Protein 9I6B (pdb70)

B-factor: mean 49.79, std 29.23, range [0.27, 149.93]

Nearest PDB structures (foldseek):
  8b4i-assembly1_J  TM=9.495E-01  e=6.469E-06  Neurospora crassa
  6ucu-assembly1_E  TM=8.926E-01  e=3.151E-03  Saccharomyces cerevisiae S288C
  8b4i-assembly1_B  TM=9.617E-01  e=1.934E-36  Neurospora crassa
  6ucv-assembly1_I  TM=9.536E-01  e=7.273E-31  Saccharomyces cerevisiae S288C
  8xkw-assembly1_F  TM=9.551E-01  e=4.445E-27  Saccharomyces cerevisiae

Secondary structure (DSSP, 8-state):
-HHHHHHHHHHHHTT-------GGGTTHIIIIII-STTT---EEEEEEEEEEEETTEEEEEEEEEEBTTB-SEEEEEEEE-SSEEEEEEEETT--EEEEEEEESSSSEEEEEEEEE-SSS-S--EEEEEEEEE-SSEEEEEEEEEEE-TTSS-EEEEEEEEEEESSSSEEEEEEEEEEES-TTS--EEEEEEEEEEE-SSEEEEEEEETTS-EEEEEEEE-SSSEEEEEEEEEE----EEEEEEEEEEE-SSEEEEEEEETTSEEEEEEEE--SSSEEEEEEEEEETTTTEEEEEEEEEEE-THHHHTSS-PPTT---/-HHHHHHHHHHHHTT-------GGGTTHIIIIII-STTT---EEEEEEEEEEEETTEEEEEEEEEEBTTB-SEEEEEEEE-SSEEEEEEEETT--EEEEEEEESSSSEEEEEEEEE-SSS-S--EEEEEEEEE-SSEEEEEEEEEEE-TTSS-EEEEEEEEEEESSSSEEEEEEEEEEES-TTS--EEEEEEEEEEE-SSEEEEEEEETTS-EEEEEEEE-SSSEEEEEEEEEE----EEEEEEEEEEE-SSEEEEEEEETTSEEEEEEEE--SSSEEEEEEEEEETTTTEEEEEEEEEEE-THHHHTSS-PPTT---/-HHHHHHHHHHHHHHHHHHHHHHHHHHHHHHHHHHHHHHHHHHHHHHHHHHHHHHT-/-HHHHHHHHHHHHHHHHHHHHHHHHHHHHHHHHHHHHHHHHHHHHHHHHHHHHHHT-/-PPPHHHHHHHHHHHHHHHHHHHHHHHHHHHHHHHHHHHHHH-/-PPPHHHHHHHHHHHHHHHHHHHHHHHHHHHHHHHHHHHHHH-/-HHHHHHHHHSSTTHHHHHHHHHHHHHHHHHHTTHHHHHH-/-HHHHHHHHHSSTTHHHHHHHHHHHHHHHHHHTTHHHHHH-/---HHHHHHHHHHHHHHHHHHHHHHHHHHHHHHHHHSSS---TTGGG-S--/---HHHHHHHHHHHHHHHHHHHHHHHHHHHHHHHHHSSS---TTGGG-S--

Structure (mmCIF, N/CA/C/O backbone):
data_9I6B
#
_entry.id   9I6B
#
_cell.length_a   1.00
_cell.length_b   1.00
_cell.length_c   1.00
_cell.angle_alpha   90.00
_cell.angle_beta   90.00
_cell.angle_gamma   90.00
#
_symmetry.space_group_name_H-M   'P 1'
#
loop_
_entity.id
_entity.type
_entity.pdbx_description
1 polymer 'Mitochondrial import receptor subunit tom22'
2 polymer 'Mitochondrial import receptor subunit tom5'
3 polymer 'Mitochondrial import receptor subunit tom6'
4 polymer 'Import receptor subunit-like protein'
5 polymer 'Mitochondrial import receptor subunit (Tom40)-like protein'
6 non-polymer 1,2-DIACYL-SN-GLYCERO-3-PHOSPHOCHOLINE
7 non-polymer "2-[2-[(1~{S},2~{S},4~{S},5'~{R},6~{R},7~{S},8~{R},9~{S},12~{S},13~{R},16~{S})-5',7,9,13-tetramethylspiro[5-oxapentacyclo[10.8.0.0^{2,9}.0^{4,8}.0^{13,18}]icos-18-ene-6,2'-oxane]-16-yl]oxyethyl]propane-1,3-diol"
8 non-polymer 'DIUNDECYL PHOSPHATIDYL CHOLINE'
#
loop_
_atom_site.group_PDB
_atom_site.id
_atom_site.type_symbol
_atom_site.label_atom_id
_atom_site.label_alt_id
_atom_site.label_comp_id
_atom_site.label_asym_id
_atom_site.label_entity_id
_atom_site.label_seq_id
_atom_site.pdbx_PDB_ins_code
_atom_site.Cartn_x
_atom_site.Cartn_y
_atom_site.Cartn_z
_atom_site.occupancy
_atom_site.B_iso_or_equiv
_atom_site.auth_seq_id
_atom_site.auth_comp_id
_atom_site.auth_asym_id
_atom_site.auth_atom_id
_atom_site.pdbx_PDB_model_num
ATOM 1 N N . ARG A 1 62 ? 145.318 110.752 141.328 1.00 135.10 62 ARG C N 1
ATOM 2 C CA . ARG A 1 62 ? 146.552 111.356 141.815 1.00 136.19 62 ARG C CA 1
ATOM 3 C C . ARG A 1 62 ? 146.500 112.879 141.716 1.00 135.42 62 ARG C C 1
ATOM 4 O O . ARG A 1 62 ? 146.614 113.570 142.729 1.00 134.06 62 ARG C O 1
ATOM 12 N N . GLY A 1 63 ? 146.359 113.396 140.492 1.00 131.97 63 GLY C N 1
ATOM 13 C CA . GLY A 1 63 ? 146.352 114.837 140.297 1.00 132.28 63 GLY C CA 1
ATOM 14 C C . GLY A 1 63 ? 145.275 115.557 141.087 1.00 132.74 63 GLY C C 1
ATOM 15 O O . GLY A 1 63 ? 145.428 116.736 141.419 1.00 131.23 63 GLY C O 1
ATOM 16 N N . TRP A 1 64 ? 144.170 114.870 141.389 1.00 136.13 64 TRP C N 1
ATOM 17 C CA . TRP A 1 64 ? 143.115 115.477 142.194 1.00 136.68 64 TRP C CA 1
ATOM 18 C C . TRP A 1 64 ? 143.620 115.828 143.588 1.00 137.50 64 TRP C C 1
ATOM 19 O O . TRP A 1 64 ? 143.159 116.804 144.193 1.00 134.73 64 TRP C O 1
ATOM 30 N N . ILE A 1 65 ? 144.542 115.025 144.122 1.00 135.02 65 ILE C N 1
ATOM 31 C CA . ILE A 1 65 ? 145.143 115.328 145.415 1.00 134.50 65 ILE C CA 1
ATOM 32 C C . ILE A 1 65 ? 146.115 116.496 145.296 1.00 134.42 65 ILE C C 1
ATOM 33 O O . ILE A 1 65 ? 146.175 117.362 146.177 1.00 133.50 65 ILE C O 1
ATOM 38 N N . TYR A 1 66 ? 146.887 116.546 144.207 1.00 131.96 66 TYR C N 1
ATOM 39 C CA . TYR A 1 66 ? 147.848 117.633 144.036 1.00 131.94 66 TYR C CA 1
ATOM 40 C C . TYR A 1 66 ? 147.150 118.977 143.871 1.00 132.89 66 TYR C C 1
ATOM 41 O O . TYR A 1 66 ? 147.621 119.993 144.395 1.00 131.38 66 TYR C O 1
ATOM 50 N N . HIS A 1 67 ? 146.035 119.011 143.137 1.00 130.25 67 HIS C N 1
ATOM 51 C CA . HIS A 1 67 ? 145.271 120.250 143.041 1.00 129.36 67 HIS C CA 1
ATOM 52 C C . HIS A 1 67 ? 144.732 120.665 144.403 1.00 129.80 67 HIS C C 1
ATOM 53 O O . HIS A 1 67 ? 144.787 121.846 144.769 1.00 128.09 67 HIS C O 1
ATOM 60 N N . LYS A 1 68 ? 144.205 119.706 145.168 1.00 126.74 68 LYS C N 1
ATOM 61 C CA . LYS A 1 68 ? 143.738 120.008 146.514 1.00 126.51 68 LYS C CA 1
ATOM 62 C C . LYS A 1 68 ? 144.874 120.535 147.381 1.00 126.50 68 LYS C C 1
ATOM 63 O O . LYS A 1 68 ? 144.671 121.431 148.207 1.00 125.61 68 LYS C O 1
ATOM 69 N N . TYR A 1 69 ? 146.082 120.000 147.193 1.00 122.24 69 TYR C N 1
ATOM 70 C CA . TYR A 1 69 ? 147.235 120.488 147.942 1.00 121.87 69 TYR C CA 1
ATOM 71 C C . TYR A 1 69 ? 147.507 121.954 147.635 1.00 121.81 69 TYR C C 1
ATOM 72 O O . TYR A 1 69 ? 147.785 122.747 148.542 1.00 121.33 69 TYR C O 1
ATOM 81 N N . GLU A 1 70 ? 147.426 122.333 146.359 1.00 121.90 70 GLU C N 1
ATOM 82 C CA . GLU A 1 70 ? 147.597 123.733 145.988 1.00 121.39 70 GLU C CA 1
ATOM 83 C C . GLU A 1 70 ? 146.443 124.582 146.510 1.00 120.69 70 GLU C C 1
ATOM 84 O O . GLU A 1 70 ? 146.656 125.698 146.998 1.00 119.48 70 GLU C O 1
ATOM 90 N N . GLN A 1 71 ? 145.211 124.077 146.391 1.00 121.14 71 GLN C N 1
ATOM 91 C CA . GLN A 1 71 ? 144.048 124.794 146.909 1.00 122.45 71 GLN C CA 1
ATOM 92 C C . GLN A 1 71 ? 144.197 125.091 148.395 1.00 120.94 71 GLN C C 1
ATOM 93 O O . GLN A 1 71 ? 143.863 126.189 148.855 1.00 118.82 71 GLN C O 1
ATOM 99 N N . THR A 1 72 ? 144.679 124.114 149.164 1.00 112.82 72 THR C N 1
ATOM 100 C CA . THR A 1 72 ? 144.910 124.321 150.589 1.00 111.55 72 THR C CA 1
ATOM 101 C C . THR A 1 72 ? 145.986 125.374 150.829 1.00 110.37 72 THR C C 1
ATOM 102 O O . THR A 1 72 ? 145.814 126.276 151.656 1.00 109.14 72 THR C O 1
ATOM 106 N N . THR A 1 73 ? 147.099 125.280 150.099 1.00 104.38 73 THR C N 1
ATOM 107 C CA . THR A 1 73 ? 148.215 126.199 150.308 1.00 103.98 73 THR C CA 1
ATOM 108 C C . THR A 1 73 ? 147.797 127.655 150.147 1.00 101.94 73 THR C C 1
ATOM 109 O O . THR A 1 73 ? 148.168 128.504 150.963 1.00 101.06 73 THR C O 1
ATOM 113 N N . SER A 1 74 ? 147.022 127.967 149.109 1.00 98.42 74 SER C N 1
ATOM 114 C CA . SER A 1 74 ? 146.591 129.347 148.908 1.00 100.35 74 SER C CA 1
ATOM 115 C C . SER A 1 74 ? 145.738 129.838 150.072 1.00 100.85 74 SER C C 1
ATOM 116 O O . SER A 1 74 ? 145.982 130.916 150.625 1.00 98.66 74 SER C O 1
ATOM 119 N N . ALA A 1 75 ? 144.725 129.060 150.456 1.00 98.66 75 ALA C N 1
ATOM 120 C CA . ALA A 1 75 ? 143.860 129.461 151.561 1.00 95.66 75 ALA C CA 1
ATOM 121 C C . ALA A 1 75 ? 144.609 129.503 152.889 1.00 93.79 75 ALA C C 1
ATOM 122 O O . ALA A 1 75 ? 144.434 130.445 153.670 1.00 92.48 75 ALA C O 1
ATOM 124 N N . VAL A 1 76 ? 145.439 128.493 153.172 1.00 87.74 76 VAL C N 1
ATOM 125 C CA . VAL A 1 76 ? 146.149 128.454 154.449 1.00 87.41 76 VAL C CA 1
ATOM 126 C C . VAL A 1 76 ? 147.189 129.564 154.536 1.00 88.38 76 VAL C C 1
ATOM 127 O O . VAL A 1 76 ? 147.349 130.196 155.587 1.00 87.15 76 VAL C O 1
ATOM 131 N N . ARG A 1 77 ? 147.919 129.818 153.448 1.00 91.94 77 ARG C N 1
ATOM 132 C CA . ARG A 1 77 ? 148.895 130.903 153.461 1.00 88.45 77 ARG C CA 1
ATOM 133 C C . ARG A 1 77 ? 148.202 132.244 153.643 1.00 84.45 77 ARG C C 1
ATOM 134 O O . ARG A 1 77 ? 148.739 133.152 154.286 1.00 85.53 77 ARG C O 1
ATOM 142 N N . LYS A 1 78 ? 147.017 132.390 153.058 1.00 75.52 78 LYS C N 1
ATOM 143 C CA . LYS A 1 78 ? 146.219 133.588 153.275 1.00 77.66 78 LYS C CA 1
ATOM 144 C C . LYS A 1 78 ? 145.787 133.693 154.731 1.00 79.44 78 LYS C C 1
ATOM 145 O O . LYS A 1 78 ? 145.822 134.777 155.323 1.00 79.10 78 LYS C O 1
ATOM 151 N N . ALA A 1 79 ? 145.354 132.574 155.316 1.00 74.46 79 ALA C N 1
ATOM 152 C CA . ALA A 1 79 ? 144.923 132.563 156.709 1.00 68.69 79 ALA C CA 1
ATOM 153 C C . ALA A 1 79 ? 146.055 132.950 157.652 1.00 68.87 79 ALA C C 1
ATOM 154 O O . ALA A 1 79 ? 145.859 133.740 158.580 1.00 70.00 79 ALA C O 1
ATOM 156 N N . LEU A 1 80 ? 147.246 132.388 157.443 1.00 61.38 80 LEU C N 1
ATOM 157 C CA . LEU A 1 80 ? 148.377 132.734 158.297 1.00 61.95 80 LEU C CA 1
ATOM 158 C C . LEU A 1 80 ? 148.790 134.190 158.126 1.00 60.93 80 LEU C C 1
ATOM 159 O O . LEU A 1 80 ? 149.203 134.837 159.093 1.00 62.90 80 LEU C O 1
ATOM 164 N N . SER A 1 81 ? 148.706 134.721 156.907 1.00 54.90 81 SER C N 1
ATOM 165 C CA . SER A 1 81 ? 149.063 136.119 156.701 1.00 52.33 81 SER C CA 1
ATOM 166 C C . SER A 1 81 ? 148.088 137.049 157.408 1.00 55.38 81 SER C C 1
ATOM 167 O O . SER A 1 81 ? 148.495 138.072 157.964 1.00 57.66 81 SER C O 1
ATOM 170 N N . PHE A 1 82 ? 146.796 136.725 157.379 1.00 57.75 82 PHE C N 1
ATOM 171 C CA . PHE A 1 82 ? 145.822 137.520 158.119 1.00 53.33 82 PHE C CA 1
ATOM 172 C C . PHE A 1 82 ? 146.047 137.412 159.622 1.00 54.63 82 PHE C C 1
ATOM 173 O O . PHE A 1 82 ? 146.086 138.426 160.325 1.00 52.47 82 PHE C O 1
ATOM 181 N N . ALA A 1 83 ? 146.168 136.186 160.135 1.00 51.95 83 ALA C N 1
ATOM 182 C CA . ALA A 1 83 ? 146.389 135.991 161.565 1.00 43.46 83 ALA C CA 1
ATOM 183 C C . ALA A 1 83 ? 147.664 136.679 162.033 1.00 38.37 83 ALA C C 1
ATOM 184 O O . ALA A 1 83 ? 147.688 137.291 163.103 1.00 48.56 83 ALA C O 1
ATOM 186 N N . GLY A 1 84 ? 148.741 136.569 161.261 1.00 26.26 84 GLY C N 1
ATOM 187 C CA . GLY A 1 84 ? 149.969 137.244 161.634 1.00 29.22 84 GLY C CA 1
ATOM 188 C C . GLY A 1 84 ? 149.848 138.752 161.566 1.00 27.54 84 GLY C C 1
ATOM 189 O O . GLY A 1 84 ? 150.375 139.466 162.419 1.00 35.59 84 GLY C O 1
ATOM 190 N N . ARG A 1 85 ? 149.180 139.258 160.533 1.00 37.55 85 ARG C N 1
ATOM 191 C CA . ARG A 1 85 ? 148.973 140.694 160.397 1.00 37.73 85 ARG C CA 1
ATOM 192 C C . ARG A 1 85 ? 148.023 141.226 161.465 1.00 29.73 85 ARG C C 1
ATOM 193 O O . ARG A 1 85 ? 148.199 142.345 161.955 1.00 32.19 85 ARG C O 1
ATOM 201 N N . ALA A 1 86 ? 146.994 140.454 161.814 1.00 33.70 86 ALA C N 1
ATOM 202 C CA . ALA A 1 86 ? 146.072 140.869 162.867 1.00 25.67 86 ALA C CA 1
ATOM 203 C C . ALA A 1 86 ? 146.742 140.856 164.234 1.00 32.29 86 ALA C C 1
ATOM 204 O O . ALA A 1 86 ? 146.487 141.735 165.061 1.00 31.09 86 ALA C O 1
ATOM 206 N N . ALA A 1 87 ? 147.568 139.844 164.502 1.00 31.46 87 ALA C N 1
ATOM 207 C CA . ALA A 1 87 ? 148.312 139.784 165.756 1.00 14.26 87 ALA C CA 1
ATOM 208 C C . ALA A 1 87 ? 149.287 140.946 165.892 1.00 20.08 87 ALA C C 1
ATOM 209 O O . ALA A 1 87 ? 149.522 141.440 166.998 1.00 29.28 87 ALA C O 1
ATOM 211 N N . TRP A 1 88 ? 149.913 141.355 164.789 1.00 19.30 88 TRP C N 1
ATOM 212 C CA . TRP A 1 88 ? 150.849 142.473 164.827 1.00 9.88 88 TRP C CA 1
ATOM 213 C C . TRP A 1 88 ? 150.152 143.769 165.228 1.00 20.96 88 TRP C C 1
ATOM 214 O O . TRP A 1 88 ? 150.648 144.512 166.079 1.00 21.36 88 TRP C O 1
ATOM 225 N N . THR A 1 89 ? 149.008 144.071 164.608 1.00 25.51 89 THR C N 1
ATOM 226 C CA . THR A 1 89 ? 148.309 145.319 164.909 1.00 18.38 89 THR C CA 1
ATOM 227 C C . THR A 1 89 ? 147.795 145.345 166.340 1.00 19.87 89 THR C C 1
ATOM 228 O O . THR A 1 89 ? 147.782 146.402 166.977 1.00 33.53 89 THR C O 1
ATOM 232 N N . VAL A 1 90 ? 147.338 144.206 166.854 1.00 21.14 90 VAL C N 1
ATOM 233 C CA . VAL A 1 90 ? 146.882 144.147 168.238 1.00 13.93 90 VAL C CA 1
ATOM 234 C C . VAL A 1 90 ? 148.044 144.380 169.192 1.00 11.75 90 VAL C C 1
ATOM 235 O O . VAL A 1 90 ? 147.922 145.121 170.171 1.00 22.65 90 VAL C O 1
ATOM 239 N N . SER A 1 91 ? 149.184 143.744 168.927 1.00 23.74 91 SER C N 1
ATOM 240 C CA . SER A 1 91 ? 150.371 143.936 169.750 1.00 6.12 91 SER C CA 1
ATOM 241 C C . SER A 1 91 ? 150.866 145.374 169.697 1.00 12.83 91 SER C C 1
ATOM 242 O O . SER A 1 91 ? 151.164 145.976 170.730 1.00 19.05 91 SER C O 1
ATOM 245 N N . VAL A 1 92 ? 150.995 145.927 168.492 1.00 23.64 92 VAL C N 1
ATOM 246 C CA . VAL A 1 92 ? 151.479 147.296 168.330 1.00 14.35 92 VAL C CA 1
ATOM 247 C C . VAL A 1 92 ? 150.520 148.298 168.963 1.00 19.23 92 VAL C C 1
ATOM 248 O O . VAL A 1 92 ? 150.945 149.303 169.541 1.00 27.09 92 VAL C O 1
ATOM 252 N N . THR A 1 93 ? 149.216 148.048 168.866 1.00 19.08 93 THR C N 1
ATOM 253 C CA . THR A 1 93 ? 148.247 148.941 169.493 1.00 17.27 93 THR C CA 1
ATOM 254 C C . THR A 1 93 ? 148.346 148.886 171.010 1.00 22.63 93 THR C C 1
ATOM 255 O O . THR A 1 93 ? 148.326 149.922 171.681 1.00 28.29 93 THR C O 1
ATOM 259 N N . ALA A 1 94 ? 148.426 147.680 171.571 1.00 17.40 94 ALA C N 1
ATOM 260 C CA . ALA A 1 94 ? 148.556 147.536 173.015 1.00 16.60 94 ALA C CA 1
ATOM 261 C C . ALA A 1 94 ? 149.845 148.164 173.528 1.00 16.19 94 ALA C C 1
ATOM 262 O O . ALA A 1 94 ? 149.871 148.729 174.623 1.00 23.86 94 ALA C O 1
ATOM 264 N N . LEU A 1 95 ? 150.930 148.058 172.763 1.00 13.42 95 LEU C N 1
ATOM 265 C CA . LEU A 1 95 ? 152.196 148.662 173.167 1.00 8.46 95 LEU C CA 1
ATOM 266 C C . LEU A 1 95 ? 152.140 150.183 173.113 1.00 20.96 95 LEU C C 1
ATOM 267 O O . LEU A 1 95 ? 152.486 150.857 174.086 1.00 23.14 95 LEU C O 1
ATOM 272 N N . LEU A 1 96 ? 151.739 150.743 171.973 1.00 30.08 96 LEU C N 1
ATOM 273 C CA . LEU A 1 96 ? 151.770 152.193 171.811 1.00 23.18 96 LEU C CA 1
ATOM 274 C C . LEU A 1 96 ? 150.798 152.901 172.747 1.00 22.18 96 LEU C C 1
ATOM 275 O O . LEU A 1 96 ? 151.053 154.037 173.154 1.00 32.60 96 LEU C O 1
ATOM 280 N N . VAL A 1 97 ? 149.682 152.271 173.085 1.00 21.13 97 VAL C N 1
ATOM 281 C CA . VAL A 1 97 ? 148.745 152.845 174.044 1.00 22.69 97 VAL C CA 1
ATOM 282 C C . VAL A 1 97 ? 149.090 152.446 175.472 1.00 20.95 97 VAL C C 1
ATOM 283 O O . VAL A 1 97 ? 149.083 153.280 176.377 1.00 27.25 97 VAL C O 1
ATOM 287 N N . GLY A 1 98 ? 149.383 151.166 175.702 1.00 9.81 98 GLY C N 1
ATOM 288 C CA . GLY A 1 98 ? 149.584 150.683 177.056 1.00 7.02 98 GLY C CA 1
ATOM 289 C C . GLY A 1 98 ? 150.877 151.110 177.718 1.00 9.66 98 GLY C C 1
ATOM 290 O O . GLY A 1 98 ? 150.933 151.219 178.943 1.00 22.81 98 GLY C O 1
ATOM 291 N N . VAL A 1 99 ? 151.933 151.328 176.946 1.00 8.66 99 VAL C N 1
ATOM 292 C CA . VAL A 1 99 ? 153.208 151.740 177.533 1.00 24.32 99 VAL C CA 1
ATOM 293 C C . VAL A 1 99 ? 153.155 153.178 178.045 1.00 26.44 99 VAL C C 1
ATOM 294 O O . VAL A 1 99 ? 153.433 153.396 179.232 1.00 22.09 99 VAL C O 1
ATOM 298 N N . PRO A 1 100 ? 152.855 154.193 177.219 1.00 25.99 100 PRO C N 1
ATOM 299 C CA . PRO A 1 100 ? 152.751 155.551 177.776 1.00 19.95 100 PRO C CA 1
ATOM 300 C C . PRO A 1 100 ? 151.692 155.683 178.855 1.00 15.78 100 PRO C C 1
ATOM 301 O O . PRO A 1 100 ? 151.884 156.450 179.802 1.00 21.22 100 PRO C O 1
ATOM 305 N N . PHE A 1 101 ? 150.558 154.997 178.718 1.00 7.06 101 PHE C N 1
ATOM 306 C CA . PHE A 1 101 ? 149.531 155.053 179.752 1.00 13.40 101 PHE C CA 1
ATOM 307 C C . PHE A 1 101 ? 150.035 154.487 181.075 1.00 23.90 101 PHE C C 1
ATOM 308 O O . PHE A 1 101 ? 149.808 155.073 182.136 1.00 25.78 101 PHE C O 1
ATOM 316 N N . SER A 1 102 ? 150.695 153.327 181.037 1.00 27.87 102 SER C N 1
ATOM 317 C CA . SER A 1 102 ? 151.140 152.685 182.271 1.00 18.15 102 SER C CA 1
ATOM 318 C C . SER A 1 102 ? 152.198 153.510 182.982 1.00 23.86 102 SER C C 1
ATOM 319 O O . SER A 1 102 ? 152.250 153.531 184.216 1.00 36.07 102 SER C O 1
ATOM 322 N N . LEU A 1 103 ? 153.065 154.177 182.226 1.00 26.70 103 LEU C N 1
ATOM 323 C CA . LEU A 1 103 ? 154.044 155.060 182.840 1.00 18.16 103 LEU C CA 1
ATOM 324 C C . LEU A 1 103 ? 153.374 156.300 183.412 1.00 20.85 103 LEU C C 1
ATOM 325 O O . LEU A 1 103 ? 153.694 156.727 184.525 1.00 30.68 103 LEU C O 1
ATOM 330 N N . ALA A 1 104 ? 152.443 156.891 182.664 1.00 23.44 104 ALA C N 1
ATOM 331 C CA . ALA A 1 104 ? 151.711 158.054 183.152 1.00 14.50 104 ALA C CA 1
ATOM 332 C C . ALA A 1 104 ? 150.834 157.696 184.342 1.00 19.86 104 ALA C C 1
ATOM 333 O O . ALA A 1 104 ? 150.833 158.399 185.356 1.00 25.59 104 ALA C O 1
ATOM 335 N N . TYR A 1 105 ? 150.061 156.617 184.226 1.00 26.39 105 TYR C N 1
ATOM 336 C CA . TYR A 1 105 ? 149.206 156.187 185.326 1.00 20.31 105 TYR C CA 1
ATOM 337 C C . TYR A 1 105 ? 150.023 155.755 186.532 1.00 30.87 105 TYR C C 1
ATOM 338 O O . TYR A 1 105 ? 149.631 156.008 187.674 1.00 31.97 105 TYR C O 1
ATOM 347 N N . GLY A 1 106 ? 151.142 155.067 186.301 1.00 43.18 106 GLY C N 1
ATOM 348 C CA . GLY A 1 106 ? 151.976 154.631 187.407 1.00 33.28 106 GLY C CA 1
ATOM 349 C C . GLY A 1 106 ? 152.596 155.780 188.176 1.00 38.28 106 GLY C C 1
ATOM 350 O O . GLY A 1 106 ? 152.647 155.756 189.406 1.00 47.23 106 GLY C O 1
ATOM 351 N N . GLU A 1 107 ? 153.073 156.804 187.465 1.00 43.39 107 GLU C N 1
ATOM 352 C CA . GLU A 1 107 ? 153.625 157.976 188.138 1.00 49.16 107 GLU C CA 1
ATOM 353 C C . GLU A 1 107 ? 152.557 158.706 188.932 1.00 51.89 107 GLU C C 1
ATOM 354 O O . GLU A 1 107 ? 152.824 159.202 190.031 1.00 54.71 107 GLU C O 1
ATOM 360 N N . ASP A 1 108 ? 151.351 158.809 188.379 1.00 43.86 108 ASP C N 1
ATOM 361 C CA . ASP A 1 108 ? 150.253 159.450 189.090 1.00 38.17 108 ASP C CA 1
ATOM 362 C C . ASP A 1 108 ? 149.986 158.767 190.425 1.00 39.76 108 ASP C C 1
ATOM 363 O O . ASP A 1 108 ? 149.686 159.431 191.421 1.00 43.23 108 ASP C O 1
ATOM 368 N N . GLN A 1 109 ? 150.084 157.437 190.463 1.00 57.10 109 GLN C N 1
ATOM 369 C CA . GLN A 1 109 ? 149.861 156.696 191.701 1.00 54.87 109 GLN C CA 1
ATOM 370 C C . GLN A 1 109 ? 150.956 156.937 192.729 1.00 58.30 109 GLN C C 1
ATOM 371 O O . GLN A 1 109 ? 150.689 156.886 193.934 1.00 58.47 109 GLN C O 1
ATOM 377 N N . GLN A 1 110 ? 152.189 157.185 192.288 1.00 64.32 110 GLN C N 1
ATOM 378 C CA . GLN A 1 110 ? 153.250 157.498 193.239 1.00 64.15 110 GLN C CA 1
ATOM 379 C C . GLN A 1 110 ? 153.011 158.846 1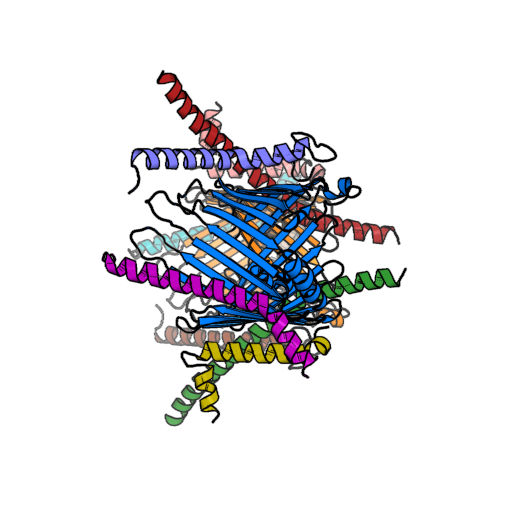93.906 1.00 65.78 110 GLN C C 1
ATOM 380 O O . GLN A 1 110 ? 153.223 158.991 195.114 1.00 70.22 110 GLN C O 1
ATOM 386 N N . TYR A 1 111 ? 152.577 159.846 193.137 1.00 73.30 111 TYR C N 1
ATOM 387 C CA . TYR A 1 111 ? 152.219 161.127 193.735 1.00 73.97 111 TYR C CA 1
ATOM 388 C C . TYR A 1 111 ? 151.060 160.970 194.708 1.00 75.21 111 TYR C C 1
ATOM 389 O O . TYR A 1 111 ? 151.048 161.592 195.775 1.00 75.17 111 TYR C O 1
ATOM 398 N N . ALA A 1 112 ? 150.068 160.153 194.348 1.00 78.33 112 ALA C N 1
ATOM 399 C CA . ALA A 1 112 ? 148.934 159.919 195.236 1.00 79.20 112 ALA C CA 1
ATOM 400 C C . ALA A 1 112 ? 149.379 159.288 196.548 1.00 82.43 112 ALA C C 1
ATOM 401 O O . ALA A 1 112 ? 148.818 159.582 197.609 1.00 80.64 112 ALA C O 1
ATOM 403 N N . ALA A 1 113 ? 150.370 158.396 196.492 1.00 87.39 113 ALA C N 1
ATOM 404 C CA . ALA A 1 113 ? 150.908 157.811 197.713 1.00 87.08 113 ALA C CA 1
ATOM 405 C C . ALA A 1 113 ? 151.619 158.855 198.566 1.00 89.45 113 ALA C C 1
ATOM 406 O O . ALA A 1 113 ? 151.422 158.905 199.785 1.00 90.97 113 ALA C O 1
ATOM 408 N N . MET A 1 114 ? 152.447 159.699 197.945 1.00 93.45 114 MET C N 1
ATOM 409 C CA . MET A 1 114 ? 153.158 160.727 198.698 1.00 94.76 114 MET C CA 1
ATOM 410 C C . MET A 1 114 ? 152.217 161.731 199.347 1.00 94.88 114 MET C C 1
ATOM 411 O O . MET A 1 114 ? 152.591 162.358 200.342 1.00 96.11 114 MET C O 1
ATOM 416 N N . GLU A 1 115 ? 151.012 161.904 198.808 1.00 98.66 115 GLU C N 1
ATOM 417 C CA . GLU A 1 115 ? 150.030 162.760 199.460 1.00 98.56 115 GLU C CA 1
ATOM 418 C C . GLU A 1 115 ? 149.370 162.044 200.631 1.00 101.16 115 GLU C C 1
ATOM 419 O O . GLU A 1 115 ? 149.174 162.637 201.697 1.00 99.86 115 GLU C O 1
ATOM 425 N N . GLN A 1 116 ? 149.027 160.768 200.446 1.00 108.41 116 GLN C N 1
ATOM 426 C CA . GLN A 1 116 ? 148.393 160.000 201.511 1.00 106.89 116 GLN C CA 1
ATOM 427 C C . GLN A 1 116 ? 149.318 159.828 202.707 1.00 107.76 116 GLN C C 1
ATOM 428 O O . GLN A 1 116 ? 148.848 159.740 203.847 1.00 106.34 116 GLN C O 1
ATOM 434 N N . GLU A 1 117 ? 150.631 159.801 202.477 1.00 110.30 117 GLU C N 1
ATOM 435 C CA . GLU A 1 117 ? 151.580 159.612 203.564 1.00 111.18 117 GLU C CA 1
ATOM 436 C C . GLU A 1 117 ? 151.809 160.872 204.393 1.00 112.62 117 GLU C C 1
ATOM 437 O O . GLU A 1 117 ? 152.514 160.804 205.406 1.00 111.94 117 GLU C O 1
ATOM 443 N N . GLN A 1 118 ? 151.239 162.008 204.001 1.00 114.91 118 GLN C N 1
ATOM 444 C CA . GLN A 1 118 ? 151.384 163.237 204.778 1.00 116.14 118 GLN C CA 1
ATOM 445 C C . GLN A 1 118 ? 150.430 163.239 205.967 1.00 116.20 118 GLN C C 1
ATOM 446 O O . GLN A 1 118 ? 150.857 163.265 207.123 1.00 114.26 118 GLN C O 1
ATOM 452 N N . PRO B 2 8 ? 134.576 177.136 128.926 1.00 107.88 8 PRO E N 1
ATOM 453 C CA . PRO B 2 8 ? 134.368 178.495 128.432 1.00 107.82 8 PRO E CA 1
ATOM 454 C C . PRO B 2 8 ? 133.898 179.499 129.485 1.00 107.83 8 PRO E C 1
ATOM 455 O O . PRO B 2 8 ? 133.506 179.123 130.589 1.00 107.39 8 PRO E O 1
ATOM 459 N N . GLN B 2 9 ? 133.978 180.781 129.141 1.00 105.08 9 GLN E N 1
ATOM 460 C CA . GLN B 2 9 ? 133.542 181.848 130.025 1.00 104.52 9 GLN E CA 1
ATOM 461 C C . GLN B 2 9 ? 132.026 182.044 129.926 1.00 105.38 9 GLN E C 1
ATOM 462 O O . GLN B 2 9 ? 131.436 181.835 128.863 1.00 105.65 9 GLN E O 1
ATOM 468 N N . PRO B 2 10 ? 131.374 182.451 131.015 1.00 94.23 10 PRO E N 1
ATOM 469 C CA . PRO B 2 10 ? 129.924 182.647 130.971 1.00 90.52 10 PRO E CA 1
ATOM 470 C C . PRO B 2 10 ? 129.504 183.862 130.155 1.00 92.51 10 PRO E C 1
ATOM 471 O O . PRO B 2 10 ? 130.173 184.897 130.131 1.00 93.87 10 PRO E O 1
ATOM 475 N N . SER B 2 11 ? 128.364 183.722 129.490 1.00 83.94 11 SER E N 1
ATOM 476 C CA . SER B 2 11 ? 127.780 184.778 128.674 1.00 84.44 11 SER E CA 1
ATOM 477 C C . SER B 2 11 ? 127.142 185.842 129.577 1.00 83.82 11 SER E C 1
ATOM 478 O O . SER B 2 11 ? 127.032 185.648 130.789 1.00 80.32 11 SER E O 1
ATOM 481 N N . PRO B 2 12 ? 126.742 187.006 129.036 1.00 82.14 12 PRO E N 1
ATOM 482 C CA . PRO B 2 12 ? 126.233 188.061 129.926 1.00 79.14 12 PRO E CA 1
ATOM 483 C C . PRO B 2 12 ? 124.989 187.724 130.739 1.00 80.44 12 PRO E C 1
ATOM 484 O O . PRO B 2 12 ? 124.867 188.236 131.858 1.00 82.14 12 PRO E O 1
ATOM 488 N N . GLU B 2 13 ? 124.049 186.920 130.232 1.00 86.61 13 GLU E N 1
ATOM 489 C CA . GLU B 2 13 ? 122.899 186.538 131.048 1.00 81.82 13 GLU E CA 1
ATOM 490 C C . GLU B 2 13 ? 123.142 185.298 131.895 1.00 77.16 13 GLU E C 1
ATOM 491 O O . GLU B 2 13 ? 122.381 185.058 132.836 1.00 79.33 13 GLU E O 1
ATOM 497 N N . GLU B 2 14 ? 124.156 184.491 131.578 1.00 76.23 14 GLU E N 1
ATOM 498 C CA . GLU B 2 14 ? 124.499 183.388 132.468 1.00 79.07 14 GLU E CA 1
ATOM 499 C C . GLU B 2 14 ? 125.060 183.906 133.783 1.00 78.69 14 GLU E C 1
ATOM 500 O O . GLU B 2 14 ? 124.946 183.236 134.813 1.00 77.59 14 GLU E O 1
ATOM 506 N N . LEU B 2 15 ? 125.717 185.065 133.757 1.00 77.67 15 LEU E N 1
ATOM 507 C CA . LEU B 2 15 ? 126.136 185.697 135.001 1.00 73.94 15 LEU E CA 1
ATOM 508 C C . LEU B 2 15 ? 124.932 186.168 135.797 1.00 71.27 15 LEU E C 1
ATOM 509 O O . LEU B 2 15 ? 124.925 186.086 137.029 1.00 73.76 15 LEU E O 1
ATOM 514 N N . ARG B 2 16 ? 123.908 186.673 135.110 1.00 66.90 16 ARG E N 1
ATOM 515 C CA . ARG B 2 16 ? 122.684 187.062 135.798 1.00 71.24 16 ARG E CA 1
ATOM 516 C C . ARG B 2 16 ? 122.097 185.879 136.559 1.00 70.03 16 ARG E C 1
ATOM 517 O O . ARG B 2 16 ? 121.695 186.009 137.720 1.00 66.73 16 ARG E O 1
ATOM 525 N N . ALA B 2 17 ? 122.026 184.717 135.908 1.00 66.00 17 ALA E N 1
ATOM 526 C CA . ALA B 2 17 ? 121.522 183.521 136.569 1.00 59.59 17 ALA E CA 1
ATOM 527 C C . ALA B 2 17 ? 122.350 183.175 137.799 1.00 62.59 17 ALA E C 1
ATOM 528 O O . ALA B 2 17 ? 121.798 182.848 138.854 1.00 63.99 17 ALA E O 1
ATOM 530 N N . ALA B 2 18 ? 123.676 183.231 137.683 1.00 61.05 18 ALA E N 1
ATOM 531 C CA . ALA B 2 18 ? 124.528 182.949 138.833 1.00 60.17 18 ALA E CA 1
ATOM 532 C C . ALA B 2 18 ? 124.418 184.033 139.897 1.00 59.17 18 ALA E C 1
ATOM 533 O O . ALA B 2 18 ? 124.375 183.729 141.092 1.00 56.70 18 ALA E O 1
ATOM 535 N N . GLU B 2 19 ? 124.404 185.305 139.490 1.00 55.97 19 GLU E N 1
ATOM 536 C CA . GLU B 2 19 ? 124.273 186.386 140.462 1.00 52.52 19 GLU E CA 1
ATOM 537 C C . GLU B 2 19 ? 122.924 186.364 141.171 1.00 55.84 19 GLU E C 1
ATOM 538 O O . GLU B 2 19 ? 122.839 186.738 142.345 1.00 56.04 19 GLU E O 1
ATOM 544 N N . ALA B 2 20 ? 121.857 185.966 140.476 1.00 58.51 20 ALA E N 1
ATOM 545 C CA . ALA B 2 20 ? 120.549 185.868 141.118 1.00 51.26 20 ALA E CA 1
ATOM 546 C C . ALA B 2 20 ? 120.474 184.651 142.029 1.00 43.84 20 ALA E C 1
ATOM 547 O O . ALA B 2 20 ? 119.966 184.733 143.151 1.00 48.56 20 ALA E O 1
ATOM 549 N N . GLU B 2 21 ? 120.938 183.500 141.542 1.00 45.53 21 GLU E N 1
ATOM 550 C CA . GLU B 2 21 ? 120.876 182.271 142.325 1.00 51.00 21 GLU E CA 1
ATOM 551 C C . GLU B 2 21 ? 121.674 182.385 143.618 1.00 51.53 21 GLU E C 1
ATOM 552 O O . GLU B 2 21 ? 121.268 181.849 144.653 1.00 55.03 21 GLU E O 1
ATOM 558 N N . ALA B 2 22 ? 122.828 183.049 143.570 1.00 38.12 22 ALA E N 1
ATOM 559 C CA . ALA B 2 22 ? 123.598 183.307 144.781 1.00 29.47 22 ALA E CA 1
ATOM 560 C C . ALA B 2 22 ? 122.861 184.241 145.729 1.00 30.50 22 ALA E C 1
ATOM 561 O O . ALA B 2 22 ? 122.930 184.074 146.950 1.00 25.39 22 ALA E O 1
ATOM 563 N N . ALA B 2 23 ? 122.207 185.266 145.191 1.00 40.51 23 ALA E N 1
ATOM 564 C CA . ALA B 2 23 ? 121.470 186.200 146.031 1.00 35.64 23 ALA E CA 1
ATOM 565 C C . ALA B 2 23 ? 120.301 185.525 146.734 1.00 40.34 23 ALA E C 1
ATOM 566 O O . ALA B 2 23 ? 120.022 185.817 147.900 1.00 51.15 23 ALA E O 1
ATOM 568 N N . SER B 2 24 ? 119.584 184.646 146.033 1.00 43.31 24 SER E N 1
ATOM 569 C CA . SER B 2 24 ? 118.453 183.957 146.647 1.00 36.84 24 SER E CA 1
ATOM 570 C C . SER B 2 24 ? 118.879 183.062 147.804 1.00 30.98 24 SER E C 1
ATOM 571 O O . SER B 2 24 ? 118.194 183.007 148.831 1.00 39.48 24 SER E O 1
ATOM 574 N N . THR B 2 25 ? 119.987 182.334 147.658 1.00 24.08 25 THR E N 1
ATOM 575 C CA . THR B 2 25 ? 120.449 181.495 148.760 1.00 25.85 25 THR E CA 1
ATOM 576 C C . THR B 2 25 ? 120.769 182.325 149.995 1.00 32.31 25 THR E C 1
ATOM 577 O O . THR B 2 25 ? 120.424 181.938 151.115 1.00 37.47 25 THR E O 1
ATOM 581 N N . ILE B 2 26 ? 121.453 183.456 149.821 1.00 35.69 26 ILE E N 1
ATOM 582 C CA . ILE B 2 26 ? 121.785 184.293 150.969 1.00 31.00 26 ILE E CA 1
ATOM 583 C C . ILE B 2 26 ? 120.547 184.965 151.553 1.00 27.38 26 ILE E C 1
ATOM 584 O O . ILE B 2 26 ? 120.479 185.194 152.764 1.00 28.58 26 ILE E O 1
ATOM 589 N N . GLN B 2 27 ? 119.553 185.298 150.728 1.00 37.02 27 GLN E N 1
ATOM 590 C CA . GLN B 2 27 ? 118.315 185.843 151.280 1.00 35.35 27 GLN E CA 1
ATOM 591 C C . GLN B 2 27 ? 117.581 184.831 152.150 1.00 31.37 27 GLN E C 1
ATOM 592 O O . GLN B 2 27 ? 116.966 185.209 153.151 1.00 41.05 27 GLN E O 1
ATOM 598 N N . ARG B 2 28 ? 117.612 183.546 151.785 1.00 39.77 28 ARG E N 1
ATOM 599 C CA . ARG B 2 28 ? 116.949 182.552 152.623 1.00 32.97 28 ARG E CA 1
ATOM 600 C C . ARG B 2 28 ? 117.807 182.125 153.804 1.00 33.04 28 ARG E C 1
ATOM 601 O O . ARG B 2 28 ? 117.279 181.545 154.756 1.00 38.13 28 ARG E O 1
ATOM 609 N N . ALA B 2 29 ? 119.109 182.400 153.766 1.00 28.70 29 ALA E N 1
ATOM 610 C CA . ALA B 2 29 ? 119.955 182.135 154.922 1.00 26.75 29 ALA E CA 1
ATOM 611 C C . ALA B 2 29 ? 119.637 183.125 156.031 1.00 28.52 29 ALA E C 1
ATOM 612 O O . ALA B 2 29 ? 119.483 182.746 157.194 1.00 31.31 29 ALA E O 1
ATOM 614 N N . ILE B 2 30 ? 119.564 184.411 155.689 1.00 30.96 30 ILE E N 1
ATOM 615 C CA . ILE B 2 30 ? 119.208 185.429 156.666 1.00 26.37 30 ILE E CA 1
ATOM 616 C C . ILE B 2 30 ? 117.771 185.236 157.133 1.00 22.38 30 ILE E C 1
ATOM 617 O O . ILE B 2 30 ? 117.443 185.525 158.288 1.00 34.36 30 ILE E O 1
ATOM 622 N N . ALA B 2 31 ? 116.894 184.743 156.257 1.00 24.61 31 ALA E N 1
ATOM 623 C CA . ALA B 2 31 ? 115.530 184.419 156.665 1.00 27.97 31 ALA E CA 1
ATOM 624 C C . ALA B 2 31 ? 115.502 183.266 157.663 1.00 28.59 31 ALA E C 1
ATOM 625 O O . ALA B 2 31 ? 114.662 183.244 158.568 1.00 38.74 31 ALA E O 1
ATOM 627 N N . THR B 2 32 ? 116.396 182.288 157.498 1.00 23.05 32 THR E N 1
ATOM 628 C CA . THR B 2 32 ? 116.484 181.183 158.449 1.00 27.03 32 THR E CA 1
ATOM 629 C C . THR B 2 32 ? 116.974 181.654 159.810 1.00 32.39 32 THR E C 1
ATOM 630 O O . THR B 2 32 ? 116.445 181.232 160.842 1.00 35.25 32 THR E O 1
ATOM 634 N N . ALA B 2 33 ? 117.979 182.532 159.832 1.00 29.57 33 ALA E N 1
ATOM 635 C CA . ALA B 2 33 ? 118.482 183.065 161.092 1.00 21.09 33 ALA E CA 1
ATOM 636 C C . ALA B 2 33 ? 117.407 183.835 161.843 1.00 29.80 33 ALA E C 1
ATOM 637 O O . ALA B 2 33 ? 117.408 183.855 163.076 1.00 39.88 33 ALA E O 1
ATOM 639 N N . ALA B 2 34 ? 116.512 184.509 161.125 1.00 24.83 34 ALA E N 1
ATOM 640 C CA . ALA B 2 34 ? 115.401 185.194 161.775 1.00 26.29 34 ALA E CA 1
ATOM 641 C C . ALA B 2 34 ? 114.440 184.206 162.420 1.00 33.61 34 ALA E C 1
ATOM 642 O O . ALA B 2 34 ? 113.903 184.472 163.499 1.00 40.90 34 ALA E O 1
ATOM 644 N N . VAL B 2 35 ? 114.180 183.077 161.756 1.00 34.32 35 VAL E N 1
ATOM 645 C CA . VAL B 2 35 ? 113.322 182.045 162.334 1.00 30.31 35 VAL E CA 1
ATOM 646 C C . VAL B 2 35 ? 113.952 181.448 163.586 1.00 30.40 35 VAL E C 1
ATOM 647 O O . VAL B 2 35 ? 113.268 181.223 164.589 1.00 40.35 35 VAL E O 1
ATOM 651 N N . LEU B 2 36 ? 115.258 181.172 163.549 1.00 25.29 36 LEU E N 1
ATOM 652 C CA . LEU B 2 36 ? 115.934 180.652 164.734 1.00 29.95 36 LEU E CA 1
ATOM 653 C C . LEU B 2 36 ? 115.839 181.614 165.909 1.00 37.37 36 LEU E C 1
ATOM 654 O O . LEU B 2 36 ? 115.615 181.188 167.047 1.00 37.98 36 LEU E O 1
ATOM 659 N N . TYR B 2 37 ? 116.042 182.909 165.665 1.00 38.04 37 TYR E N 1
ATOM 660 C CA . TYR B 2 37 ? 115.993 183.877 166.753 1.00 33.63 37 TYR E CA 1
ATOM 661 C C . TYR B 2 37 ? 114.634 183.850 167.444 1.00 39.84 37 TYR E C 1
ATOM 662 O O . TYR B 2 37 ? 114.550 183.964 168.671 1.00 44.12 37 TYR E O 1
ATOM 671 N N . LEU B 2 38 ? 113.558 183.717 166.670 1.00 37.63 38 LEU E N 1
ATOM 672 C CA . LEU B 2 38 ? 112.211 183.628 167.218 1.00 37.35 38 LEU E CA 1
ATOM 673 C C . LEU B 2 38 ? 111.853 182.225 167.693 1.00 43.37 38 LEU E C 1
ATOM 674 O O . LEU B 2 38 ? 110.853 182.066 168.399 1.00 48.36 38 LEU E O 1
ATOM 679 N N . ALA B 2 39 ? 112.625 181.209 167.299 1.00 43.21 39 ALA E N 1
ATOM 680 C CA . ALA B 2 39 ? 112.314 179.830 167.678 1.00 36.86 39 ALA E CA 1
ATOM 681 C C . ALA B 2 39 ? 112.184 179.540 169.176 1.00 39.32 39 ALA E C 1
ATOM 682 O O . ALA B 2 39 ? 111.244 178.811 169.538 1.00 43.96 39 ALA E O 1
ATOM 684 N N . PRO B 2 40 ? 113.046 180.026 170.087 1.00 43.31 40 PRO E N 1
ATOM 685 C CA . PRO B 2 40 ? 112.817 179.697 171.499 1.00 45.96 40 PRO E CA 1
ATOM 686 C C . PRO B 2 40 ? 111.461 180.116 172.047 1.00 41.88 40 PRO E C 1
ATOM 687 O O . PRO B 2 40 ? 110.958 179.443 172.954 1.00 40.33 40 PRO E O 1
ATOM 691 N N . PHE B 2 41 ? 110.854 181.201 171.566 1.00 42.06 41 PHE E N 1
ATOM 692 C CA . PHE B 2 41 ? 109.501 181.500 172.027 1.00 43.60 41 PHE E CA 1
ATOM 693 C C . PHE B 2 41 ? 108.511 180.439 171.562 1.00 47.89 41 PHE E C 1
ATOM 694 O O . PHE B 2 41 ? 107.488 180.221 172.217 1.00 52.87 41 PHE E O 1
ATOM 702 N N . ILE B 2 42 ? 108.782 179.791 170.430 1.00 47.97 42 ILE E N 1
ATOM 703 C CA . ILE B 2 42 ? 107.882 178.765 169.914 1.00 48.65 42 ILE E CA 1
ATOM 704 C C . ILE B 2 42 ? 108.088 177.453 170.657 1.00 52.24 42 ILE E C 1
ATOM 705 O O . ILE B 2 42 ? 107.125 176.790 171.055 1.00 56.03 42 ILE E O 1
ATOM 710 N N . VAL B 2 43 ? 109.348 177.050 170.833 1.00 54.87 43 VAL E N 1
ATOM 711 C CA . VAL B 2 43 ? 109.648 175.789 171.505 1.00 53.71 43 VAL E CA 1
ATOM 712 C C . VAL B 2 43 ? 109.147 175.824 172.941 1.00 60.77 43 VAL E C 1
ATOM 713 O O . VAL B 2 43 ? 108.637 174.823 173.460 1.00 67.05 43 VAL E O 1
ATOM 717 N N . ASP B 2 44 ? 109.295 176.966 173.611 1.00 63.71 44 ASP E N 1
ATOM 718 C CA . ASP B 2 44 ? 108.818 177.076 174.984 1.00 64.62 44 ASP E CA 1
ATOM 719 C C . ASP B 2 44 ? 107.313 176.868 175.057 1.00 68.86 44 ASP E C 1
ATOM 720 O O . ASP B 2 44 ? 106.814 176.209 175.976 1.00 69.58 44 ASP E O 1
ATOM 725 N N . ALA B 2 45 ? 106.573 177.429 174.098 1.00 70.70 45 ALA E N 1
ATOM 726 C CA . ALA B 2 45 ? 105.117 177.349 174.141 1.00 72.43 45 ALA E CA 1
ATOM 727 C C . ALA B 2 45 ? 104.641 175.905 174.080 1.00 71.72 45 ALA E C 1
ATOM 728 O O . ALA B 2 45 ? 103.689 175.529 174.773 1.00 72.08 45 ALA E O 1
ATOM 730 N N . VAL B 2 46 ? 105.284 175.082 173.250 1.00 72.01 46 VAL E N 1
ATOM 731 C CA . VAL B 2 46 ? 104.902 173.676 173.156 1.00 76.30 46 VAL E CA 1
ATOM 732 C C . VAL B 2 46 ? 105.126 172.972 174.489 1.00 75.73 46 VAL E C 1
ATOM 733 O O . VAL B 2 46 ? 104.304 172.156 174.921 1.00 74.18 46 VAL E O 1
ATOM 737 N N . TYR B 2 47 ? 106.239 173.273 175.162 1.00 77.12 47 TYR E N 1
ATOM 738 C CA . TYR B 2 47 ? 106.463 172.715 176.491 1.00 80.15 47 TYR E CA 1
ATOM 739 C C . TYR B 2 47 ? 105.395 173.185 177.469 1.00 80.62 47 TYR E C 1
ATOM 740 O O . TYR B 2 47 ? 104.932 172.410 178.313 1.00 81.20 47 TYR E O 1
ATOM 749 N N . LYS B 2 48 ? 105.002 174.458 177.383 1.00 83.34 48 LYS E N 1
ATOM 750 C CA . LYS B 2 48 ? 103.933 174.958 178.242 1.00 83.69 48 LYS E CA 1
ATOM 751 C C . LYS B 2 48 ? 102.632 174.219 177.968 1.00 84.40 48 LYS E C 1
ATOM 752 O O . LYS B 2 48 ? 101.867 173.929 178.895 1.00 81.82 48 LYS E O 1
ATOM 758 N N . MET B 2 49 ? 102.351 173.932 176.695 1.00 88.71 49 MET E N 1
ATOM 759 C CA . MET B 2 49 ? 101.132 173.208 176.358 1.00 87.75 49 MET E CA 1
ATOM 760 C C . MET B 2 49 ? 101.151 171.810 176.959 1.00 88.49 49 MET E C 1
ATOM 761 O O . MET B 2 49 ? 100.121 171.313 177.428 1.00 89.30 49 MET E O 1
ATOM 766 N N . PHE B 2 50 ? 102.312 171.163 176.955 1.00 87.54 50 PHE E N 1
ATOM 767 C CA . PHE B 2 50 ? 102.460 169.857 177.577 1.00 87.30 50 PHE E CA 1
ATOM 768 C C . PHE B 2 50 ? 102.238 169.972 179.082 1.00 88.32 50 PHE E C 1
ATOM 769 O O . PHE B 2 50 ? 101.145 169.718 179.585 1.00 89.33 50 PHE E O 1
ATOM 778 N N . PRO C 3 16 ? 121.585 135.599 153.165 1.00 149.52 16 PRO G N 1
ATOM 779 C CA . PRO C 3 16 ? 121.470 136.478 154.328 1.00 149.93 16 PRO G CA 1
ATOM 780 C C . PRO C 3 16 ? 122.802 137.109 154.715 1.00 149.40 16 PRO G C 1
ATOM 781 O O . PRO C 3 16 ? 122.958 138.327 154.626 1.00 148.53 16 PRO G O 1
ATOM 785 N N . ILE C 3 17 ? 123.748 136.271 155.149 1.00 144.61 17 ILE G N 1
ATOM 786 C CA . ILE C 3 17 ? 125.051 136.765 155.584 1.00 143.89 17 ILE G CA 1
ATOM 787 C C . ILE C 3 17 ? 125.799 137.405 154.422 1.00 143.25 17 ILE G C 1
ATOM 788 O O . ILE C 3 17 ? 126.566 138.356 154.615 1.00 143.28 17 ILE G O 1
ATOM 793 N N . THR C 3 18 ? 125.588 136.903 153.201 1.00 140.47 18 THR G N 1
ATOM 794 C CA . THR C 3 18 ? 126.231 137.495 152.031 1.00 141.08 18 THR G CA 1
ATOM 795 C C . THR C 3 18 ? 125.795 138.940 151.823 1.00 140.18 18 THR G C 1
ATOM 796 O O . THR C 3 18 ? 126.588 139.766 151.356 1.00 139.04 18 THR G O 1
ATOM 800 N N . GLY C 3 19 ? 124.548 139.265 152.169 1.00 135.21 19 GLY G N 1
ATOM 801 C CA . GLY C 3 19 ? 124.075 140.633 152.057 1.00 134.65 19 GLY G CA 1
ATOM 802 C C . GLY C 3 19 ? 124.671 141.561 153.093 1.00 134.68 19 GLY G C 1
ATOM 803 O O . GLY C 3 19 ? 124.617 142.783 152.924 1.00 133.74 19 GLY G O 1
ATOM 804 N N . ALA C 3 20 ? 125.221 141.005 154.171 1.00 132.12 20 ALA G N 1
ATOM 805 C CA . ALA C 3 20 ? 125.917 141.812 155.163 1.00 131.27 20 ALA G CA 1
ATOM 806 C C . ALA C 3 20 ? 127.346 142.114 154.739 1.00 130.91 20 ALA G C 1
ATOM 807 O O . ALA C 3 20 ? 127.877 143.174 155.081 1.00 130.39 20 ALA G O 1
ATOM 809 N N . TYR C 3 21 ? 127.981 141.199 154.006 1.00 126.62 21 TYR G N 1
ATOM 810 C CA . TYR C 3 21 ? 129.356 141.402 153.563 1.00 126.38 21 TYR G CA 1
ATOM 811 C C . TYR C 3 21 ? 129.452 142.401 152.415 1.00 125.42 21 TYR G C 1
ATOM 812 O O . TYR C 3 21 ? 130.282 143.316 152.451 1.00 123.77 21 TYR G O 1
ATOM 821 N N . ASN C 3 22 ? 128.626 142.228 151.381 1.00 123.34 22 ASN G N 1
ATOM 822 C CA . ASN C 3 22 ? 128.773 143.027 150.166 1.00 122.69 22 ASN G CA 1
ATOM 823 C C . ASN C 3 22 ? 128.576 144.518 150.433 1.00 121.97 22 ASN G C 1
ATOM 824 O O . ASN C 3 22 ? 129.399 145.344 150.020 1.00 121.50 22 ASN G O 1
ATOM 829 N N . ALA C 3 23 ? 127.495 144.884 151.123 1.00 112.36 23 ALA G N 1
ATOM 830 C CA . ALA C 3 23 ? 127.232 146.288 151.417 1.00 112.10 23 ALA G CA 1
ATOM 831 C C . ALA C 3 23 ? 128.171 146.876 152.462 1.00 112.26 23 ALA G C 1
ATOM 832 O O . ALA C 3 23 ? 128.227 148.104 152.591 1.00 109.14 23 ALA G O 1
ATOM 834 N N . LEU C 3 24 ? 128.903 146.049 153.206 1.00 102.75 24 LEU G N 1
ATOM 835 C CA . LEU C 3 24 ? 129.798 146.549 154.240 1.00 100.41 24 LEU G CA 1
ATOM 836 C C . LEU C 3 24 ? 131.267 146.578 153.829 1.00 100.76 24 LEU G C 1
ATOM 837 O O . LEU C 3 24 ? 132.037 147.338 154.424 1.00 99.19 24 LEU G O 1
ATOM 842 N N . PHE C 3 25 ? 131.685 145.784 152.841 1.00 106.17 25 PHE G N 1
ATOM 843 C CA . PHE C 3 25 ? 133.102 145.721 152.490 1.00 106.91 25 PHE G CA 1
ATOM 844 C C . PHE C 3 25 ? 133.431 145.830 151.006 1.00 106.88 25 PHE G C 1
ATOM 845 O O . PHE C 3 25 ? 134.590 146.119 150.687 1.00 107.35 25 PHE G O 1
ATOM 853 N N . VAL C 3 26 ? 132.487 145.613 150.091 1.00 107.77 26 VAL G N 1
ATOM 854 C CA . VAL C 3 26 ? 132.841 145.607 148.673 1.00 109.74 26 VAL G CA 1
ATOM 855 C C . VAL C 3 26 ? 131.834 146.383 147.832 1.00 110.54 26 VAL G C 1
ATOM 856 O O . VAL C 3 26 ? 131.479 145.962 146.726 1.00 110.81 26 VAL G O 1
ATOM 860 N N . SER C 3 27 ? 131.390 147.535 148.327 1.00 97.44 27 SER G N 1
ATOM 861 C CA . SER C 3 27 ? 130.480 148.373 147.562 1.00 95.80 27 SER G CA 1
ATOM 862 C C . SER C 3 27 ? 130.936 149.823 147.652 1.00 96.93 27 SER G C 1
ATOM 863 O O . SER C 3 27 ? 131.717 150.200 148.529 1.00 96.99 27 SER G O 1
ATOM 866 N N . GLU C 3 28 ? 130.451 150.629 146.704 1.00 94.12 28 GLU G N 1
ATOM 867 C CA . GLU C 3 28 ? 130.830 152.037 146.640 1.00 94.98 28 GLU G CA 1
ATOM 868 C C . GLU C 3 28 ? 130.464 152.797 147.910 1.00 94.25 28 GLU G C 1
ATOM 869 O O . GLU C 3 28 ? 131.187 153.716 148.310 1.00 95.65 28 GLU G O 1
ATOM 875 N N . ASN C 3 29 ? 129.365 152.431 148.562 1.00 83.51 29 ASN G N 1
ATOM 876 C CA . ASN C 3 29 ? 128.930 153.088 149.786 1.00 81.71 29 ASN G CA 1
ATOM 877 C C . ASN C 3 29 ? 129.350 152.348 151.049 1.00 78.63 29 ASN G C 1
ATOM 878 O O . ASN C 3 29 ? 128.947 152.749 152.141 1.00 78.87 29 ASN G O 1
ATOM 883 N N . ALA C 3 30 ? 130.117 151.264 150.922 1.00 73.85 30 ALA G N 1
ATOM 884 C CA . ALA C 3 30 ? 130.504 150.470 152.084 1.00 71.85 30 ALA G CA 1
ATOM 885 C C . ALA C 3 30 ? 131.310 151.275 153.094 1.00 70.16 30 ALA G C 1
ATOM 886 O O . ALA C 3 30 ? 131.235 151.003 154.295 1.00 71.19 30 ALA G O 1
ATOM 888 N N . SER C 3 31 ? 132.103 152.243 152.634 1.00 58.43 31 SER G N 1
ATOM 889 C CA . SER C 3 31 ? 132.862 153.075 153.564 1.00 50.13 31 SER G CA 1
ATOM 890 C C . SER C 3 31 ? 131.933 153.899 154.445 1.00 51.13 31 SER G C 1
ATOM 891 O O . SER C 3 31 ? 132.216 154.114 155.627 1.00 57.89 31 SER G O 1
ATOM 894 N N . ILE C 3 32 ? 130.830 154.388 153.879 1.00 54.58 32 ILE G N 1
ATOM 895 C CA . ILE C 3 32 ? 129.847 155.128 154.662 1.00 44.33 32 ILE G CA 1
ATOM 896 C C . ILE C 3 32 ? 129.233 154.228 155.720 1.00 47.25 32 ILE G C 1
ATOM 897 O O . ILE C 3 32 ? 129.098 154.614 156.885 1.00 54.44 32 ILE G O 1
ATOM 902 N N . VAL C 3 33 ? 128.837 153.016 155.326 1.00 51.18 33 VAL G N 1
ATOM 903 C CA . VAL C 3 33 ? 128.195 152.085 156.254 1.00 50.42 33 VAL G CA 1
ATOM 904 C C . VAL C 3 33 ? 129.132 151.713 157.398 1.00 53.01 33 VAL G C 1
ATOM 905 O O . VAL C 3 33 ? 128.713 151.639 158.556 1.00 52.29 33 VAL G O 1
ATOM 909 N N . ARG C 3 34 ? 130.400 151.443 157.093 1.00 54.27 34 ARG G N 1
ATOM 910 C CA . ARG C 3 34 ? 131.354 151.087 158.141 1.00 48.87 34 ARG G CA 1
ATOM 911 C C . ARG C 3 34 ? 131.507 152.191 159.181 1.00 45.33 34 ARG G C 1
ATOM 912 O O . ARG C 3 34 ? 131.537 151.913 160.382 1.00 48.53 34 ARG G O 1
ATOM 920 N N . SER C 3 35 ? 131.619 153.446 158.743 1.00 40.81 35 SER G N 1
ATOM 921 C CA . SER C 3 35 ? 131.789 154.548 159.688 1.00 39.01 35 SER G CA 1
ATOM 922 C C . SER C 3 35 ? 130.530 154.792 160.512 1.00 37.01 35 SER G C 1
ATOM 923 O O . SER C 3 35 ? 130.618 155.164 161.685 1.00 38.43 35 SER G O 1
ATOM 926 N N . VAL C 3 36 ? 129.353 154.639 159.909 1.00 30.92 36 VAL G N 1
ATOM 927 C CA . VAL C 3 36 ? 128.110 154.817 160.652 1.00 31.25 36 VAL G CA 1
ATOM 928 C C . VAL C 3 36 ? 127.962 153.737 161.719 1.00 31.04 36 VAL G C 1
ATOM 929 O O . VAL C 3 36 ? 127.475 153.999 162.823 1.00 35.33 36 VAL G O 1
ATOM 933 N N . VAL C 3 37 ? 128.351 152.503 161.401 1.00 25.09 37 VAL G N 1
ATOM 934 C CA . VAL C 3 37 ? 128.323 151.428 162.388 1.00 29.61 37 VAL G CA 1
ATOM 935 C C . VAL C 3 37 ? 129.355 151.670 163.487 1.00 30.68 37 VAL G C 1
ATOM 936 O O . VAL C 3 37 ? 129.078 151.454 164.671 1.00 30.82 37 VAL G O 1
ATOM 940 N N . ALA C 3 38 ? 130.565 152.092 163.117 1.00 23.65 38 ALA G N 1
ATOM 941 C CA . ALA C 3 38 ? 131.584 152.397 164.116 1.00 14.65 38 ALA G CA 1
ATOM 942 C C . ALA C 3 38 ? 131.157 153.544 165.023 1.00 19.28 38 ALA G C 1
ATOM 943 O O . ALA C 3 38 ? 131.474 153.550 166.214 1.00 27.24 38 ALA G O 1
ATOM 945 N N . PHE C 3 39 ? 130.458 154.538 164.473 1.00 29.88 39 PHE G N 1
ATOM 946 C CA . PHE C 3 39 ? 129.957 155.641 165.288 1.00 19.30 39 PHE G CA 1
ATOM 947 C C . PHE C 3 39 ? 128.869 155.163 166.234 1.00 20.51 39 PHE G C 1
ATOM 948 O O . PHE C 3 39 ? 128.886 155.486 167.423 1.00 25.24 39 PHE G O 1
ATOM 956 N N . GLY C 3 40 ? 127.904 154.405 165.720 1.00 18.16 40 GLY G N 1
ATOM 957 C CA . GLY C 3 40 ? 126.846 153.885 166.571 1.00 20.57 40 GLY G CA 1
ATOM 958 C C . GLY C 3 40 ? 127.349 152.996 167.693 1.00 29.27 40 GLY G C 1
ATOM 959 O O . GLY C 3 40 ? 126.845 153.056 168.813 1.00 29.65 40 GLY G O 1
ATOM 960 N N . LEU C 3 41 ? 128.325 152.136 167.400 1.00 25.45 41 LEU G N 1
ATOM 961 C CA . LEU C 3 41 ? 128.887 151.266 168.428 1.00 16.92 41 LEU G CA 1
ATOM 962 C C . LEU C 3 41 ? 129.655 152.050 169.479 1.00 24.12 41 LEU G C 1
ATOM 963 O O . LEU C 3 41 ? 129.583 151.732 170.669 1.00 38.09 41 LEU G O 1
ATOM 968 N N . ALA C 3 42 ? 130.438 153.042 169.060 1.00 22.71 42 ALA G N 1
ATOM 969 C CA . ALA C 3 42 ? 131.215 153.822 170.016 1.00 20.75 42 ALA G CA 1
ATOM 970 C C . ALA C 3 42 ? 130.320 154.650 170.928 1.00 12.41 42 ALA G C 1
ATOM 971 O O . ALA C 3 42 ? 130.580 154.752 172.127 1.00 23.33 42 ALA G O 1
ATOM 973 N N . VAL C 3 43 ? 129.270 155.259 170.383 1.00 21.61 43 VAL G N 1
ATOM 974 C CA . VAL C 3 43 ? 128.365 156.048 171.211 1.00 21.25 43 VAL G CA 1
ATOM 975 C C . VAL C 3 43 ? 127.604 155.163 172.188 1.00 24.48 43 VAL G C 1
ATOM 976 O O . VAL C 3 43 ? 127.433 155.522 173.357 1.00 30.82 43 VAL G O 1
ATOM 980 N N . THR C 3 44 ? 127.118 154.007 171.734 1.00 24.09 44 THR G N 1
ATOM 981 C CA . THR C 3 44 ? 126.401 153.120 172.645 1.00 22.62 44 THR G CA 1
ATOM 982 C C . THR C 3 44 ? 127.335 152.548 173.705 1.00 32.07 44 THR G C 1
ATOM 983 O O . THR C 3 44 ? 126.908 152.300 174.833 1.00 38.15 44 THR G O 1
ATOM 987 N N . PHE C 3 45 ? 128.600 152.316 173.357 1.00 34.57 45 PHE G N 1
ATOM 988 C CA . PHE C 3 45 ? 129.586 151.894 174.343 1.00 22.84 45 PHE G CA 1
ATOM 989 C C . PHE C 3 45 ? 129.754 152.945 175.434 1.00 32.12 45 PHE G C 1
ATOM 990 O O . PHE C 3 45 ? 129.716 152.631 176.627 1.00 36.31 45 PHE G O 1
ATOM 998 N N . LEU C 3 46 ? 129.916 154.207 175.038 1.00 31.80 46 LEU G N 1
ATOM 999 C CA . LEU C 3 46 ? 130.054 155.294 176.000 1.00 17.14 46 LEU G CA 1
ATOM 1000 C C . LEU C 3 46 ? 128.762 155.526 176.771 1.00 25.51 46 LEU G C 1
ATOM 1001 O O . LEU C 3 46 ? 128.762 155.557 178.004 1.00 41.52 46 LEU G O 1
ATOM 1006 N N . ALA C 3 47 ? 127.650 155.706 176.060 1.00 18.67 47 ALA G N 1
ATOM 1007 C CA . ALA C 3 47 ? 126.404 156.107 176.707 1.00 25.65 47 ALA G CA 1
ATOM 1008 C C . ALA C 3 47 ? 125.825 155.034 177.620 1.00 26.48 47 ALA G C 1
ATOM 1009 O O . ALA C 3 47 ? 125.094 155.359 178.558 1.00 35.94 47 ALA G O 1
ATOM 1011 N N . SER C 3 48 ? 126.115 153.762 177.367 1.00 34.42 48 SER G N 1
ATOM 1012 C CA . SER C 3 48 ? 125.570 152.694 178.196 1.00 31.41 48 SER G CA 1
ATOM 1013 C C . SER C 3 48 ? 126.237 152.582 179.558 1.00 41.96 48 SER G C 1
ATOM 1014 O O . SER C 3 48 ? 125.726 151.856 180.415 1.00 46.81 48 SER G O 1
ATOM 1017 N N . GLY C 3 49 ? 127.354 153.266 179.780 1.00 54.32 49 GLY G N 1
ATOM 1018 C CA . GLY C 3 49 ? 128.080 153.172 181.024 1.00 49.33 49 GLY G CA 1
ATOM 1019 C C . GLY C 3 49 ? 129.141 152.099 181.046 1.00 51.90 49 GLY G C 1
ATOM 1020 O O . GLY C 3 49 ? 129.890 152.013 182.022 1.00 57.69 49 GLY G O 1
ATOM 1021 N N . TRP C 3 50 ? 129.215 151.272 180.005 1.00 49.14 50 TRP G N 1
ATOM 1022 C CA . TRP C 3 50 ? 130.251 150.254 179.909 1.00 47.35 50 TRP G CA 1
ATOM 1023 C C . TRP C 3 50 ? 131.638 150.861 179.769 1.00 50.71 50 TRP G C 1
ATOM 1024 O O . TRP C 3 50 ? 132.610 150.283 180.259 1.00 57.28 50 TRP G O 1
ATOM 1035 N N . ALA C 3 51 ? 131.760 151.996 179.081 1.00 43.54 51 ALA G N 1
ATOM 1036 C CA . ALA C 3 51 ? 133.066 152.622 178.903 1.00 44.86 51 ALA G CA 1
ATOM 1037 C C . ALA C 3 51 ? 133.646 153.090 180.230 1.00 46.04 51 ALA G C 1
ATOM 1038 O O . ALA C 3 51 ? 134.831 152.884 180.511 1.00 43.93 51 ALA G O 1
ATOM 1040 N N . GLU C 3 52 ? 132.829 153.748 181.050 1.00 51.41 52 GLU G N 1
ATOM 1041 C CA . GLU C 3 52 ? 133.296 154.206 182.352 1.00 44.98 52 GLU G CA 1
ATOM 1042 C C . GLU C 3 52 ? 133.650 153.033 183.251 1.00 51.33 52 GLU G C 1
ATOM 1043 O O . GLU C 3 52 ? 134.658 153.069 183.965 1.00 58.32 52 GLU G O 1
ATOM 1049 N N . ALA C 3 53 ? 132.835 151.980 183.233 1.00 52.59 53 ALA G N 1
ATOM 1050 C CA . ALA C 3 53 ? 133.114 150.807 184.047 1.00 52.76 53 ALA G CA 1
ATOM 1051 C C . ALA C 3 53 ? 134.386 150.087 183.621 1.00 53.41 53 ALA G C 1
ATOM 1052 O O . ALA C 3 53 ? 134.869 149.229 184.364 1.00 58.23 53 ALA G O 1
ATOM 1054 N N . ILE C 3 54 ? 134.930 150.411 182.454 1.00 57.64 54 ILE G N 1
ATOM 1055 C CA . ILE C 3 54 ? 136.123 149.769 181.933 1.00 53.33 54 ILE G CA 1
ATOM 1056 C C . ILE C 3 54 ? 137.294 150.739 181.838 1.00 57.74 54 ILE G C 1
ATOM 1057 O O . ILE C 3 54 ? 138.409 150.406 182.244 1.00 57.97 54 ILE G O 1
ATOM 1062 N N . LEU C 3 55 ? 137.061 151.953 181.325 1.00 56.74 55 LEU G N 1
ATOM 1063 C CA . LEU C 3 55 ? 138.139 152.908 181.088 1.00 52.14 55 LEU G CA 1
ATOM 1064 C C . LEU C 3 55 ? 138.446 153.809 182.271 1.00 51.48 55 LEU G C 1
ATOM 1065 O O . LEU C 3 55 ? 139.562 154.330 182.352 1.00 54.15 55 LEU G O 1
ATOM 1070 N N . SER C 3 56 ? 137.505 154.010 183.182 1.00 56.70 56 SER G N 1
ATOM 1071 C CA . SER C 3 56 ? 137.744 154.901 184.306 1.00 52.97 56 SER G CA 1
ATOM 1072 C C . SER C 3 56 ? 138.389 154.157 185.464 1.00 59.57 56 SER G C 1
ATOM 1073 O O . SER C 3 56 ? 139.503 154.475 185.880 1.00 59.91 56 SER G O 1
ATOM 1076 N N . LEU D 4 21 ? 132.895 201.632 134.150 1.00 119.53 21 LEU I N 1
ATOM 1077 C CA . LEU D 4 21 ? 132.544 201.120 135.468 1.00 122.00 21 LEU I CA 1
ATOM 1078 C C . LEU D 4 21 ? 133.475 201.702 136.532 1.00 121.79 21 LEU I C 1
ATOM 1079 O O . LEU D 4 21 ? 133.081 202.585 137.294 1.00 120.68 21 LEU I O 1
ATOM 1084 N N . GLY D 4 22 ? 134.705 201.199 136.583 1.00 115.69 22 GLY I N 1
ATOM 1085 C CA . GLY D 4 22 ? 135.723 201.713 137.476 1.00 114.29 22 GLY I CA 1
ATOM 1086 C C . GLY D 4 22 ? 136.510 202.853 136.861 1.00 115.60 22 GLY I C 1
ATOM 1087 O O . GLY D 4 22 ? 136.068 203.516 135.918 1.00 115.35 22 GLY I O 1
ATOM 1088 N N . ALA D 4 23 ? 137.703 203.082 137.412 1.00 100.15 23 ALA I N 1
ATOM 1089 C CA . ALA D 4 23 ? 138.628 204.089 136.902 1.00 99.30 23 ALA I CA 1
ATOM 1090 C C . ALA D 4 23 ? 140.030 203.502 136.899 1.00 98.36 23 ALA I C 1
ATOM 1091 O O . ALA D 4 23 ? 140.464 202.930 137.902 1.00 99.09 23 ALA I O 1
ATOM 1093 N N . ASP D 4 24 ? 140.731 203.638 135.771 1.00 92.62 24 ASP I N 1
ATOM 1094 C CA . ASP D 4 24 ? 142.052 203.029 135.640 1.00 92.93 24 ASP I CA 1
ATOM 1095 C C . ASP D 4 24 ? 143.049 203.649 136.611 1.00 93.32 24 ASP I C 1
ATOM 1096 O O . ASP D 4 24 ? 143.789 202.938 137.301 1.00 91.50 24 ASP I O 1
ATOM 1101 N N . SER D 4 25 ? 143.094 204.981 136.664 1.00 91.81 25 SER I N 1
ATOM 1102 C CA . SER D 4 25 ? 144.018 205.654 137.569 1.00 91.00 25 SER I CA 1
ATOM 1103 C C . SER D 4 25 ? 143.675 205.376 139.027 1.00 91.73 25 SER I C 1
ATOM 1104 O O . SER D 4 25 ? 144.571 205.196 139.858 1.00 90.80 25 SER I O 1
ATOM 1107 N N . LYS D 4 26 ? 142.381 205.322 139.352 1.00 82.62 26 LYS I N 1
ATOM 1108 C CA . LYS D 4 26 ? 141.968 205.058 140.728 1.00 81.10 26 LYS I CA 1
ATOM 1109 C C . LYS D 4 26 ? 142.355 203.654 141.172 1.00 83.03 26 LYS I C 1
ATOM 1110 O O . LYS D 4 26 ? 142.748 203.448 142.324 1.00 82.51 26 LYS I O 1
ATOM 1116 N N . GLN D 4 27 ? 142.217 202.670 140.287 1.00 87.57 27 GLN I N 1
ATOM 1117 C CA . GLN D 4 27 ? 142.603 201.309 140.639 1.00 87.86 27 GLN I CA 1
ATOM 1118 C C . GLN D 4 27 ? 144.114 201.179 140.790 1.00 85.91 27 GLN I C 1
ATOM 1119 O O . GLN D 4 27 ? 144.596 200.474 141.684 1.00 84.05 27 GLN I O 1
ATOM 1125 N N . GLU D 4 28 ? 144.875 201.821 139.904 1.00 83.93 28 GLU I N 1
ATOM 1126 C CA . GLU D 4 28 ? 146.331 201.808 140.016 1.00 82.29 28 GLU I CA 1
ATOM 1127 C C . GLU D 4 28 ? 146.807 202.393 141.342 1.00 82.83 28 GLU I C 1
ATOM 1128 O O . GLU D 4 28 ? 147.680 201.821 142.005 1.00 84.31 28 GLU I O 1
ATOM 1134 N N . ARG D 4 29 ? 146.266 203.549 141.737 1.00 76.39 29 ARG I N 1
ATOM 1135 C CA . ARG D 4 29 ? 146.697 204.150 142.995 1.00 76.10 29 ARG I CA 1
ATOM 1136 C C . ARG D 4 29 ? 146.216 203.364 144.211 1.00 75.96 29 ARG I C 1
ATOM 1137 O O . ARG D 4 29 ? 146.980 203.177 145.164 1.00 72.55 29 ARG I O 1
ATOM 1145 N N . ILE D 4 30 ? 144.969 202.883 144.202 1.00 68.27 30 ILE I N 1
ATOM 1146 C CA . ILE D 4 30 ? 144.466 202.106 145.336 1.00 65.41 30 ILE I CA 1
ATOM 1147 C C . ILE D 4 30 ? 145.326 200.873 145.565 1.00 65.68 30 ILE I C 1
ATOM 1148 O O . ILE D 4 30 ? 145.689 200.550 146.701 1.00 68.66 30 ILE I O 1
ATOM 1153 N N . SER D 4 31 ? 145.660 200.162 144.490 1.00 58.44 31 SER I N 1
ATOM 1154 C CA . SER D 4 31 ? 146.514 198.993 144.630 1.00 57.04 31 SER I CA 1
ATOM 1155 C C . SER D 4 31 ? 147.864 199.375 145.220 1.00 57.08 31 SER I C 1
ATOM 1156 O O . SER D 4 31 ? 148.445 198.617 146.004 1.00 54.83 31 SER I O 1
ATOM 1159 N N . LYS D 4 32 ? 148.383 200.549 144.845 1.00 58.05 32 LYS I N 1
ATOM 1160 C CA . LYS D 4 32 ? 149.668 201.007 145.367 1.00 56.13 32 LYS I CA 1
ATOM 1161 C C . LYS D 4 32 ? 149.613 201.218 146.876 1.00 60.97 32 LYS I C 1
ATOM 1162 O O . LYS D 4 32 ? 150.590 200.948 147.583 1.00 57.37 32 LYS I O 1
ATOM 1168 N N . LEU D 4 33 ? 148.481 201.713 147.384 1.00 57.17 33 LEU I N 1
ATOM 1169 C CA . LEU D 4 33 ? 148.314 201.877 148.826 1.00 48.91 33 LEU I CA 1
ATOM 1170 C C . LEU D 4 33 ? 148.341 200.539 149.549 1.00 48.79 33 LEU I C 1
ATOM 1171 O O . LEU D 4 33 ? 148.908 200.427 150.640 1.00 50.70 33 LEU I O 1
ATOM 1176 N N . ILE D 4 34 ? 147.713 199.519 148.966 1.00 41.33 34 ILE I N 1
ATOM 1177 C CA . ILE D 4 34 ? 147.708 198.193 149.572 1.00 39.44 34 ILE I CA 1
ATOM 1178 C C . ILE D 4 34 ? 149.119 197.636 149.683 1.00 37.59 34 ILE I C 1
ATOM 1179 O O . ILE D 4 34 ? 149.481 197.040 150.701 1.00 45.75 34 ILE I O 1
ATOM 1184 N N . GLU D 4 35 ? 149.936 197.799 148.641 1.00 41.57 35 GLU I N 1
ATOM 1185 C CA . GLU D 4 35 ? 151.315 197.328 148.736 1.00 41.42 35 GLU I CA 1
ATOM 1186 C C . GLU D 4 35 ? 152.163 198.171 149.678 1.00 42.06 35 GLU I C 1
ATOM 1187 O O . GLU D 4 35 ? 153.136 197.661 150.238 1.00 45.36 35 GLU I O 1
ATOM 1193 N N . ILE D 4 36 ? 151.831 199.444 149.874 1.00 35.67 36 ILE I N 1
ATOM 1194 C CA . ILE D 4 36 ? 152.498 200.205 150.927 1.00 42.32 36 ILE I CA 1
ATOM 1195 C C . ILE D 4 36 ? 152.089 199.676 152.295 1.00 35.14 36 ILE I C 1
ATOM 1196 O O . ILE D 4 36 ? 152.936 199.414 153.154 1.00 24.11 36 ILE I O 1
ATOM 1201 N N . SER D 4 37 ? 150.781 199.526 152.519 1.00 27.71 37 SER I N 1
ATOM 1202 C CA . SER D 4 37 ? 150.284 198.986 153.780 1.00 22.64 37 SER I CA 1
ATOM 1203 C C . SER D 4 37 ? 150.816 197.585 154.035 1.00 20.88 37 SER I C 1
ATOM 1204 O O . SER D 4 37 ? 151.121 197.230 155.175 1.00 30.10 37 SER I O 1
ATOM 1207 N N . ARG D 4 38 ? 150.891 196.762 152.991 1.00 22.64 38 ARG I N 1
ATOM 1208 C CA . ARG D 4 38 ? 151.429 195.413 153.125 1.00 27.01 38 ARG I CA 1
ATOM 1209 C C . ARG D 4 38 ? 152.887 195.421 153.566 1.00 24.00 38 ARG I C 1
ATOM 1210 O O . ARG D 4 38 ? 153.304 194.580 154.367 1.00 29.93 38 ARG I O 1
ATOM 1218 N N . VAL D 4 39 ? 153.695 196.322 153.006 1.00 24.73 39 VAL I N 1
ATOM 1219 C CA . VAL D 4 39 ? 155.101 196.407 153.393 1.00 18.38 39 VAL I CA 1
ATOM 1220 C C . VAL D 4 39 ? 155.241 196.921 154.821 1.00 29.79 39 VAL I C 1
ATOM 1221 O O . VAL D 4 39 ? 156.075 196.433 155.589 1.00 36.89 39 VAL I O 1
ATOM 1225 N N . VAL D 4 40 ? 154.441 197.920 155.196 1.00 33.57 40 VAL I N 1
ATOM 1226 C CA . VAL D 4 40 ? 154.470 198.433 156.563 1.00 9.40 40 VAL I CA 1
ATOM 1227 C C . VAL D 4 40 ? 154.065 197.351 157.556 1.00 6.39 40 VAL I C 1
ATOM 1228 O O . VAL D 4 40 ? 154.675 197.211 158.618 1.00 26.94 40 VAL I O 1
ATOM 1232 N N . ILE D 4 41 ? 153.027 196.577 157.235 1.00 7.17 41 ILE I N 1
ATOM 1233 C CA . ILE D 4 41 ? 152.624 195.469 158.097 1.00 10.57 41 ILE I CA 1
ATOM 1234 C C . ILE D 4 41 ? 153.721 194.419 158.179 1.00 12.12 41 ILE I C 1
ATOM 1235 O O . ILE D 4 41 ? 153.999 193.877 159.251 1.00 24.61 41 ILE I O 1
ATOM 1240 N N . HIS D 4 42 ? 154.335 194.086 157.048 1.00 22.63 42 HIS I N 1
ATOM 1241 C CA . HIS D 4 42 ? 155.332 193.022 157.038 1.00 19.62 42 HIS I CA 1
ATOM 1242 C C . HIS D 4 42 ? 156.527 193.365 157.915 1.00 19.36 42 HIS I C 1
ATOM 1243 O O . HIS D 4 42 ? 157.026 192.514 158.658 1.00 20.38 42 HIS I O 1
ATOM 1250 N N . TYR D 4 43 ? 157.000 194.604 157.840 1.00 19.21 43 TYR I N 1
ATOM 1251 C CA . TYR D 4 43 ? 158.173 195.049 158.582 1.00 19.23 43 TYR I CA 1
ATOM 1252 C C . TYR D 4 43 ? 157.858 195.607 159.959 1.00 21.52 43 TYR I C 1
ATOM 1253 O O . TYR D 4 43 ? 158.633 195.401 160.894 1.00 24.30 43 TYR I O 1
ATOM 1262 N N . GLY D 4 44 ? 156.748 196.319 160.103 1.00 28.67 44 GLY I N 1
ATOM 1263 C CA . GLY D 4 44 ? 156.422 197.021 161.324 1.00 9.38 44 GLY I CA 1
ATOM 1264 C C . GLY D 4 44 ? 155.544 196.322 162.329 1.00 19.72 44 GLY I C 1
ATOM 1265 O O . GLY D 4 44 ? 155.423 196.822 163.447 1.00 30.74 44 GLY I O 1
ATOM 1266 N N . TYR D 4 45 ? 154.896 195.208 161.984 1.00 9.65 45 TYR I N 1
ATOM 1267 C CA . TYR D 4 45 ? 153.913 194.637 162.900 1.00 11.87 45 TYR I CA 1
ATOM 1268 C C . TYR D 4 45 ? 154.553 194.057 164.157 1.00 22.47 45 TYR I C 1
ATOM 1269 O O . TYR D 4 45 ? 154.102 194.337 165.271 1.00 33.84 45 TYR I O 1
ATOM 1278 N N . LEU D 4 46 ? 155.607 193.250 164.011 1.00 23.31 46 LEU I N 1
ATOM 1279 C CA . LEU D 4 46 ? 156.245 192.692 165.204 1.00 19.25 46 LEU I CA 1
ATOM 1280 C C . LEU D 4 46 ? 156.973 193.749 166.022 1.00 12.72 46 LEU I C 1
ATOM 1281 O O . LEU D 4 46 ? 156.823 193.747 167.254 1.00 26.44 46 LEU I O 1
ATOM 1286 N N . PRO D 4 47 ? 157.784 194.639 165.443 1.00 18.77 47 PRO I N 1
ATOM 1287 C CA . PRO D 4 47 ? 158.326 195.744 166.243 1.00 15.16 47 PRO I CA 1
ATOM 1288 C C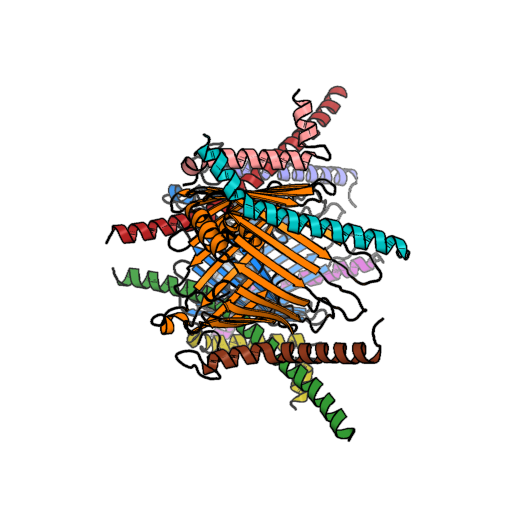 . PRO D 4 47 ? 157.268 196.550 166.970 1.00 20.44 47 PRO I C 1
ATOM 1289 O O . PRO D 4 47 ? 157.551 197.099 168.038 1.00 32.63 47 PRO I O 1
ATOM 1293 N N . MET D 4 48 ? 156.068 196.681 166.406 1.00 20.93 48 MET I N 1
ATOM 1294 C CA . MET D 4 48 ? 155.001 197.405 167.088 1.00 21.19 48 MET I CA 1
ATOM 1295 C C . MET D 4 48 ? 154.571 196.692 168.362 1.00 23.45 48 MET I C 1
ATOM 1296 O O . MET D 4 48 ? 154.440 197.318 169.417 1.00 31.30 48 MET I O 1
ATOM 1301 N N . ILE D 4 49 ? 154.331 195.381 168.279 1.00 18.75 49 ILE I N 1
ATOM 1302 C CA . ILE D 4 49 ? 153.945 194.601 169.452 1.00 24.44 49 ILE I CA 1
ATOM 1303 C C . ILE D 4 49 ? 155.021 194.679 170.525 1.00 22.66 49 ILE I C 1
ATOM 1304 O O . ILE D 4 49 ? 154.722 194.812 171.716 1.00 18.80 49 ILE I O 1
ATOM 1309 N N . LEU D 4 50 ? 156.288 194.582 170.121 1.00 27.58 50 LEU I N 1
ATOM 1310 C CA . LEU D 4 50 ? 157.387 194.674 171.075 1.00 18.74 50 LEU I CA 1
ATOM 1311 C C . LEU D 4 50 ? 157.431 196.041 171.738 1.00 24.15 50 LEU I C 1
ATOM 1312 O O . LEU D 4 50 ? 157.789 196.153 172.913 1.00 35.94 50 LEU I O 1
ATOM 1317 N N . TYR D 4 51 ? 157.090 197.097 171.001 1.00 15.28 51 TYR I N 1
ATOM 1318 C CA . TYR D 4 51 ? 157.019 198.420 171.609 1.00 15.69 51 TYR I CA 1
ATOM 1319 C C . TYR D 4 51 ? 155.865 198.522 172.594 1.00 27.36 51 TYR I C 1
ATOM 1320 O O . TYR D 4 51 ? 156.020 199.102 173.673 1.00 34.99 51 TYR I O 1
ATOM 1329 N N . LEU D 4 52 ? 154.691 198.003 172.229 1.00 28.79 52 LEU I N 1
ATOM 1330 C CA . LEU D 4 52 ? 153.556 198.016 173.148 1.00 23.60 52 LEU I CA 1
ATOM 1331 C C . LEU D 4 52 ? 153.887 197.279 174.433 1.00 24.96 52 LEU I C 1
ATOM 1332 O O . LEU D 4 52 ? 153.581 197.752 175.530 1.00 33.21 52 LEU I O 1
ATOM 1337 N N . GLY D 4 53 ? 154.482 196.102 174.310 1.00 28.12 53 GLY I N 1
ATOM 1338 C CA . GLY D 4 53 ? 154.906 195.330 175.451 1.00 33.97 53 GLY I CA 1
ATOM 1339 C C . GLY D 4 53 ? 155.947 196.028 176.292 1.00 33.39 53 GLY I C 1
ATOM 1340 O O . GLY D 4 53 ? 155.748 196.233 177.489 1.00 43.09 53 GLY I O 1
ATOM 1341 N N . TYR D 4 54 ? 157.072 196.382 175.671 1.00 31.32 54 TYR I N 1
ATOM 1342 C CA . TYR D 4 54 ? 158.177 196.991 176.402 1.00 37.81 54 TYR I CA 1
ATOM 1343 C C . TYR D 4 54 ? 157.760 198.228 177.186 1.00 40.61 54 TYR I C 1
ATOM 1344 O O . TYR D 4 54 ? 158.231 198.444 178.306 1.00 49.94 54 TYR I O 1
ATOM 1353 N N . THR D 4 55 ? 156.895 199.061 176.624 1.00 28.89 55 THR I N 1
ATOM 1354 C CA . THR D 4 55 ? 156.536 200.296 177.306 1.00 36.32 55 THR I CA 1
ATOM 1355 C C . THR D 4 55 ? 155.375 200.154 178.279 1.00 41.92 55 THR I C 1
ATOM 1356 O O . THR D 4 55 ? 155.165 201.059 179.093 1.00 44.30 55 THR I O 1
ATOM 1360 N N . ARG D 4 56 ? 154.609 199.068 178.223 1.00 45.63 56 ARG I N 1
ATOM 1361 C CA . ARG D 4 56 ? 153.442 198.946 179.080 1.00 43.25 56 ARG I CA 1
ATOM 1362 C C . ARG D 4 56 ? 153.460 197.745 180.011 1.00 43.47 56 ARG I C 1
ATOM 1363 O O . ARG D 4 56 ? 152.632 197.693 180.923 1.00 50.34 56 ARG I O 1
ATOM 1371 N N . SER D 4 57 ? 154.364 196.790 179.820 1.00 49.97 57 SER I N 1
ATOM 1372 C CA . SER D 4 57 ? 154.448 195.656 180.728 1.00 53.47 57 SER I CA 1
ATOM 1373 C C . SER D 4 57 ? 154.862 196.121 182.119 1.00 56.20 57 SER I C 1
ATOM 1374 O O . SER D 4 57 ? 155.538 197.139 182.283 1.00 57.69 57 SER I O 1
ATOM 1377 N N . GLU D 4 58 ? 154.434 195.370 183.131 1.00 64.74 58 GLU I N 1
ATOM 1378 C CA . GLU D 4 58 ? 154.844 195.607 184.511 1.00 68.27 58 GLU I CA 1
ATOM 1379 C C . GLU D 4 58 ? 155.492 194.356 185.087 1.00 68.46 58 GLU I C 1
ATOM 1380 O O . GLU D 4 58 ? 154.830 193.307 185.174 1.00 66.43 58 GLU I O 1
ATOM 1386 N N . PRO D 4 59 ? 156.765 194.402 185.497 1.00 70.64 59 PRO I N 1
ATOM 1387 C CA . PRO D 4 59 ? 157.719 195.517 185.396 1.00 69.01 59 PRO I CA 1
ATOM 1388 C C . PRO D 4 59 ? 158.204 195.727 183.970 1.00 69.66 59 PRO I C 1
ATOM 1389 O O . PRO D 4 59 ? 157.758 195.039 183.061 1.00 67.14 59 PRO I O 1
ATOM 1393 N N . LYS D 4 60 ? 159.129 196.654 183.742 1.00 71.76 60 LYS I N 1
ATOM 1394 C CA . LYS D 4 60 ? 159.625 196.840 182.386 1.00 72.32 60 LYS I CA 1
ATOM 1395 C C . LYS D 4 60 ? 160.974 196.163 182.228 1.00 70.30 60 LYS I C 1
ATOM 1396 O O . LYS D 4 60 ? 161.898 196.442 183.003 1.00 67.22 60 LYS I O 1
ATOM 1402 N N . PRO D 4 61 ? 161.117 195.284 181.248 1.00 70.40 61 PRO I N 1
ATOM 1403 C CA . PRO D 4 61 ? 162.363 194.537 181.062 1.00 71.57 61 PRO I CA 1
ATOM 1404 C C . PRO D 4 61 ? 163.449 195.386 180.408 1.00 72.58 61 PRO I C 1
ATOM 1405 O O .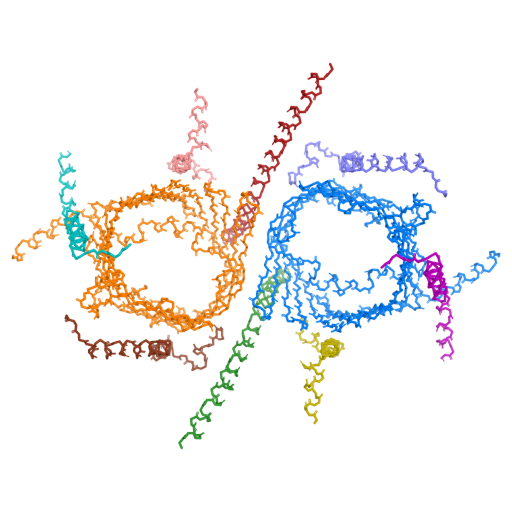 PRO D 4 61 ? 163.275 196.571 180.137 1.00 71.74 61 PRO I O 1
ATOM 1409 N N . SER D 4 62 ? 164.602 194.757 180.194 1.00 82.36 62 SER I N 1
ATOM 1410 C CA . SER D 4 62 ? 165.703 195.365 179.457 1.00 83.20 62 SER I CA 1
ATOM 1411 C C . SER D 4 62 ? 165.527 195.182 177.952 1.00 83.05 62 SER I C 1
ATOM 1412 O O . SER D 4 62 ? 164.858 194.253 177.493 1.00 83.29 62 SER I O 1
ATOM 1415 N N . ILE D 4 63 ? 166.132 196.093 177.183 1.00 80.71 63 ILE I N 1
ATOM 1416 C CA . ILE D 4 63 ? 166.017 196.044 175.726 1.00 85.69 63 ILE I CA 1
ATOM 1417 C C . ILE D 4 63 ? 166.599 194.745 175.177 1.00 86.66 63 ILE I C 1
ATOM 1418 O O . ILE D 4 63 ? 166.055 194.151 174.238 1.00 85.79 63 ILE I O 1
ATOM 1423 N N . ILE D 4 64 ? 167.700 194.274 175.763 1.00 90.79 64 ILE I N 1
ATOM 1424 C CA . ILE D 4 64 ? 168.287 193.010 175.329 1.00 92.90 64 ILE I CA 1
ATOM 1425 C C . ILE D 4 64 ? 167.507 191.839 175.906 1.00 93.06 64 ILE I C 1
ATOM 1426 O O . ILE D 4 64 ? 167.260 190.841 175.220 1.00 89.30 64 ILE I O 1
ATOM 1431 N N . ARG D 4 65 ? 167.117 191.947 177.177 1.00 97.34 65 ARG I N 1
ATOM 1432 C CA . ARG D 4 65 ? 166.341 190.898 177.829 1.00 95.57 65 ARG I CA 1
ATOM 1433 C C . ARG D 4 65 ? 164.962 190.749 177.197 1.00 94.02 65 ARG I C 1
ATOM 1434 O O . ARG D 4 65 ? 164.361 189.673 177.276 1.00 94.30 65 ARG I O 1
ATOM 1442 N N . LEU D 4 66 ? 164.438 191.827 176.604 1.00 84.25 66 LEU I N 1
ATOM 1443 C CA . LEU D 4 66 ? 163.142 191.786 175.933 1.00 83.67 66 LEU I CA 1
ATOM 1444 C C . LEU D 4 66 ? 163.057 190.682 174.883 1.00 85.96 66 LEU I C 1
ATOM 1445 O O . LEU D 4 66 ? 161.976 190.138 174.639 1.00 85.43 66 LEU I O 1
ATOM 1450 N N . LEU D 4 67 ? 164.169 190.355 174.231 1.00 90.98 67 LEU I N 1
ATOM 1451 C CA . LEU D 4 67 ? 164.196 189.311 173.214 1.00 89.80 67 LEU I CA 1
ATOM 1452 C C . LEU D 4 67 ? 165.026 188.112 173.641 1.00 90.02 67 LEU I C 1
ATOM 1453 O O . LEU D 4 67 ? 165.285 187.226 172.822 1.00 87.77 67 LEU I O 1
ATOM 1458 N N . SER D 4 68 ? 165.461 188.072 174.894 1.00 96.92 68 SER I N 1
ATOM 1459 C CA . SER D 4 68 ? 166.182 186.910 175.377 1.00 98.44 68 SER I CA 1
ATOM 1460 C C . SER D 4 68 ? 165.206 185.748 175.550 1.00 98.64 68 SER I C 1
ATOM 1461 O O . SER D 4 68 ? 164.085 185.942 176.029 1.00 97.72 68 SER I O 1
ATOM 1464 N N . PRO D 4 69 ? 165.597 184.533 175.162 1.00 106.69 69 PRO I N 1
ATOM 1465 C CA . PRO D 4 69 ? 164.623 183.433 175.176 1.00 106.56 69 PRO I CA 1
ATOM 1466 C C . PRO D 4 69 ? 164.308 182.896 176.561 1.00 105.64 69 PRO I C 1
ATOM 1467 O O . PRO D 4 69 ? 163.138 182.619 176.853 1.00 104.08 69 PRO I O 1
ATOM 1471 N N . LEU D 4 70 ? 165.308 182.746 177.433 1.00 109.70 70 LEU I N 1
ATOM 1472 C CA . LEU D 4 70 ? 165.058 182.145 178.734 1.00 111.28 70 LEU I CA 1
ATOM 1473 C C . LEU D 4 70 ? 165.875 182.730 179.877 1.00 112.18 70 LEU I C 1
ATOM 1474 O O . LEU D 4 70 ? 165.738 182.251 181.006 1.00 110.59 70 LEU I O 1
ATOM 1479 N N . SER D 4 71 ? 166.701 183.743 179.642 1.00 117.19 71 SER I N 1
ATOM 1480 C CA . SER D 4 71 ? 167.499 184.308 180.727 1.00 117.20 71 SER I CA 1
ATOM 1481 C C . SER D 4 71 ? 166.656 185.237 181.594 1.00 116.39 71 SER I C 1
ATOM 1482 O O . SER D 4 71 ? 165.442 185.349 181.410 1.00 116.76 71 SER I O 1
ATOM 1486 N N . LEU E 5 21 ? 108.497 201.006 169.018 1.00 116.81 21 LEU A N 1
ATOM 1487 C CA . LEU E 5 21 ? 108.641 201.762 170.257 1.00 116.74 21 LEU A CA 1
ATOM 1488 C C . LEU E 5 21 ? 109.264 200.915 171.361 1.00 117.35 21 LEU A C 1
ATOM 1489 O O . LEU E 5 21 ? 109.210 199.686 171.323 1.00 116.62 21 LEU A O 1
ATOM 1494 N N . SER E 5 22 ? 109.861 201.591 172.346 1.00 120.26 22 SER A N 1
ATOM 1495 C CA . SER E 5 22 ? 110.487 200.893 173.462 1.00 119.68 22 SER A CA 1
ATOM 1496 C C . SER E 5 22 ? 109.478 200.109 174.289 1.00 118.64 22 SER A C 1
ATOM 1497 O O . SER E 5 22 ? 109.871 199.185 175.009 1.00 118.19 22 SER A O 1
ATOM 1500 N N . ASP E 5 23 ? 108.194 200.470 174.217 1.00 117.82 23 ASP A N 1
ATOM 1501 C CA . ASP E 5 23 ? 107.169 199.742 174.960 1.00 118.05 23 ASP A CA 1
ATOM 1502 C C . ASP E 5 23 ? 107.193 198.255 174.629 1.00 118.59 23 ASP A C 1
ATOM 1503 O O . ASP E 5 23 ? 107.049 197.410 175.521 1.00 118.13 23 ASP A O 1
ATOM 1508 N N . LEU E 5 24 ? 107.377 197.916 173.353 1.00 117.49 24 LEU A N 1
ATOM 1509 C CA . LEU E 5 24 ? 107.462 196.516 172.956 1.00 117.38 24 LEU A CA 1
ATOM 1510 C C . LEU E 5 24 ? 108.813 195.910 173.315 1.00 116.49 24 LEU A C 1
ATOM 1511 O O . LEU E 5 24 ? 108.875 194.791 173.835 1.00 114.90 24 LEU A O 1
ATOM 1516 N N . TYR E 5 25 ? 109.900 196.638 173.044 1.00 117.05 25 TYR A N 1
ATOM 1517 C CA . TYR E 5 25 ? 111.242 196.108 173.266 1.00 117.15 25 TYR A CA 1
ATOM 1518 C C . TYR E 5 25 ? 111.457 195.704 174.720 1.00 116.75 25 TYR A C 1
ATOM 1519 O O . TYR E 5 25 ? 112.080 194.672 174.996 1.00 116.00 25 TYR A O 1
ATOM 1528 N N . ASP E 5 26 ? 110.967 196.511 175.663 1.00 113.61 26 ASP A N 1
ATOM 1529 C CA . ASP E 5 26 ? 111.130 196.179 177.075 1.00 113.04 26 ASP A CA 1
ATOM 1530 C C . ASP E 5 26 ? 110.351 194.921 177.442 1.00 113.76 26 ASP A C 1
ATOM 1531 O O . ASP E 5 26 ? 110.875 194.029 178.119 1.00 112.65 26 ASP A O 1
ATOM 1536 N N . ALA E 5 27 ? 109.091 194.836 177.012 1.00 111.96 27 ALA A N 1
ATOM 1537 C CA . ALA E 5 27 ? 108.286 193.650 177.290 1.00 111.42 27 ALA A CA 1
ATOM 1538 C C . ALA E 5 27 ? 108.810 192.429 176.543 1.00 111.06 27 ALA A C 1
ATOM 1539 O O . ALA E 5 27 ? 108.785 191.312 177.074 1.00 110.16 27 ALA A O 1
ATOM 1541 N N . PHE E 5 28 ? 109.272 192.618 175.307 1.00 107.10 28 PHE A N 1
ATOM 1542 C CA . PHE E 5 28 ? 109.805 191.505 174.527 1.00 106.40 28 PHE A CA 1
ATOM 1543 C C . PHE E 5 28 ? 111.046 190.907 175.178 1.00 104.83 28 PHE A C 1
ATOM 1544 O O . PHE E 5 28 ? 111.165 189.683 175.302 1.00 102.94 28 PHE A O 1
ATOM 1552 N N . GLN E 5 29 ? 111.981 191.757 175.607 1.00 100.89 29 GLN A N 1
ATOM 1553 C CA . GLN E 5 29 ? 113.210 191.255 176.215 1.00 101.03 29 GLN A CA 1
ATOM 1554 C C . GLN E 5 29 ? 112.944 190.564 177.548 1.00 100.26 29 GLN A C 1
ATOM 1555 O O . GLN E 5 29 ? 113.616 189.582 177.885 1.00 98.57 29 GLN A O 1
ATOM 1561 N N . GLU E 5 30 ? 111.987 191.068 178.330 1.00 99.32 30 GLU A N 1
ATOM 1562 C CA . GLU E 5 30 ? 111.675 190.429 179.605 1.00 98.97 30 GLU A CA 1
ATOM 1563 C C . GLU E 5 30 ? 111.195 188.996 179.410 1.00 97.98 30 GLU A C 1
ATOM 1564 O O . GLU E 5 30 ? 111.607 188.092 180.147 1.00 96.63 30 GLU A O 1
ATOM 1570 N N . ARG E 5 31 ? 110.312 188.768 178.435 1.00 93.07 31 ARG A N 1
ATOM 1571 C CA . ARG E 5 31 ? 109.894 187.403 178.126 1.00 93.10 31 ARG A CA 1
ATOM 1572 C C . ARG E 5 31 ? 111.066 186.574 177.610 1.00 91.48 31 ARG A C 1
ATOM 1573 O O . ARG E 5 31 ? 111.166 185.378 177.901 1.00 90.76 31 ARG A O 1
ATOM 1581 N N . ARG E 5 32 ? 111.961 187.200 176.843 1.00 79.28 32 ARG A N 1
ATOM 1582 C CA . ARG E 5 32 ? 113.140 186.510 176.328 1.00 76.96 32 ARG A CA 1
ATOM 1583 C C . ARG E 5 32 ? 114.028 186.009 177.457 1.00 76.55 32 ARG A C 1
ATOM 1584 O O . ARG E 5 32 ? 114.514 184.874 177.425 1.00 76.44 32 ARG A O 1
ATOM 1592 N N . GLN E 5 33 ? 114.265 186.855 178.461 1.00 88.72 33 GLN A N 1
ATOM 1593 C CA . GLN E 5 33 ? 115.154 186.490 179.559 1.00 90.02 33 GLN A CA 1
ATOM 1594 C C . GLN E 5 33 ? 114.568 185.391 180.432 1.00 88.77 33 GLN A C 1
ATOM 1595 O O . GLN E 5 33 ? 115.316 184.580 180.989 1.00 87.83 33 GLN A O 1
ATOM 1601 N N . LYS E 5 34 ? 113.244 185.352 180.573 1.00 82.67 34 LYS A N 1
ATOM 1602 C CA . LYS E 5 34 ? 112.585 184.322 181.365 1.00 82.35 34 LYS A CA 1
ATOM 1603 C C . LYS E 5 34 ? 112.781 182.917 180.801 1.00 80.45 34 LYS A C 1
ATOM 1604 O O . LYS E 5 34 ? 112.459 181.943 181.490 1.00 80.42 34 LYS A O 1
ATOM 1610 N N . LEU E 5 35 ? 113.304 182.779 179.582 1.00 70.74 35 LEU A N 1
ATOM 1611 C CA . LEU E 5 35 ? 113.465 181.461 178.981 1.00 72.91 35 LEU A CA 1
ATOM 1612 C C . LEU E 5 35 ? 114.716 180.730 179.451 1.00 70.05 35 LEU A C 1
ATOM 1613 O O . LEU E 5 35 ? 114.883 179.554 179.111 1.00 67.76 35 LEU A O 1
ATOM 1618 N N . GLY E 5 36 ? 115.581 181.376 180.228 1.00 61.04 36 GLY A N 1
ATOM 1619 C CA . GLY E 5 36 ? 116.731 180.696 180.789 1.00 60.45 36 GLY A CA 1
ATOM 1620 C C . GLY E 5 36 ? 117.840 180.397 179.808 1.00 59.66 36 GLY A C 1
ATOM 1621 O O . GLY E 5 36 ? 118.650 179.504 180.061 1.00 60.99 36 GLY A O 1
ATOM 1622 N N . LEU E 5 37 ? 117.901 181.119 178.695 1.00 50.78 37 LEU A N 1
ATOM 1623 C CA . LEU E 5 37 ? 118.918 180.891 177.682 1.00 52.76 37 LEU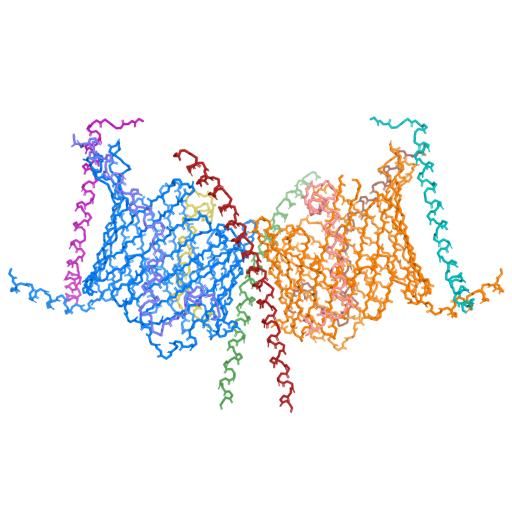 A CA 1
ATOM 1624 C C . LEU E 5 37 ? 120.257 181.512 178.075 1.00 52.08 37 LEU A C 1
ATOM 1625 O O . LEU E 5 37 ? 120.350 182.357 178.968 1.00 49.93 37 LEU A O 1
ATOM 1630 N N . SER E 5 38 ? 121.303 181.081 177.375 1.00 51.17 38 SER A N 1
ATOM 1631 C CA . SER E 5 38 ? 122.659 181.562 177.577 1.00 45.94 38 SER A CA 1
ATOM 1632 C C . SER E 5 38 ? 123.367 181.624 176.230 1.00 45.54 38 SER A C 1
ATOM 1633 O O . SER E 5 38 ? 122.900 181.063 175.238 1.00 43.03 38 SER A O 1
ATOM 1636 N N . ASN E 5 39 ? 124.485 182.332 176.197 1.00 42.10 39 ASN A N 1
ATOM 1637 C CA . ASN E 5 39 ? 125.244 182.494 174.965 1.00 42.09 39 ASN A CA 1
ATOM 1638 C C . ASN E 5 39 ? 125.759 181.132 174.506 1.00 43.85 39 ASN A C 1
ATOM 1639 O O . ASN E 5 39 ? 126.440 180.447 175.282 1.00 40.57 39 ASN A O 1
ATOM 1644 N N . PRO E 5 40 ? 125.469 180.702 173.275 1.00 39.01 40 PRO A N 1
ATOM 1645 C CA . PRO E 5 40 ? 125.901 179.377 172.819 1.00 29.01 40 PRO A CA 1
ATOM 1646 C C . PRO E 5 40 ? 127.350 179.274 172.372 1.00 33.17 40 PRO A C 1
ATOM 1647 O O . PRO E 5 40 ? 127.784 178.171 172.031 1.00 32.31 40 PRO A O 1
ATOM 1651 N N . GLY E 5 41 ? 128.108 180.364 172.356 1.00 35.38 41 GLY A N 1
ATOM 1652 C CA . GLY E 5 41 ? 129.466 180.342 171.852 1.00 26.48 41 GLY A CA 1
ATOM 1653 C C . GLY E 5 41 ? 129.518 180.305 170.341 1.00 34.50 41 GLY A C 1
ATOM 1654 O O . GLY E 5 41 ? 128.510 180.346 169.652 1.00 39.89 41 GLY A O 1
ATOM 1655 N N . LEU E 5 42 ? 130.735 180.202 169.820 1.00 36.52 42 LEU A N 1
ATOM 1656 C CA . LEU E 5 42 ? 130.978 180.277 168.385 1.00 29.50 42 LEU A CA 1
ATOM 1657 C C . LEU E 5 42 ? 130.580 178.996 167.658 1.00 32.54 42 LEU A C 1
ATOM 1658 O O . LEU E 5 42 ? 130.629 177.900 168.215 1.00 34.36 42 LEU A O 1
ATOM 1663 N N . VAL E 5 43 ? 130.190 179.151 166.388 1.00 36.10 43 VAL A N 1
ATOM 1664 C CA . VAL E 5 43 ? 129.871 178.000 165.542 1.00 33.83 43 VAL A CA 1
ATOM 1665 C C . VAL E 5 43 ? 131.088 177.099 165.376 1.00 34.86 43 VAL A C 1
ATOM 1666 O O . VAL E 5 43 ? 130.967 175.871 165.336 1.00 37.16 43 VAL A O 1
ATOM 1670 N N . GLU E 5 44 ? 132.278 177.687 165.278 1.00 34.39 44 GLU A N 1
ATOM 1671 C CA . GLU E 5 44 ? 133.483 176.883 165.111 1.00 38.63 44 GLU A CA 1
ATOM 1672 C C . GLU E 5 44 ? 133.846 176.079 166.351 1.00 42.29 44 GLU A C 1
ATOM 1673 O O . GLU E 5 44 ? 134.672 175.167 166.253 1.00 45.03 44 GLU A O 1
ATOM 1679 N N . ASN E 5 45 ? 133.257 176.386 167.502 1.00 40.37 45 ASN A N 1
ATOM 1680 C CA . ASN E 5 45 ? 133.501 175.664 168.740 1.00 32.59 45 ASN A CA 1
ATOM 1681 C C . ASN E 5 45 ? 132.416 174.649 169.050 1.00 32.38 45 ASN A C 1
ATOM 1682 O O . ASN E 5 45 ? 132.431 174.057 170.129 1.00 39.12 45 ASN A O 1
ATOM 1687 N N . ILE E 5 46 ? 131.469 174.442 168.133 1.00 29.34 46 ILE A N 1
ATOM 1688 C CA . ILE E 5 46 ? 130.312 173.605 168.411 1.00 25.71 46 ILE A CA 1
ATOM 1689 C C . ILE E 5 46 ? 130.688 172.153 168.686 1.00 34.76 46 ILE A C 1
ATOM 1690 O O . ILE E 5 46 ? 129.900 171.417 169.286 1.00 37.86 46 ILE A O 1
ATOM 1695 N N . ALA E 5 47 ? 131.885 171.724 168.288 1.00 36.95 47 ALA A N 1
ATOM 1696 C CA . ALA E 5 47 ? 132.353 170.368 168.550 1.00 23.18 47 ALA A CA 1
ATOM 1697 C C . ALA E 5 47 ? 133.722 170.366 169.215 1.00 29.16 47 ALA A C 1
ATOM 1698 O O . ALA E 5 47 ? 134.455 169.383 169.101 1.00 33.00 47 ALA A O 1
ATOM 1700 N N . LYS E 5 48 ? 134.083 171.471 169.874 1.00 35.86 48 LYS A N 1
ATOM 1701 C CA . LYS E 5 48 ? 135.411 171.644 170.458 1.00 30.10 48 LYS A CA 1
ATOM 1702 C C . LYS E 5 48 ? 135.806 170.526 171.416 1.00 33.26 48 LYS A C 1
ATOM 1703 O O . LYS E 5 48 ? 136.961 170.088 171.415 1.00 34.55 48 LYS A O 1
ATOM 1709 N N . GLU E 5 49 ? 134.874 170.063 172.255 1.00 31.58 49 GLU A N 1
ATOM 1710 C CA . GLU E 5 49 ? 135.227 169.085 173.283 1.00 24.19 49 GLU A CA 1
ATOM 1711 C C . GLU E 5 49 ? 135.761 167.790 172.686 1.00 24.31 49 GLU A C 1
ATOM 1712 O O . GLU E 5 49 ? 136.700 167.200 173.223 1.00 36.52 49 GLU A O 1
ATOM 1718 N N . VAL E 5 50 ? 135.192 167.334 171.577 1.00 22.02 50 VAL A N 1
ATOM 1719 C CA . VAL E 5 50 ? 135.718 166.142 170.920 1.00 27.41 50 VAL A CA 1
ATOM 1720 C C . VAL E 5 50 ? 136.968 166.468 170.118 1.00 28.23 50 VAL A C 1
ATOM 1721 O O . VAL E 5 50 ? 138.050 165.931 170.373 1.00 29.81 50 VAL A O 1
ATOM 1725 N N . GLN E 5 51 ? 136.837 167.366 169.145 1.00 22.52 51 GLN A N 1
ATOM 1726 C CA . GLN E 5 51 ? 137.870 167.526 168.129 1.00 28.34 51 GLN A CA 1
ATOM 1727 C C . GLN E 5 51 ? 139.124 168.207 168.654 1.00 31.48 51 GLN A C 1
ATOM 1728 O O . GLN E 5 51 ? 140.212 167.974 168.120 1.00 31.47 51 GLN A O 1
ATOM 1734 N N . ARG E 5 52 ? 139.011 169.031 169.690 1.00 38.33 52 ARG A N 1
ATOM 1735 C CA . ARG E 5 52 ? 140.178 169.696 170.258 1.00 34.71 52 ARG A CA 1
ATOM 1736 C C . ARG E 5 52 ? 140.584 169.178 171.624 1.00 35.40 52 ARG A C 1
ATOM 1737 O O . ARG E 5 52 ? 141.777 169.054 171.889 1.00 39.61 52 ARG A O 1
ATOM 1745 N N . ASP E 5 53 ? 139.639 168.878 172.510 1.00 33.09 53 ASP A N 1
ATOM 1746 C CA . ASP E 5 53 ? 140.029 168.439 173.843 1.00 33.59 53 ASP A CA 1
ATOM 1747 C C . ASP E 5 53 ? 140.404 166.966 173.875 1.00 34.17 53 ASP A C 1
ATOM 1748 O O . ASP E 5 53 ? 141.431 166.602 174.446 1.00 41.32 53 ASP A O 1
ATOM 1753 N N . VAL E 5 54 ? 139.611 166.104 173.253 1.00 26.25 54 VAL A N 1
ATOM 1754 C CA . VAL E 5 54 ? 139.869 164.670 173.328 1.00 27.85 54 VAL A CA 1
ATOM 1755 C C . VAL E 5 54 ? 140.767 164.190 172.195 1.00 29.54 54 VAL A C 1
ATOM 1756 O O . VAL E 5 54 ? 141.747 163.483 172.435 1.00 32.70 54 VAL A O 1
ATOM 1760 N N . LEU E 5 55 ? 140.452 164.532 170.948 1.00 30.26 55 LEU A N 1
ATOM 1761 C CA . LEU E 5 55 ? 141.194 163.974 169.826 1.00 25.11 55 LEU A CA 1
ATOM 1762 C C . LEU E 5 55 ? 142.584 164.595 169.713 1.00 26.64 55 LEU A C 1
ATOM 1763 O O . LEU E 5 55 ? 142.845 165.702 170.185 1.00 31.32 55 LEU A O 1
ATOM 1768 N N . THR E 5 56 ? 143.481 163.851 169.070 1.00 27.94 56 THR A N 1
ATOM 1769 C CA . THR E 5 56 ? 144.889 164.204 168.938 1.00 34.88 56 THR A CA 1
ATOM 1770 C C . THR E 5 56 ? 145.191 165.105 167.749 1.00 31.95 56 THR A C 1
ATOM 1771 O O . THR E 5 56 ? 146.300 165.638 167.672 1.00 34.11 56 THR A O 1
ATOM 1775 N N . THR E 5 57 ? 144.252 165.264 166.821 1.00 35.22 57 THR A N 1
ATOM 1776 C CA . THR E 5 57 ? 144.462 165.933 165.540 1.00 36.50 57 THR A CA 1
ATOM 1777 C C . THR E 5 57 ? 145.247 167.240 165.600 1.00 38.94 57 THR A C 1
ATOM 1778 O O . THR E 5 57 ? 146.143 167.463 164.780 1.00 38.60 57 THR A O 1
ATOM 1782 N N . ASN E 5 58 ? 144.939 168.102 166.565 1.00 38.69 58 ASN A N 1
ATOM 1783 C CA . ASN E 5 58 ? 145.598 169.398 166.655 1.00 38.82 58 ASN A CA 1
ATOM 1784 C C . ASN E 5 58 ? 146.947 169.354 167.358 1.00 40.52 58 ASN A C 1
ATOM 1785 O O . ASN E 5 58 ? 147.705 170.322 167.257 1.00 37.64 58 ASN A O 1
ATOM 1790 N N . LEU E 5 59 ? 147.264 168.273 168.066 1.00 39.25 59 LEU A N 1
ATOM 1791 C CA . LEU E 5 59 ? 148.533 168.140 168.766 1.00 32.09 59 LEU A CA 1
ATOM 1792 C C . LEU E 5 5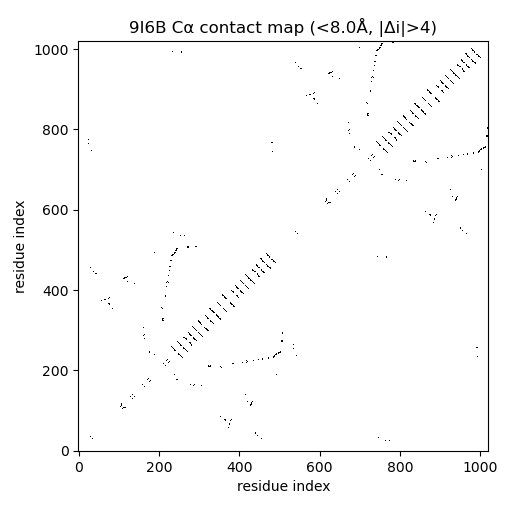9 ? 149.550 167.295 168.017 1.00 30.31 59 LEU A C 1
ATOM 1793 O O . LEU E 5 59 ? 150.730 167.318 168.376 1.00 30.35 59 LEU A O 1
ATOM 1798 N N . MET E 5 60 ? 149.123 166.540 167.011 1.00 34.05 60 MET A N 1
ATOM 1799 C CA . MET E 5 60 ? 150.030 165.682 166.261 1.00 31.24 60 MET A CA 1
ATOM 1800 C C . MET E 5 60 ? 151.075 166.477 165.490 1.00 30.37 60 MET A C 1
ATOM 1801 O O . MET E 5 60 ? 150.783 167.515 164.896 1.00 37.74 60 MET A O 1
ATOM 1806 N N . PHE E 5 61 ? 152.304 165.976 165.517 1.00 28.62 61 PHE A N 1
ATOM 1807 C CA . PHE E 5 61 ? 153.408 166.512 164.735 1.00 26.90 61 PHE A CA 1
ATOM 1808 C C . PHE E 5 61 ? 154.461 165.419 164.647 1.00 28.17 61 PHE A C 1
ATOM 1809 O O . PHE E 5 61 ? 154.396 164.416 165.357 1.00 33.80 61 PHE A O 1
ATOM 1817 N N . SER E 5 62 ? 155.432 165.617 163.763 1.00 30.29 62 SER A N 1
ATOM 1818 C CA . SER E 5 62 ? 156.530 164.677 163.622 1.00 34.47 62 SER A CA 1
ATOM 1819 C C . SER E 5 62 ? 157.847 165.441 163.626 1.00 32.83 62 SER A C 1
ATOM 1820 O O . SER E 5 62 ? 157.899 166.632 163.325 1.00 34.52 62 SER A O 1
ATOM 1823 N N . GLY E 5 63 ? 158.916 164.730 163.962 1.00 32.99 63 GLY A N 1
ATOM 1824 C CA . GLY E 5 63 ? 160.232 165.320 164.092 1.00 25.44 63 GLY A CA 1
ATOM 1825 C C . GLY E 5 63 ? 160.503 165.928 165.452 1.00 27.24 63 GLY A C 1
ATOM 1826 O O . GLY E 5 63 ? 159.943 165.486 166.455 1.00 34.02 63 GLY A O 1
ATOM 1827 N N . LEU E 5 64 ? 161.373 166.930 165.498 1.00 26.82 64 LEU A N 1
ATOM 1828 C CA . LEU E 5 64 ? 161.769 167.606 166.725 1.00 27.80 64 LEU A CA 1
ATOM 1829 C C . LEU E 5 64 ? 161.170 169.004 166.769 1.00 24.51 64 LEU A C 1
ATOM 1830 O O . LEU E 5 64 ? 161.108 169.688 165.748 1.00 33.68 64 LEU A O 1
ATOM 1835 N N . ARG E 5 65 ? 160.720 169.424 167.947 1.00 23.53 65 ARG A N 1
ATOM 1836 C CA . ARG E 5 65 ? 160.167 170.758 168.120 1.00 23.28 65 ARG A CA 1
ATOM 1837 C C . ARG E 5 65 ? 160.534 171.305 169.492 1.00 23.88 65 ARG A C 1
ATOM 1838 O O . ARG E 5 65 ? 160.505 170.574 170.480 1.00 31.03 65 ARG A O 1
ATOM 1846 N N . ALA E 5 66 ? 160.900 172.584 169.549 1.00 26.16 66 ALA A N 1
ATOM 1847 C CA . ALA E 5 66 ? 161.191 173.249 170.813 1.00 24.16 66 ALA A CA 1
ATOM 1848 C C . ALA E 5 66 ? 160.606 174.653 170.823 1.00 19.54 66 ALA A C 1
ATOM 1849 O O . ALA E 5 66 ? 160.870 175.437 169.913 1.00 33.07 66 ALA A O 1
ATOM 1851 N N . ASP E 5 67 ? 159.809 174.963 171.842 1.00 24.87 67 ASP A N 1
ATOM 1852 C CA . ASP E 5 67 ? 159.262 176.295 172.065 1.00 22.12 67 ASP A CA 1
ATOM 1853 C C . ASP E 5 67 ? 159.853 176.888 173.335 1.00 27.47 67 ASP A C 1
ATOM 1854 O O . ASP E 5 67 ? 159.793 176.266 174.397 1.00 29.74 67 ASP A O 1
ATOM 1859 N N . LEU E 5 68 ? 160.422 178.084 173.226 1.00 28.33 68 LEU A N 1
ATOM 1860 C CA . LEU E 5 68 ? 160.930 178.831 174.372 1.00 26.44 68 LEU A CA 1
ATOM 1861 C C . LEU E 5 68 ? 160.102 180.098 174.512 1.00 24.91 68 LEU A C 1
ATOM 1862 O O . LEU E 5 68 ? 160.169 180.981 173.656 1.00 33.63 68 LEU A O 1
ATOM 1867 N N . THR E 5 69 ? 159.344 180.201 175.598 1.00 30.71 69 THR A N 1
ATOM 1868 C CA . THR E 5 69 ? 158.445 181.322 175.821 1.00 28.77 69 THR A CA 1
ATOM 1869 C C . THR E 5 69 ? 158.874 182.102 177.052 1.00 27.23 69 THR A C 1
ATOM 1870 O O . THR E 5 69 ? 159.045 181.530 178.128 1.00 33.15 69 THR A O 1
ATOM 1874 N N . LYS E 5 70 ? 159.061 183.401 176.883 1.00 26.93 70 LYS A N 1
ATOM 1875 C CA . LYS E 5 70 ? 159.346 184.321 177.972 1.00 31.37 70 LYS A CA 1
ATOM 1876 C C . LYS E 5 70 ? 158.137 185.218 178.167 1.00 30.16 70 LYS A C 1
ATOM 1877 O O . LYS E 5 70 ? 157.722 185.907 177.235 1.00 27.43 70 LYS A O 1
ATOM 1883 N N . ALA E 5 71 ? 157.568 185.201 179.363 1.00 29.87 71 ALA A N 1
ATOM 1884 C CA . ALA E 5 71 ? 156.469 186.087 179.713 1.00 29.44 71 ALA A CA 1
ATOM 1885 C C . ALA E 5 71 ? 157.019 187.268 180.498 1.00 32.43 71 ALA A C 1
ATOM 1886 O O . ALA E 5 71 ? 157.687 187.085 181.517 1.00 35.36 71 ALA A O 1
ATOM 1888 N N . PHE E 5 72 ? 156.749 188.476 180.016 1.00 34.00 72 PHE A N 1
ATOM 1889 C CA . PHE E 5 72 ? 157.236 189.690 180.650 1.00 26.86 72 PHE A CA 1
ATOM 1890 C C . PHE E 5 72 ? 156.222 190.347 181.567 1.00 27.13 72 PHE A C 1
ATOM 1891 O O . PHE E 5 72 ? 156.619 191.130 182.434 1.00 31.34 72 PHE A O 1
ATOM 1899 N N . SER E 5 73 ? 154.939 190.067 181.385 1.00 29.47 73 SER A N 1
ATOM 1900 C CA . SER E 5 73 ? 153.911 190.533 182.298 1.00 36.74 73 SER A CA 1
ATOM 1901 C C . SER E 5 73 ? 152.645 189.745 182.017 1.00 37.17 73 SER A C 1
ATOM 1902 O O . SER E 5 73 ? 152.508 189.121 180.964 1.00 37.93 73 SER A O 1
ATOM 1905 N N . LEU E 5 74 ? 151.751 189.726 183.005 1.00 50.98 74 LEU A N 1
ATOM 1906 C CA . LEU E 5 74 ? 150.427 189.144 182.853 1.00 51.70 74 LEU A CA 1
ATOM 1907 C C . LEU E 5 74 ? 149.323 190.170 182.690 1.00 51.98 74 LEU A C 1
ATOM 1908 O O . LEU E 5 74 ? 148.253 189.824 182.183 1.00 54.50 74 LEU A O 1
ATOM 1913 N N . ASN E 5 75 ? 149.538 191.396 183.125 1.00 49.60 75 ASN A N 1
ATOM 1914 C CA . ASN E 5 75 ? 148.568 192.470 182.926 1.00 51.45 75 ASN A CA 1
ATOM 1915 C C . ASN E 5 75 ? 149.345 193.762 182.719 1.00 53.06 75 ASN A C 1
ATOM 1916 O O . ASN E 5 75 ? 149.832 194.366 183.685 1.00 55.33 75 ASN A O 1
ATOM 1921 N N . PRO E 5 76 ? 149.476 194.231 181.470 1.00 41.04 76 PRO A N 1
ATOM 1922 C CA . PRO E 5 76 ? 149.026 193.623 180.207 1.00 37.06 76 PRO A CA 1
ATOM 1923 C C . PRO E 5 76 ? 149.807 192.376 179.839 1.00 35.82 76 PRO A C 1
ATOM 1924 O O . PRO E 5 76 ? 151.007 192.328 180.040 1.00 43.84 76 PRO A O 1
ATOM 1928 N N . LEU E 5 77 ? 149.157 191.358 179.291 1.00 30.80 77 LEU A N 1
ATOM 1929 C CA . LEU E 5 77 ? 149.863 190.149 178.899 1.00 24.55 77 LEU A CA 1
ATOM 1930 C C . LEU E 5 77 ? 150.846 190.464 177.786 1.00 25.03 77 LEU A C 1
ATOM 1931 O O . LEU E 5 77 ? 150.468 191.009 176.750 1.00 35.20 77 LEU A O 1
ATOM 1936 N N . PHE E 5 78 ? 152.111 190.129 178.002 1.00 26.17 78 PHE A N 1
ATOM 1937 C CA . PHE E 5 78 ? 153.143 190.360 177.002 1.00 20.43 78 PHE A CA 1
ATOM 1938 C C . PHE E 5 78 ? 154.147 189.228 177.080 1.00 19.72 78 PHE A C 1
ATOM 1939 O O . PHE E 5 78 ? 154.760 189.023 178.126 1.00 33.60 78 PHE A O 1
ATOM 1947 N N . GLN E 5 79 ? 154.307 188.487 175.992 1.00 17.20 79 GLN A N 1
ATOM 1948 C CA . GLN E 5 79 ? 155.269 187.403 175.989 1.00 20.24 79 GLN A CA 1
ATOM 1949 C C . GLN E 5 79 ? 155.840 187.215 174.596 1.00 25.84 79 GLN A C 1
ATOM 1950 O O . GLN E 5 79 ? 155.207 187.549 173.596 1.00 28.99 79 GLN A O 1
ATOM 1956 N N . VAL E 5 80 ? 157.055 186.679 174.553 1.00 30.57 80 VAL A N 1
ATOM 1957 C CA . VAL E 5 80 ? 157.821 186.484 173.330 1.00 16.72 80 VAL A CA 1
ATOM 1958 C C . VAL E 5 80 ? 158.221 185.020 173.251 1.00 15.40 80 VAL A C 1
ATOM 1959 O O . VAL E 5 80 ? 158.601 184.422 174.259 1.00 30.88 80 VAL A O 1
ATOM 1963 N N . SER E 5 81 ? 158.155 184.446 172.058 1.00 14.60 81 SER A N 1
ATOM 1964 C CA . SER E 5 81 ? 158.367 183.020 171.879 1.00 14.36 81 SER A CA 1
ATOM 1965 C C . SER E 5 81 ? 159.287 182.744 170.700 1.00 15.27 81 SER A C 1
ATOM 1966 O O . SER E 5 81 ? 159.242 183.443 169.687 1.00 26.59 81 SER A O 1
ATOM 1969 N N . HIS E 5 82 ? 160.156 181.749 170.867 1.00 21.83 82 HIS A N 1
ATOM 1970 C CA . HIS E 5 82 ? 161.047 181.244 169.827 1.00 21.57 82 HIS A CA 1
ATOM 1971 C C . HIS E 5 82 ? 160.747 179.769 169.616 1.00 23.22 82 HIS A C 1
ATOM 1972 O O . HIS E 5 82 ? 160.831 178.984 170.561 1.00 26.34 82 HIS A O 1
ATOM 1979 N N . GLN E 5 83 ? 160.387 179.388 168.398 1.00 21.47 83 GLN A N 1
ATOM 1980 C CA . GLN E 5 83 ? 160.161 177.987 168.074 1.00 17.23 83 GLN A CA 1
ATOM 1981 C C . GLN E 5 83 ? 161.235 177.477 167.126 1.00 18.21 83 GLN A C 1
ATOM 1982 O O . GLN E 5 83 ? 161.511 178.100 166.100 1.00 29.42 83 GLN A O 1
ATOM 1988 N N . PHE E 5 84 ? 161.843 176.354 167.485 1.00 21.48 84 PHE A N 1
ATOM 1989 C CA . PHE E 5 84 ? 162.789 175.636 166.645 1.00 22.75 84 PHE A CA 1
ATOM 1990 C C . PHE E 5 84 ? 162.157 174.305 166.268 1.00 27.67 84 PHE A C 1
ATOM 1991 O O . PHE E 5 84 ? 161.628 173.606 167.133 1.00 29.15 84 PHE A O 1
ATOM 1999 N N . ALA E 5 85 ? 162.192 173.955 164.989 1.00 25.06 85 ALA A N 1
ATOM 2000 C CA . ALA E 5 85 ? 161.548 172.722 164.574 1.00 22.79 85 ALA A CA 1
ATOM 2001 C C . ALA E 5 85 ? 162.277 172.101 163.396 1.00 29.02 85 ALA A C 1
ATOM 2002 O O . ALA E 5 85 ? 162.829 172.798 162.545 1.00 30.93 85 ALA A O 1
ATOM 2004 N N . MET E 5 86 ? 162.283 170.771 163.376 1.00 36.25 86 MET A N 1
ATOM 2005 C CA . MET E 5 86 ? 162.842 169.982 162.281 1.00 31.10 86 MET A CA 1
ATOM 2006 C C . MET E 5 86 ? 161.881 168.825 162.065 1.00 28.78 86 MET A C 1
ATOM 2007 O O . MET E 5 86 ? 161.952 167.817 162.769 1.00 31.60 86 MET A O 1
ATOM 2012 N N . GLY E 5 87 ? 160.999 168.960 161.089 1.00 36.99 87 GLY A N 1
ATOM 2013 C CA . GLY E 5 87 ? 160.026 167.916 160.861 1.00 40.78 87 GLY A CA 1
ATOM 2014 C C . GLY E 5 87 ? 159.205 168.209 159.632 1.00 44.81 87 GLY A C 1
ATOM 2015 O O . GLY E 5 87 ? 159.420 169.199 158.929 1.00 43.84 87 GLY A O 1
ATOM 2016 N N . GLU E 5 88 ? 158.271 167.306 159.373 1.00 55.75 88 GLU A N 1
ATOM 2017 C CA . GLU E 5 88 ? 157.392 167.418 158.221 1.00 57.88 88 GLU A CA 1
ATOM 2018 C C . GLU E 5 88 ? 156.565 168.693 158.307 1.00 60.06 88 GLU A C 1
ATOM 2019 O O . GLU E 5 88 ? 155.898 168.935 159.315 1.00 55.95 88 GLU A O 1
ATOM 2025 N N . ARG E 5 89 ? 156.651 169.520 157.260 1.00 61.17 89 ARG A N 1
ATOM 2026 C CA . ARG E 5 89 ? 155.908 170.781 157.123 1.00 60.42 89 ARG A CA 1
ATOM 2027 C C . ARG E 5 89 ? 156.050 171.694 158.344 1.00 59.63 89 ARG A C 1
ATOM 2028 O O . ARG E 5 89 ? 155.154 172.481 158.655 1.00 59.77 89 ARG A O 1
ATOM 2036 N N . LEU E 5 90 ? 157.176 171.594 159.045 1.00 48.40 90 LEU A N 1
ATOM 2037 C CA . LEU E 5 90 ? 157.509 172.472 160.162 1.00 46.94 90 LEU A CA 1
ATOM 2038 C C . LEU E 5 90 ? 158.610 173.424 159.717 1.00 47.62 90 LEU A C 1
ATOM 2039 O O . LEU E 5 90 ? 159.662 172.977 159.251 1.00 49.84 90 LEU A O 1
ATOM 2044 N N . SER E 5 91 ? 158.365 174.727 159.836 1.00 39.98 91 SER A N 1
ATOM 2045 C CA . SER E 5 91 ? 159.392 175.703 159.497 1.00 40.46 91 SER A CA 1
ATOM 2046 C C . SER E 5 91 ? 160.527 175.652 160.517 1.00 39.32 91 SER A C 1
ATOM 2047 O O . SER E 5 91 ? 160.275 175.538 161.718 1.00 44.87 91 SER A O 1
ATOM 2050 N N . PRO E 5 92 ? 161.782 175.720 160.068 1.00 35.68 92 PRO A N 1
ATOM 2051 C CA . PRO E 5 92 ? 162.917 175.654 161.005 1.00 32.88 92 PRO A CA 1
ATOM 2052 C C . PRO E 5 92 ? 162.855 176.609 162.185 1.00 31.62 92 PRO A C 1
ATOM 2053 O O . PRO E 5 92 ? 163.254 176.227 163.289 1.00 33.13 92 PRO A O 1
ATOM 2057 N N . TYR E 5 93 ? 162.381 177.835 161.996 1.00 33.06 93 TYR A N 1
ATOM 2058 C CA . TYR E 5 93 ? 162.344 178.791 163.088 1.00 26.68 93 TYR A CA 1
ATOM 2059 C C . TYR E 5 93 ? 161.136 179.698 162.938 1.00 31.91 93 TYR A C 1
ATOM 2060 O O . TYR E 5 93 ? 160.722 180.024 161.826 1.00 38.65 93 TYR A O 1
ATOM 2069 N N . THR E 5 94 ? 160.566 180.090 164.076 1.00 27.89 94 THR A N 1
ATOM 2070 C CA . THR E 5 94 ? 159.443 181.017 164.115 1.00 22.38 94 THR A CA 1
ATOM 2071 C C . THR E 5 94 ? 159.576 181.918 165.330 1.00 20.15 94 THR A C 1
ATOM 2072 O O . THR E 5 94 ? 159.586 181.436 166.461 1.00 24.56 94 THR A O 1
ATOM 2076 N N . PHE E 5 95 ? 159.726 183.213 165.094 1.00 20.99 95 PHE A N 1
ATOM 2077 C CA . PHE E 5 95 ? 159.665 184.204 166.154 1.00 18.81 95 PHE A CA 1
ATOM 2078 C C . PHE E 5 95 ? 158.215 184.616 166.356 1.00 23.54 95 PHE A C 1
ATOM 2079 O O . PHE E 5 95 ? 157.465 184.752 165.393 1.00 34.92 95 PHE A O 1
ATOM 2087 N N . ALA E 5 96 ? 157.822 184.835 167.605 1.00 19.02 96 ALA A N 1
ATOM 2088 C CA . ALA E 5 96 ? 156.459 185.258 167.875 1.00 5.65 96 ALA A CA 1
ATOM 2089 C C . ALA E 5 96 ? 156.433 186.188 169.073 1.00 9.53 96 ALA A C 1
ATOM 2090 O O . ALA E 5 96 ? 157.281 186.111 169.959 1.00 23.68 96 ALA A O 1
ATOM 2092 N N . ALA E 5 97 ? 155.455 187.083 169.075 1.00 14.75 97 ALA A N 1
ATOM 2093 C CA . ALA E 5 97 ? 155.228 188.001 170.175 1.00 14.93 97 ALA A CA 1
ATOM 2094 C C . ALA E 5 97 ? 153.735 188.252 170.264 1.00 17.55 97 ALA A C 1
ATOM 2095 O O . ALA E 5 97 ? 153.036 188.260 169.252 1.00 18.81 97 ALA A O 1
ATOM 2097 N N . LEU E 5 98 ? 153.247 188.437 171.480 1.00 19.86 98 LEU A N 1
ATOM 2098 C CA . LEU E 5 98 ? 151.841 188.732 171.687 1.00 17.30 98 LEU A CA 1
ATOM 2099 C C . LEU E 5 98 ? 151.695 189.740 172.808 1.00 15.83 98 LEU A C 1
ATOM 2100 O O . LEU E 5 98 ? 152.483 189.769 173.750 1.00 29.87 98 LEU A O 1
ATOM 2105 N N . TYR E 5 99 ? 150.679 190.574 172.685 1.00 20.86 99 TYR A N 1
ATOM 2106 C CA . TYR E 5 99 ? 150.366 191.583 173.675 1.00 24.31 99 TYR A CA 1
ATOM 2107 C C . TYR E 5 99 ? 148.868 191.535 173.907 1.00 29.04 99 TYR A C 1
ATOM 2108 O O . TYR E 5 99 ? 148.092 191.600 172.953 1.00 36.42 99 TYR A O 1
ATOM 2117 N N . GLY E 5 100 ? 148.461 191.435 175.162 1.00 23.57 100 GLY A N 1
ATOM 2118 C CA . GLY E 5 100 ? 147.064 191.272 175.487 1.00 24.18 100 GLY A CA 1
ATOM 2119 C C . GLY E 5 100 ? 146.592 192.257 176.532 1.00 28.06 100 GLY A C 1
ATOM 2120 O O . GLY E 5 100 ? 147.350 192.719 177.377 1.00 34.47 100 GLY A O 1
ATOM 2121 N N . THR E 5 101 ? 145.308 192.571 176.449 1.00 32.73 101 THR A N 1
ATOM 2122 C CA . THR E 5 101 ? 144.647 193.511 177.331 1.00 30.94 101 THR A CA 1
ATOM 2123 C C . THR E 5 101 ? 143.187 193.092 177.365 1.00 35.86 101 THR A C 1
ATOM 2124 O O . THR E 5 101 ? 142.735 192.328 176.512 1.00 44.01 101 THR A O 1
ATOM 2128 N N . SER E 5 102 ? 142.461 193.533 178.389 1.00 44.83 102 SER A N 1
ATOM 2129 C CA . SER E 5 102 ? 141.045 193.195 178.461 1.00 42.78 102 SER A CA 1
ATOM 2130 C C . SER E 5 102 ? 140.289 193.656 177.221 1.00 40.79 102 SER A C 1
ATOM 2131 O O . SER E 5 102 ? 139.270 193.058 176.865 1.00 46.03 102 SER A O 1
ATOM 2134 N N . LYS E 5 103 ? 140.756 194.716 176.562 1.00 27.96 103 LYS A N 1
ATOM 2135 C CA . LYS E 5 103 ? 140.117 195.216 175.356 1.00 33.68 103 LYS A CA 1
ATOM 2136 C C . LYS E 5 103 ? 140.795 194.817 174.049 1.00 33.83 103 LYS A C 1
ATOM 2137 O O . LYS E 5 103 ? 140.192 195.002 172.992 1.00 34.31 103 LYS A O 1
ATOM 2143 N N . MET E 5 104 ? 142.016 194.293 174.065 1.00 34.95 104 MET A N 1
ATOM 2144 C CA . MET E 5 104 ? 142.678 194.032 172.797 1.00 26.95 104 MET A CA 1
ATOM 2145 C C . MET E 5 104 ? 143.697 192.914 172.921 1.00 29.72 104 MET A C 1
ATOM 2146 O O . MET E 5 104 ? 144.184 192.598 174.005 1.00 34.30 104 MET A O 1
ATOM 2151 N N . PHE E 5 105 ? 144.010 192.321 171.776 1.00 28.86 105 PHE A N 1
ATOM 2152 C CA . PHE E 5 105 ? 144.999 191.258 171.679 1.00 22.64 105 PHE A CA 1
ATOM 2153 C C . PHE E 5 105 ? 145.674 191.355 170.323 1.00 26.67 105 PHE A C 1
ATOM 2154 O O . PHE E 5 105 ? 145.011 191.240 169.292 1.00 30.20 105 PHE A O 1
ATOM 2162 N N . ALA E 5 106 ? 146.981 191.580 170.331 1.00 26.70 106 ALA A N 1
ATOM 2163 C CA . ALA E 5 106 ? 147.797 191.634 169.129 1.00 16.45 106 ALA A CA 1
ATOM 2164 C C . ALA E 5 106 ? 148.781 190.479 169.166 1.00 12.52 106 ALA A C 1
ATOM 2165 O O . ALA E 5 106 ? 149.470 190.286 170.166 1.00 28.41 106 ALA A O 1
ATOM 2167 N N . GLN E 5 107 ? 148.826 189.695 168.103 1.00 13.21 107 GLN A N 1
ATOM 2168 C CA . GLN E 5 107 ? 149.784 188.609 168.000 1.00 21.75 107 GLN A CA 1
ATOM 2169 C C . GLN E 5 107 ? 150.435 188.617 166.626 1.00 30.96 107 GLN A C 1
ATOM 2170 O O . GLN E 5 107 ? 149.772 188.857 165.617 1.00 29.58 107 GLN A O 1
ATOM 2176 N N . GLY E 5 108 ? 151.743 188.405 166.599 1.00 24.92 108 GLY A N 1
ATOM 2177 C CA . GLY E 5 108 ? 152.447 188.217 165.350 1.00 17.47 108 GLY A CA 1
ATOM 2178 C C . GLY E 5 108 ? 153.440 187.080 165.425 1.00 17.94 108 GLY A C 1
ATOM 2179 O O . GLY E 5 108 ? 154.071 186.884 166.459 1.00 30.37 108 GLY A O 1
ATOM 2180 N N . ASN E 5 109 ? 153.592 186.323 164.350 1.00 18.72 109 ASN A N 1
ATOM 2181 C CA . ASN E 5 109 ? 154.611 185.290 164.279 1.00 25.49 109 ASN A CA 1
ATOM 2182 C C . ASN E 5 109 ? 155.191 185.275 162.875 1.00 24.89 109 ASN A C 1
ATOM 2183 O O . ASN E 5 109 ? 154.459 185.436 161.899 1.00 26.35 109 ASN A O 1
ATOM 2188 N N . ILE E 5 110 ? 156.510 185.116 162.775 1.00 26.62 110 ILE A N 1
ATOM 2189 C CA . ILE E 5 110 ? 157.198 185.177 161.491 1.00 30.75 110 ILE A CA 1
ATOM 2190 C C . ILE E 5 110 ? 158.186 184.021 161.365 1.00 27.48 110 ILE A C 1
ATOM 2191 O O . ILE E 5 110 ? 158.920 183.714 162.306 1.00 31.25 110 ILE A O 1
ATOM 2196 N N . ASP E 5 111 ? 158.178 183.374 160.202 1.00 38.89 111 ASP A N 1
ATOM 2197 C CA . ASP E 5 111 ? 159.046 182.266 159.828 1.00 34.28 111 ASP A CA 1
ATOM 2198 C C . ASP E 5 111 ? 160.442 182.737 159.446 1.00 38.30 111 ASP A C 1
ATOM 2199 O O . ASP E 5 111 ? 160.694 183.917 159.208 1.00 45.39 111 ASP A O 1
ATOM 2204 N N . ASP E 5 112 ? 161.364 181.776 159.411 1.00 45.93 112 ASP A N 1
ATOM 2205 C CA . ASP E 5 112 ? 162.692 182.019 158.866 1.00 43.66 112 ASP A CA 1
ATOM 2206 C C . ASP E 5 112 ? 162.641 182.439 157.402 1.00 49.05 112 ASP A C 1
ATOM 2207 O O . ASP E 5 112 ? 163.594 183.052 156.914 1.00 55.70 112 ASP A O 1
ATOM 2212 N N . GLN E 5 113 ? 161.577 182.087 156.681 1.00 46.87 113 GLN A N 1
ATOM 2213 C CA . GLN E 5 113 ? 161.402 182.467 155.286 1.00 47.14 113 GLN A CA 1
ATOM 2214 C C . GLN E 5 113 ? 160.587 183.740 155.111 1.00 46.94 113 GLN A C 1
ATOM 2215 O O . GLN E 5 113 ? 160.232 184.077 153.981 1.00 50.96 113 GLN A O 1
ATOM 2221 N N . GLY E 5 114 ? 160.287 184.449 156.195 1.00 43.37 114 GLY A N 1
ATOM 2222 C CA . GLY E 5 114 ? 159.587 185.712 156.141 1.00 42.41 114 GLY A CA 1
ATOM 2223 C C . GLY E 5 114 ? 158.081 185.654 156.055 1.00 44.04 114 GLY A C 1
ATOM 2224 O O . GLY E 5 114 ? 157.462 186.694 155.821 1.00 44.33 114 GLY A O 1
ATOM 2225 N N . ASN E 5 115 ? 157.465 184.489 156.247 1.00 38.19 115 ASN A N 1
ATOM 2226 C CA . ASN E 5 115 ? 156.006 184.391 156.285 1.00 37.18 115 ASN A CA 1
ATOM 2227 C C . ASN E 5 115 ? 155.479 184.951 157.600 1.00 36.65 115 ASN A C 1
ATOM 2228 O O . ASN E 5 115 ? 155.725 184.385 158.666 1.00 40.50 115 ASN A O 1
ATOM 2233 N N . LEU E 5 116 ? 154.739 186.052 157.530 1.00 30.82 116 LEU A N 1
ATOM 2234 C CA . LEU E 5 116 ? 154.207 186.732 158.703 1.00 24.51 116 LEU A CA 1
ATOM 2235 C C . LEU E 5 116 ? 152.707 186.498 158.838 1.00 24.70 116 LEU A C 1
ATOM 2236 O O . LEU E 5 116 ? 151.939 186.844 157.940 1.00 26.93 116 LEU A O 1
ATOM 2241 N N . SER E 5 117 ? 152.296 185.926 159.967 1.00 25.77 117 SER A N 1
ATOM 2242 C CA . SER E 5 117 ? 150.893 185.781 160.332 1.00 19.42 117 SER A CA 1
ATOM 2243 C C . SER E 5 117 ? 150.594 186.733 161.481 1.00 24.07 117 SER A C 1
ATOM 2244 O O . SER E 5 117 ? 151.282 186.708 162.502 1.00 34.86 117 SER A O 1
ATOM 2247 N N . THR E 5 118 ? 149.563 187.553 161.330 1.00 27.11 118 THR A N 1
ATOM 2248 C CA . THR E 5 118 ? 149.234 188.553 162.329 1.00 26.74 118 THR A CA 1
ATOM 2249 C C . THR E 5 118 ? 147.796 188.389 162.790 1.00 27.62 118 THR A C 1
ATOM 2250 O O . THR E 5 118 ? 146.955 187.847 162.074 1.00 33.11 118 THR A O 1
ATOM 2254 N N . THR E 5 119 ? 147.542 188.842 164.013 1.00 33.23 119 THR A N 1
ATOM 2255 C CA . THR E 5 119 ? 146.225 188.851 164.623 1.00 22.19 119 THR A CA 1
ATOM 2256 C C . THR E 5 119 ? 146.042 190.166 165.357 1.00 18.53 119 THR A C 1
ATOM 2257 O O . THR E 5 119 ? 146.952 190.622 166.047 1.00 35.77 119 THR A O 1
ATOM 2261 N N . PHE E 5 120 ? 144.883 190.789 165.196 1.00 22.96 120 PHE A N 1
ATOM 2262 C CA . PHE E 5 120 ? 144.551 191.976 165.975 1.00 21.44 120 PHE A CA 1
ATOM 2263 C C . PHE E 5 120 ? 143.071 191.940 166.314 1.00 27.34 120 PHE A C 1
ATOM 2264 O O . PHE E 5 120 ? 142.228 192.174 165.447 1.00 32.12 120 PHE A O 1
ATOM 2272 N N . ASN E 5 121 ? 142.764 191.675 167.578 1.00 20.94 121 ASN A N 1
ATOM 2273 C CA . ASN E 5 121 ? 141.400 191.566 168.067 1.00 19.38 121 ASN A CA 1
ATOM 2274 C C . ASN E 5 121 ? 141.134 192.737 168.997 1.00 19.71 121 ASN A C 1
ATOM 2275 O O . ASN E 5 121 ? 141.969 193.053 169.844 1.00 26.17 121 ASN A O 1
ATOM 2280 N N . TYR E 5 122 ? 139.992 193.389 168.830 1.00 21.35 122 TYR A N 1
ATOM 2281 C CA . TYR E 5 122 ? 139.654 194.536 169.657 1.00 25.22 122 TYR A CA 1
ATOM 2282 C C . TYR E 5 122 ? 138.200 194.452 170.085 1.00 30.37 122 TYR A C 1
ATOM 2283 O O . TYR E 5 122 ? 137.322 194.205 169.258 1.00 34.45 122 TYR A O 1
ATOM 2292 N N . ARG E 5 123 ? 137.950 194.667 171.373 1.00 31.76 123 ARG A N 1
ATOM 2293 C CA . ARG E 5 123 ? 136.595 194.691 171.914 1.00 25.37 123 ARG A CA 1
ATOM 2294 C C . ARG E 5 123 ? 136.063 196.110 171.831 1.00 26.21 123 ARG A C 1
ATOM 2295 O O . ARG E 5 123 ? 136.269 196.923 172.725 1.00 40.22 123 ARG A O 1
ATOM 2303 N N . TRP E 5 124 ? 135.336 196.403 170.759 1.00 29.18 124 TRP A N 1
ATOM 2304 C CA . TRP E 5 124 ? 134.732 197.720 170.621 1.00 33.16 124 TRP A CA 1
ATOM 2305 C C . TRP E 5 124 ? 133.708 197.949 171.713 1.00 39.14 124 TRP A C 1
ATOM 2306 O O . TRP E 5 124 ? 133.522 199.076 172.182 1.00 43.97 124 TRP A O 1
ATOM 2317 N N . THR E 5 125 ? 133.053 196.874 172.126 1.00 38.80 125 THR A N 1
ATOM 2318 C CA . THR E 5 125 ? 132.004 196.801 173.128 1.00 35.55 125 THR A CA 1
ATOM 2319 C C . THR E 5 125 ? 132.182 195.457 173.814 1.00 36.83 125 THR A C 1
ATOM 2320 O O . THR E 5 125 ? 132.783 194.547 173.232 1.00 38.26 125 THR A O 1
ATOM 2324 N N . PRO E 5 126 ? 131.726 195.303 175.060 1.00 44.74 126 PRO A N 1
ATOM 2325 C CA . PRO E 5 126 ? 131.860 193.981 175.689 1.00 42.70 126 PRO A CA 1
ATOM 2326 C C . PRO E 5 126 ? 131.203 192.861 174.898 1.00 42.01 126 PRO A C 1
ATOM 2327 O O . PRO E 5 126 ? 131.611 191.702 175.038 1.00 41.51 126 PRO A O 1
ATOM 2331 N N . SER E 5 127 ? 130.198 193.168 174.076 1.00 37.73 127 SER A N 1
ATOM 2332 C CA . SER E 5 127 ? 129.540 192.172 173.241 1.00 34.08 127 SER A CA 1
ATOM 2333 C C . SER E 5 127 ? 130.050 192.117 171.804 1.00 36.31 127 SER A C 1
ATOM 2334 O O . SER E 5 127 ? 129.876 191.087 171.151 1.00 36.79 127 SER A O 1
ATOM 2337 N N . PHE E 5 128 ? 130.691 193.173 171.302 1.00 37.44 128 PHE A N 1
ATOM 2338 C CA . PHE E 5 128 ? 131.129 193.258 169.911 1.00 32.39 128 PHE A CA 1
ATOM 2339 C C . PHE E 5 128 ? 132.648 193.319 169.821 1.00 32.51 128 PHE A C 1
ATOM 2340 O O . PHE E 5 128 ? 133.275 194.150 170.478 1.00 39.96 128 PHE A O 1
ATOM 2348 N N . THR E 5 129 ? 133.232 192.436 169.011 1.00 31.30 129 THR A N 1
ATOM 2349 C CA . THR E 5 129 ? 134.673 192.360 168.810 1.00 26.07 129 THR A CA 1
ATOM 2350 C C . THR E 5 129 ? 134.993 192.189 167.331 1.00 32.27 129 THR A C 1
ATOM 2351 O O . THR E 5 129 ? 134.279 191.487 166.613 1.00 36.86 129 THR A O 1
ATOM 2355 N N . THR E 5 130 ? 136.042 192.869 166.872 1.00 37.69 130 THR A N 1
ATOM 2356 C CA . THR E 5 130 ? 136.545 192.758 165.506 1.00 35.27 130 THR A CA 1
ATOM 2357 C C . THR E 5 130 ? 137.895 192.050 165.507 1.00 30.36 130 THR A C 1
ATOM 2358 O O . THR E 5 130 ? 138.802 192.450 166.236 1.00 38.00 130 THR A O 1
ATOM 2362 N N . LYS E 5 131 ? 138.029 191.008 164.693 1.00 29.78 131 LYS A N 1
ATOM 2363 C CA . LYS E 5 131 ? 139.267 190.247 164.564 1.00 23.78 131 LYS A CA 1
ATOM 2364 C C . LYS E 5 131 ? 139.844 190.416 163.162 1.00 32.24 131 LYS A C 1
ATOM 2365 O O . LYS E 5 131 ? 139.191 190.067 162.177 1.00 39.32 131 LYS A O 1
ATOM 2371 N N . THR E 5 132 ? 141.065 190.937 163.072 1.00 35.10 132 THR A N 1
ATOM 2372 C CA . THR E 5 132 ? 141.740 191.174 161.800 1.00 28.22 132 THR A CA 1
ATOM 2373 C C . THR E 5 132 ? 142.970 190.284 161.692 1.00 30.44 132 THR A C 1
ATOM 2374 O O . THR E 5 132 ? 143.787 190.247 162.610 1.00 40.67 132 THR A O 1
ATOM 2378 N N . ARG E 5 133 ? 143.107 189.576 160.573 1.00 32.66 133 ARG A N 1
ATOM 2379 C CA . ARG E 5 133 ? 144.230 188.675 160.354 1.00 31.79 133 ARG A CA 1
ATOM 2380 C C . ARG E 5 133 ? 144.882 188.936 159.005 1.00 32.01 133 ARG A C 1
ATOM 2381 O O . ARG E 5 133 ? 144.194 189.150 158.007 1.00 33.60 133 ARG A O 1
ATOM 2389 N N . PHE E 5 134 ? 146.214 188.941 158.985 1.00 34.61 134 PHE A N 1
ATOM 2390 C CA . PHE E 5 134 ? 146.997 189.064 157.763 1.00 31.90 134 PHE A CA 1
ATOM 2391 C C . PHE E 5 134 ? 147.984 187.913 157.640 1.00 30.79 134 PHE A C 1
ATOM 2392 O O . PHE E 5 134 ? 148.582 187.492 158.629 1.00 37.12 134 PHE A O 1
ATOM 2400 N N . GLN E 5 135 ? 148.132 187.393 156.426 1.00 38.51 135 GLN A N 1
ATOM 2401 C CA . GLN E 5 135 ? 149.174 186.434 156.072 1.00 36.73 135 GLN A CA 1
ATOM 2402 C C . GLN E 5 135 ? 149.966 187.029 154.921 1.00 38.62 135 GLN A C 1
ATOM 2403 O O . GLN E 5 135 ? 149.391 187.341 153.878 1.00 42.09 135 GLN A O 1
ATOM 2409 N N . ILE E 5 136 ? 151.264 187.230 155.120 1.00 39.78 136 ILE A N 1
ATOM 2410 C CA . ILE E 5 136 ? 152.142 187.816 154.113 1.00 36.91 136 ILE A CA 1
ATOM 2411 C C . ILE E 5 136 ? 153.297 186.867 153.824 1.00 42.49 136 ILE A C 1
ATOM 2412 O O . ILE E 5 136 ? 154.102 186.581 154.715 1.00 43.66 136 ILE A O 1
ATOM 2417 N N . THR E 5 137 ? 153.373 186.362 152.587 1.00 56.44 137 THR A N 1
ATOM 2418 C CA . THR E 5 137 ? 154.491 185.515 152.181 1.00 56.47 137 THR A CA 1
ATOM 2419 C C . THR E 5 137 ? 155.354 186.296 151.201 1.00 56.86 137 THR A C 1
ATOM 2420 O O . THR E 5 137 ? 154.886 186.622 150.101 1.00 60.76 137 THR A O 1
ATOM 2424 N N . PRO E 5 138 ? 156.598 186.629 151.559 1.00 60.14 138 PRO A N 1
ATOM 2425 C CA . PRO E 5 138 ? 157.492 187.309 150.606 1.00 62.25 138 PRO A CA 1
ATOM 2426 C C . PRO E 5 138 ? 158.012 186.491 149.434 1.00 64.40 138 PRO A C 1
ATOM 2427 O O . PRO E 5 138 ? 157.977 186.969 148.294 1.00 62.66 138 PRO A O 1
ATOM 2431 N N . GLY E 5 139 ? 158.488 185.265 149.680 1.00 74.55 139 GLY A N 1
ATOM 2432 C CA . GLY E 5 139 ? 159.135 184.506 148.621 1.00 74.63 139 GLY A CA 1
ATOM 2433 C C . GLY E 5 139 ? 158.204 184.140 147.490 1.00 75.93 139 GLY A C 1
ATOM 2434 O O . GLY E 5 139 ? 158.573 184.215 146.316 1.00 73.82 139 GLY A O 1
ATOM 2435 N N . ALA E 5 140 ? 156.993 183.733 147.826 1.00 77.30 140 ALA A N 1
ATOM 2436 C CA . ALA E 5 140 ? 156.007 183.321 146.847 1.00 75.64 140 ALA A CA 1
ATOM 2437 C C . ALA E 5 140 ? 154.861 184.308 146.915 1.00 74.73 140 ALA A C 1
ATOM 2438 O O . ALA E 5 140 ? 154.424 184.666 148.013 1.00 74.91 140 ALA A O 1
ATOM 2440 N N . THR E 5 141 ? 154.391 184.766 145.756 1.00 75.73 141 THR A N 1
ATOM 2441 C CA . THR E 5 141 ? 153.245 185.663 145.773 1.00 77.62 141 THR A CA 1
ATOM 2442 C C . THR E 5 141 ? 152.120 184.991 146.541 1.00 78.38 141 THR A C 1
ATOM 2443 O O . THR E 5 141 ? 151.547 185.568 147.472 1.00 75.52 141 THR A O 1
ATOM 2447 N N . GLY E 5 142 ? 151.821 183.750 146.171 1.00 77.65 142 GLY A N 1
ATOM 2448 C CA . GLY E 5 142 ? 150.984 182.874 146.963 1.00 74.16 142 GLY A CA 1
ATOM 2449 C C . GLY E 5 142 ? 149.663 183.484 147.335 1.00 76.29 142 GLY A C 1
ATOM 2450 O O . GLY E 5 142 ? 148.998 184.137 146.524 1.00 74.88 142 GLY A O 1
ATOM 2451 N N . GLN E 5 143 ? 149.262 183.267 148.580 1.00 69.55 143 GLN A N 1
ATOM 2452 C CA . GLN E 5 143 ? 148.168 184.018 149.173 1.00 69.86 143 GLN A CA 1
ATOM 2453 C C . GLN E 5 143 ? 148.618 185.017 150.236 1.00 65.90 143 GLN A C 1
ATOM 2454 O O . GLN E 5 143 ? 149.111 184.623 151.298 1.00 65.74 143 GLN A O 1
ATOM 2460 N N . ASP E 5 144 ? 148.458 186.302 149.942 1.00 55.43 144 ASP A N 1
ATOM 2461 C CA . ASP E 5 144 ? 148.679 187.378 150.903 1.00 52.25 144 ASP A CA 1
ATOM 2462 C C . ASP E 5 144 ? 147.245 187.712 151.273 1.00 57.20 144 ASP A C 1
ATOM 2463 O O . ASP E 5 144 ? 146.536 188.370 150.512 1.00 59.43 144 ASP A O 1
ATOM 2468 N N . MET E 5 145 ? 146.808 187.234 152.429 1.00 50.23 145 MET A N 1
ATOM 2469 C CA . MET E 5 145 ? 145.405 187.263 152.797 1.00 45.17 145 MET A CA 1
ATOM 2470 C C . MET E 5 145 ? 145.125 188.263 153.900 1.00 43.71 145 MET A C 1
ATOM 2471 O O . MET E 5 145 ? 145.934 188.452 154.806 1.00 49.22 145 MET A O 1
ATOM 2476 N N . ALA E 5 146 ? 143.978 188.919 153.790 1.00 36.13 146 ALA A N 1
ATOM 2477 C CA . ALA E 5 146 ? 143.472 189.817 154.812 1.00 35.26 146 ALA A CA 1
ATOM 2478 C C . ALA E 5 146 ? 142.074 189.340 155.161 1.00 41.35 146 ALA A C 1
ATOM 2479 O O . ALA E 5 146 ? 141.194 189.329 154.299 1.00 40.42 146 ALA A O 1
ATOM 2481 N N . GLN E 5 147 ? 141.868 188.958 156.417 1.00 41.21 147 GLN A N 1
ATOM 2482 C CA . GLN E 5 147 ? 140.579 188.478 156.892 1.00 30.52 147 GLN A CA 1
ATOM 2483 C C . GLN E 5 147 ? 140.052 189.425 157.956 1.00 30.59 147 GLN A C 1
ATOM 2484 O O . GLN E 5 147 ? 140.708 189.642 158.975 1.00 41.69 147 GLN A O 1
ATOM 2490 N N . PHE E 5 148 ? 138.880 189.992 157.712 1.00 30.74 148 PHE A N 1
ATOM 2491 C CA . PHE E 5 148 ? 138.219 190.910 158.631 1.00 34.53 148 PHE A CA 1
ATOM 2492 C C . PHE E 5 148 ? 137.006 190.218 159.245 1.00 36.26 148 PHE A C 1
ATOM 2493 O O . PHE E 5 148 ? 136.041 189.916 158.541 1.00 38.61 148 PHE A O 1
ATOM 2501 N N . GLU E 5 149 ? 137.045 189.990 160.556 1.00 36.85 149 GLU A N 1
ATOM 2502 C CA . GLU E 5 149 ? 135.995 189.280 161.273 1.00 28.72 149 GLU A CA 1
ATOM 2503 C C . GLU E 5 149 ? 135.272 190.217 162.232 1.00 31.20 149 GLU A C 1
ATOM 2504 O O . GLU E 5 149 ? 135.903 191.035 162.901 1.00 41.47 149 GLU A O 1
ATOM 2510 N N . HIS E 5 150 ? 133.947 190.109 162.280 1.00 31.94 150 HIS A N 1
ATOM 2511 C CA . HIS E 5 150 ? 133.099 190.890 163.180 1.00 31.21 150 HIS A CA 1
ATOM 2512 C C . HIS E 5 150 ? 132.191 189.939 163.947 1.00 36.67 150 HIS A C 1
ATOM 2513 O O . HIS E 5 150 ? 131.288 189.345 163.356 1.00 36.87 150 HIS A O 1
ATOM 2520 N N . GLU E 5 151 ? 132.410 189.795 165.255 1.00 35.91 151 GLU A N 1
ATOM 2521 C CA . GLU E 5 151 ? 131.596 188.927 166.100 1.00 27.92 151 GLU A CA 1
ATOM 2522 C C . GLU E 5 151 ? 130.730 189.744 167.041 1.00 28.32 151 GLU A C 1
ATOM 2523 O O . GLU E 5 151 ? 131.211 190.680 167.679 1.00 38.21 151 GLU A O 1
ATOM 2529 N N . TYR E 5 152 ? 129.456 189.389 167.121 1.00 31.18 152 TYR A N 1
ATOM 2530 C CA . TYR E 5 152 ? 128.557 189.908 168.137 1.00 28.82 152 TYR A CA 1
ATOM 2531 C C . TYR E 5 152 ? 128.078 188.753 168.998 1.00 30.99 152 TYR A C 1
ATOM 2532 O O . TYR E 5 152 ? 127.589 187.753 168.474 1.00 36.48 152 TYR A O 1
ATOM 2541 N N . SER E 5 153 ? 128.223 188.889 170.311 1.00 35.75 153 SER A N 1
ATOM 2542 C CA . SER E 5 153 ? 127.743 187.904 171.272 1.00 26.39 153 SER A CA 1
ATOM 2543 C C . SER E 5 153 ? 126.568 188.512 172.022 1.00 33.86 153 SER A C 1
ATOM 2544 O O . SER E 5 153 ? 126.741 189.444 172.811 1.00 37.96 153 SER A O 1
ATOM 2547 N N . GLY E 5 154 ? 125.375 187.978 171.781 1.00 36.74 154 GLY A N 1
ATOM 2548 C CA . GLY E 5 154 ? 124.174 188.454 172.425 1.00 35.57 154 GLY A CA 1
ATOM 2549 C C . GLY E 5 154 ? 123.861 187.687 173.691 1.00 38.75 154 GLY A C 1
ATOM 2550 O O . GLY E 5 154 ? 124.631 186.847 174.158 1.00 40.27 154 GLY A O 1
ATOM 2551 N N . ALA E 5 155 ? 122.693 187.992 174.255 1.00 48.41 155 ALA A N 1
ATOM 2552 C CA . ALA E 5 155 ? 122.282 187.324 175.483 1.00 47.90 155 ALA A CA 1
ATOM 2553 C C . ALA E 5 155 ? 122.096 185.833 175.270 1.00 49.74 155 ALA A C 1
ATOM 2554 O O . ALA E 5 155 ? 122.374 185.039 176.173 1.00 51.32 155 ALA A O 1
ATOM 2556 N N . ASP E 5 156 ? 121.640 185.434 174.081 1.00 43.70 156 ASP A N 1
ATOM 2557 C CA . ASP E 5 156 ? 121.363 184.034 173.799 1.00 37.82 156 ASP A CA 1
ATOM 2558 C C . ASP E 5 156 ? 121.803 183.609 172.405 1.00 38.59 156 ASP A C 1
ATOM 2559 O O . ASP E 5 156 ? 121.381 182.548 171.944 1.00 41.08 156 ASP A O 1
ATOM 2564 N N . PHE E 5 157 ? 122.620 184.400 171.717 1.00 39.20 157 PHE A N 1
ATOM 2565 C CA . PHE E 5 157 ? 123.046 184.091 170.361 1.00 34.88 157 PHE A CA 1
ATOM 2566 C C . PHE E 5 157 ? 124.412 184.703 170.110 1.00 33.78 157 PHE A C 1
ATOM 2567 O O . PHE E 5 157 ? 124.891 185.538 170.874 1.00 43.72 157 PHE A O 1
ATOM 2575 N N . THR E 5 158 ? 125.049 184.258 169.034 1.00 29.04 158 THR A N 1
ATOM 2576 C CA . THR E 5 158 ? 126.243 184.910 168.525 1.00 30.17 158 THR A CA 1
ATOM 2577 C C . THR E 5 158 ? 126.152 184.967 167.006 1.00 31.18 158 THR A C 1
ATOM 2578 O O . THR E 5 158 ? 125.736 184.000 166.366 1.00 31.50 158 THR A O 1
ATOM 2582 N N . ALA E 5 159 ? 126.501 186.119 166.440 1.00 33.98 159 ALA A N 1
ATOM 2583 C CA . ALA E 5 159 ? 126.491 186.350 165.003 1.00 27.78 159 ALA A CA 1
ATOM 2584 C C . ALA E 5 159 ? 127.872 186.806 164.558 1.00 24.56 159 ALA A C 1
ATOM 2585 O O . ALA E 5 159 ? 128.525 187.581 165.253 1.00 35.82 159 ALA A O 1
ATOM 2587 N N . THR E 5 160 ? 128.317 186.330 163.398 1.00 28.84 160 THR A N 1
ATOM 2588 C CA . THR E 5 160 ? 129.644 186.648 162.887 1.00 25.33 160 THR A CA 1
ATOM 2589 C C . THR E 5 160 ? 129.594 186.853 161.380 1.00 27.14 160 THR A C 1
ATOM 2590 O O . THR E 5 160 ? 128.824 186.186 160.689 1.00 33.92 160 THR A O 1
ATOM 2594 N N . ILE E 5 161 ? 130.391 187.798 160.875 1.00 27.52 161 ILE A N 1
ATOM 2595 C CA . ILE E 5 161 ? 130.605 187.980 159.441 1.00 24.18 161 ILE A CA 1
ATOM 2596 C C . ILE E 5 161 ? 132.098 188.117 159.166 1.00 23.29 161 ILE A C 1
ATOM 2597 O O . ILE E 5 161 ? 132.771 188.959 159.765 1.00 32.85 161 ILE A O 1
ATOM 2602 N N . LYS E 5 162 ? 132.616 187.283 158.269 1.00 31.82 162 LYS A N 1
ATOM 2603 C CA . LYS E 5 162 ? 134.017 187.303 157.867 1.00 26.47 162 LYS A CA 1
ATOM 2604 C C . LYS E 5 162 ? 134.136 187.777 156.426 1.00 32.10 162 LYS A C 1
ATOM 2605 O O . LYS E 5 162 ? 133.376 187.337 155.563 1.00 34.90 162 LYS A O 1
ATOM 2611 N N . ALA E 5 163 ? 135.067 188.690 156.176 1.00 38.62 163 ALA A N 1
ATOM 2612 C CA . ALA E 5 163 ? 135.417 189.123 154.831 1.00 26.68 163 ALA A CA 1
ATOM 2613 C C . ALA E 5 163 ? 136.866 188.744 154.583 1.00 30.65 163 ALA A C 1
ATOM 2614 O O . ALA E 5 163 ? 137.755 189.209 155.297 1.00 40.32 163 ALA A O 1
ATOM 2616 N N . LEU E 5 164 ? 137.105 187.893 153.592 1.00 33.51 164 LEU A N 1
ATOM 2617 C CA . LEU E 5 164 ? 138.447 187.434 153.261 1.00 33.51 164 LEU A CA 1
ATOM 2618 C C . LEU E 5 164 ? 138.814 187.928 151.871 1.00 41.03 164 LEU A C 1
ATOM 2619 O O . LEU E 5 164 ? 138.124 187.616 150.896 1.00 40.88 164 LEU A O 1
ATOM 2624 N N . ASN E 5 165 ? 139.906 188.688 151.789 1.00 48.04 165 ASN A N 1
ATOM 2625 C CA . ASN E 5 165 ? 140.336 189.356 150.566 1.00 42.86 165 ASN A CA 1
ATOM 2626 C C . ASN E 5 165 ? 139.222 190.157 149.884 1.00 42.91 165 ASN A C 1
ATOM 2627 O O . ASN E 5 165 ? 139.046 190.066 148.667 1.00 46.40 165 ASN A O 1
ATOM 2632 N N . PRO E 5 166 ? 138.473 190.965 150.632 1.00 43.15 166 PRO A N 1
ATOM 2633 C CA . PRO E 5 166 ? 137.378 191.718 150.016 1.00 45.23 166 PRO A CA 1
ATOM 2634 C C . PRO E 5 166 ? 137.912 192.745 149.037 1.00 49.40 166 PRO A C 1
ATOM 2635 O O . PRO E 5 166 ? 138.931 193.391 149.283 1.00 55.83 166 PRO A O 1
ATOM 2639 N N . SER E 5 167 ? 137.230 192.887 147.908 1.00 51.26 167 SER A N 1
ATOM 2640 C CA . SER E 5 167 ? 137.674 193.848 146.915 1.00 51.69 167 SER A CA 1
ATOM 2641 C C . SER E 5 167 ? 136.492 194.423 146.160 1.00 56.12 167 SER A C 1
ATOM 2642 O O . SER E 5 167 ? 135.508 193.728 145.904 1.00 60.31 167 SER A O 1
ATOM 2645 N N . PHE E 5 168 ? 136.600 195.700 145.811 1.00 62.39 168 PHE A N 1
ATOM 2646 C CA . PHE E 5 168 ? 135.649 196.360 144.933 1.00 63.11 168 PHE A CA 1
ATOM 2647 C C . PHE E 5 168 ? 136.388 196.996 143.769 1.00 67.53 168 PHE A C 1
ATOM 2648 O O . PHE E 5 168 ? 135.809 197.810 143.042 1.00 69.10 168 PHE A O 1
ATOM 2656 N N . LEU E 5 169 ? 137.658 196.633 143.586 1.00 71.31 169 LEU A N 1
ATOM 2657 C CA . LEU E 5 169 ? 138.523 197.290 142.614 1.00 72.50 169 LEU A CA 1
ATOM 2658 C C . LEU E 5 169 ? 138.058 197.055 141.181 1.00 72.45 169 LEU A C 1
ATOM 2659 O O . LEU E 5 169 ? 138.123 197.967 140.348 1.00 73.79 169 LEU A O 1
ATOM 2664 N N . GLU E 5 170 ? 137.560 195.858 140.876 1.00 75.02 170 GLU A N 1
ATOM 2665 C CA . GLU E 5 170 ? 137.091 195.538 139.530 1.00 76.64 170 GLU A CA 1
ATOM 2666 C C . GLU E 5 170 ? 135.717 196.112 139.216 1.00 77.37 170 GLU A C 1
ATOM 2667 O O . GLU E 5 170 ? 135.165 195.802 138.156 1.00 74.89 170 GLU A O 1
ATOM 2673 N N . GLY E 5 171 ? 135.151 196.923 140.100 1.00 76.18 171 GLY A N 1
ATOM 2674 C CA . GLY E 5 171 ? 133.821 197.449 139.902 1.00 74.76 171 GLY A CA 1
ATOM 2675 C C . GLY E 5 171 ? 132.723 196.577 140.458 1.00 76.79 171 GLY A C 1
ATOM 2676 O O . GLY E 5 171 ? 131.544 196.860 140.220 1.00 77.53 171 GLY A O 1
ATOM 2677 N N . GLY E 5 172 ? 133.075 195.531 141.195 1.00 67.04 172 GLY A N 1
ATOM 2678 C CA . GLY E 5 172 ? 132.102 194.662 141.821 1.00 62.09 172 GLY A CA 1
ATOM 2679 C C . GLY E 5 172 ? 132.779 193.878 142.918 1.00 63.74 172 GLY A C 1
ATOM 2680 O O . GLY E 5 172 ? 133.998 193.686 142.907 1.00 65.85 172 GLY A O 1
ATOM 2681 N N . LEU E 5 173 ? 131.969 193.412 143.860 1.00 53.93 173 LEU A N 1
ATOM 2682 C CA . LEU E 5 173 ? 132.499 192.720 145.023 1.00 50.37 173 LEU A CA 1
ATOM 2683 C C . LEU E 5 173 ? 133.187 191.420 144.627 1.00 46.58 173 LEU A C 1
ATOM 2684 O O . LEU E 5 173 ? 132.778 190.739 143.687 1.00 50.40 173 LEU A O 1
ATOM 2689 N N . THR E 5 174 ? 134.258 191.095 145.342 1.00 43.57 174 THR A N 1
ATOM 2690 C CA . THR E 5 174 ? 135.040 189.899 145.083 1.00 45.39 174 THR A CA 1
ATOM 2691 C C . THR E 5 174 ? 135.619 189.428 146.410 1.00 46.21 174 THR A C 1
ATOM 2692 O O . THR E 5 174 ? 135.859 190.233 147.308 1.00 50.87 174 THR A O 1
ATOM 2696 N N . GLY E 5 175 ? 135.839 188.131 146.532 1.00 40.16 175 GLY A N 1
ATOM 2697 C CA . GLY E 5 175 ? 136.356 187.542 147.749 1.00 35.53 175 GLY A CA 1
ATOM 2698 C C . GLY E 5 175 ? 135.375 186.574 148.372 1.00 36.41 175 GLY A C 1
ATOM 2699 O O . GLY E 5 175 ? 134.345 186.223 147.793 1.00 43.94 175 GLY A O 1
ATOM 2700 N N . ILE E 5 176 ? 135.703 186.148 149.588 1.00 34.79 176 ILE A N 1
ATOM 2701 C CA . ILE E 5 176 ? 134.927 185.168 150.339 1.00 35.24 176 ILE A CA 1
ATOM 2702 C C . ILE E 5 176 ? 134.279 185.868 151.526 1.00 33.81 176 ILE A C 1
ATOM 2703 O O . ILE E 5 176 ? 134.972 186.484 152.342 1.00 43.01 176 ILE A O 1
ATOM 2708 N N . PHE E 5 177 ? 132.956 185.780 151.628 1.00 29.14 177 PHE A N 1
ATOM 2709 C CA . PHE E 5 177 ? 132.200 186.383 152.720 1.00 26.92 177 PHE A CA 1
ATOM 2710 C C . PHE E 5 177 ? 131.411 185.300 153.440 1.00 25.12 177 PHE A C 1
ATOM 2711 O O . PHE E 5 177 ? 130.535 184.672 152.843 1.00 33.35 177 PHE A O 1
ATOM 2719 N N . VAL E 5 178 ? 131.691 185.112 154.727 1.00 28.26 178 VAL A N 1
ATOM 2720 C CA . VAL E 5 178 ? 131.084 184.057 155.534 1.00 27.45 178 VAL A CA 1
ATOM 2721 C C . VAL E 5 178 ? 130.241 184.681 156.637 1.00 23.93 178 VAL A C 1
ATOM 2722 O O . VAL E 5 178 ? 130.750 185.462 157.444 1.00 34.68 178 VAL A O 1
ATOM 2726 N N . GLY E 5 179 ? 128.956 184.352 156.661 1.00 24.79 179 GLY A N 1
ATOM 2727 C CA . GLY E 5 179 ? 128.074 184.717 157.759 1.00 19.32 179 GLY A CA 1
ATOM 2728 C C . GLY E 5 179 ? 127.798 183.506 158.635 1.00 18.56 179 GLY A C 1
ATOM 2729 O O . GLY E 5 179 ? 127.558 182.414 158.132 1.00 25.13 179 GLY A O 1
ATOM 2730 N N . GLN E 5 180 ? 127.839 183.705 159.949 1.00 26.03 180 GLN A N 1
ATOM 2731 C CA . GLN E 5 180 ? 127.564 182.638 160.904 1.00 20.13 180 GLN A CA 1
ATOM 2732 C C . GLN E 5 180 ? 126.580 183.105 161.961 1.00 19.77 180 GLN A C 1
ATOM 2733 O O . GLN E 5 180 ? 126.605 184.260 162.383 1.00 32.27 180 GLN A O 1
ATOM 2739 N N . TYR E 5 181 ? 125.699 182.201 162.367 1.00 18.33 181 TYR A N 1
ATOM 2740 C CA . TYR E 5 181 ? 124.716 182.464 163.404 1.00 20.40 181 TYR A CA 1
ATOM 2741 C C . TYR E 5 181 ? 124.550 181.216 164.248 1.00 22.01 181 TYR A C 1
ATOM 2742 O O . TYR E 5 181 ? 124.431 180.120 163.704 1.00 34.24 181 TYR A O 1
ATOM 2751 N N . LEU E 5 182 ? 124.558 181.375 165.567 1.00 24.94 182 LEU A N 1
ATOM 2752 C CA . LEU E 5 182 ? 124.280 180.280 166.484 1.00 20.79 182 LEU A CA 1
ATOM 2753 C C . LEU E 5 182 ? 123.302 180.789 167.527 1.00 17.28 182 LEU A C 1
ATOM 2754 O O . LEU E 5 182 ? 123.528 181.836 168.133 1.00 27.92 182 LEU A O 1
ATOM 2759 N N . GLN E 5 183 ? 122.213 180.059 167.718 1.00 23.47 183 GLN A N 1
ATOM 2760 C CA . GLN E 5 183 ? 121.118 180.465 168.584 1.00 19.10 183 GLN A CA 1
ATOM 2761 C C . GLN E 5 183 ? 120.846 179.391 169.619 1.00 31.23 183 GLN A C 1
ATOM 2762 O O . GLN E 5 183 ? 120.700 178.220 169.268 1.00 35.49 183 GLN A O 1
ATOM 2768 N N . SER E 5 184 ? 120.782 179.788 170.886 1.00 27.86 184 SER A N 1
ATOM 2769 C CA . SER E 5 184 ? 120.326 178.899 171.943 1.00 12.45 184 SER A CA 1
ATOM 2770 C C . SER E 5 184 ? 118.813 178.773 171.876 1.00 24.19 184 SER A C 1
ATOM 2771 O O . SER E 5 184 ? 118.099 179.765 172.033 1.00 26.07 184 SER A O 1
ATOM 2774 N N . ILE E 5 185 ? 118.323 177.556 171.654 1.00 27.67 185 ILE A N 1
ATOM 2775 C CA . ILE E 5 185 ? 116.887 177.309 171.580 1.00 15.04 185 ILE A CA 1
ATOM 2776 C C . ILE E 5 185 ? 116.315 176.986 172.950 1.00 25.38 185 ILE A C 1
ATOM 2777 O O . ILE E 5 185 ? 115.225 177.438 173.300 1.00 29.99 185 ILE A O 1
ATOM 2782 N N . THR E 5 186 ? 117.051 176.208 173.733 1.00 31.09 186 THR A N 1
ATOM 2783 C CA . THR E 5 186 ? 116.743 175.814 175.101 1.00 25.57 186 THR A CA 1
ATOM 2784 C C . THR E 5 186 ? 118.057 175.866 175.872 1.00 28.79 186 THR A C 1
ATOM 2785 O O . THR E 5 186 ? 119.112 176.047 175.256 1.00 29.24 186 THR A O 1
ATOM 2789 N N . PRO E 5 187 ? 118.048 175.756 177.209 1.00 35.27 187 PRO A N 1
ATOM 2790 C CA . PRO E 5 187 ? 119.316 175.748 177.954 1.00 33.87 187 PRO A CA 1
ATOM 2791 C C . PRO E 5 187 ? 120.318 174.694 177.502 1.00 38.08 187 PRO A C 1
ATOM 2792 O O . PRO E 5 187 ? 121.511 174.804 177.793 1.00 36.96 187 PRO A O 1
ATOM 2796 N N . LYS E 5 188 ? 119.847 173.664 176.806 1.00 35.28 188 LYS A N 1
ATOM 2797 C CA . LYS E 5 188 ? 120.694 172.582 176.326 1.00 27.23 188 LYS A CA 1
ATOM 2798 C C . LYS E 5 188 ? 120.894 172.569 174.821 1.00 22.74 188 LYS A C 1
ATOM 2799 O O . LYS E 5 188 ? 121.972 172.197 174.364 1.00 24.65 188 LYS A O 1
ATOM 2805 N N . LEU E 5 189 ? 119.889 172.964 174.048 1.00 17.99 189 LEU A N 1
ATOM 2806 C CA . LEU E 5 189 ? 119.914 172.877 172.594 1.00 24.71 189 LEU A CA 1
ATOM 2807 C C . LEU E 5 189 ? 120.246 174.219 171.955 1.00 30.11 189 LEU A C 1
ATOM 2808 O O . LEU E 5 189 ? 119.580 175.220 172.222 1.00 32.50 189 LEU A O 1
ATOM 2813 N N . SER E 5 190 ? 121.277 174.236 171.117 1.00 24.03 190 SER A N 1
ATOM 2814 C CA . SER E 5 190 ? 121.575 175.371 170.260 1.00 20.13 190 SER A CA 1
ATOM 2815 C C . SER E 5 190 ? 121.555 174.924 168.806 1.00 21.01 190 SER A C 1
ATOM 2816 O O . SER E 5 190 ? 122.104 173.876 168.467 1.00 33.01 190 SER A O 1
ATOM 2819 N N . LEU E 5 191 ? 120.957 175.738 167.944 1.00 22.47 191 LEU A N 1
ATOM 2820 C CA . LEU E 5 191 ? 120.924 175.483 166.513 1.00 26.49 191 LEU A CA 1
ATOM 2821 C C . LEU E 5 191 ? 121.543 176.667 165.788 1.00 20.88 191 LEU A C 1
ATOM 2822 O O . LEU E 5 191 ? 121.442 177.805 166.241 1.00 32.58 191 LEU A O 1
ATOM 2827 N N . GLY E 5 192 ? 122.161 176.411 164.641 1.00 22.67 192 GLY A N 1
ATOM 2828 C CA . GLY E 5 192 ? 122.875 177.482 163.982 1.00 22.47 192 GLY A CA 1
ATOM 2829 C C . GLY E 5 192 ? 122.972 177.328 162.483 1.00 24.75 192 GLY A C 1
ATOM 2830 O O . GLY E 5 192 ? 122.434 176.395 161.889 1.00 34.17 192 GLY A O 1
ATOM 2831 N N . LEU E 5 193 ? 123.662 178.285 161.873 1.00 23.83 193 LEU A N 1
ATOM 2832 C CA . LEU E 5 193 ? 123.720 178.415 160.429 1.00 19.55 193 LEU A CA 1
ATOM 2833 C C . LEU E 5 193 ? 125.029 179.066 160.019 1.00 24.17 193 LEU A C 1
ATOM 2834 O O . LEU E 5 193 ? 125.564 179.914 160.729 1.00 29.54 193 LEU A O 1
ATOM 2839 N N . GLU E 5 194 ? 125.543 178.655 158.867 1.00 29.26 194 GLU A N 1
ATOM 2840 C CA . GLU E 5 194 ? 126.700 179.296 158.259 1.00 26.14 194 GLU A CA 1
ATOM 2841 C C . GLU E 5 194 ? 126.451 179.431 156.765 1.00 27.10 194 GLU A C 1
ATOM 2842 O O . GLU E 5 194 ? 126.068 178.460 156.114 1.00 36.38 194 GLU A O 1
ATOM 2848 N N . ALA E 5 195 ? 126.673 180.622 156.222 1.00 29.42 195 ALA A N 1
ATOM 2849 C CA . ALA E 5 195 ? 126.447 180.897 154.811 1.00 21.42 195 ALA A CA 1
ATOM 2850 C C . ALA E 5 195 ? 127.672 181.571 154.217 1.00 24.51 195 ALA A C 1
ATOM 2851 O O . ALA E 5 195 ? 128.231 182.491 154.812 1.00 35.19 195 ALA A O 1
ATOM 2853 N N . VAL E 5 196 ? 128.075 181.119 153.035 1.00 32.83 196 VAL A N 1
ATOM 2854 C CA . VAL E 5 196 ? 129.257 181.616 152.346 1.00 27.24 196 VAL A CA 1
ATOM 2855 C C . VAL E 5 196 ? 128.844 182.150 150.985 1.00 27.47 196 VAL A C 1
ATOM 2856 O O . VAL E 5 196 ? 127.931 181.616 150.353 1.00 38.83 196 VAL A O 1
ATOM 2860 N N . TRP E 5 197 ? 129.476 183.242 150.568 1.00 35.21 197 TRP A N 1
ATOM 2861 C CA . TRP E 5 197 ? 129.340 183.814 149.235 1.00 36.70 197 TRP A CA 1
ATOM 2862 C C . TRP E 5 197 ? 130.745 184.027 148.697 1.00 38.33 197 TRP A C 1
ATOM 2863 O O . TRP E 5 197 ? 131.578 184.626 149.377 1.00 43.51 197 TRP A O 1
ATOM 2874 N N . GLN E 5 198 ? 131.015 183.531 147.492 1.00 45.30 198 GLN A N 1
ATOM 2875 C CA . GLN E 5 198 ? 132.352 183.574 146.916 1.00 41.38 198 GLN A CA 1
ATOM 2876 C C . GLN E 5 198 ? 132.321 184.042 145.472 1.00 46.72 198 GLN A C 1
ATOM 2877 O O . GLN E 5 198 ? 131.412 183.699 144.716 1.00 47.80 198 GLN A O 1
ATOM 2883 N N . ARG E 5 199 ? 133.336 184.809 145.093 1.00 53.68 199 ARG A N 1
ATOM 2884 C CA . ARG E 5 199 ? 133.535 185.189 143.701 1.00 53.15 199 ARG A CA 1
ATOM 2885 C C . ARG E 5 199 ? 135.016 185.454 143.500 1.00 50.13 199 ARG A C 1
ATOM 2886 O O . ARG E 5 199 ? 135.562 186.379 144.100 1.00 51.26 199 ARG A O 1
ATOM 2894 N N . ALA E 5 200 ? 135.661 184.643 142.661 1.00 59.19 200 ALA A N 1
ATOM 2895 C CA . ALA E 5 200 ? 137.082 184.828 142.394 1.00 60.97 200 ALA A CA 1
ATOM 2896 C C . ALA E 5 200 ? 137.340 186.066 141.553 1.00 60.92 200 ALA A C 1
ATOM 2897 O O . ALA E 5 200 ? 138.453 186.598 141.577 1.00 59.83 200 ALA A O 1
ATOM 2899 N N . GLY E 5 201 ? 136.337 186.523 140.818 1.00 62.52 201 GLY A N 1
ATOM 2900 C CA . GLY E 5 201 ? 136.436 187.719 140.010 1.00 62.98 201 GLY A CA 1
ATOM 2901 C C . GLY E 5 201 ? 135.164 187.871 139.214 1.00 64.54 201 GLY A C 1
ATOM 2902 O O . GLY E 5 201 ? 134.351 186.951 139.118 1.00 64.93 201 GLY A O 1
ATOM 2903 N N . LEU E 5 202 ? 135.001 189.059 138.630 1.00 62.87 202 LEU A N 1
ATOM 2904 C CA . LEU E 5 202 ? 133.798 189.327 137.853 1.00 62.82 202 LEU A CA 1
ATOM 2905 C C . LEU E 5 202 ? 133.710 188.508 136.574 1.00 63.75 202 LEU A C 1
ATOM 2906 O O . LEU E 5 202 ? 132.681 188.570 135.894 1.00 60.81 202 LEU A O 1
ATOM 2911 N N . THR E 5 203 ? 134.753 187.762 136.218 1.00 68.77 203 THR A N 1
ATOM 2912 C CA . THR E 5 203 ? 134.667 186.898 135.048 1.00 72.32 203 THR A CA 1
ATOM 2913 C C . THR E 5 203 ? 133.760 185.697 135.280 1.00 69.81 203 THR A C 1
ATOM 2914 O O . THR E 5 203 ? 133.298 185.091 134.310 1.00 68.13 203 THR A O 1
ATOM 2918 N N . GLN E 5 204 ? 133.487 185.350 136.534 1.00 63.52 204 GLN A N 1
ATOM 2919 C CA . GLN E 5 204 ? 132.689 184.183 136.869 1.00 62.43 204 GLN A CA 1
ATOM 2920 C C . GLN E 5 204 ? 131.571 184.586 137.820 1.00 63.56 204 GLN A C 1
ATOM 2921 O O . GLN E 5 204 ? 131.614 185.646 138.449 1.00 61.19 204 GLN A O 1
ATOM 2927 N N . GLY E 5 205 ? 130.552 183.733 137.896 1.00 52.09 205 GLY A N 1
ATOM 2928 C CA . GLY E 5 205 ? 129.423 183.950 138.769 1.00 46.88 205 GLY A CA 1
ATOM 2929 C C . GLY E 5 205 ? 129.705 183.627 140.221 1.00 50.78 205 GLY A C 1
ATOM 2930 O O . GLY E 5 205 ? 130.587 182.829 140.547 1.00 51.80 205 GLY A O 1
ATOM 2931 N N . PRO E 5 206 ? 128.964 184.263 141.125 1.00 49.80 206 PRO A N 1
ATOM 2932 C CA . PRO E 5 206 ? 129.163 184.005 142.554 1.00 44.80 206 PRO A CA 1
ATOM 2933 C C . PRO E 5 206 ? 128.665 182.631 142.986 1.00 42.54 206 PRO A C 1
ATOM 2934 O O . PRO E 5 206 ? 127.626 182.148 142.533 1.00 44.07 206 PRO A O 1
ATOM 2938 N N . ASP E 5 207 ? 129.429 182.013 143.881 1.00 44.71 207 ASP A N 1
ATOM 2939 C CA . ASP E 5 207 ? 129.152 180.699 144.442 1.00 46.52 207 ASP A CA 1
ATOM 2940 C C . ASP E 5 207 ? 128.738 180.848 145.904 1.00 49.02 207 ASP A C 1
ATOM 2941 O O . ASP E 5 207 ? 129.360 181.603 146.652 1.00 48.20 207 ASP A O 1
ATOM 2946 N N . THR E 5 208 ? 127.685 180.138 146.312 1.00 45.28 208 THR A N 1
ATOM 2947 C CA . THR E 5 208 ? 127.163 180.234 147.672 1.00 41.20 208 THR A CA 1
ATOM 2948 C C . THR E 5 208 ? 126.935 178.865 148.293 1.00 39.72 208 THR A C 1
ATOM 2949 O O . THR E 5 208 ? 126.408 177.959 147.644 1.00 48.19 208 THR A O 1
ATOM 2953 N N . ALA E 5 209 ? 127.319 178.730 149.561 1.00 33.61 209 ALA A N 1
ATOM 2954 C CA . ALA E 5 209 ? 127.150 177.499 150.319 1.00 37.04 209 ALA A CA 1
ATOM 2955 C C . ALA E 5 209 ? 126.437 177.799 151.631 1.00 32.93 209 ALA A C 1
ATOM 2956 O O . ALA E 5 209 ? 126.576 178.885 152.190 1.00 43.85 209 ALA A O 1
ATOM 2958 N N . ILE E 5 210 ? 125.659 176.836 152.116 1.00 26.72 210 ILE A N 1
ATOM 2959 C CA . ILE E 5 210 ? 125.003 176.945 153.412 1.00 33.26 210 ILE A CA 1
ATOM 2960 C C . ILE E 5 210 ? 125.285 175.687 154.220 1.00 33.89 210 ILE A C 1
ATOM 2961 O O . ILE E 5 210 ? 125.204 174.571 153.702 1.00 38.57 210 ILE A O 1
ATOM 2966 N N . SER E 5 211 ? 125.627 175.872 155.489 1.00 25.33 211 SER A N 1
ATOM 2967 C CA . SER E 5 211 ? 125.873 174.785 156.419 1.00 25.93 211 SER A CA 1
ATOM 2968 C C . SER E 5 211 ? 124.971 174.942 157.631 1.00 29.63 211 SER A C 1
ATOM 2969 O O . SER E 5 211 ? 124.773 176.051 158.128 1.00 38.23 211 SER A O 1
ATOM 2972 N N . TYR E 5 212 ? 124.398 173.837 158.083 1.00 24.74 212 TYR A N 1
ATOM 2973 C CA . TYR E 5 212 ? 123.556 173.817 159.266 1.00 24.85 212 TYR A CA 1
ATOM 2974 C C . TYR E 5 212 ? 124.268 173.096 160.399 1.00 25.14 212 TYR A C 1
ATOM 2975 O O . TYR E 5 212 ? 124.908 172.066 160.185 1.00 35.64 212 TYR A O 1
ATOM 2984 N N . VAL E 5 213 ? 124.160 173.644 161.606 1.00 24.74 213 VAL A N 1
ATOM 2985 C CA . VAL E 5 213 ? 124.811 173.082 162.779 1.00 19.22 213 VAL A CA 1
ATOM 2986 C C . VAL E 5 213 ? 123.805 173.026 163.913 1.00 17.02 213 VAL A C 1
ATOM 2987 O O . VAL E 5 213 ? 122.777 173.701 163.904 1.00 30.41 213 VAL A O 1
ATOM 2991 N N . GLY E 5 214 ? 124.115 172.196 164.891 1.00 21.54 214 GLY A N 1
ATOM 2992 C CA . GLY E 5 214 ? 123.305 172.104 166.082 1.00 23.82 214 GLY A CA 1
ATOM 2993 C C . GLY E 5 214 ? 124.078 171.378 167.150 1.00 18.86 214 GLY A C 1
ATOM 2994 O O . GLY E 5 214 ? 125.048 170.673 166.867 1.00 23.01 214 GLY A O 1
ATOM 2995 N N . ARG E 5 215 ? 123.654 171.581 168.389 1.00 25.88 215 ARG A N 1
ATOM 2996 C CA . ARG E 5 215 ? 124.340 170.942 169.495 1.00 23.16 215 ARG A CA 1
ATOM 2997 C C . ARG E 5 215 ? 123.388 170.762 170.662 1.00 27.17 215 ARG A C 1
ATOM 2998 O O . ARG E 5 215 ? 122.594 171.648 170.971 1.00 31.55 215 ARG A O 1
ATOM 3006 N N . TYR E 5 216 ? 123.485 169.609 171.310 1.00 26.53 216 TYR A N 1
ATOM 3007 C CA . TYR E 5 216 ? 122.806 169.353 172.568 1.00 24.32 216 TYR A CA 1
ATOM 3008 C C . TYR E 5 216 ? 123.881 169.149 173.615 1.00 19.49 216 TYR A C 1
ATOM 3009 O O . TYR E 5 216 ? 124.680 168.216 173.512 1.00 27.44 216 TYR A O 1
ATOM 3018 N N . LYS E 5 217 ? 123.904 170.017 174.613 1.00 24.10 217 LYS A N 1
ATOM 3019 C CA . LYS E 5 217 ? 124.950 170.009 175.616 1.00 16.03 217 LYS A CA 1
ATOM 3020 C C . LYS E 5 217 ? 124.348 169.810 176.994 1.00 26.24 217 LYS A C 1
ATOM 3021 O O . LYS E 5 217 ? 123.455 170.554 177.403 1.00 33.40 217 LYS A O 1
ATOM 3027 N N . THR E 5 218 ? 124.832 168.795 177.689 1.00 26.85 218 THR A N 1
ATOM 3028 C CA . THR E 5 218 ? 124.511 168.506 179.075 1.00 27.29 218 THR A CA 1
ATOM 3029 C C . THR E 5 218 ? 125.810 168.514 179.871 1.00 31.26 218 THR A C 1
ATOM 3030 O O . THR E 5 218 ? 126.890 168.762 179.334 1.00 31.32 218 THR A O 1
ATOM 3034 N N . GLU E 5 219 ? 125.698 168.265 181.172 1.00 36.78 219 GLU A N 1
ATOM 3035 C CA . GLU E 5 219 ? 126.886 168.271 182.018 1.00 38.57 219 GLU A CA 1
ATOM 3036 C C . GLU E 5 219 ? 127.841 167.137 181.666 1.00 43.55 219 GLU A C 1
ATOM 3037 O O . GLU E 5 219 ? 129.056 167.346 181.586 1.00 40.25 219 GLU A O 1
ATOM 3043 N N . ASN E 5 220 ? 127.319 165.932 181.451 1.00 33.32 220 ASN A N 1
ATOM 3044 C CA . ASN E 5 220 ? 128.169 164.772 181.234 1.00 27.22 220 ASN A CA 1
ATOM 3045 C C . ASN E 5 220 ? 128.396 164.421 179.775 1.00 24.73 220 ASN A C 1
ATOM 3046 O O . ASN E 5 220 ? 129.367 163.722 179.479 1.00 32.36 220 ASN A O 1
ATOM 3051 N N . TRP E 5 221 ? 127.538 164.861 178.861 1.00 24.16 221 TRP A N 1
ATOM 3052 C CA . TRP E 5 221 ? 127.721 164.523 177.458 1.00 20.19 221 TRP A CA 1
ATOM 3053 C C . TRP E 5 221 ? 127.238 165.658 176.568 1.00 18.92 221 TRP A C 1
ATOM 3054 O O . TRP E 5 221 ? 126.379 166.451 176.956 1.00 24.89 221 TRP A O 1
ATOM 3065 N N . ILE E 5 222 ? 127.824 165.736 175.373 1.00 20.19 222 ILE A N 1
ATOM 3066 C CA . ILE E 5 222 ? 127.532 166.771 174.386 1.00 18.76 222 ILE A CA 1
ATOM 3067 C C . ILE E 5 222 ? 127.434 166.113 173.018 1.00 16.99 222 ILE A C 1
ATOM 3068 O O . ILE E 5 222 ? 128.322 165.350 172.631 1.00 21.32 222 ILE A O 1
ATOM 3073 N N . ALA E 5 223 ? 126.373 166.419 172.279 1.00 20.16 223 ALA A N 1
ATOM 3074 C CA . ALA E 5 223 ? 126.164 165.904 170.932 1.00 13.71 223 ALA A CA 1
ATOM 3075 C C . ALA E 5 223 ? 126.103 167.064 169.951 1.00 26.20 223 ALA A C 1
ATOM 3076 O O . ALA E 5 223 ? 125.419 168.055 170.206 1.00 36.37 223 ALA A O 1
ATOM 3078 N N . SER E 5 224 ? 126.804 166.934 168.830 1.00 22.33 224 SER A N 1
ATOM 3079 C CA . SER E 5 224 ? 126.880 167.988 167.832 1.00 18.03 224 SER A CA 1
ATOM 3080 C C . SER E 5 224 ? 126.772 167.387 166.442 1.00 23.15 224 SER A C 1
ATOM 3081 O O . SER E 5 224 ? 127.194 166.256 166.208 1.00 35.07 224 SER A O 1
ATOM 3084 N N . ALA E 5 225 ? 126.199 168.154 165.521 1.00 27.62 225 ALA A N 1
ATOM 3085 C CA . ALA E 5 225 ? 126.154 167.771 164.120 1.00 22.10 225 ALA A CA 1
ATOM 3086 C C . ALA E 5 225 ? 126.375 168.995 163.252 1.00 24.61 225 ALA A C 1
ATOM 3087 O O . ALA E 5 225 ? 125.883 170.081 163.559 1.00 36.33 225 ALA A O 1
ATOM 3089 N N . GLN E 5 226 ? 127.118 168.809 162.168 1.00 31.44 226 GLN A N 1
ATOM 3090 C CA . GLN E 5 226 ? 127.383 169.846 161.181 1.00 23.10 226 GLN A CA 1
ATOM 3091 C C . GLN E 5 226 ? 126.980 169.278 159.835 1.00 23.00 226 GLN A C 1
ATOM 3092 O O . GLN E 5 226 ? 127.507 168.246 159.416 1.00 36.72 226 GLN A O 1
ATOM 3098 N N . LEU E 5 227 ? 126.071 169.948 159.151 1.00 30.25 227 LEU A N 1
ATOM 3099 C CA . LEU E 5 227 ? 125.487 169.418 157.926 1.00 28.65 227 LEU A CA 1
ATOM 3100 C C . LEU E 5 227 ? 125.706 170.395 156.780 1.00 23.59 227 LEU A C 1
ATOM 3101 O O . LEU E 5 227 ? 125.014 171.408 156.680 1.00 31.28 227 LEU A O 1
ATOM 3106 N N . GLN E 5 228 ? 126.649 170.076 155.902 1.00 33.42 228 GLN A N 1
ATOM 3107 C CA . GLN E 5 228 ? 126.850 170.870 154.700 1.00 40.31 228 GLN A CA 1
ATOM 3108 C C . GLN E 5 228 ? 125.723 170.583 153.717 1.00 39.79 228 GLN A C 1
ATOM 3109 O O . GLN E 5 228 ? 125.413 169.422 153.441 1.00 40.08 228 GLN A O 1
ATOM 3115 N N . ALA E 5 229 ? 125.112 171.637 153.177 1.00 46.97 229 ALA A N 1
ATOM 3116 C CA . ALA E 5 229 ? 124.009 171.441 152.242 1.00 52.00 229 ALA A CA 1
ATOM 3117 C C . ALA E 5 229 ? 124.425 170.670 150.994 1.00 56.27 229 ALA A C 1
ATOM 3118 O O . ALA E 5 229 ? 123.571 170.041 150.360 1.00 52.05 229 ALA A O 1
ATOM 3120 N N . GLN E 5 230 ? 125.709 170.698 150.630 1.00 64.64 230 GLN A N 1
ATOM 3121 C CA . GLN E 5 230 ? 126.199 169.946 149.481 1.00 63.46 230 GLN A CA 1
ATOM 3122 C C . GLN E 5 230 ? 126.340 168.451 149.748 1.00 64.45 230 GLN A C 1
ATOM 3123 O O . GLN E 5 230 ? 126.560 167.693 148.798 1.00 63.00 230 GLN A O 1
ATOM 3129 N N . GLY E 5 231 ? 126.215 168.005 150.998 1.00 59.42 231 GLY A N 1
ATOM 3130 C CA . GLY E 5 231 ? 126.249 166.583 151.286 1.00 52.10 231 GLY A CA 1
ATOM 3131 C C . GLY E 5 231 ? 127.146 166.094 152.407 1.00 55.02 231 GLY A C 1
ATOM 3132 O O . GLY E 5 231 ? 126.932 164.988 152.910 1.00 59.26 231 GLY A O 1
ATOM 3133 N N . ALA E 5 232 ? 128.135 166.878 152.823 1.00 40.10 232 ALA A N 1
ATOM 3134 C CA . ALA E 5 232 ? 129.001 166.436 153.906 1.00 37.15 232 ALA A CA 1
ATOM 3135 C C . ALA E 5 232 ? 128.271 166.517 155.242 1.00 34.47 232 ALA A C 1
ATOM 3136 O O . ALA E 5 232 ? 127.419 167.378 155.456 1.00 41.10 232 ALA A O 1
ATOM 3138 N N . LEU E 5 233 ? 128.595 165.588 156.136 1.00 31.66 233 LEU A N 1
ATOM 3139 C CA . LEU E 5 233 ? 127.991 165.526 157.460 1.00 30.15 233 LEU A CA 1
ATOM 3140 C C . LEU E 5 233 ? 129.071 165.218 158.476 1.00 25.75 233 LEU A C 1
ATOM 3141 O O . LEU E 5 233 ? 129.866 164.301 158.269 1.00 31.94 233 LEU A O 1
ATOM 3146 N N . ASN E 5 234 ? 129.126 166.000 159.549 1.00 24.27 234 ASN A N 1
ATOM 3147 C CA . ASN E 5 234 ? 130.040 165.738 160.654 1.00 22.96 234 ASN A CA 1
ATOM 3148 C C . ASN E 5 234 ? 129.243 165.641 161.947 1.00 22.71 234 ASN A C 1
ATOM 3149 O O . ASN E 5 234 ? 128.655 166.627 162.394 1.00 36.36 234 ASN A O 1
ATOM 3154 N N . ALA E 5 235 ? 129.218 164.456 162.544 1.00 26.30 235 ALA A N 1
ATOM 3155 C CA . ALA E 5 235 ? 128.572 164.223 163.827 1.00 25.52 235 ALA A CA 1
ATOM 3156 C C . ALA E 5 235 ? 129.636 163.914 164.865 1.00 21.54 235 ALA A C 1
ATOM 3157 O O . ALA E 5 235 ? 130.614 163.223 164.572 1.00 34.23 235 ALA A O 1
ATOM 3159 N N . SER E 5 236 ? 129.461 164.435 166.074 1.00 11.68 236 SER A N 1
ATOM 3160 C CA . SER E 5 236 ? 130.406 164.158 167.141 1.00 22.34 236 SER A CA 1
ATOM 3161 C C . SER E 5 236 ? 129.660 163.998 168.454 1.00 22.02 236 SER A C 1
ATOM 3162 O O . SER E 5 236 ? 128.599 164.583 168.661 1.00 23.77 236 SER A O 1
ATOM 3165 N N . TYR E 5 237 ? 130.217 163.165 169.326 1.00 24.76 237 TYR A N 1
ATOM 3166 C CA . TYR E 5 237 ? 129.660 162.896 170.643 1.00 20.20 237 TYR A CA 1
ATOM 3167 C C . TYR E 5 237 ? 130.784 162.926 171.659 1.00 9.95 237 TYR A C 1
ATOM 3168 O O . TYR E 5 237 ? 131.825 162.310 171.444 1.00 19.91 237 TYR A O 1
ATOM 3177 N N . TRP E 5 238 ? 130.577 163.647 172.753 1.00 13.69 238 TRP A N 1
ATOM 3178 C CA . TRP E 5 238 ? 131.542 163.742 173.835 1.00 12.87 238 TRP A CA 1
ATOM 3179 C C . TRP E 5 238 ? 130.887 163.270 175.117 1.00 9.92 238 TRP A C 1
ATOM 3180 O O . TRP E 5 238 ? 129.711 163.538 175.350 1.00 19.21 238 TRP A O 1
ATOM 3191 N N . GLN E 5 239 ? 131.635 162.540 175.933 1.00 13.72 239 GLN A N 1
ATOM 3192 C CA . GLN E 5 239 ? 131.130 162.154 177.238 1.00 13.68 239 GLN A CA 1
ATOM 3193 C C . GLN E 5 239 ? 132.250 162.161 178.259 1.00 17.80 239 GLN A C 1
ATOM 3194 O O . GLN E 5 239 ? 133.376 161.754 177.969 1.00 22.30 239 GLN A O 1
ATOM 3200 N N . ARG E 5 240 ? 131.931 162.661 179.446 1.00 21.77 240 ARG A N 1
ATOM 3201 C CA . ARG E 5 240 ? 132.841 162.627 180.578 1.00 21.58 240 ARG A CA 1
ATOM 3202 C C . ARG E 5 240 ? 132.724 161.285 181.288 1.00 26.54 240 ARG A C 1
ATOM 3203 O O . ARG E 5 240 ? 131.647 160.926 181.772 1.00 30.84 240 ARG A O 1
ATOM 3211 N N . LEU E 5 241 ? 133.830 160.559 181.377 1.00 25.63 241 LEU A N 1
ATOM 3212 C CA . LEU E 5 241 ? 133.872 159.246 182.024 1.00 28.57 241 LEU A CA 1
ATOM 3213 C C . LEU E 5 241 ? 134.470 159.338 183.418 1.00 28.51 241 LEU A C 1
ATOM 3214 O O . LEU E 5 241 ? 135.379 158.599 183.775 1.00 31.26 241 LEU A O 1
ATOM 3219 N N . GLY E 5 242 ? 133.945 160.240 184.228 1.00 29.85 242 GLY A N 1
ATOM 3220 C CA . GLY E 5 242 ? 134.480 160.515 185.544 1.00 26.26 242 GLY A CA 1
ATOM 3221 C C . GLY E 5 242 ? 135.357 161.750 185.555 1.00 34.91 242 GLY A C 1
ATOM 3222 O O . GLY E 5 242 ? 135.547 162.438 184.550 1.00 39.58 242 GLY A O 1
ATOM 3223 N N . GLU E 5 243 ? 135.924 162.007 186.732 1.00 48.51 243 GLU A N 1
ATOM 3224 C CA . GLU E 5 243 ? 136.666 163.243 186.964 1.00 45.68 243 GLU A CA 1
ATOM 3225 C C . GLU E 5 243 ? 137.931 163.338 186.119 1.00 46.57 243 GLU A C 1
ATOM 3226 O O . GLU E 5 243 ? 138.297 164.430 185.674 1.00 50.21 243 GLU A O 1
ATOM 3232 N N . LYS E 5 244 ? 138.618 162.223 185.892 1.00 39.93 244 LYS A N 1
ATOM 3233 C CA . LYS E 5 244 ? 139.906 162.245 185.213 1.00 34.69 244 LYS A CA 1
ATOM 3234 C C . LYS E 5 244 ? 139.861 161.777 183.765 1.00 37.89 244 LYS A C 1
ATOM 3235 O O . LYS E 5 244 ? 140.889 161.840 183.089 1.00 35.91 244 LYS A O 1
ATOM 3241 N N . VAL E 5 245 ? 138.721 161.303 183.266 1.00 32.85 245 VAL A N 1
ATOM 3242 C CA . VAL E 5 245 ? 138.648 160.702 181.940 1.00 27.72 245 VAL A CA 1
ATOM 3243 C C . VAL E 5 245 ? 137.482 161.302 181.173 1.00 26.40 245 VAL A C 1
ATOM 3244 O O . VAL E 5 245 ? 136.408 161.534 181.733 1.00 33.31 245 VAL A O 1
ATOM 3248 N N . GLN E 5 246 ? 137.706 161.568 179.892 1.00 24.37 246 GLN A N 1
ATOM 3249 C CA . GLN E 5 246 ? 136.678 162.041 178.982 1.00 20.11 246 GLN A CA 1
ATOM 3250 C C . GLN E 5 246 ? 136.945 161.411 177.625 1.00 20.39 246 GLN A C 1
ATOM 3251 O O . GLN E 5 246 ? 138.094 161.175 177.257 1.00 26.33 246 GLN A O 1
ATOM 3257 N N . ALA E 5 247 ? 135.880 161.126 176.887 1.00 19.63 247 ALA A N 1
ATOM 3258 C CA . ALA E 5 247 ? 136.006 160.426 175.620 1.00 18.06 247 ALA A CA 1
ATOM 3259 C C . ALA E 5 247 ? 135.076 161.059 174.601 1.00 21.27 247 ALA A C 1
ATOM 3260 O O . ALA E 5 247 ? 134.127 161.759 174.949 1.00 30.32 247 ALA A O 1
ATOM 3262 N N . GLY E 5 248 ? 135.342 160.785 173.332 1.00 13.06 248 GLY A N 1
ATOM 3263 C CA . GLY E 5 248 ? 134.520 161.354 172.286 1.00 19.76 248 GLY A CA 1
ATOM 3264 C C . GLY E 5 248 ? 134.653 160.599 170.988 1.00 18.28 248 GLY A C 1
ATOM 3265 O O . GLY E 5 248 ? 135.660 159.941 170.728 1.00 22.48 248 GLY A O 1
ATOM 3266 N N . VAL E 5 249 ? 133.622 160.731 170.156 1.00 26.02 249 VAL A N 1
ATOM 3267 C CA . VAL E 5 249 ? 133.540 160.032 168.883 1.00 25.44 249 VAL A CA 1
ATOM 3268 C C . VAL E 5 249 ? 133.245 161.068 167.807 1.00 18.11 249 VAL A C 1
ATOM 3269 O O . VAL E 5 249 ? 132.379 161.923 167.995 1.00 17.37 249 VAL A O 1
ATOM 3273 N N . ASP E 5 250 ? 133.962 161.001 166.687 1.00 21.92 250 ASP A N 1
ATOM 3274 C CA . ASP E 5 250 ? 133.810 161.959 165.596 1.00 15.80 250 ASP A CA 1
ATOM 3275 C C . ASP E 5 250 ? 133.601 161.218 164.279 1.00 24.44 250 ASP A C 1
ATOM 3276 O O . ASP E 5 250 ? 134.485 160.478 163.842 1.00 32.41 250 ASP A O 1
ATOM 3281 N N . MET E 5 251 ? 132.437 161.396 163.656 1.00 28.20 251 MET A N 1
ATOM 3282 C CA . MET E 5 251 ? 132.124 160.805 162.355 1.00 28.54 251 MET A CA 1
ATOM 3283 C C . MET E 5 251 ? 132.038 161.872 161.272 1.00 28.25 251 MET A C 1
ATOM 3284 O O . MET E 5 251 ? 131.347 162.876 161.445 1.00 36.47 251 MET A O 1
ATOM 3289 N N . THR E 5 252 ? 132.739 161.660 160.161 1.00 30.38 252 THR A N 1
ATOM 3290 C CA . THR E 5 252 ? 132.674 162.542 158.998 1.00 29.17 252 THR A CA 1
ATOM 3291 C C . THR E 5 252 ? 132.226 161.747 157.779 1.00 29.17 252 THR A C 1
ATOM 3292 O O . THR E 5 252 ? 132.892 160.786 157.390 1.00 42.76 252 THR A O 1
ATOM 3296 N N . LEU E 5 253 ? 131.110 162.145 157.173 1.00 32.07 253 LEU A N 1
ATOM 3297 C CA . LEU E 5 253 ? 130.603 161.519 155.955 1.00 33.69 253 LEU A CA 1
ATOM 3298 C C . LEU E 5 253 ? 130.606 162.524 154.815 1.00 34.53 253 LEU A C 1
ATOM 3299 O O . LEU E 5 253 ? 130.041 163.611 154.944 1.00 42.59 253 LEU A O 1
ATOM 3304 N N . SER E 5 254 ? 131.228 162.154 153.699 1.00 47.55 254 SER A N 1
ATOM 3305 C CA . SER E 5 254 ? 131.248 162.965 152.486 1.00 51.49 254 SER A CA 1
ATOM 3306 C C . SER E 5 254 ? 130.555 162.182 151.382 1.00 51.90 254 SER A C 1
ATOM 3307 O O . SER E 5 254 ? 130.951 161.052 151.082 1.00 55.47 254 SER A O 1
ATOM 3310 N N . VAL E 5 255 ? 129.531 162.776 150.771 1.00 60.58 255 VAL A N 1
ATOM 3311 C CA . VAL E 5 255 ? 128.767 162.070 149.748 1.00 66.18 255 VAL A CA 1
ATOM 3312 C C . VAL E 5 255 ? 128.734 162.873 148.455 1.00 61.50 255 VAL A C 1
ATOM 3313 O O . VAL E 5 255 ? 127.916 162.608 147.568 1.00 61.14 255 VAL A O 1
ATOM 3317 N N . ASN E 5 256 ? 129.626 163.849 148.333 1.00 70.87 256 ASN A N 1
ATOM 3318 C CA . ASN E 5 256 ? 129.675 164.705 147.150 1.00 74.77 256 ASN A CA 1
ATOM 3319 C C . ASN E 5 256 ? 130.089 163.933 145.895 1.00 77.00 256 ASN A C 1
ATOM 3320 O O . ASN E 5 256 ? 131.199 163.408 145.799 1.00 75.73 256 ASN A O 1
ATOM 3325 N N . THR E 5 266 ? 132.508 160.813 144.824 1.00 68.46 265 THR A N 1
ATOM 3326 C CA . THR E 5 266 ? 132.585 159.561 145.568 1.00 69.94 265 THR A CA 1
ATOM 3327 C C . THR E 5 266 ? 131.967 159.715 146.953 1.00 69.60 265 THR A C 1
ATOM 3328 O O . THR E 5 266 ? 131.574 160.811 147.348 1.00 67.04 265 THR A O 1
ATOM 3332 N N . LYS E 5 267 ? 131.885 158.603 147.680 1.00 64.53 267 LYS A N 1
ATOM 3333 C CA . LYS E 5 267 ? 131.321 158.554 149.023 1.00 60.14 267 LYS A CA 1
ATOM 3334 C C . LYS E 5 267 ? 132.406 158.105 149.990 1.00 60.74 267 LYS A C 1
ATOM 3335 O O . LYS E 5 267 ? 133.010 157.047 149.799 1.00 61.78 267 LYS A O 1
ATOM 3341 N N . GLU E 5 268 ? 132.652 158.907 151.022 1.00 51.34 268 GLU A N 1
ATOM 3342 C CA . GLU E 5 268 ? 133.720 158.639 151.973 1.00 47.42 268 GLU A CA 1
ATOM 3343 C C . GLU E 5 268 ? 133.234 158.887 153.393 1.00 48.40 268 GLU A C 1
ATOM 3344 O O . GLU E 5 268 ? 132.574 159.891 153.662 1.00 50.97 268 GLU A O 1
ATOM 3350 N N . GLY E 5 269 ? 133.566 157.968 154.295 1.00 40.69 269 GLY A N 1
ATOM 3351 C CA . GLY E 5 269 ? 133.208 158.092 155.694 1.00 34.64 269 GLY A CA 1
ATOM 3352 C C . GLY E 5 269 ? 134.315 157.663 156.634 1.00 33.96 269 GLY A C 1
ATOM 3353 O O . GLY E 5 269 ? 134.985 156.662 156.378 1.00 45.78 269 GLY A O 1
ATOM 3354 N N . ILE E 5 270 ? 134.535 158.403 157.716 1.00 28.51 270 ILE A N 1
ATOM 3355 C CA . ILE E 5 270 ? 135.547 158.045 158.704 1.00 29.28 270 ILE A CA 1
ATOM 3356 C C . ILE E 5 270 ? 135.011 158.340 160.097 1.00 29.86 270 ILE A C 1
ATOM 3357 O O . ILE E 5 270 ? 134.404 159.388 160.325 1.00 31.05 270 ILE A O 1
ATOM 3362 N N . THR E 5 271 ? 135.206 157.399 161.018 1.00 35.14 271 THR A N 1
ATOM 3363 C CA . THR E 5 271 ? 134.820 157.546 162.414 1.00 29.38 271 THR A CA 1
ATOM 3364 C C . THR E 5 271 ? 136.063 157.443 163.283 1.00 20.58 271 THR A C 1
ATOM 3365 O O . THR E 5 271 ? 136.823 156.485 163.157 1.00 28.76 271 THR A O 1
ATOM 3369 N N . THR E 5 272 ? 136.279 158.433 164.145 1.00 18.65 272 THR A N 1
ATOM 3370 C CA . THR E 5 272 ? 137.414 158.457 165.061 1.00 20.10 272 THR A CA 1
ATOM 3371 C C . THR E 5 272 ? 136.917 158.372 166.497 1.00 21.03 272 THR A C 1
ATOM 3372 O O . THR E 5 272 ? 136.088 159.182 166.915 1.00 25.61 272 THR A O 1
ATOM 3376 N N . PHE E 5 273 ? 137.419 157.396 167.246 1.00 22.90 273 PHE A N 1
ATOM 3377 C CA . PHE E 5 273 ? 137.097 157.237 168.657 1.00 22.79 273 PHE A CA 1
ATOM 3378 C C . PHE E 5 273 ? 138.353 157.497 169.476 1.00 26.34 273 PHE A C 1
ATOM 3379 O O . PHE E 5 273 ? 139.427 157.001 169.134 1.00 30.19 273 PHE A O 1
ATOM 3387 N N . GLY E 5 274 ? 138.227 158.274 170.551 1.00 19.87 274 GLY A N 1
ATOM 3388 C CA . GLY E 5 274 ? 139.386 158.563 171.372 1.00 18.45 274 GLY A CA 1
ATOM 3389 C C . GLY E 5 274 ? 139.034 158.837 172.815 1.00 16.02 274 GLY A C 1
ATOM 3390 O O . GLY E 5 274 ? 137.877 159.053 173.166 1.00 26.25 274 GLY A O 1
ATOM 3391 N N . ALA E 5 275 ? 140.065 158.820 173.657 1.00 24.69 275 ALA A N 1
ATOM 3392 C CA . ALA E 5 275 ? 139.929 159.096 175.079 1.00 25.09 275 ALA A CA 1
ATOM 3393 C C . ALA E 5 275 ? 141.109 159.927 175.557 1.00 24.85 275 ALA A C 1
ATOM 3394 O O . ALA E 5 275 ? 142.210 159.842 175.013 1.00 27.27 275 ALA A O 1
ATOM 3396 N N . LYS E 5 276 ? 140.864 160.735 176.584 1.00 24.41 276 LYS A N 1
ATOM 3397 C CA . LYS E 5 276 ? 141.879 161.593 177.177 1.00 19.97 276 LYS A CA 1
ATOM 3398 C C . LYS E 5 276 ? 141.919 161.365 178.680 1.00 21.99 276 LYS A C 1
ATOM 3399 O O . LYS E 5 276 ? 140.875 161.373 179.335 1.00 20.20 276 LYS A O 1
ATOM 3405 N N . TYR E 5 277 ? 143.117 161.164 179.221 1.00 32.40 277 TYR A N 1
ATOM 3406 C CA . TYR E 5 277 ? 143.335 160.960 180.649 1.00 28.53 277 TYR A CA 1
ATOM 3407 C C . TYR E 5 277 ? 144.126 162.116 181.239 1.00 21.51 277 TYR A C 1
ATOM 3408 O O . TYR E 5 277 ? 145.216 162.432 180.762 1.00 28.43 277 TYR A O 1
ATOM 3417 N N . ASP E 5 278 ? 143.587 162.726 182.286 1.00 27.74 278 ASP A N 1
ATOM 3418 C CA . ASP E 5 278 ? 144.234 163.833 182.978 1.00 29.21 278 ASP A CA 1
ATOM 3419 C C . ASP E 5 278 ? 144.831 163.329 184.281 1.00 30.72 278 ASP A C 1
ATOM 3420 O O . ASP E 5 278 ? 144.107 163.056 185.240 1.00 38.28 278 ASP A O 1
ATOM 3425 N N . PHE E 5 279 ? 146.149 163.216 184.318 1.00 24.90 279 PHE A N 1
ATOM 3426 C CA . PHE E 5 279 ? 146.864 162.852 185.524 1.00 30.05 279 PHE A CA 1
ATOM 3427 C C . PHE E 5 279 ? 147.394 164.118 186.197 1.00 37.60 279 PHE A C 1
ATOM 3428 O O . PHE E 5 279 ? 147.253 165.228 185.683 1.00 37.04 279 PHE A O 1
ATOM 3436 N N . ARG E 5 280 ? 147.995 163.952 187.375 1.00 41.56 280 ARG A N 1
ATOM 3437 C CA . ARG E 5 280 ? 148.531 165.099 188.104 1.00 40.17 280 ARG A CA 1
ATOM 3438 C C . ARG E 5 280 ? 149.589 165.838 187.292 1.00 40.93 280 ARG A C 1
ATOM 3439 O O . ARG E 5 280 ? 149.574 167.070 187.211 1.00 38.91 280 ARG A O 1
ATOM 3447 N N . MET E 5 281 ? 150.518 165.102 186.684 1.00 37.00 281 MET A N 1
ATOM 3448 C CA . MET E 5 281 ? 151.623 165.705 185.950 1.00 33.08 281 MET A CA 1
ATOM 3449 C C . MET E 5 281 ? 151.658 165.328 184.478 1.00 34.85 281 MET A C 1
ATOM 3450 O O . MET E 5 281 ? 152.673 165.570 183.823 1.00 40.26 281 MET A O 1
ATOM 3455 N N . SER E 5 282 ? 150.597 164.737 183.939 1.00 31.97 282 SER A N 1
ATOM 3456 C CA . SER E 5 282 ? 150.601 164.373 182.531 1.00 25.04 282 SER A CA 1
ATOM 3457 C C . SER E 5 282 ? 149.178 164.265 182.012 1.00 29.91 282 SER A C 1
ATOM 3458 O O . SER E 5 282 ? 148.223 164.136 182.777 1.00 32.98 282 SER A O 1
ATOM 3461 N N . THR E 5 283 ? 149.056 164.367 180.693 1.00 30.07 283 THR A N 1
ATOM 3462 C CA . THR E 5 283 ? 147.812 164.147 179.972 1.00 24.16 283 THR A CA 1
ATOM 3463 C C . THR E 5 283 ? 148.094 163.159 178.852 1.00 23.92 283 THR A C 1
ATOM 3464 O O . THR E 5 283 ? 149.004 163.380 178.052 1.00 30.99 283 THR A O 1
ATOM 3468 N N . PHE E 5 284 ? 147.340 162.069 178.803 1.00 18.84 284 PHE A N 1
ATOM 3469 C CA . PHE E 5 284 ? 147.496 161.066 177.761 1.00 18.34 284 PHE A CA 1
ATOM 3470 C C . PHE E 5 284 ? 146.257 161.025 176.875 1.00 23.11 284 PHE A C 1
ATOM 3471 O O . PHE E 5 284 ? 145.134 160.980 177.376 1.00 30.72 284 PHE A O 1
ATOM 3479 N N . ARG E 5 285 ? 146.468 161.065 175.562 1.00 18.82 285 ARG A N 1
ATOM 3480 C CA . ARG E 5 285 ? 145.412 160.935 174.569 1.00 15.87 285 ARG A CA 1
ATOM 3481 C C . ARG E 5 285 ? 145.725 159.781 173.634 1.00 16.32 285 ARG A C 1
ATOM 3482 O O . ARG E 5 285 ? 146.870 159.605 173.222 1.00 26.32 285 ARG A O 1
ATOM 3490 N N . ALA E 5 286 ? 144.708 159.000 173.295 1.00 21.44 286 ALA A N 1
ATOM 3491 C CA . ALA E 5 286 ? 144.840 157.938 172.309 1.00 27.79 286 ALA A CA 1
ATOM 3492 C C . ALA E 5 286 ? 143.579 157.898 171.464 1.00 30.22 286 ALA A C 1
ATOM 3493 O O . ALA E 5 286 ? 142.482 158.105 171.981 1.00 32.37 286 ALA A O 1
ATOM 3495 N N . GLN E 5 287 ? 143.729 157.640 170.168 1.00 31.84 287 GLN A N 1
ATOM 3496 C CA . GLN E 5 287 ? 142.564 157.545 169.300 1.00 26.40 287 GLN A CA 1
ATOM 3497 C C . GLN E 5 287 ? 142.806 156.517 168.207 1.00 25.26 287 GLN A C 1
ATOM 3498 O O . GLN E 5 287 ? 143.942 156.277 167.797 1.00 30.08 287 GLN A O 1
ATOM 3504 N N . ILE E 5 288 ? 141.718 155.909 167.747 1.00 24.59 288 ILE A N 1
ATOM 3505 C CA . ILE E 5 288 ? 141.712 155.004 166.609 1.00 26.50 288 ILE A CA 1
ATOM 3506 C C . ILE E 5 288 ? 140.584 155.430 165.677 1.00 27.28 288 ILE A C 1
ATOM 3507 O O . ILE E 5 288 ? 139.578 155.991 166.116 1.00 30.23 288 ILE A O 1
ATOM 3512 N N . ASP E 5 289 ? 140.755 155.185 164.381 1.00 25.45 289 ASP A N 1
ATOM 3513 C CA . ASP E 5 289 ? 139.730 155.556 163.416 1.00 26.10 289 ASP A CA 1
ATOM 3514 C C . ASP E 5 289 ? 139.531 154.438 162.404 1.00 26.86 289 ASP A C 1
ATOM 3515 O O . ASP E 5 289 ? 140.351 153.529 162.281 1.00 33.14 289 ASP A O 1
ATOM 3520 N N . THR E 5 290 ? 138.397 154.508 161.702 1.00 31.02 290 THR A N 1
ATOM 3521 C CA . THR E 5 290 ? 138.013 153.494 160.725 1.00 35.81 290 THR A CA 1
ATOM 3522 C C . THR E 5 290 ? 139.020 153.331 159.591 1.00 35.63 290 THR A C 1
ATOM 3523 O O . THR E 5 290 ? 139.051 152.273 158.957 1.00 36.40 290 THR A O 1
ATOM 3527 N N . LYS E 5 291 ? 139.849 154.329 159.320 1.00 34.10 291 LYS A N 1
ATOM 3528 C CA . LYS E 5 291 ? 140.884 154.167 158.307 1.00 37.25 291 LYS A CA 1
ATOM 3529 C C . LYS E 5 291 ? 142.118 153.454 158.834 1.00 41.43 291 LYS A C 1
ATOM 3530 O O . LYS E 5 291 ? 143.168 153.511 158.190 1.00 45.58 291 LYS A O 1
ATOM 3536 N N . GLY E 5 292 ? 142.021 152.807 159.990 1.00 35.79 292 GLY A N 1
ATOM 3537 C CA . GLY E 5 292 ? 143.124 152.062 160.548 1.00 33.55 292 GLY A CA 1
ATOM 3538 C C . GLY E 5 292 ? 144.269 152.875 161.093 1.00 35.85 292 GLY A C 1
ATOM 3539 O O . GLY E 5 292 ? 145.339 152.315 161.326 1.00 42.48 292 GLY A O 1
ATOM 3540 N N . LYS E 5 293 ? 144.102 154.176 161.295 1.00 36.60 293 LYS A N 1
ATOM 3541 C CA . LYS E 5 293 ? 145.163 154.982 161.876 1.00 36.77 293 LYS A CA 1
ATOM 3542 C C . LYS E 5 293 ? 145.023 155.081 163.388 1.00 40.16 293 LYS A C 1
ATOM 3543 O O . LYS E 5 293 ? 143.962 155.436 163.904 1.00 41.80 293 LYS A O 1
ATOM 3549 N N . LEU E 5 294 ? 146.107 154.768 164.084 1.00 30.76 294 LEU A N 1
ATOM 3550 C CA . LEU E 5 294 ? 146.210 154.878 165.528 1.00 22.82 294 LEU A CA 1
ATOM 3551 C C . LEU E 5 294 ? 147.155 156.025 165.840 1.00 26.10 294 LEU A C 1
ATOM 3552 O O . LEU E 5 294 ? 148.223 156.128 165.234 1.00 36.12 294 LEU A O 1
ATOM 3557 N N . SER E 5 295 ? 146.765 156.895 166.762 1.00 26.75 295 SER A N 1
ATOM 3558 C CA . SER E 5 295 ? 147.663 157.961 167.171 1.00 27.81 295 SER A CA 1
ATOM 3559 C C . SER E 5 295 ? 147.475 158.253 168.648 1.00 29.47 295 SER A C 1
ATOM 3560 O O . SER E 5 295 ? 146.389 158.076 169.199 1.00 36.87 295 SER A O 1
ATOM 3563 N N . CYS E 5 296 ? 148.553 158.702 169.280 1.00 28.51 296 CYS A N 1
ATOM 3564 C CA . CYS E 5 296 ? 148.535 159.017 170.696 1.00 32.39 296 CYS A CA 1
ATOM 3565 C C . CYS E 5 296 ? 149.461 160.192 170.959 1.00 28.71 296 CYS A C 1
ATOM 3566 O O . CYS E 5 296 ? 150.461 160.377 170.266 1.00 32.18 296 CYS A O 1
ATOM 3569 N N . VAL E 5 297 ? 149.126 160.976 171.979 1.00 26.01 297 VAL A N 1
ATOM 3570 C CA . VAL E 5 297 ? 149.935 162.109 172.409 1.00 25.09 297 VAL A CA 1
ATOM 3571 C C . VAL E 5 297 ? 150.054 162.054 173.921 1.00 24.10 297 VAL A C 1
ATOM 3572 O O . VAL E 5 297 ? 149.044 161.992 174.625 1.00 32.98 297 VAL A O 1
ATOM 3576 N N . LEU E 5 298 ? 151.284 162.079 174.417 1.00 20.95 298 LEU A N 1
ATOM 3577 C CA . LEU E 5 298 ? 151.567 162.165 175.841 1.00 23.14 298 LEU A CA 1
ATOM 3578 C C . LEU E 5 298 ? 152.231 163.503 176.117 1.00 25.17 298 LEU A C 1
ATOM 3579 O O . LEU E 5 298 ? 153.284 163.804 175.552 1.00 30.92 298 LEU A O 1
ATOM 3584 N N . GLU E 5 299 ? 151.607 164.303 176.969 1.00 29.81 299 GLU A N 1
ATOM 3585 C CA . GLU E 5 299 ? 152.161 165.564 177.435 1.00 32.60 299 GLU A CA 1
ATOM 3586 C C . GLU E 5 299 ? 152.552 165.370 178.889 1.00 31.67 299 GLU A C 1
ATOM 3587 O O . GLU E 5 299 ? 151.704 165.021 179.711 1.00 32.78 299 GLU A O 1
ATOM 3593 N N . LYS E 5 300 ? 153.815 165.615 179.216 1.00 36.91 300 LYS A N 1
ATOM 3594 C CA . LYS E 5 300 ? 154.310 165.311 180.548 1.00 35.09 300 LYS A CA 1
ATOM 3595 C C . LYS E 5 300 ? 155.079 166.498 181.103 1.00 34.52 300 LYS A C 1
ATOM 3596 O O . LYS E 5 300 ? 155.997 167.006 180.457 1.00 39.82 300 LYS A O 1
ATOM 3602 N N . ARG E 5 301 ? 154.700 166.924 182.306 1.00 39.76 301 ARG A N 1
ATOM 3603 C CA . ARG E 5 301 ? 155.372 167.999 183.034 1.00 39.52 301 ARG A CA 1
ATOM 3604 C C . ARG E 5 301 ? 156.641 167.419 183.658 1.00 43.75 301 ARG A C 1
ATOM 3605 O O . ARG E 5 301 ? 156.679 167.022 184.824 1.00 41.56 301 ARG A O 1
ATOM 3613 N N . VAL E 5 302 ? 157.705 167.368 182.850 1.00 44.40 302 VAL A N 1
ATOM 3614 C CA . VAL E 5 302 ? 158.994 166.851 183.307 1.00 45.74 302 VAL A CA 1
ATOM 3615 C C . VAL E 5 302 ? 159.707 167.785 184.271 1.00 42.35 302 VAL A C 1
ATOM 3616 O O . VAL E 5 302 ? 160.610 167.348 184.989 1.00 46.45 302 VAL A O 1
ATOM 3620 N N . ALA E 5 303 ? 159.355 169.062 184.290 1.00 40.29 303 ALA A N 1
ATOM 3621 C CA . ALA E 5 303 ? 159.929 170.006 185.233 1.00 42.23 303 ALA A CA 1
ATOM 3622 C C . ALA E 5 303 ? 158.918 171.116 185.444 1.00 40.93 303 ALA A C 1
ATOM 3623 O O . ALA E 5 303 ? 157.935 171.220 184.714 1.00 43.45 303 ALA A O 1
ATOM 3625 N N . ALA E 5 304 ? 159.159 171.947 186.451 1.00 42.86 304 ALA A N 1
ATOM 3626 C CA . ALA E 5 304 ? 158.225 173.037 186.719 1.00 47.80 304 ALA A CA 1
ATOM 3627 C C . ALA E 5 304 ? 158.000 173.927 185.500 1.00 51.91 304 ALA A C 1
ATOM 3628 O O . ALA E 5 304 ? 156.831 174.186 185.166 1.00 48.07 304 ALA A O 1
ATOM 3630 N N . PRO E 5 305 ? 159.028 174.440 184.811 1.00 52.73 305 PRO A N 1
ATOM 3631 C CA . PRO E 5 305 ? 158.783 175.219 183.593 1.00 47.15 305 PRO A CA 1
ATOM 3632 C C . PRO E 5 305 ? 158.784 174.420 182.296 1.00 44.80 305 PRO A C 1
ATOM 3633 O O . PRO E 5 305 ? 158.429 174.984 181.255 1.00 45.22 305 PRO A O 1
ATOM 3637 N N . VAL E 5 306 ? 159.139 173.138 182.326 1.00 37.18 306 VAL A N 1
ATOM 3638 C CA . VAL E 5 306 ? 159.382 172.333 181.132 1.00 35.46 306 VAL A CA 1
ATOM 3639 C C . VAL E 5 306 ? 158.297 171.276 180.967 1.00 37.45 306 VAL A C 1
ATOM 3640 O O . VAL E 5 306 ? 158.007 170.524 181.902 1.00 40.06 306 VAL A O 1
ATOM 3644 N N . MET E 5 307 ? 157.691 171.228 179.780 1.00 38.58 307 MET A N 1
ATOM 3645 C CA . MET E 5 307 ? 156.734 170.190 179.411 1.00 37.66 307 MET A CA 1
ATOM 3646 C C . MET E 5 307 ? 157.226 169.442 178.179 1.00 35.77 307 MET A C 1
ATOM 3647 O O . MET E 5 307 ? 157.491 170.056 177.146 1.00 45.33 307 MET A O 1
ATOM 3652 N N . MET E 5 308 ? 157.371 168.127 178.298 1.00 36.07 308 MET A N 1
ATOM 3653 C CA . MET E 5 308 ? 157.688 167.254 177.175 1.00 32.86 308 MET A CA 1
ATOM 3654 C C . MET E 5 308 ? 156.421 166.753 176.487 1.00 32.83 308 MET A C 1
ATOM 3655 O O . MET E 5 308 ? 155.394 166.528 177.126 1.00 37.51 308 MET A O 1
ATOM 3660 N N . THR E 5 309 ? 156.504 166.575 175.172 1.00 29.24 309 THR A N 1
ATOM 3661 C CA . THR E 5 309 ? 155.407 166.028 174.381 1.00 28.85 309 THR A CA 1
ATOM 3662 C C . THR E 5 309 ? 155.910 164.896 173.501 1.00 27.03 309 THR A C 1
ATOM 3663 O O . THR E 5 309 ? 156.891 165.061 172.775 1.00 34.28 309 THR A O 1
ATOM 3667 N N . PHE E 5 310 ? 155.251 163.747 173.586 1.00 26.89 310 PHE A N 1
ATOM 3668 C CA . PHE E 5 310 ? 155.500 162.618 172.701 1.00 21.58 310 PHE A CA 1
ATOM 3669 C C . PHE E 5 310 ? 154.253 162.378 171.864 1.00 27.44 310 PHE A C 1
ATOM 3670 O O . PHE E 5 310 ? 153.166 162.187 172.410 1.00 35.12 310 PHE A O 1
ATOM 3678 N N . ALA E 5 311 ? 154.410 162.387 170.546 1.00 27.42 311 ALA A N 1
ATOM 3679 C CA . ALA E 5 311 ? 153.312 162.132 169.627 1.00 29.80 311 ALA A CA 1
ATOM 3680 C C . ALA E 5 311 ? 153.720 161.019 168.677 1.00 28.87 311 ALA A C 1
ATOM 3681 O O . ALA E 5 311 ? 154.817 161.052 168.118 1.00 31.37 311 ALA A O 1
ATOM 3683 N N . ALA E 5 312 ? 152.844 160.035 168.499 1.00 24.38 312 ALA A N 1
ATOM 3684 C CA . ALA E 5 312 ? 153.112 158.930 167.591 1.00 24.31 312 ALA A CA 1
ATOM 3685 C C . ALA E 5 312 ? 151.871 158.635 166.767 1.00 30.79 312 ALA A C 1
ATOM 3686 O O . ALA E 5 312 ? 150.779 158.491 167.316 1.00 32.06 312 ALA A O 1
ATOM 3688 N N . ASP E 5 313 ? 152.050 158.550 165.455 1.00 34.23 313 ASP A N 1
ATOM 3689 C CA . ASP E 5 313 ? 150.991 158.227 164.509 1.00 33.07 313 ASP A CA 1
ATOM 3690 C C . ASP E 5 313 ? 151.338 156.903 163.847 1.00 37.18 313 ASP A C 1
ATOM 3691 O O . ASP E 5 313 ? 152.458 156.734 163.365 1.00 44.15 313 ASP A O 1
ATOM 3696 N N . VAL E 5 314 ? 150.393 155.966 163.824 1.00 36.23 314 VAL A N 1
ATOM 3697 C CA . VAL E 5 314 ? 150.616 154.649 163.232 1.00 37.33 314 VAL A CA 1
ATOM 3698 C C . VAL E 5 314 ? 149.513 154.357 162.226 1.00 38.55 314 VAL A C 1
ATOM 3699 O O . VAL E 5 314 ? 148.329 154.421 162.566 1.00 43.08 314 VAL A O 1
ATOM 3703 N N . ASP E 5 315 ? 149.899 154.046 160.993 1.00 42.15 315 ASP A N 1
ATOM 3704 C CA . ASP E 5 315 ? 148.962 153.626 159.958 1.00 43.89 315 ASP A CA 1
ATOM 3705 C C . ASP E 5 315 ? 149.062 152.109 159.847 1.00 41.07 315 ASP A C 1
ATOM 3706 O O . ASP E 5 315 ? 150.064 151.584 159.360 1.00 44.81 315 ASP A O 1
ATOM 3711 N N . HIS E 5 316 ? 148.029 151.406 160.309 1.00 37.90 316 HIS A N 1
ATOM 3712 C CA . HIS E 5 316 ? 148.062 149.949 160.327 1.00 38.89 316 HIS A CA 1
ATOM 3713 C C . HIS E 5 316 ? 147.994 149.320 158.941 1.00 44.33 316 HIS A C 1
ATOM 3714 O O . HIS E 5 316 ? 148.370 148.154 158.795 1.00 46.42 316 HIS A O 1
ATOM 3721 N N . PHE E 5 317 ? 147.533 150.047 157.922 1.00 49.58 317 PHE A N 1
ATOM 3722 C CA . PHE E 5 317 ? 147.523 149.487 156.575 1.00 49.51 317 PHE A CA 1
ATOM 3723 C C . PHE E 5 317 ? 148.908 149.453 155.948 1.00 49.87 317 PHE A C 1
ATOM 3724 O O . PHE E 5 317 ? 149.215 148.523 155.200 1.00 53.99 317 PHE A O 1
ATOM 3732 N N . THR E 5 318 ? 149.754 150.438 156.231 1.00 40.44 318 THR A N 1
ATOM 3733 C CA . THR E 5 318 ? 151.093 150.479 155.669 1.00 40.33 318 THR A CA 1
ATOM 3734 C C . THR E 5 318 ? 152.174 150.130 156.678 1.00 43.66 318 THR A C 1
ATOM 3735 O O . THR E 5 318 ? 153.334 149.981 156.284 1.00 45.24 318 THR A O 1
ATOM 3739 N N . GLN E 5 319 ? 151.825 150.003 157.959 1.00 40.76 319 GLN A N 1
ATOM 3740 C CA . GLN E 5 319 ? 152.775 149.735 159.036 1.00 34.19 319 GLN A CA 1
ATOM 3741 C C . GLN E 5 319 ? 153.854 150.808 159.120 1.00 39.36 319 GLN A C 1
ATOM 3742 O O . GLN E 5 319 ? 155.008 150.522 159.442 1.00 42.10 319 GLN A O 1
ATOM 3748 N N . GLN E 5 320 ? 153.482 152.045 158.811 1.00 40.78 320 GLN A N 1
ATOM 3749 C CA . GLN E 5 320 ? 154.360 153.202 158.887 1.00 40.40 320 GLN A CA 1
ATOM 3750 C C . GLN E 5 320 ? 153.993 154.055 160.092 1.00 41.38 320 GLN A C 1
ATOM 3751 O O . GLN E 5 320 ? 152.812 154.236 160.394 1.00 43.86 320 GLN A O 1
ATOM 3757 N N . ALA E 5 321 ? 155.005 154.569 160.785 1.00 35.08 321 ALA A N 1
ATOM 3758 C CA . ALA E 5 321 ? 154.807 155.412 161.953 1.00 35.36 321 ALA A CA 1
ATOM 3759 C C . ALA E 5 321 ? 155.501 156.757 161.785 1.00 38.87 321 ALA A C 1
ATOM 3760 O O . ALA E 5 321 ? 156.571 156.843 161.179 1.00 44.48 321 ALA A O 1
ATOM 3762 N N . LYS E 5 322 ? 154.878 157.805 162.323 1.00 35.91 322 LYS A N 1
ATOM 3763 C CA . LYS E 5 322 ? 155.444 159.149 162.371 1.00 29.67 322 LYS A CA 1
ATOM 3764 C C . LYS E 5 322 ? 155.574 159.561 163.828 1.00 32.60 322 LYS A C 1
ATOM 3765 O O . LYS E 5 322 ? 154.571 159.624 164.544 1.00 37.73 322 LYS A O 1
ATOM 3771 N N . VAL E 5 323 ? 156.796 159.861 164.259 1.00 30.60 323 VAL A N 1
ATOM 3772 C CA . VAL E 5 323 ? 157.104 160.144 165.657 1.00 30.57 323 VAL A CA 1
ATOM 3773 C C . VAL E 5 323 ? 157.497 161.606 165.816 1.00 26.50 323 VAL A C 1
ATOM 3774 O O . VAL E 5 323 ? 158.350 162.111 165.080 1.00 28.83 323 VAL A O 1
ATOM 3778 N N . GLY E 5 324 ? 156.868 162.281 166.775 1.00 28.01 324 GLY A N 1
ATOM 3779 C CA . GLY 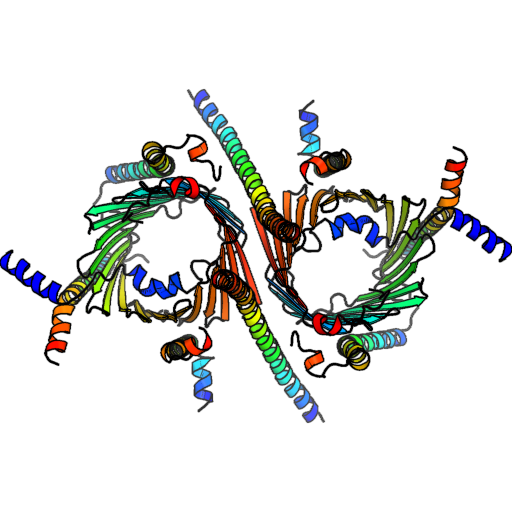E 5 324 ? 157.184 163.650 167.127 1.00 20.22 324 GLY A CA 1
ATOM 3780 C C . GLY E 5 324 ? 157.552 163.827 168.587 1.00 25.71 324 GLY A C 1
ATOM 3781 O O . GLY E 5 324 ? 156.774 163.455 169.462 1.00 30.59 324 GLY A O 1
ATOM 3782 N N . VAL E 5 325 ? 158.728 164.378 168.871 1.00 28.88 325 VAL A N 1
ATOM 3783 C CA . VAL E 5 325 ? 159.162 164.677 170.235 1.00 24.92 325 VAL A CA 1
ATOM 3784 C C . VAL E 5 325 ? 159.354 166.184 170.358 1.00 24.48 325 VAL A C 1
ATOM 3785 O O . VAL E 5 325 ? 160.110 166.780 169.586 1.00 31.30 325 VAL A O 1
ATOM 3789 N N . GLY E 5 326 ? 158.684 166.793 171.328 1.00 20.62 326 GLY A N 1
ATOM 3790 C CA . GLY E 5 326 ? 158.737 168.233 171.495 1.00 19.87 326 GLY A CA 1
ATOM 3791 C C . GLY E 5 326 ? 158.902 168.632 172.945 1.00 22.10 326 GLY A C 1
ATOM 3792 O O . GLY E 5 326 ? 158.555 167.887 173.858 1.00 21.28 326 GLY A O 1
ATOM 3793 N N . ILE E 5 327 ? 159.479 169.816 173.146 1.00 31.94 327 ILE A N 1
ATOM 3794 C CA . ILE E 5 327 ? 159.666 170.402 174.469 1.00 27.87 327 ILE A CA 1
ATOM 3795 C C . ILE E 5 327 ? 159.147 171.836 174.477 1.00 23.55 327 ILE A C 1
ATOM 3796 O O . ILE E 5 327 ? 159.210 172.542 173.468 1.00 32.17 327 ILE A O 1
ATOM 3801 N N . SER E 5 328 ? 158.617 172.262 175.624 1.00 21.01 328 SER A N 1
ATOM 3802 C CA . SER E 5 328 ? 158.173 173.635 175.848 1.00 26.73 328 SER A CA 1
ATOM 3803 C C . SER E 5 328 ? 158.723 174.132 177.175 1.00 25.02 328 SER A C 1
ATOM 3804 O O . SER E 5 328 ? 158.591 173.450 178.191 1.00 26.30 328 SER A O 1
ATOM 3807 N N . ILE E 5 329 ? 159.326 175.319 177.168 1.00 31.21 329 ILE A N 1
ATOM 3808 C CA . ILE E 5 329 ? 159.944 175.907 178.352 1.00 32.20 329 ILE A CA 1
ATOM 3809 C C . ILE E 5 329 ? 159.439 177.333 178.503 1.00 30.37 329 ILE A C 1
ATOM 3810 O O . ILE E 5 329 ? 159.357 178.072 177.519 1.00 31.69 329 ILE A O 1
ATOM 3815 N N . GLU E 5 330 ? 159.095 177.724 179.731 1.00 38.16 330 GLU A N 1
ATOM 3816 C CA . GLU E 5 330 ? 158.557 179.057 180.011 1.00 40.24 330 GLU A CA 1
ATOM 3817 C C . GLU E 5 330 ? 159.357 179.697 181.148 1.00 44.66 330 GLU A C 1
ATOM 3818 O O . GLU E 5 330 ? 159.137 179.402 182.325 1.00 47.94 330 GLU A O 1
ATOM 3824 N N . ALA E 5 331 ? 160.333 180.527 180.770 1.00 44.32 331 ALA A N 1
ATOM 3825 C CA . ALA E 5 331 ? 161.173 181.267 181.713 1.00 48.47 331 ALA A CA 1
ATOM 3826 C C . ALA E 5 331 ? 160.429 182.330 182.520 1.00 51.91 331 ALA A C 1
ATOM 3827 O O . ALA E 5 331 ? 160.665 182.483 183.724 1.00 54.83 331 ALA A O 1
ATOM 3829 N N . GLY E 5 332 ? 159.533 183.066 181.873 1.00 50.31 332 GLY A N 1
ATOM 3830 C CA . GLY E 5 332 ? 158.978 184.281 182.459 1.00 55.39 332 GLY A CA 1
ATOM 3831 C C . GLY E 5 332 ? 158.165 184.155 183.736 1.00 59.93 332 GLY A C 1
ATOM 3832 O O . GLY E 5 332 ? 158.250 185.020 184.609 1.00 57.67 332 GLY A O 1
ATOM 3833 N N . GLY E 5 333 ? 157.386 183.086 183.881 1.00 70.70 333 GLY A N 1
ATOM 3834 C CA . GLY E 5 333 ? 156.338 183.090 184.896 1.00 71.42 333 GLY A CA 1
ATOM 3835 C C . GLY E 5 333 ? 156.764 183.253 186.347 1.00 70.31 333 GLY A C 1
ATOM 3836 O O . GLY E 5 333 ? 156.019 183.832 187.142 1.00 69.42 333 GLY A O 1
ATOM 3837 N N . GLU E 5 334 ? 157.933 182.738 186.722 1.00 78.42 334 GLU A N 1
ATOM 3838 C CA . GLU E 5 334 ? 158.336 182.745 188.130 1.00 81.42 334 GLU A CA 1
ATOM 3839 C C . GLU E 5 334 ? 158.295 184.130 188.793 1.00 82.15 334 GLU A C 1
ATOM 3840 O O . GLU E 5 334 ? 157.650 184.312 189.832 1.00 80.60 334 GLU A O 1
ATOM 3846 N N . GLU E 5 335 ? 158.974 185.121 188.200 1.00 80.27 335 GLU A N 1
ATOM 3847 C CA . GLU E 5 335 ? 158.919 186.502 188.695 1.00 80.17 335 GLU A CA 1
ATOM 3848 C C . GLU E 5 335 ? 157.525 187.130 188.650 1.00 82.04 335 GLU A C 1
ATOM 3849 O O . GLU E 5 335 ? 157.151 187.887 189.554 1.00 80.45 335 GLU A O 1
ATOM 3855 N N . LEU E 5 336 ? 156.748 186.836 187.623 1.00 77.40 336 LEU A N 1
ATOM 3856 C CA . LEU E 5 336 ? 155.454 187.469 187.389 1.00 75.88 336 LEU A CA 1
ATOM 3857 C C . LEU E 5 336 ? 154.265 186.797 188.068 1.00 77.64 336 LEU A C 1
ATOM 3858 O O . LEU E 5 336 ? 153.138 187.274 187.900 1.00 75.87 336 LEU A O 1
ATOM 3863 N N . GLN E 5 337 ? 154.469 185.707 188.809 1.00 83.61 337 GLN A N 1
ATOM 3864 C CA . GLN E 5 337 ? 153.334 184.991 189.390 1.00 83.42 337 GLN A CA 1
ATOM 3865 C C . GLN E 5 337 ? 152.523 185.896 190.316 1.00 84.19 337 GLN A C 1
ATOM 3866 O O . GLN E 5 337 ? 151.294 185.774 190.389 1.00 82.80 337 GLN A O 1
ATOM 3872 N N . ASP E 5 338 ? 153.193 186.792 191.049 1.00 80.36 338 ASP A N 1
ATOM 3873 C CA . ASP E 5 338 ? 152.495 187.761 191.893 1.00 80.55 338 ASP A CA 1
ATOM 3874 C C . ASP E 5 338 ? 151.455 188.550 191.101 1.00 81.96 338 ASP A C 1
ATOM 3875 O O . ASP E 5 338 ? 150.288 188.641 191.501 1.00 80.47 338 ASP A O 1
ATOM 3880 N N . GLN E 5 339 ? 151.862 189.121 189.970 1.00 73.12 339 GLN A N 1
ATOM 3881 C CA . GLN E 5 339 ? 150.932 189.781 189.062 1.00 70.59 339 GLN A CA 1
ATOM 3882 C C . GLN E 5 339 ? 149.927 188.780 188.495 1.00 72.25 339 GLN A C 1
ATOM 3883 O O . GLN E 5 339 ? 150.213 187.588 188.367 1.00 72.15 339 GLN A O 1
ATOM 3889 N N . GLN E 5 340 ? 148.702 189.278 188.178 1.00 72.09 340 GLN A N 1
ATOM 3890 C CA . GLN E 5 340 ? 147.610 188.416 187.727 1.00 69.40 340 GLN A CA 1
ATOM 3891 C C . GLN E 5 340 ? 147.287 188.603 186.244 1.00 67.72 340 GLN A C 1
ATOM 3892 O O . GLN E 5 340 ? 147.315 189.729 185.737 1.00 69.32 340 GLN A O 1
ATOM 3898 N N . PRO E 5 341 ? 147.010 187.511 185.528 1.00 64.80 341 PRO A N 1
ATOM 3899 C CA . PRO E 5 341 ? 146.593 187.606 184.120 1.00 64.14 341 PRO A CA 1
ATOM 3900 C C . PRO E 5 341 ? 145.405 188.533 183.894 1.00 65.30 341 PRO A C 1
ATOM 3901 O O . PRO E 5 341 ? 144.482 188.602 184.707 1.00 65.25 341 PRO A O 1
ATOM 3905 N N . ALA E 5 342 ? 145.433 189.247 182.773 1.00 60.83 342 ALA A N 1
ATOM 3906 C CA . ALA E 5 342 ? 144.398 190.232 182.503 1.00 59.63 342 ALA A CA 1
ATOM 3907 C C . ALA E 5 342 ? 143.090 189.526 182.150 1.00 61.47 342 ALA A C 1
ATOM 3908 O O . ALA E 5 342 ? 143.093 188.547 181.399 1.00 61.44 342 ALA A O 1
ATOM 3910 N N . PRO E 5 343 ? 141.964 189.982 182.683 1.00 54.21 343 PRO A N 1
ATOM 3911 C CA . PRO E 5 343 ? 140.693 189.321 182.382 1.00 52.65 343 PRO A CA 1
ATOM 3912 C C . PRO E 5 343 ? 140.193 189.624 180.978 1.00 53.01 343 PRO A C 1
ATOM 3913 O O . PRO E 5 343 ? 140.398 190.714 180.443 1.00 53.45 343 PRO A O 1
ATOM 3917 N N . ASN E 5 344 ? 139.531 188.628 180.383 1.00 49.15 344 ASN A N 1
ATOM 3918 C CA . ASN E 5 344 ? 138.829 188.767 179.103 1.00 48.53 344 ASN A CA 1
ATOM 3919 C C . ASN E 5 344 ? 139.719 189.197 177.941 1.00 49.96 344 ASN A C 1
ATOM 3920 O O . ASN E 5 344 ? 139.278 189.957 177.080 1.00 50.86 344 ASN A O 1
ATOM 3925 N N . ILE E 5 345 ? 140.982 188.785 177.911 1.00 46.35 345 ILE A N 1
ATOM 3926 C CA . ILE E 5 345 ? 141.772 189.100 176.713 1.00 40.40 345 ILE A CA 1
ATOM 3927 C C . ILE E 5 345 ? 141.089 188.494 175.492 1.00 41.58 345 ILE A C 1
ATOM 3928 O O . ILE E 5 345 ? 140.811 187.280 175.479 1.00 42.38 345 ILE A O 1
ATOM 3933 N N . PRO E 5 346 ? 140.786 189.270 174.453 1.00 36.72 346 PRO A N 1
ATOM 3934 C CA . PRO E 5 346 ? 140.100 188.705 173.276 1.00 34.09 346 PRO A CA 1
ATOM 3935 C C . PRO E 5 346 ? 141.039 187.919 172.370 1.00 35.63 346 PRO A C 1
ATOM 3936 O O . PRO E 5 346 ? 141.424 188.352 171.289 1.00 37.55 346 PRO A O 1
ATOM 3940 N N . PHE E 5 347 ? 141.437 186.734 172.820 1.00 34.82 347 PHE A N 1
ATOM 3941 C CA . PHE E 5 347 ? 142.305 185.875 172.023 1.00 32.34 347 PHE A CA 1
ATOM 3942 C C . PHE E 5 347 ? 141.622 185.501 170.720 1.00 44.72 347 PHE A C 1
ATOM 3943 O O . PHE E 5 347 ? 142.273 185.223 169.713 1.00 43.30 347 PHE A O 1
ATOM 3952 N N . ARG F 1 62 ? 175.562 210.128 141.328 1.00 135.10 62 ARG D N 1
ATOM 3953 C CA . ARG F 1 62 ? 174.328 209.524 141.815 1.00 136.19 62 ARG D CA 1
ATOM 3954 C C . ARG F 1 62 ? 174.380 208.001 141.716 1.00 135.42 62 ARG D C 1
ATOM 3955 O O . ARG F 1 62 ? 174.266 207.310 142.729 1.00 134.06 62 ARG D O 1
ATOM 3963 N N . GLY F 1 63 ? 174.521 207.484 140.492 1.00 131.97 63 GLY D N 1
ATOM 3964 C CA . GLY F 1 63 ? 174.528 206.043 140.297 1.00 132.28 63 GLY D CA 1
ATOM 3965 C C . GLY F 1 63 ? 175.605 205.323 141.087 1.00 132.74 63 GLY D C 1
ATOM 3966 O O . GLY F 1 63 ? 175.452 204.144 141.419 1.00 131.23 63 GLY D O 1
ATOM 3967 N N . TRP F 1 64 ? 176.710 206.010 141.389 1.00 136.13 64 TRP D N 1
ATOM 3968 C CA . TRP F 1 64 ? 177.765 205.403 142.194 1.00 136.68 64 TRP D CA 1
ATOM 3969 C C . TRP F 1 64 ? 177.260 205.052 143.588 1.00 137.50 64 TRP D C 1
ATOM 3970 O O . TRP F 1 64 ? 177.721 204.076 144.193 1.00 134.73 64 TRP D O 1
ATOM 3981 N N . ILE F 1 65 ? 176.338 205.855 144.122 1.00 135.02 65 ILE D N 1
ATOM 3982 C CA . ILE F 1 65 ? 175.737 205.552 145.415 1.00 134.50 65 ILE D CA 1
ATOM 3983 C C . ILE F 1 65 ? 174.765 204.384 145.296 1.00 134.42 65 ILE D C 1
ATOM 3984 O O . ILE F 1 65 ? 174.705 203.518 146.177 1.00 133.50 65 ILE D O 1
ATOM 3989 N N . TYR F 1 66 ? 173.993 204.334 144.207 1.00 131.96 66 TYR D N 1
ATOM 3990 C CA . TYR F 1 66 ? 173.032 203.247 144.036 1.00 131.94 66 TYR D CA 1
ATOM 3991 C C . TYR F 1 66 ? 173.730 201.903 143.871 1.00 132.89 66 TYR D C 1
ATOM 3992 O O . TYR F 1 66 ? 173.259 200.887 144.395 1.00 131.38 66 TYR D O 1
ATOM 4001 N N . HIS F 1 67 ? 174.845 201.869 143.137 1.00 130.25 67 HIS D N 1
ATOM 4002 C CA . HIS F 1 67 ? 175.609 200.630 143.041 1.00 129.36 67 HIS D CA 1
ATOM 4003 C C . HIS F 1 67 ? 176.148 200.215 144.403 1.00 129.80 67 HIS D C 1
ATOM 4004 O O . HIS F 1 67 ? 176.093 199.034 144.769 1.00 128.09 67 HIS D O 1
ATOM 4011 N N . LYS F 1 68 ? 176.675 201.174 145.168 1.00 126.74 68 LYS D N 1
ATOM 4012 C CA . LYS F 1 68 ? 177.142 200.872 146.514 1.00 126.51 68 LYS D CA 1
ATOM 4013 C C . LYS F 1 68 ? 176.006 200.345 147.381 1.00 126.50 68 LYS D C 1
ATOM 4014 O O . LYS F 1 68 ? 176.209 199.449 148.207 1.00 125.61 68 LYS D O 1
ATOM 4020 N N . TYR F 1 69 ? 174.798 200.880 147.193 1.00 122.24 69 TYR D N 1
ATOM 4021 C CA . TYR F 1 69 ? 173.645 200.392 147.942 1.00 121.87 69 TYR D CA 1
ATOM 4022 C C . TYR F 1 69 ? 173.373 198.926 147.635 1.00 121.81 69 TYR D C 1
ATOM 4023 O O . TYR F 1 69 ? 173.095 198.133 148.542 1.00 121.33 69 TYR D O 1
ATOM 4032 N N . GLU F 1 70 ? 173.454 198.547 146.359 1.00 121.90 70 GLU D N 1
ATOM 4033 C CA . GLU F 1 70 ? 173.283 197.147 145.988 1.00 121.39 70 GLU D CA 1
ATOM 4034 C C . GLU F 1 70 ? 174.437 196.298 146.510 1.00 120.69 70 GLU D C 1
ATOM 4035 O O . GLU F 1 70 ? 174.224 195.182 146.998 1.00 119.48 70 GLU D O 1
ATOM 4041 N N . GLN F 1 71 ? 175.669 196.803 146.391 1.00 121.14 71 GLN D N 1
ATOM 4042 C CA . GLN F 1 71 ? 176.832 196.086 146.909 1.00 122.45 71 GLN D CA 1
ATOM 4043 C C . GLN F 1 71 ? 176.683 195.789 148.395 1.00 120.94 71 GLN D C 1
ATOM 4044 O O . GLN F 1 71 ? 177.017 194.691 148.855 1.00 118.82 71 GLN D O 1
ATOM 4050 N N . THR F 1 72 ? 176.201 196.766 149.164 1.00 112.82 72 THR D N 1
ATOM 4051 C CA . THR F 1 72 ? 175.970 196.559 150.589 1.00 111.55 72 THR D CA 1
ATOM 4052 C C . THR F 1 72 ? 174.894 195.506 150.829 1.00 110.37 72 THR D C 1
ATOM 4053 O O . THR F 1 72 ? 175.066 194.604 151.656 1.00 109.14 72 THR D O 1
ATOM 4057 N N . THR F 1 73 ? 173.781 195.600 150.099 1.00 104.38 73 THR D N 1
ATOM 4058 C CA . THR F 1 73 ? 172.665 194.681 150.308 1.00 103.98 73 THR D CA 1
ATOM 4059 C C . THR F 1 73 ? 173.083 193.225 150.147 1.00 101.94 73 THR D C 1
ATOM 4060 O O . THR F 1 73 ? 172.712 192.376 150.963 1.00 101.06 73 THR D O 1
ATOM 4064 N N . SER F 1 74 ? 173.858 192.913 149.109 1.00 98.42 74 SER D N 1
ATOM 4065 C CA . SER F 1 74 ? 174.289 191.533 148.908 1.00 100.35 74 SER D CA 1
ATOM 4066 C C . SER F 1 74 ? 175.142 191.042 150.072 1.00 100.85 74 SER D C 1
ATOM 4067 O O . SER F 1 74 ? 174.898 189.964 150.625 1.00 98.66 74 SER D O 1
ATOM 4070 N N . ALA F 1 75 ? 176.155 191.820 150.456 1.00 98.66 75 ALA D N 1
ATOM 4071 C CA . ALA F 1 75 ? 177.020 191.419 151.561 1.00 95.66 75 ALA D CA 1
ATOM 4072 C C . ALA F 1 75 ? 176.271 191.377 152.889 1.00 93.79 75 ALA D C 1
ATOM 4073 O O . ALA F 1 75 ? 176.446 190.435 153.670 1.00 92.48 75 ALA D O 1
ATOM 4075 N N . VAL F 1 76 ? 175.441 192.387 153.172 1.00 87.74 76 VAL D N 1
ATOM 4076 C CA . VAL F 1 76 ? 174.731 192.426 154.449 1.00 87.41 76 VAL D CA 1
ATOM 4077 C C . VAL F 1 76 ? 173.691 191.316 154.536 1.00 88.38 76 VAL D C 1
ATOM 4078 O O . VAL F 1 76 ? 173.531 190.684 155.587 1.00 87.15 76 VAL D O 1
ATOM 4082 N N . ARG F 1 77 ? 172.961 191.062 153.448 1.00 91.94 77 ARG D N 1
ATOM 4083 C CA . ARG F 1 77 ? 171.985 189.977 153.461 1.00 88.45 77 ARG D CA 1
ATOM 4084 C C . ARG F 1 77 ? 172.678 188.636 153.643 1.00 84.45 77 ARG D C 1
ATOM 4085 O O . ARG F 1 77 ? 172.141 187.728 154.286 1.00 85.53 77 ARG D O 1
ATOM 4093 N N . LYS F 1 78 ? 173.863 188.490 153.058 1.00 75.52 78 LYS D N 1
ATOM 4094 C CA . LYS F 1 78 ? 174.661 187.292 153.275 1.00 77.66 78 LYS D CA 1
ATOM 4095 C C . LYS F 1 78 ? 175.093 187.187 154.731 1.00 79.44 78 LYS D C 1
ATOM 4096 O O . LYS F 1 78 ? 175.058 186.103 155.323 1.00 79.10 78 LYS D O 1
ATOM 4102 N N . ALA F 1 79 ? 175.526 188.306 155.316 1.00 74.46 79 ALA D N 1
ATOM 4103 C CA . ALA F 1 79 ? 175.957 188.317 156.709 1.00 68.69 79 ALA D CA 1
ATOM 4104 C C . ALA F 1 79 ? 174.825 187.930 157.652 1.00 68.87 79 ALA D C 1
ATOM 4105 O O . ALA F 1 79 ? 175.021 187.140 158.580 1.00 70.00 79 ALA D O 1
ATOM 4107 N N . LEU F 1 80 ? 173.634 188.492 157.443 1.00 61.38 80 LEU D N 1
ATOM 4108 C CA . LEU F 1 80 ? 172.503 188.146 158.297 1.00 61.95 80 LEU D CA 1
ATOM 4109 C C . LEU F 1 80 ? 172.090 186.690 158.126 1.00 60.93 80 LEU D C 1
ATOM 4110 O O . LEU F 1 80 ? 171.677 186.043 159.093 1.00 62.90 80 LEU D O 1
ATOM 4115 N N . SER F 1 81 ? 172.174 186.159 156.907 1.00 54.90 81 SER D N 1
ATOM 4116 C CA . SER F 1 81 ? 171.817 184.761 156.701 1.00 52.33 81 SER D CA 1
ATOM 4117 C C . SER F 1 81 ? 172.792 183.831 157.408 1.00 55.38 81 SER D C 1
ATOM 4118 O O . SER F 1 81 ? 172.385 182.808 157.964 1.00 57.66 81 SER D O 1
ATOM 4121 N N . PHE F 1 82 ? 174.084 184.155 157.379 1.00 57.75 82 PHE D N 1
ATOM 4122 C CA . PHE F 1 82 ? 175.058 183.360 158.119 1.00 53.33 82 PHE D CA 1
ATOM 4123 C C . PHE F 1 82 ? 174.833 183.468 159.622 1.00 54.63 82 PHE D C 1
ATOM 4124 O O . PHE F 1 82 ? 174.794 182.454 160.325 1.00 52.47 82 PHE D O 1
ATOM 4132 N N . ALA F 1 83 ? 174.712 184.694 160.135 1.00 51.95 83 ALA D N 1
ATOM 4133 C CA . ALA F 1 83 ? 174.491 184.889 161.565 1.00 43.46 83 ALA D CA 1
ATOM 4134 C C . ALA F 1 83 ? 173.216 184.201 162.033 1.00 38.37 83 ALA D C 1
ATOM 4135 O O . ALA F 1 83 ? 173.192 183.589 163.103 1.00 48.56 83 ALA D O 1
ATOM 4137 N N . GLY F 1 84 ? 172.139 184.311 161.261 1.00 26.26 84 GLY D N 1
ATOM 4138 C CA . GLY F 1 84 ? 170.911 183.636 161.634 1.00 29.22 84 GLY D CA 1
ATOM 4139 C C . GLY F 1 84 ? 171.032 182.128 161.566 1.00 27.54 84 GLY D C 1
ATOM 4140 O O . GLY F 1 84 ? 170.505 181.414 162.419 1.00 35.59 84 GLY D O 1
ATOM 4141 N N . ARG F 1 85 ? 171.700 181.622 160.533 1.00 37.55 85 ARG D N 1
ATOM 4142 C CA . ARG F 1 85 ? 171.907 180.186 160.397 1.00 37.73 85 ARG D CA 1
ATOM 4143 C C . ARG F 1 85 ? 172.857 179.654 161.465 1.00 29.73 85 ARG D C 1
ATOM 4144 O O . ARG F 1 85 ? 172.681 178.535 161.955 1.00 32.19 85 ARG D O 1
ATOM 4152 N N . ALA F 1 86 ? 173.886 180.426 161.814 1.00 33.70 86 ALA D N 1
ATOM 4153 C CA . ALA F 1 86 ? 174.808 180.011 162.867 1.00 25.67 86 ALA D CA 1
ATOM 4154 C C . ALA F 1 86 ? 174.138 180.024 164.234 1.00 32.29 86 ALA D C 1
ATOM 4155 O O . ALA F 1 86 ? 174.393 179.145 165.061 1.00 31.09 86 ALA D O 1
ATOM 4157 N N . ALA F 1 87 ? 173.312 181.036 164.502 1.00 31.46 87 ALA D N 1
ATOM 4158 C CA . ALA F 1 87 ? 172.568 181.096 165.756 1.00 14.26 87 ALA D CA 1
ATOM 4159 C C . ALA F 1 87 ? 171.593 179.934 165.892 1.00 20.08 87 ALA D C 1
ATOM 4160 O O . ALA F 1 87 ? 171.358 179.440 166.998 1.00 29.28 87 ALA D O 1
ATOM 4162 N N . TRP F 1 88 ? 170.967 179.525 164.789 1.00 19.30 88 TRP D N 1
ATOM 4163 C CA . TRP F 1 88 ? 170.031 178.407 164.827 1.00 9.88 88 TRP D CA 1
ATOM 4164 C C . TRP F 1 88 ? 170.728 177.111 165.228 1.00 20.96 88 TRP D C 1
ATOM 4165 O O . TRP F 1 88 ? 170.232 176.368 166.079 1.00 21.36 88 TRP D O 1
ATOM 4176 N N . THR F 1 89 ? 171.872 176.809 164.608 1.00 25.51 89 THR D N 1
ATOM 4177 C CA . THR F 1 89 ? 172.571 175.561 164.909 1.00 18.38 89 THR D CA 1
ATOM 4178 C C . THR F 1 89 ? 173.085 175.535 166.340 1.00 19.87 89 THR D C 1
ATOM 4179 O O . THR F 1 89 ? 173.098 174.478 166.977 1.00 33.53 89 THR D O 1
ATOM 4183 N N . VAL F 1 90 ? 173.542 176.674 166.854 1.00 21.14 90 VAL D N 1
ATOM 4184 C CA . VAL F 1 90 ? 173.998 176.733 168.238 1.00 13.93 90 VAL D CA 1
ATOM 4185 C C . VAL F 1 90 ? 172.836 176.500 169.192 1.00 11.75 90 VAL D C 1
ATOM 4186 O O . VAL F 1 90 ? 172.958 175.759 170.171 1.00 22.65 90 VAL D O 1
ATOM 4190 N N . SER F 1 91 ? 171.696 177.136 168.927 1.00 23.74 91 SER D N 1
ATOM 4191 C CA . SER F 1 91 ? 170.509 176.944 169.750 1.00 6.12 91 SER D CA 1
ATOM 4192 C C . SER F 1 91 ? 170.014 175.506 169.697 1.00 12.83 91 SER D C 1
ATOM 4193 O O . SER F 1 91 ? 169.716 174.904 170.730 1.00 19.05 91 SER D O 1
ATOM 4196 N N . VAL F 1 92 ? 169.885 174.953 168.492 1.00 23.64 92 VAL D N 1
ATOM 4197 C CA . VAL F 1 92 ? 169.401 173.584 168.330 1.00 14.35 92 VAL D CA 1
ATOM 4198 C C . VAL F 1 92 ? 170.360 172.582 168.963 1.00 19.23 92 VAL D C 1
ATOM 4199 O O . VAL F 1 92 ? 169.935 171.577 169.541 1.00 27.09 92 VAL D O 1
ATOM 4203 N N . THR F 1 93 ? 171.664 172.832 168.866 1.00 19.08 93 THR D N 1
ATOM 4204 C CA . THR F 1 93 ? 172.633 171.939 169.493 1.00 17.27 93 THR D CA 1
ATOM 4205 C C . THR F 1 93 ? 172.534 171.994 171.010 1.00 22.63 93 THR D C 1
ATOM 4206 O O . THR F 1 93 ? 172.554 170.958 171.681 1.00 28.29 93 THR D O 1
ATOM 4210 N N . ALA F 1 94 ? 172.454 173.200 171.571 1.00 17.40 94 ALA D N 1
ATOM 4211 C CA . ALA F 1 94 ? 172.324 173.344 173.015 1.00 16.60 94 ALA D CA 1
ATOM 4212 C C . ALA F 1 94 ? 171.035 172.716 173.528 1.00 16.19 94 ALA D C 1
ATOM 4213 O O . ALA F 1 94 ? 171.009 172.151 174.623 1.00 23.86 94 ALA D O 1
ATOM 4215 N N . LEU F 1 95 ? 169.950 172.822 172.763 1.00 13.42 95 LEU D N 1
ATOM 4216 C CA . LEU F 1 95 ? 168.684 172.218 173.167 1.00 8.46 95 LEU D CA 1
ATOM 4217 C C . LEU F 1 95 ? 168.740 170.697 173.113 1.00 20.96 95 LEU D C 1
ATOM 4218 O O . LEU F 1 95 ? 168.394 170.023 174.086 1.00 23.14 95 LEU D O 1
ATOM 4223 N N . LEU F 1 96 ? 169.141 170.137 171.973 1.00 30.08 96 LEU D N 1
ATOM 4224 C CA . LEU F 1 96 ? 169.110 168.687 171.811 1.00 23.18 96 LEU D CA 1
ATOM 4225 C C . LEU F 1 96 ? 170.082 167.979 172.747 1.00 22.18 96 LEU D C 1
ATOM 4226 O O . LEU F 1 96 ? 169.827 166.843 173.154 1.00 32.60 96 LEU D O 1
ATOM 4231 N N . VAL F 1 97 ? 171.198 168.609 173.085 1.00 21.13 97 VAL D N 1
ATOM 4232 C CA . VAL F 1 97 ? 172.135 168.035 174.044 1.00 22.69 97 VAL D CA 1
ATOM 4233 C C . VAL F 1 97 ? 171.790 168.434 175.472 1.00 20.95 97 VAL D C 1
ATOM 4234 O O . VAL F 1 97 ? 171.797 167.600 176.377 1.00 27.25 97 VAL D O 1
ATOM 4238 N N . GLY F 1 98 ? 171.497 169.714 175.702 1.00 9.81 98 GLY D N 1
ATOM 4239 C CA . GLY F 1 98 ? 171.296 170.197 177.056 1.00 7.02 98 GLY D CA 1
ATOM 4240 C C . GLY F 1 98 ? 170.003 169.770 177.718 1.00 9.66 98 GLY D C 1
ATOM 4241 O O . GLY F 1 98 ? 169.947 169.661 178.943 1.00 22.81 98 GLY D O 1
ATOM 4242 N N . VAL F 1 99 ? 168.947 169.552 176.946 1.00 8.66 99 VAL D N 1
ATOM 4243 C CA . VAL F 1 99 ? 167.672 169.140 177.533 1.00 24.32 99 VAL D CA 1
ATOM 4244 C C . VAL F 1 99 ? 167.725 167.702 178.045 1.00 26.44 99 VAL D C 1
ATOM 4245 O O . VAL F 1 99 ? 167.447 167.484 179.232 1.00 22.09 99 VAL D O 1
ATOM 4249 N N . PRO F 1 100 ? 168.025 166.687 177.219 1.00 25.99 100 PRO D N 1
ATOM 4250 C CA . PRO F 1 100 ? 168.129 165.329 177.776 1.00 19.95 100 PRO D CA 1
ATOM 4251 C C . PRO F 1 100 ? 169.188 165.197 178.855 1.00 15.78 100 PRO D C 1
ATOM 4252 O O . PRO F 1 100 ? 168.996 164.430 179.802 1.00 21.22 100 PRO D O 1
ATOM 4256 N N . PHE F 1 101 ? 170.322 165.883 178.718 1.00 7.06 101 PHE D N 1
ATOM 4257 C CA . PHE F 1 101 ? 171.349 165.827 179.752 1.00 13.40 101 PHE D CA 1
ATOM 4258 C C . PHE F 1 101 ? 170.845 166.393 181.075 1.00 23.90 101 PHE D C 1
ATOM 4259 O O . PHE F 1 101 ? 171.072 165.807 182.136 1.00 25.78 101 PHE D O 1
ATOM 4267 N N . SER F 1 102 ? 170.185 167.553 181.037 1.00 27.87 102 SER D N 1
ATOM 4268 C CA . SER F 1 102 ? 169.740 168.195 182.271 1.00 18.15 102 SER D CA 1
ATOM 4269 C C . SER F 1 102 ? 168.682 167.370 182.982 1.00 23.86 102 SER D C 1
ATOM 4270 O O . SER F 1 102 ? 168.630 167.349 184.216 1.00 36.07 102 SER D O 1
ATOM 4273 N N . LEU F 1 103 ? 167.815 166.703 182.226 1.00 26.70 103 LEU D N 1
ATOM 4274 C CA . LEU F 1 103 ? 166.836 165.820 182.840 1.00 18.16 103 LEU D CA 1
ATOM 4275 C C . LEU F 1 103 ? 167.506 164.580 183.412 1.00 20.85 103 LEU D C 1
ATOM 4276 O O . LEU F 1 103 ? 167.186 164.153 184.525 1.00 30.68 103 LEU D O 1
ATOM 4281 N N . ALA F 1 104 ? 168.437 163.989 182.664 1.00 23.44 104 ALA D N 1
ATOM 4282 C CA . ALA F 1 104 ? 169.169 162.826 183.152 1.00 14.50 104 ALA D CA 1
ATOM 4283 C C . ALA F 1 104 ? 170.046 163.184 184.342 1.00 19.86 104 ALA D C 1
ATOM 4284 O O . ALA F 1 104 ? 170.047 162.481 185.356 1.00 25.59 104 ALA D O 1
ATOM 4286 N N . TYR F 1 105 ? 170.819 164.263 184.226 1.00 26.39 105 TYR D N 1
ATOM 4287 C CA . TYR F 1 105 ? 171.674 164.693 185.326 1.00 20.31 105 TYR D CA 1
ATOM 4288 C C . TYR F 1 105 ? 170.857 165.125 186.532 1.00 30.87 105 TYR D C 1
ATOM 4289 O O . TYR F 1 105 ? 171.249 164.872 187.674 1.00 31.97 105 TYR D O 1
ATOM 4298 N N . GLY F 1 106 ? 169.738 165.813 186.301 1.00 43.18 106 GLY D N 1
ATOM 4299 C CA . GLY F 1 106 ? 168.904 166.249 187.407 1.00 33.28 106 GLY D CA 1
ATOM 4300 C C . GLY F 1 106 ? 168.284 165.100 188.176 1.00 38.28 106 GLY D C 1
ATOM 4301 O O . GLY F 1 106 ? 168.233 165.124 189.406 1.00 47.23 106 GLY D O 1
ATOM 4302 N N . GLU F 1 107 ? 167.807 164.076 187.465 1.00 43.39 107 GLU D N 1
ATOM 4303 C CA . GLU F 1 107 ? 167.255 162.904 188.138 1.00 49.16 107 GLU D CA 1
ATOM 4304 C C . GLU F 1 107 ? 168.323 162.174 188.932 1.00 51.89 107 GLU D C 1
ATOM 4305 O O . GLU F 1 107 ? 168.056 161.678 190.031 1.00 54.71 107 GLU D O 1
ATOM 4311 N N . ASP F 1 108 ? 169.529 162.071 188.379 1.00 43.86 108 ASP D N 1
ATOM 4312 C CA . ASP F 1 108 ? 170.627 161.430 189.090 1.00 38.17 108 ASP D CA 1
ATOM 4313 C C . ASP F 1 108 ? 170.894 162.113 190.425 1.00 39.76 108 ASP D C 1
ATOM 4314 O O . ASP F 1 108 ? 171.194 161.449 191.421 1.00 43.23 108 ASP D O 1
ATOM 4319 N N . GLN F 1 109 ? 170.796 163.443 190.463 1.00 57.10 109 GLN D N 1
ATOM 4320 C CA . GLN F 1 109 ? 171.019 164.184 191.701 1.00 54.87 109 GLN D CA 1
ATOM 4321 C C . GLN F 1 109 ? 169.924 163.943 192.729 1.00 58.30 109 GLN D C 1
ATOM 4322 O O . GLN F 1 109 ? 170.191 163.994 193.934 1.00 58.47 109 GLN D O 1
ATOM 4328 N N . GLN F 1 110 ? 168.691 163.695 192.288 1.00 64.32 110 GLN D N 1
ATOM 4329 C CA . GLN F 1 110 ? 167.630 163.382 193.239 1.00 64.15 110 GLN D CA 1
ATOM 4330 C C . GLN F 1 110 ? 167.869 162.034 193.906 1.00 65.78 110 GLN D C 1
ATOM 4331 O O . GLN F 1 110 ? 167.657 161.889 195.114 1.00 70.22 110 GLN D O 1
ATOM 4337 N N . TYR F 1 111 ? 168.303 161.034 193.137 1.00 73.30 111 TYR D N 1
ATOM 4338 C CA . TYR F 1 111 ? 168.661 159.753 193.735 1.00 73.97 111 TYR D CA 1
ATOM 4339 C C . TYR F 1 111 ? 169.820 159.910 194.708 1.00 75.21 111 TYR D C 1
ATOM 4340 O O . TYR F 1 111 ? 169.832 159.288 195.775 1.00 75.17 111 TYR D O 1
ATOM 4349 N N . ALA F 1 112 ? 170.812 160.727 194.348 1.00 78.33 112 ALA D N 1
ATOM 4350 C CA . ALA F 1 112 ? 171.946 160.961 195.236 1.00 79.20 112 ALA D CA 1
ATOM 4351 C C . ALA F 1 112 ? 171.501 161.592 196.548 1.00 82.43 112 ALA D C 1
ATOM 4352 O O . ALA F 1 112 ? 172.062 161.298 197.609 1.00 80.64 112 ALA D O 1
ATOM 4354 N N . ALA F 1 113 ? 170.510 162.484 196.492 1.00 87.39 113 ALA D N 1
ATOM 4355 C CA . ALA F 1 113 ? 169.972 163.069 197.713 1.00 87.08 113 ALA D CA 1
ATOM 4356 C C . ALA F 1 113 ? 169.261 162.025 198.566 1.00 89.45 113 ALA D C 1
ATOM 4357 O O . ALA F 1 113 ? 169.458 161.975 199.785 1.00 90.97 113 ALA D O 1
ATOM 4359 N N . MET F 1 114 ? 168.433 161.181 197.945 1.00 93.45 114 MET D N 1
ATOM 4360 C CA . MET F 1 114 ? 167.722 160.153 198.698 1.00 94.76 114 MET D CA 1
ATOM 4361 C C . MET F 1 114 ? 168.663 159.149 199.347 1.00 94.88 114 MET D C 1
ATOM 4362 O O . MET F 1 114 ? 168.289 158.522 200.342 1.00 96.11 114 MET D O 1
ATOM 4367 N N . GLU F 1 115 ? 169.868 158.976 198.808 1.00 98.66 115 GLU D N 1
ATOM 4368 C CA . GLU F 1 115 ? 170.850 158.120 199.460 1.00 98.56 115 GLU D CA 1
ATOM 4369 C C . GLU F 1 115 ? 171.510 158.836 200.631 1.00 101.16 115 GLU D C 1
ATOM 4370 O O . GLU F 1 115 ? 171.706 158.243 201.697 1.00 99.86 115 GLU D O 1
ATOM 4376 N N . GLN F 1 116 ? 171.853 160.112 200.446 1.00 108.41 116 GLN D N 1
ATOM 4377 C CA . GLN F 1 116 ? 172.487 160.880 201.511 1.00 106.89 116 GLN D CA 1
ATOM 4378 C C . GLN F 1 116 ? 171.562 161.052 202.707 1.00 107.76 116 GLN D C 1
ATOM 4379 O O . GLN F 1 116 ? 172.032 161.140 203.847 1.00 106.34 116 GLN D O 1
ATOM 4385 N N . GLU F 1 117 ? 170.249 161.079 202.477 1.00 110.30 117 GLU D N 1
ATOM 4386 C CA . GLU F 1 117 ? 169.300 161.268 203.564 1.00 111.18 117 GLU D CA 1
ATOM 4387 C C . GLU F 1 117 ? 169.071 160.008 204.393 1.00 112.62 117 GLU D C 1
ATOM 4388 O O . GLU F 1 117 ? 168.366 160.076 205.406 1.00 111.94 117 GLU D O 1
ATOM 4394 N N . GLN F 1 118 ? 169.641 158.872 204.001 1.00 114.91 118 GLN D N 1
ATOM 4395 C CA . GLN F 1 118 ? 169.496 157.643 204.778 1.00 116.14 118 GLN D CA 1
ATOM 4396 C C . GLN F 1 118 ? 170.450 157.641 205.967 1.00 116.20 118 GLN D C 1
ATOM 4397 O O . GLN F 1 118 ? 170.023 157.615 207.123 1.00 114.26 118 GLN D O 1
ATOM 4403 N N . PRO G 2 8 ? 186.304 143.744 128.926 1.00 107.88 8 PRO F N 1
ATOM 4404 C CA . PRO G 2 8 ? 186.512 142.385 128.432 1.00 107.82 8 PRO F CA 1
ATOM 4405 C C . PRO G 2 8 ? 186.982 141.381 129.485 1.00 107.83 8 PRO F C 1
ATOM 4406 O O . PRO G 2 8 ? 187.374 141.757 130.589 1.00 107.39 8 PRO F O 1
ATOM 4410 N N . GLN G 2 9 ? 186.902 140.099 129.141 1.00 105.08 9 GLN F N 1
ATOM 4411 C CA . GLN G 2 9 ? 187.338 139.032 130.025 1.00 104.52 9 GLN F CA 1
ATOM 4412 C C . GLN G 2 9 ? 188.854 138.836 129.926 1.00 105.38 9 GLN F C 1
ATOM 4413 O O . GLN G 2 9 ? 189.444 139.045 128.863 1.00 105.65 9 GLN F O 1
ATOM 4419 N N . PRO G 2 10 ? 189.506 138.429 131.015 1.00 94.23 10 PRO F N 1
ATOM 4420 C CA . PRO G 2 10 ? 190.956 138.233 130.971 1.00 90.52 10 PRO F CA 1
ATOM 4421 C C . PRO G 2 10 ? 191.376 137.018 130.155 1.00 92.51 10 PRO F C 1
ATOM 4422 O O . PRO G 2 10 ? 190.707 135.983 130.131 1.00 93.87 10 PRO F O 1
ATOM 4426 N N . SER G 2 11 ? 192.516 137.158 129.490 1.00 83.94 11 SER F N 1
ATOM 4427 C CA . SER G 2 11 ? 193.100 136.102 128.674 1.00 84.44 11 SER F CA 1
ATOM 4428 C C . SER G 2 11 ? 193.738 135.038 129.577 1.00 83.82 11 SER F C 1
ATOM 4429 O O . SER G 2 11 ? 193.848 135.232 130.789 1.00 80.32 11 SER F O 1
ATOM 4432 N N . PRO G 2 12 ? 194.138 133.874 129.036 1.00 82.14 12 PRO F N 1
ATOM 4433 C CA . PRO G 2 12 ? 194.647 132.819 129.926 1.00 79.14 12 PRO F CA 1
ATOM 4434 C C . PRO G 2 12 ? 195.891 133.156 130.739 1.00 80.44 12 PRO F C 1
ATOM 4435 O O . PRO G 2 12 ? 196.013 132.644 131.858 1.00 82.14 12 PRO F O 1
ATOM 4439 N N . GLU G 2 13 ? 196.831 133.960 130.232 1.00 86.61 13 GLU F N 1
ATOM 4440 C CA . GLU G 2 13 ? 197.981 134.342 131.048 1.00 81.82 13 GLU F CA 1
ATOM 4441 C C . GLU G 2 13 ? 197.738 135.582 131.895 1.00 77.16 13 GLU F C 1
ATOM 4442 O O . GLU G 2 13 ? 198.499 135.822 132.836 1.00 79.33 13 GLU F O 1
ATOM 4448 N N . GLU G 2 14 ? 196.724 136.389 131.578 1.00 76.23 14 GLU F N 1
ATOM 4449 C CA . GLU G 2 14 ? 196.381 137.492 132.468 1.00 79.07 14 GLU F CA 1
ATOM 4450 C C . GLU G 2 14 ? 195.820 136.974 133.783 1.00 78.69 14 GLU F C 1
ATOM 4451 O O . GLU G 2 14 ? 195.934 137.644 134.813 1.00 77.59 14 GLU F O 1
ATOM 4457 N N . LEU G 2 15 ? 195.163 135.815 133.757 1.00 77.67 15 LEU F N 1
ATOM 4458 C CA . LEU G 2 15 ? 194.744 135.183 135.001 1.00 73.94 15 LEU F CA 1
ATOM 4459 C C . LEU G 2 15 ? 195.948 134.712 135.797 1.00 71.27 15 LEU F C 1
ATOM 4460 O O . LEU G 2 15 ? 195.955 134.794 137.029 1.00 73.76 15 LEU F O 1
ATOM 4465 N N . ARG G 2 16 ? 196.972 134.207 135.110 1.00 66.90 16 ARG F N 1
ATOM 4466 C CA . ARG G 2 16 ? 198.196 133.818 135.798 1.00 71.24 16 ARG F CA 1
ATOM 4467 C C . ARG G 2 16 ? 198.783 135.001 136.559 1.00 70.03 16 ARG F C 1
ATOM 4468 O O . ARG G 2 16 ? 199.185 134.871 137.720 1.00 66.73 16 ARG F O 1
ATOM 4476 N N . ALA G 2 17 ? 198.854 136.163 135.908 1.00 66.00 17 ALA F N 1
ATOM 4477 C CA . ALA G 2 17 ? 199.358 137.359 136.569 1.00 59.59 17 ALA F CA 1
ATOM 4478 C C . ALA G 2 17 ? 198.530 137.705 137.799 1.00 62.59 17 ALA F C 1
ATOM 4479 O O . ALA G 2 17 ? 199.082 138.032 138.854 1.00 63.99 17 ALA F O 1
ATOM 4481 N N . ALA G 2 18 ? 197.204 137.649 137.683 1.00 61.05 18 ALA F N 1
ATOM 4482 C CA . ALA G 2 18 ? 196.352 137.931 138.833 1.00 60.17 18 ALA F CA 1
ATOM 4483 C C . ALA G 2 18 ? 196.462 136.847 139.897 1.00 59.17 18 ALA F C 1
ATOM 4484 O O . ALA G 2 18 ? 196.505 137.151 141.092 1.00 56.70 18 ALA F O 1
ATOM 4486 N N . GLU G 2 19 ? 196.476 135.575 139.490 1.00 55.97 19 GLU F N 1
ATOM 4487 C CA . GLU G 2 19 ? 196.607 134.494 140.462 1.00 52.52 19 GLU F CA 1
ATOM 4488 C C . GLU G 2 19 ? 197.956 134.516 141.171 1.00 55.84 19 GLU F C 1
ATOM 4489 O O . GLU G 2 19 ? 198.041 134.142 142.345 1.00 56.04 19 GLU F O 1
ATOM 4495 N N . ALA G 2 20 ? 199.023 134.914 140.476 1.00 58.51 20 ALA F N 1
ATOM 4496 C CA . ALA G 2 20 ? 200.331 135.012 141.118 1.00 51.26 20 ALA F CA 1
ATOM 4497 C C . ALA G 2 20 ? 200.406 136.229 142.029 1.00 43.84 20 ALA F C 1
ATOM 4498 O O . ALA G 2 20 ? 200.914 136.147 143.151 1.00 48.56 20 ALA F O 1
ATOM 4500 N N . GLU G 2 21 ? 199.942 137.380 141.542 1.00 45.53 21 GLU F N 1
ATOM 4501 C CA . GLU G 2 21 ? 200.004 138.609 142.325 1.00 51.00 21 GLU F CA 1
ATOM 4502 C C . GLU G 2 21 ? 199.206 138.495 143.618 1.00 51.53 21 GLU F C 1
ATOM 4503 O O . GLU G 2 21 ? 199.612 139.031 144.653 1.00 55.03 21 GLU F O 1
ATOM 4509 N N . ALA G 2 22 ? 198.052 137.831 143.570 1.00 38.12 22 ALA F N 1
ATOM 4510 C CA . ALA G 2 22 ? 197.282 137.573 144.781 1.00 29.47 22 ALA F CA 1
ATOM 4511 C C . ALA G 2 22 ? 198.019 136.639 145.729 1.00 30.50 22 ALA F C 1
ATOM 4512 O O . ALA G 2 22 ? 197.950 136.806 146.950 1.00 25.39 22 ALA F O 1
ATOM 4514 N N . ALA G 2 23 ? 198.673 135.614 145.191 1.00 40.51 23 ALA F N 1
ATOM 4515 C CA . ALA G 2 23 ? 199.410 134.680 146.031 1.00 35.64 23 ALA F CA 1
ATOM 4516 C C . ALA G 2 23 ? 200.579 135.355 146.734 1.00 40.34 23 ALA F C 1
ATOM 4517 O O . ALA G 2 23 ? 200.858 135.063 147.900 1.00 51.15 23 ALA F O 1
ATOM 4519 N N . SER G 2 24 ? 201.296 136.234 146.033 1.00 43.31 24 SER F N 1
ATOM 4520 C CA . SER G 2 24 ? 202.427 136.923 146.647 1.00 36.84 24 SER F CA 1
ATOM 4521 C C . SER G 2 24 ? 202.001 137.818 147.804 1.00 30.98 24 SER F C 1
ATOM 4522 O O . SER G 2 24 ? 202.686 137.873 148.831 1.00 39.48 24 SER F O 1
ATOM 4525 N N . THR G 2 25 ? 200.893 138.546 147.658 1.00 24.08 25 THR F N 1
ATOM 4526 C CA . THR G 2 25 ? 200.431 139.385 148.760 1.00 25.85 25 THR F CA 1
ATOM 4527 C C . THR G 2 25 ? 200.111 138.555 149.995 1.00 32.31 25 THR F C 1
ATOM 4528 O O . THR G 2 25 ? 200.456 138.942 151.115 1.00 37.47 25 THR F O 1
ATOM 4532 N N . ILE G 2 26 ? 199.427 137.424 149.821 1.00 35.69 26 ILE F N 1
ATOM 4533 C CA . ILE G 2 26 ? 199.095 136.587 150.969 1.00 31.00 26 ILE F CA 1
ATOM 4534 C C . ILE G 2 26 ? 200.333 135.915 151.553 1.00 27.38 26 ILE F C 1
ATOM 4535 O O . ILE G 2 26 ? 200.401 135.686 152.764 1.00 28.58 26 ILE F O 1
ATOM 4540 N N . GLN G 2 27 ? 201.327 135.582 150.728 1.00 37.02 27 GLN F N 1
ATOM 4541 C CA . GLN G 2 27 ? 202.565 135.037 151.280 1.00 35.35 27 GLN F CA 1
ATOM 4542 C C . GLN G 2 27 ? 203.299 136.049 152.150 1.00 31.37 27 GLN F C 1
ATOM 4543 O O . GLN G 2 27 ? 203.914 135.671 153.151 1.00 41.05 27 GLN F O 1
ATOM 4549 N N . ARG G 2 28 ? 203.268 137.334 151.785 1.00 39.77 28 ARG F N 1
ATOM 4550 C CA . ARG G 2 28 ? 203.931 138.328 152.623 1.00 32.97 28 ARG F CA 1
ATOM 4551 C C . ARG G 2 28 ? 203.073 138.755 153.804 1.00 33.04 28 ARG F C 1
ATOM 4552 O O . ARG G 2 28 ? 203.601 139.335 154.756 1.00 38.13 28 ARG F O 1
ATOM 4560 N N . ALA G 2 29 ? 201.771 138.480 153.766 1.00 28.70 29 ALA F N 1
ATOM 4561 C CA . ALA G 2 29 ? 200.925 138.745 154.922 1.00 26.75 29 ALA F CA 1
ATOM 4562 C C . ALA G 2 29 ? 201.243 137.755 156.031 1.00 28.52 29 ALA F C 1
ATOM 4563 O O . ALA G 2 29 ? 201.397 138.134 157.194 1.00 31.31 29 ALA F O 1
ATOM 4565 N N . ILE G 2 30 ? 201.316 136.469 155.689 1.00 30.96 30 ILE F N 1
ATOM 4566 C CA . ILE G 2 30 ? 201.672 135.451 156.666 1.00 26.37 30 ILE F CA 1
ATOM 4567 C C . ILE G 2 30 ? 203.109 135.644 157.133 1.00 22.38 30 ILE F C 1
ATOM 4568 O O . ILE G 2 30 ? 203.437 135.355 158.288 1.00 34.36 30 ILE F O 1
ATOM 4573 N N . ALA G 2 31 ? 203.986 136.137 156.257 1.00 24.61 31 ALA F N 1
ATOM 4574 C CA . ALA G 2 31 ? 205.350 136.461 156.665 1.00 27.97 31 ALA F CA 1
ATOM 4575 C C . ALA G 2 31 ? 205.378 137.614 157.663 1.00 28.59 31 ALA F C 1
ATOM 4576 O O . ALA G 2 31 ? 206.218 137.636 158.568 1.00 38.74 31 ALA F O 1
ATOM 4578 N N . THR G 2 32 ? 204.484 138.592 157.498 1.00 23.05 32 THR F N 1
ATOM 4579 C CA . THR G 2 32 ? 204.396 139.697 158.449 1.00 27.03 32 THR F CA 1
ATOM 4580 C C . THR G 2 32 ? 203.906 139.226 159.810 1.00 32.39 32 THR F C 1
ATOM 4581 O O . THR G 2 32 ? 204.435 139.648 160.842 1.00 35.25 32 THR F O 1
ATOM 4585 N N . ALA G 2 33 ? 202.901 138.348 159.832 1.00 29.57 33 ALA F N 1
ATOM 4586 C CA . ALA G 2 33 ? 202.398 137.815 161.092 1.00 21.09 33 ALA F CA 1
ATOM 4587 C C . ALA G 2 33 ? 203.473 137.045 161.843 1.00 29.80 33 ALA F C 1
ATOM 4588 O O . ALA G 2 33 ? 203.472 137.025 163.076 1.00 39.88 33 ALA F O 1
ATOM 4590 N N . ALA G 2 34 ? 204.368 136.371 161.125 1.00 24.83 34 ALA F N 1
ATOM 4591 C CA . ALA G 2 34 ? 205.479 135.686 161.775 1.00 26.29 34 ALA F CA 1
ATOM 4592 C C . ALA G 2 34 ? 206.440 136.674 162.420 1.00 33.61 34 ALA F C 1
ATOM 4593 O O . ALA G 2 34 ? 206.977 136.408 163.499 1.00 40.90 34 ALA F O 1
ATOM 4595 N N . VAL G 2 35 ? 206.700 137.803 161.756 1.00 34.32 35 VAL F N 1
ATOM 4596 C CA . VAL G 2 35 ? 207.558 138.835 162.334 1.00 30.31 35 VAL F CA 1
ATOM 4597 C C . VAL G 2 35 ? 206.928 139.432 163.586 1.00 30.40 35 VAL F C 1
ATOM 4598 O O . VAL G 2 35 ? 207.612 139.657 164.589 1.00 40.35 35 VAL F O 1
ATOM 4602 N N . LEU G 2 36 ? 205.622 139.708 163.549 1.00 25.29 36 LEU F N 1
ATOM 4603 C CA . LEU G 2 36 ? 204.946 140.228 164.734 1.00 29.95 36 LEU F CA 1
ATOM 4604 C C . LEU G 2 36 ? 205.041 139.266 165.909 1.00 37.37 36 LEU F C 1
ATOM 4605 O O . LEU G 2 36 ? 205.265 139.692 167.047 1.00 37.98 36 LEU F O 1
ATOM 4610 N N . TYR G 2 37 ? 204.838 137.971 165.665 1.00 38.04 37 TYR F N 1
ATOM 4611 C CA . TYR G 2 37 ? 204.887 137.003 166.753 1.00 33.63 37 TYR F CA 1
ATOM 4612 C C . TYR G 2 37 ? 206.246 137.030 167.444 1.00 39.84 37 TYR F C 1
ATOM 4613 O O . TYR G 2 37 ? 206.330 136.916 168.671 1.00 44.12 37 TYR F O 1
ATOM 4622 N N . LEU G 2 38 ? 207.322 137.163 166.670 1.00 37.63 38 LEU F N 1
ATOM 4623 C CA . LEU G 2 38 ? 208.669 137.252 167.218 1.00 37.35 38 LEU F CA 1
ATOM 4624 C C . LEU G 2 38 ? 209.027 138.655 167.693 1.00 43.37 38 LEU F C 1
ATOM 4625 O O . LEU G 2 38 ? 210.027 138.814 168.399 1.00 48.36 38 LEU F O 1
ATOM 4630 N N . ALA G 2 39 ? 208.255 139.671 167.299 1.00 43.21 39 ALA F N 1
ATOM 4631 C CA . ALA G 2 39 ? 208.566 141.050 167.678 1.00 36.86 39 ALA F CA 1
ATOM 4632 C C . ALA G 2 39 ? 208.696 141.340 169.176 1.00 39.32 39 ALA F C 1
ATOM 4633 O O . ALA G 2 39 ? 209.636 142.069 169.538 1.00 43.96 39 ALA F O 1
ATOM 4635 N N . PRO G 2 40 ? 207.834 140.854 170.087 1.00 43.31 40 PRO F N 1
ATOM 4636 C CA . PRO G 2 40 ? 208.063 141.183 171.499 1.00 45.96 40 PRO F CA 1
ATOM 4637 C C . PRO G 2 40 ? 209.419 140.764 172.047 1.00 41.88 40 PRO F C 1
ATOM 4638 O O . PRO G 2 40 ? 209.922 141.437 172.954 1.00 40.33 40 PRO F O 1
ATOM 4642 N N . PHE G 2 41 ? 210.026 139.679 171.566 1.00 42.06 41 PHE F N 1
ATOM 4643 C CA . PHE G 2 41 ? 211.379 139.380 172.027 1.00 43.60 41 PHE F CA 1
ATOM 4644 C C . PHE G 2 41 ? 212.369 140.441 171.562 1.00 47.89 41 PHE F C 1
ATOM 4645 O O . PHE G 2 41 ? 213.392 140.659 172.217 1.00 52.87 41 PHE F O 1
ATOM 4653 N N . ILE G 2 42 ? 212.098 141.089 170.430 1.00 47.97 42 ILE F N 1
ATOM 4654 C CA . ILE G 2 42 ? 212.998 142.115 169.914 1.00 48.65 42 ILE F CA 1
ATOM 4655 C C . ILE G 2 42 ? 212.792 143.427 170.657 1.00 52.24 42 ILE F C 1
ATOM 4656 O O . ILE G 2 42 ? 213.755 144.090 171.055 1.00 56.03 42 ILE F O 1
ATOM 4661 N N . VAL G 2 43 ? 211.532 143.830 170.833 1.00 54.87 43 VAL F N 1
ATOM 4662 C CA . VAL G 2 43 ? 211.232 145.091 171.505 1.00 53.71 43 VAL F CA 1
ATOM 4663 C C . VAL G 2 43 ? 211.733 145.056 172.941 1.00 60.77 43 VAL F C 1
ATOM 4664 O O . VAL G 2 43 ? 212.243 146.057 173.460 1.00 67.05 43 VAL F O 1
ATOM 4668 N N . ASP G 2 44 ? 211.585 143.914 173.611 1.00 63.71 44 ASP F N 1
ATOM 4669 C CA . ASP G 2 44 ? 212.062 143.804 174.984 1.00 64.62 44 ASP F CA 1
ATOM 4670 C C . ASP G 2 44 ? 213.567 144.012 175.057 1.00 68.86 44 ASP F C 1
ATOM 4671 O O . ASP G 2 44 ? 214.066 144.671 175.976 1.00 69.58 44 ASP F O 1
ATOM 4676 N N . ALA G 2 45 ? 214.307 143.451 174.098 1.00 70.70 45 ALA F N 1
ATOM 4677 C CA . ALA G 2 45 ? 215.763 143.531 174.141 1.00 72.43 45 ALA F CA 1
ATOM 4678 C C . ALA G 2 45 ? 216.239 144.975 174.080 1.00 71.72 45 ALA F C 1
ATOM 4679 O O . ALA G 2 45 ? 217.191 145.351 174.773 1.00 72.08 45 ALA F O 1
ATOM 4681 N N . VAL G 2 46 ? 215.596 145.798 173.250 1.00 72.01 46 VAL F N 1
ATOM 4682 C CA . VAL G 2 46 ? 215.978 147.204 173.156 1.00 76.30 46 VAL F CA 1
ATOM 4683 C C . VAL G 2 46 ? 215.754 147.908 174.489 1.00 75.73 46 VAL F C 1
ATOM 4684 O O . VAL G 2 46 ? 216.576 148.724 174.921 1.00 74.18 46 VAL F O 1
ATOM 4688 N N . TYR G 2 47 ? 214.641 147.607 175.162 1.00 77.12 47 TYR F N 1
ATOM 4689 C CA . TYR G 2 47 ? 214.417 148.165 176.491 1.00 80.15 47 TYR F CA 1
ATOM 4690 C C . TYR G 2 47 ? 215.485 147.695 177.469 1.00 80.62 47 TYR F C 1
ATOM 4691 O O . TYR G 2 47 ? 215.948 148.470 178.313 1.00 81.20 47 TYR F O 1
ATOM 4700 N N . LYS G 2 48 ? 215.878 146.422 177.383 1.00 83.34 48 LYS F N 1
ATOM 4701 C CA . LYS G 2 48 ? 216.947 145.922 178.242 1.00 83.69 48 LYS F CA 1
ATOM 4702 C C . LYS G 2 48 ? 218.248 146.661 177.968 1.00 84.40 48 LYS F C 1
ATOM 4703 O O . LYS G 2 48 ? 219.013 146.951 178.895 1.00 81.82 48 LYS F O 1
ATOM 4709 N N . MET G 2 49 ? 218.529 146.948 176.695 1.00 88.71 49 MET F N 1
ATOM 4710 C CA . MET G 2 49 ? 219.748 147.672 176.358 1.00 87.75 49 MET F CA 1
ATOM 4711 C C . MET G 2 49 ? 219.729 149.070 176.959 1.00 88.49 49 MET F C 1
ATOM 4712 O O . MET G 2 49 ? 220.759 149.567 177.428 1.00 89.30 49 MET F O 1
ATOM 4717 N N . PHE G 2 50 ? 218.568 149.717 176.955 1.00 87.54 50 PHE F N 1
ATOM 4718 C CA . PHE G 2 50 ? 218.420 151.023 177.577 1.00 87.30 50 PHE F CA 1
ATOM 4719 C C . PHE G 2 50 ? 218.642 150.908 179.082 1.00 88.32 50 PHE F C 1
ATOM 4720 O O . PHE G 2 50 ? 219.735 151.162 179.585 1.00 89.33 50 PHE F O 1
ATOM 4729 N N . PRO H 3 16 ? 199.295 185.281 153.165 1.00 149.52 16 PRO H N 1
ATOM 4730 C CA . PRO H 3 16 ? 199.410 184.402 154.328 1.00 149.93 16 PRO H CA 1
ATOM 4731 C C . PRO H 3 16 ? 198.078 183.771 154.715 1.00 149.40 16 PRO H C 1
ATOM 4732 O O . PRO H 3 16 ? 197.922 182.553 154.626 1.00 148.53 16 PRO H O 1
ATOM 4736 N N . ILE H 3 17 ? 197.132 184.609 155.149 1.00 144.61 17 ILE H N 1
ATOM 4737 C CA . ILE H 3 17 ? 195.829 184.115 155.584 1.00 143.89 17 ILE H CA 1
ATOM 4738 C C . ILE H 3 17 ? 195.081 183.475 154.422 1.00 143.25 17 ILE H C 1
ATOM 4739 O O . ILE H 3 17 ? 194.314 182.524 154.615 1.00 143.28 17 ILE H O 1
ATOM 4744 N N . THR H 3 18 ? 195.292 183.977 153.201 1.00 140.47 18 THR H N 1
ATOM 4745 C CA . THR H 3 18 ? 194.649 183.385 152.031 1.00 141.08 18 THR H CA 1
ATOM 4746 C C . THR H 3 18 ? 195.085 181.940 151.823 1.00 140.18 18 THR H C 1
ATOM 4747 O O . THR H 3 18 ? 194.292 181.114 151.356 1.00 139.04 18 THR H O 1
ATOM 4751 N N . GLY H 3 19 ? 196.332 181.615 152.169 1.00 135.21 19 GLY H N 1
ATOM 4752 C CA . GLY H 3 19 ? 196.805 180.247 152.057 1.00 134.65 19 GLY H CA 1
ATOM 4753 C C . GLY H 3 19 ? 196.209 179.319 153.093 1.00 134.68 19 GLY H C 1
ATOM 4754 O O . GLY H 3 19 ? 196.263 178.097 152.924 1.00 133.74 19 GLY H O 1
ATOM 4755 N N . ALA H 3 20 ? 195.659 179.875 154.171 1.00 132.12 20 ALA H N 1
ATOM 4756 C CA . ALA H 3 20 ? 194.963 179.068 155.163 1.00 131.27 20 ALA H CA 1
ATOM 4757 C C . ALA H 3 20 ? 193.534 178.766 154.739 1.00 130.91 20 ALA H C 1
ATOM 4758 O O . ALA H 3 20 ? 193.003 177.706 155.081 1.00 130.39 20 ALA H O 1
ATOM 4760 N N . TYR H 3 21 ? 192.899 179.681 154.006 1.00 126.62 21 TYR H N 1
ATOM 4761 C CA . TYR H 3 21 ? 191.524 179.478 153.563 1.00 126.38 21 TYR H CA 1
ATOM 4762 C C . TYR H 3 21 ? 191.428 178.479 152.415 1.00 125.42 21 TYR H C 1
ATOM 4763 O O . TYR H 3 21 ? 190.598 177.564 152.451 1.00 123.77 21 TYR H O 1
ATOM 4772 N N . ASN H 3 22 ? 192.254 178.652 151.381 1.00 123.34 22 ASN H N 1
ATOM 4773 C CA . ASN H 3 22 ? 192.107 177.853 150.166 1.00 122.69 22 ASN H CA 1
ATOM 4774 C C . ASN H 3 22 ? 192.304 176.362 150.433 1.00 121.97 22 ASN H C 1
ATOM 4775 O O . ASN H 3 22 ? 191.481 175.536 150.020 1.00 121.50 22 ASN H O 1
ATOM 4780 N N . ALA H 3 23 ? 193.385 175.996 151.123 1.00 112.36 23 ALA H N 1
ATOM 4781 C CA . ALA H 3 23 ? 193.648 174.592 151.417 1.00 112.10 23 ALA H CA 1
ATOM 4782 C C . ALA H 3 23 ? 192.709 174.004 152.462 1.00 112.26 23 ALA H C 1
ATOM 4783 O O . ALA H 3 23 ? 192.653 172.776 152.591 1.00 109.14 23 ALA H O 1
ATOM 4785 N N . LEU H 3 24 ? 191.977 174.831 153.206 1.00 102.75 24 LEU H N 1
ATOM 4786 C CA . LEU H 3 24 ? 191.082 174.331 154.240 1.00 100.41 24 LEU H CA 1
ATOM 4787 C C . LEU H 3 24 ? 189.613 174.302 153.829 1.00 100.76 24 LEU H C 1
ATOM 4788 O O . LEU H 3 24 ? 188.843 173.542 154.424 1.00 99.19 24 LEU H O 1
ATOM 4793 N N . PHE H 3 25 ? 189.195 175.096 152.841 1.00 106.17 25 PHE H N 1
ATOM 4794 C CA . PHE H 3 25 ? 187.778 175.159 152.490 1.00 106.91 25 PHE H CA 1
ATOM 4795 C C . PHE H 3 25 ? 187.449 175.050 151.006 1.00 106.88 25 PHE H C 1
ATOM 4796 O O . PHE H 3 25 ? 186.290 174.761 150.687 1.00 107.35 25 PHE H O 1
ATOM 4804 N N . VAL H 3 26 ? 188.393 175.267 150.091 1.00 107.77 26 VAL H N 1
ATOM 4805 C CA . VAL H 3 26 ? 188.039 175.273 148.673 1.00 109.74 26 VAL H CA 1
ATOM 4806 C C . VAL H 3 26 ? 189.046 174.497 147.832 1.00 110.54 26 VAL H C 1
ATOM 4807 O O . VAL H 3 26 ? 189.401 174.918 146.726 1.00 110.81 26 VAL H O 1
ATOM 4811 N N . SER H 3 27 ? 189.490 173.345 148.327 1.00 97.44 27 SER H N 1
ATOM 4812 C CA . SER H 3 27 ? 190.400 172.507 147.562 1.00 95.80 27 SER H CA 1
ATOM 4813 C C . SER H 3 27 ? 189.944 171.057 147.652 1.00 96.93 27 SER H C 1
ATOM 4814 O O . SER H 3 27 ? 189.163 170.680 148.529 1.00 96.99 27 SER H O 1
ATOM 4817 N N . GLU H 3 28 ? 190.429 170.251 146.704 1.00 94.12 28 GLU H N 1
ATOM 4818 C CA . GLU H 3 28 ? 190.050 168.843 146.640 1.00 94.98 28 GLU H CA 1
ATOM 4819 C C . GLU H 3 28 ? 190.416 168.083 147.910 1.00 94.25 28 GLU H C 1
ATOM 4820 O O . GLU H 3 28 ? 189.693 167.164 148.310 1.00 95.65 28 GLU H O 1
ATOM 4826 N N . ASN H 3 29 ? 191.515 168.449 148.562 1.00 83.51 29 ASN H N 1
ATOM 4827 C CA . ASN H 3 29 ? 191.950 167.792 149.786 1.00 81.71 29 ASN H CA 1
ATOM 4828 C C . ASN H 3 29 ? 191.530 168.532 151.049 1.00 78.63 29 ASN H C 1
ATOM 4829 O O . ASN H 3 29 ? 191.933 168.131 152.141 1.00 78.87 29 ASN H O 1
ATOM 4834 N N . ALA H 3 30 ? 190.763 169.616 150.922 1.00 73.85 30 ALA H N 1
ATOM 4835 C CA . ALA H 3 30 ? 190.376 170.410 152.084 1.00 71.85 30 ALA H CA 1
ATOM 4836 C C . ALA H 3 30 ? 189.570 169.605 153.094 1.00 70.16 30 ALA H C 1
ATOM 4837 O O . ALA H 3 30 ? 189.645 169.877 154.295 1.00 71.19 30 ALA H O 1
ATOM 4839 N N . SER H 3 31 ? 188.777 168.637 152.634 1.00 58.43 31 SER H N 1
ATOM 4840 C CA . SER H 3 31 ? 188.018 167.805 153.564 1.00 50.13 31 SER H CA 1
ATOM 4841 C C . SER H 3 31 ? 188.947 166.981 154.445 1.00 51.13 31 SER H C 1
ATOM 4842 O O . SER H 3 31 ? 188.664 166.766 155.627 1.00 57.89 31 SER H O 1
ATOM 4845 N N . ILE H 3 32 ? 190.050 166.492 153.879 1.00 54.58 32 ILE H N 1
ATOM 4846 C CA . ILE H 3 32 ? 191.033 165.752 154.662 1.00 44.33 32 ILE H CA 1
ATOM 4847 C C . ILE H 3 32 ? 191.647 166.652 155.720 1.00 47.25 32 ILE H C 1
ATOM 4848 O O . ILE H 3 32 ? 191.782 166.266 156.885 1.00 54.44 32 ILE H O 1
ATOM 4853 N N . VAL H 3 33 ? 192.043 167.864 155.326 1.00 51.18 33 VAL H N 1
ATOM 4854 C CA . VAL H 3 33 ? 192.685 168.795 156.254 1.00 50.42 33 VAL H CA 1
ATOM 4855 C C . VAL H 3 33 ? 191.748 169.167 157.398 1.00 53.01 33 VAL H C 1
ATOM 4856 O O . VAL H 3 33 ? 192.167 169.241 158.556 1.00 52.29 33 VAL H O 1
ATOM 4860 N N . ARG H 3 34 ? 190.480 169.437 157.093 1.00 54.27 34 ARG H N 1
ATOM 4861 C CA . ARG H 3 34 ? 189.526 169.793 158.141 1.00 48.87 34 ARG H CA 1
ATOM 4862 C C . ARG H 3 34 ? 189.373 168.689 159.181 1.00 45.33 34 ARG H C 1
ATOM 4863 O O . ARG H 3 34 ? 189.343 168.967 160.382 1.00 48.53 34 ARG H O 1
ATOM 4871 N N . SER H 3 35 ? 189.261 167.434 158.743 1.00 40.81 35 SER H N 1
ATOM 4872 C CA . SER H 3 35 ? 189.091 166.332 159.688 1.00 39.01 35 SER H CA 1
ATOM 4873 C C . SER H 3 35 ? 190.350 166.088 160.512 1.00 37.01 35 SER H C 1
ATOM 4874 O O . SER H 3 35 ? 190.262 165.716 161.685 1.00 38.43 35 SER H O 1
ATOM 4877 N N . VAL H 3 36 ? 191.527 166.241 159.909 1.00 30.92 36 VAL H N 1
ATOM 4878 C CA . VAL H 3 36 ? 192.770 166.063 160.652 1.00 31.25 36 VAL H CA 1
ATOM 4879 C C . VAL H 3 36 ? 192.918 167.143 161.719 1.00 31.04 36 VAL H C 1
ATOM 4880 O O . VAL H 3 36 ? 193.405 166.881 162.823 1.00 35.33 36 VAL H O 1
ATOM 4884 N N . VAL H 3 37 ? 192.529 168.377 161.401 1.00 25.09 37 VAL H N 1
ATOM 4885 C CA . VAL H 3 37 ? 192.557 169.452 162.388 1.00 29.61 37 VAL H CA 1
ATOM 4886 C C . VAL H 3 37 ? 191.525 169.210 163.487 1.00 30.68 37 VAL H C 1
ATOM 4887 O O . VAL H 3 37 ? 191.802 169.426 164.671 1.00 30.82 37 VAL H O 1
ATOM 4891 N N . ALA H 3 38 ? 190.315 168.788 163.117 1.00 23.65 38 ALA H N 1
ATOM 4892 C CA . ALA H 3 38 ? 189.296 168.483 164.116 1.00 14.65 38 ALA H CA 1
ATOM 4893 C C . ALA H 3 38 ? 189.723 167.336 165.023 1.00 19.28 38 ALA H C 1
ATOM 4894 O O . ALA H 3 38 ? 189.406 167.330 166.214 1.00 27.24 38 ALA H O 1
ATOM 4896 N N . PHE H 3 39 ? 190.422 166.342 164.473 1.00 29.88 39 PHE H N 1
ATOM 4897 C CA . PHE H 3 39 ? 190.923 165.239 165.288 1.00 19.30 39 PHE H CA 1
ATOM 4898 C C . PHE H 3 39 ? 192.011 165.717 166.234 1.00 20.51 39 PHE H C 1
ATOM 4899 O O . PHE H 3 39 ? 191.994 165.394 167.423 1.00 25.24 39 PHE H O 1
ATOM 4907 N N . GLY H 3 40 ? 192.976 166.475 165.720 1.00 18.16 40 GLY H N 1
ATOM 4908 C CA . GLY H 3 40 ? 194.034 166.995 166.571 1.00 20.57 40 GLY H CA 1
ATOM 4909 C C . GLY H 3 40 ? 193.531 167.884 167.693 1.00 29.27 40 GLY H C 1
ATOM 4910 O O . GLY H 3 40 ? 194.035 167.824 168.813 1.00 29.65 40 GLY H O 1
ATOM 4911 N N . LEU H 3 41 ? 192.555 168.744 167.400 1.00 25.45 41 LEU H N 1
ATOM 4912 C CA . LEU H 3 41 ? 191.993 169.614 168.428 1.00 16.92 41 LEU H CA 1
ATOM 4913 C C . LEU H 3 41 ? 191.225 168.830 169.479 1.00 24.12 41 LEU H C 1
ATOM 4914 O O . LEU H 3 41 ? 191.297 169.148 170.669 1.00 38.09 41 LEU H O 1
ATOM 4919 N N . ALA H 3 42 ? 190.442 167.838 169.060 1.00 22.71 42 ALA H N 1
ATOM 4920 C CA . ALA H 3 42 ? 189.665 167.058 170.016 1.00 20.75 42 ALA H CA 1
ATOM 4921 C C . ALA H 3 42 ? 190.560 166.230 170.928 1.00 12.41 42 ALA H C 1
ATOM 4922 O O . ALA H 3 42 ? 190.300 166.128 172.127 1.00 23.33 42 ALA H O 1
ATOM 4924 N N . VAL H 3 43 ? 191.610 165.621 170.383 1.00 21.61 43 VAL H N 1
ATOM 4925 C CA . VAL H 3 43 ? 192.515 164.832 171.211 1.00 21.25 43 VAL H CA 1
ATOM 4926 C C . VAL H 3 43 ? 193.276 165.717 172.188 1.00 24.48 43 VAL H C 1
ATOM 4927 O O . VAL H 3 43 ? 193.447 165.358 173.357 1.00 30.82 43 VAL H O 1
ATOM 4931 N N . THR H 3 44 ? 193.762 166.873 171.734 1.00 24.09 44 THR H N 1
ATOM 4932 C CA . THR H 3 44 ? 194.479 167.760 172.645 1.00 22.62 44 THR H CA 1
ATOM 4933 C C . THR H 3 44 ? 193.545 168.332 173.705 1.00 32.07 44 THR H C 1
ATOM 4934 O O . THR H 3 44 ? 193.972 168.580 174.833 1.00 38.15 44 THR H O 1
ATOM 4938 N N . PHE H 3 45 ? 192.280 168.564 173.357 1.00 34.57 45 PHE H N 1
ATOM 4939 C CA . PHE H 3 45 ? 191.294 168.986 174.343 1.00 22.84 45 PHE H CA 1
ATOM 4940 C C . PHE H 3 45 ? 191.126 167.935 175.434 1.00 32.12 45 PHE H C 1
ATOM 4941 O O . PHE H 3 45 ? 191.164 168.249 176.627 1.00 36.31 45 PHE H O 1
ATOM 4949 N N . LEU H 3 46 ? 190.964 166.673 175.038 1.00 31.80 46 LEU H N 1
ATOM 4950 C CA . LEU H 3 46 ? 190.826 165.586 176.000 1.00 17.14 46 LEU H CA 1
ATOM 4951 C C . LEU H 3 46 ? 192.118 165.354 176.771 1.00 25.51 46 LEU H C 1
ATOM 4952 O O . LEU H 3 46 ? 192.118 165.323 178.004 1.00 41.52 46 LEU H O 1
ATOM 4957 N N . ALA H 3 47 ? 193.230 165.174 176.060 1.00 18.67 47 ALA H N 1
ATOM 4958 C CA . ALA H 3 47 ? 194.476 164.773 176.707 1.00 25.65 47 ALA H CA 1
ATOM 4959 C C . ALA H 3 47 ? 195.055 165.846 177.620 1.00 26.48 47 ALA H C 1
ATOM 4960 O O . ALA H 3 47 ? 195.786 165.521 178.558 1.00 35.94 47 ALA H O 1
ATOM 4962 N N . SER H 3 48 ? 194.765 167.118 177.367 1.00 34.42 48 SER H N 1
ATOM 4963 C CA . SER H 3 48 ? 195.310 168.186 178.196 1.00 31.41 48 SER H CA 1
ATOM 4964 C C . SER H 3 48 ? 194.643 168.298 179.558 1.00 41.96 48 SER H C 1
ATOM 4965 O O . SER H 3 48 ? 195.154 169.024 180.415 1.00 46.81 48 SER H O 1
ATOM 4968 N N . GLY H 3 49 ? 193.526 167.614 179.780 1.00 54.32 49 GLY H N 1
ATOM 4969 C CA . GLY H 3 49 ? 192.800 167.708 181.024 1.00 49.33 49 GLY H CA 1
ATOM 4970 C C . GLY H 3 49 ? 191.739 168.781 181.046 1.00 51.90 49 GLY H C 1
ATOM 4971 O O . GLY H 3 49 ? 190.990 168.867 182.022 1.00 57.69 49 GLY H O 1
ATOM 4972 N N . TRP H 3 50 ? 191.665 169.608 180.005 1.00 49.14 50 TRP H N 1
ATOM 4973 C CA . TRP H 3 50 ? 190.629 170.626 179.909 1.00 47.35 50 TRP H CA 1
ATOM 4974 C C . TRP H 3 50 ? 189.242 170.019 179.769 1.00 50.71 50 TRP H C 1
ATOM 4975 O O . TRP H 3 50 ? 188.270 170.597 180.259 1.00 57.28 50 TRP H O 1
ATOM 4986 N N . ALA H 3 51 ? 189.120 168.884 179.081 1.00 43.54 51 ALA H N 1
ATOM 4987 C CA . ALA H 3 51 ? 187.814 168.258 178.903 1.00 44.86 51 ALA H CA 1
ATOM 4988 C C . ALA H 3 51 ? 187.234 167.790 180.230 1.00 46.04 51 ALA H C 1
ATOM 4989 O O . ALA H 3 51 ? 186.049 167.996 180.511 1.00 43.93 51 ALA H O 1
ATOM 4991 N N . GLU H 3 52 ? 188.051 167.132 181.050 1.00 51.41 52 GLU H N 1
ATOM 4992 C CA . GLU H 3 52 ? 187.584 166.674 182.352 1.00 44.98 52 GLU H CA 1
ATOM 4993 C C . GLU H 3 52 ? 187.230 167.847 183.251 1.00 51.33 52 GLU H C 1
ATOM 4994 O O . GLU H 3 52 ? 186.222 167.811 183.965 1.00 58.32 52 GLU H O 1
ATOM 5000 N N . ALA H 3 53 ? 188.045 168.900 183.233 1.00 52.59 53 ALA H N 1
ATOM 5001 C CA . ALA H 3 53 ? 187.766 170.073 184.047 1.00 52.76 53 ALA H CA 1
ATOM 5002 C C . ALA H 3 53 ? 186.494 170.793 183.621 1.00 53.41 53 ALA H C 1
ATOM 5003 O O . ALA H 3 53 ? 186.011 171.651 184.364 1.00 58.23 53 ALA H O 1
ATOM 5005 N N . ILE H 3 54 ? 185.950 170.469 182.454 1.00 57.64 54 ILE H N 1
ATOM 5006 C CA . ILE H 3 54 ? 184.757 171.111 181.933 1.00 53.33 54 ILE H CA 1
ATOM 5007 C C . ILE H 3 54 ? 183.586 170.141 181.838 1.00 57.74 54 ILE H C 1
ATOM 5008 O O . ILE H 3 54 ? 182.471 170.474 182.244 1.00 57.97 54 ILE H O 1
ATOM 5013 N N . LEU H 3 55 ? 183.819 168.927 181.325 1.00 56.74 55 LEU H N 1
ATOM 5014 C CA . LEU H 3 55 ? 182.741 167.972 181.088 1.00 52.14 55 LEU H CA 1
ATOM 5015 C C . LEU H 3 55 ? 182.434 167.071 182.271 1.00 51.48 55 LEU H C 1
ATOM 5016 O O . LEU H 3 55 ? 181.318 166.550 182.352 1.00 54.15 55 LEU H O 1
ATOM 5021 N N . SER H 3 56 ? 183.375 166.870 183.182 1.00 56.70 56 SER H N 1
ATOM 5022 C CA . SER H 3 56 ? 183.136 165.979 184.306 1.00 52.97 56 SER H CA 1
ATOM 5023 C C . SER H 3 56 ? 182.491 166.723 185.464 1.00 59.57 56 SER H C 1
ATOM 5024 O O . SER H 3 56 ? 181.377 166.405 185.880 1.00 59.91 56 SER H O 1
ATOM 5027 N N . LEU I 4 21 ? 187.985 119.248 134.150 1.00 119.53 21 LEU J N 1
ATOM 5028 C CA . LEU I 4 21 ? 188.336 119.760 135.468 1.00 122.00 21 LEU J CA 1
ATOM 5029 C C . LEU I 4 21 ? 187.405 119.178 136.532 1.00 121.79 21 LEU J C 1
ATOM 5030 O O . LEU I 4 21 ? 187.799 118.295 137.294 1.00 120.68 21 LEU J O 1
ATOM 5035 N N . GLY I 4 22 ? 186.175 119.681 136.583 1.00 115.69 22 GLY J N 1
ATOM 5036 C CA . GLY I 4 22 ? 185.157 119.167 137.476 1.00 114.29 22 GLY J CA 1
ATOM 5037 C C . GLY I 4 22 ? 184.370 118.027 136.861 1.00 115.60 22 GLY J C 1
ATOM 5038 O O . GLY I 4 22 ? 184.812 117.364 135.918 1.00 115.35 22 GLY J O 1
ATOM 5039 N N . ALA I 4 23 ? 183.177 117.798 137.412 1.00 100.15 23 ALA J N 1
ATOM 5040 C CA . ALA I 4 23 ? 182.252 116.791 136.902 1.00 99.30 23 ALA J CA 1
ATOM 5041 C C . ALA I 4 23 ? 180.850 117.378 136.899 1.00 98.36 23 ALA J C 1
ATOM 5042 O O . ALA I 4 23 ? 180.416 117.950 137.902 1.00 99.09 23 ALA J O 1
ATOM 5044 N N . ASP I 4 24 ? 180.149 117.242 135.771 1.00 92.62 24 ASP J N 1
ATOM 5045 C CA . ASP I 4 24 ? 178.828 117.851 135.640 1.00 92.93 24 ASP J CA 1
ATOM 5046 C C . ASP I 4 24 ? 177.831 117.231 136.611 1.00 93.32 24 ASP J C 1
ATOM 5047 O O . ASP I 4 24 ? 177.091 117.942 137.301 1.00 91.50 24 ASP J O 1
ATOM 5052 N N . SER I 4 25 ? 177.786 115.899 136.664 1.00 91.81 25 SER J N 1
ATOM 5053 C CA . SER I 4 25 ? 176.862 115.226 137.569 1.00 91.00 25 SER J CA 1
ATOM 5054 C C . SER I 4 25 ? 177.205 115.504 139.027 1.00 91.73 25 SER J C 1
ATOM 5055 O O . SER I 4 25 ? 176.309 115.684 139.858 1.00 90.80 25 SER J O 1
ATOM 5058 N N . LYS I 4 26 ? 178.499 115.558 139.352 1.00 82.62 26 LYS J N 1
ATOM 5059 C CA . LYS I 4 26 ? 178.912 115.822 140.728 1.00 81.10 26 LYS J CA 1
ATOM 5060 C C . LYS I 4 26 ? 178.525 117.226 141.172 1.00 83.03 26 LYS J C 1
ATOM 5061 O O . LYS I 4 26 ? 178.132 117.432 142.324 1.00 82.51 26 LYS J O 1
ATOM 5067 N N . GLN I 4 27 ? 178.663 118.210 140.287 1.00 87.57 27 GLN J N 1
ATOM 5068 C CA . GLN I 4 27 ? 178.277 119.571 140.639 1.00 87.86 27 GLN J CA 1
ATOM 5069 C C . GLN I 4 27 ? 176.766 119.701 140.790 1.00 85.91 27 GLN J C 1
ATOM 5070 O O . GLN I 4 27 ? 176.284 120.406 141.684 1.00 84.05 27 GLN J O 1
ATOM 5076 N N . GLU I 4 28 ? 176.005 119.059 139.904 1.00 83.93 28 GLU J N 1
ATOM 5077 C CA . GLU I 4 28 ? 174.549 119.072 140.016 1.00 82.29 28 GLU J CA 1
ATOM 5078 C C . GLU I 4 28 ? 174.073 118.487 141.342 1.00 82.83 28 GLU J C 1
ATOM 5079 O O . GLU I 4 28 ? 173.200 119.059 142.005 1.00 84.31 28 GLU J O 1
ATOM 5085 N N . ARG I 4 29 ? 174.614 117.331 141.737 1.00 76.39 29 ARG J N 1
ATOM 5086 C CA . ARG I 4 29 ? 174.183 116.730 142.995 1.00 76.10 29 ARG J CA 1
ATOM 5087 C C . ARG I 4 29 ? 174.664 117.516 144.211 1.00 75.96 29 ARG J C 1
ATOM 5088 O O . ARG I 4 29 ? 173.900 117.703 145.164 1.00 72.55 29 ARG J O 1
ATOM 5096 N N . ILE I 4 30 ? 175.911 117.997 144.202 1.00 68.27 30 ILE J N 1
ATOM 5097 C CA . ILE I 4 30 ? 176.414 118.774 145.336 1.00 65.41 30 ILE J CA 1
ATOM 5098 C C . ILE I 4 30 ? 175.554 120.007 145.565 1.00 65.68 30 ILE J C 1
ATOM 5099 O O . ILE I 4 30 ? 175.191 120.330 146.701 1.00 68.66 30 ILE J O 1
ATOM 5104 N N . SER I 4 31 ? 175.220 120.718 144.490 1.00 58.44 31 SER J N 1
ATOM 5105 C CA . SER I 4 31 ? 174.366 121.887 144.630 1.00 57.04 31 SER J CA 1
ATOM 5106 C C . SER I 4 31 ? 173.016 121.505 145.220 1.00 57.08 31 SER J C 1
ATOM 5107 O O . SER I 4 31 ? 172.435 122.263 146.004 1.00 54.83 31 SER J O 1
ATOM 5110 N N . LYS I 4 32 ? 172.497 120.331 144.845 1.00 58.05 32 LYS J N 1
ATOM 5111 C CA . LYS I 4 32 ? 171.212 119.873 145.367 1.00 56.13 32 LYS J CA 1
ATOM 5112 C C . LYS I 4 32 ? 171.267 119.662 146.876 1.00 60.97 32 LYS J C 1
ATOM 5113 O O . LYS I 4 32 ? 170.290 119.932 147.583 1.00 57.37 32 LYS J O 1
ATOM 5119 N N . LEU I 4 33 ? 172.399 119.167 147.384 1.00 57.17 33 LEU J N 1
ATOM 5120 C CA . LEU I 4 33 ? 172.566 119.003 148.826 1.00 48.91 33 LEU J CA 1
ATOM 5121 C C . LEU I 4 33 ? 172.539 120.341 149.549 1.00 48.79 33 LEU J C 1
ATOM 5122 O O . LEU I 4 33 ? 171.972 120.453 150.640 1.00 50.70 33 LEU J O 1
ATOM 5127 N N . ILE I 4 34 ? 173.167 121.361 148.966 1.00 41.33 34 ILE J N 1
ATOM 5128 C CA . ILE I 4 34 ? 173.172 122.687 149.572 1.00 39.44 34 ILE J CA 1
ATOM 5129 C C . ILE I 4 34 ? 171.761 123.244 149.683 1.00 37.59 34 ILE J C 1
ATOM 5130 O O . ILE I 4 34 ? 171.399 123.840 150.701 1.00 45.75 34 ILE J O 1
ATOM 5135 N N . GLU I 4 35 ? 170.944 123.081 148.641 1.00 41.57 35 GLU J N 1
ATOM 5136 C CA . GLU I 4 35 ? 169.565 123.552 148.736 1.00 41.42 35 GLU J CA 1
ATOM 5137 C C . GLU I 4 35 ? 168.717 122.709 149.678 1.00 42.06 35 GLU J C 1
ATOM 5138 O O . GLU I 4 35 ? 167.744 123.219 150.238 1.00 45.36 35 GLU J O 1
ATOM 5144 N N . ILE I 4 36 ? 169.049 121.436 149.874 1.00 35.67 36 ILE J N 1
ATOM 5145 C CA . ILE I 4 36 ? 168.382 120.675 150.927 1.00 42.32 36 ILE J CA 1
ATOM 5146 C C . ILE I 4 36 ? 168.791 121.204 152.295 1.00 35.14 36 ILE J C 1
ATOM 5147 O O . ILE I 4 36 ? 167.944 121.466 153.154 1.00 24.11 36 ILE J O 1
ATOM 5152 N N . SER I 4 37 ? 170.099 121.354 152.519 1.00 27.71 37 SER J N 1
ATOM 5153 C CA . SER I 4 37 ? 170.596 121.894 153.780 1.00 22.64 37 SER J CA 1
ATOM 5154 C C . SER I 4 37 ? 170.064 123.295 154.035 1.00 20.88 37 SER J C 1
ATOM 5155 O O . SER I 4 37 ? 169.759 123.650 155.175 1.00 30.10 37 SER J O 1
ATOM 5158 N N . ARG I 4 38 ? 169.989 124.118 152.991 1.00 22.64 38 ARG J N 1
ATOM 5159 C CA . ARG I 4 38 ? 169.451 125.467 153.125 1.00 27.01 38 ARG J CA 1
ATOM 5160 C C . ARG I 4 38 ? 167.993 125.459 153.566 1.00 24.00 38 ARG J C 1
ATOM 5161 O O . ARG I 4 38 ? 167.576 126.300 154.367 1.00 29.93 38 ARG J O 1
ATOM 5169 N N . VAL I 4 39 ? 167.185 124.558 153.006 1.00 24.73 39 VAL J N 1
ATOM 5170 C CA . VAL I 4 39 ? 165.779 124.473 153.393 1.00 18.38 39 VAL J CA 1
ATOM 5171 C C . VAL I 4 39 ? 165.639 123.959 154.821 1.00 29.79 39 VAL J C 1
ATOM 5172 O O . VAL I 4 39 ? 164.805 124.447 155.589 1.00 36.89 39 VAL J O 1
ATOM 5176 N N . VAL I 4 40 ? 166.439 122.960 155.196 1.00 33.57 40 VAL J N 1
ATOM 5177 C CA . VAL I 4 40 ? 166.410 122.447 156.563 1.00 9.40 40 VAL J CA 1
ATOM 5178 C C . VAL I 4 40 ? 166.815 123.529 157.556 1.00 6.39 40 VAL J C 1
ATOM 5179 O O . VAL I 4 40 ? 166.205 123.669 158.618 1.00 26.94 40 VAL J O 1
ATOM 5183 N N . ILE I 4 41 ? 167.853 124.303 157.235 1.00 7.17 41 ILE J N 1
ATOM 5184 C CA . ILE I 4 41 ? 168.256 125.411 158.097 1.00 10.57 41 ILE J CA 1
ATOM 5185 C C . ILE I 4 41 ? 167.159 126.461 158.179 1.00 12.12 41 ILE J C 1
ATOM 5186 O O . ILE I 4 41 ? 166.881 127.003 159.251 1.00 24.61 41 ILE J O 1
ATOM 5191 N N . HIS I 4 42 ? 166.545 126.794 157.048 1.00 22.63 42 HIS J N 1
ATOM 5192 C CA . HIS I 4 42 ? 165.548 127.858 157.038 1.00 19.62 42 HIS J CA 1
ATOM 5193 C C . HIS I 4 42 ? 164.353 127.515 157.915 1.00 19.36 42 HIS J C 1
ATOM 5194 O O . HIS I 4 42 ? 163.854 128.366 158.658 1.00 20.38 42 HIS J O 1
ATOM 5201 N N . TYR I 4 43 ? 163.880 126.276 157.840 1.00 19.21 43 TYR J N 1
ATOM 5202 C CA . TYR I 4 43 ? 162.707 125.831 158.582 1.00 19.23 43 TYR J CA 1
ATOM 5203 C C . TYR I 4 43 ? 163.022 125.273 159.959 1.00 21.52 43 TYR J C 1
ATOM 5204 O O . TYR I 4 43 ? 162.247 125.479 160.894 1.00 24.30 43 TYR J O 1
ATOM 5213 N N . GLY I 4 44 ? 164.132 124.561 160.103 1.00 28.67 44 GLY J N 1
ATOM 5214 C CA . GLY I 4 44 ? 164.458 123.859 161.324 1.00 9.38 44 GLY J CA 1
ATOM 5215 C C . GLY I 4 44 ? 165.336 124.558 162.329 1.00 19.72 44 GLY J C 1
ATOM 5216 O O . GLY I 4 44 ? 165.457 124.058 163.447 1.00 30.74 44 GLY J O 1
ATOM 5217 N N . TYR I 4 45 ? 165.984 125.672 161.984 1.00 9.65 45 TYR J N 1
ATOM 5218 C CA . TYR I 4 45 ? 166.967 126.243 162.900 1.00 11.87 45 TYR J CA 1
ATOM 5219 C C . TYR I 4 45 ? 166.327 126.823 164.157 1.00 22.47 45 TYR J C 1
ATOM 5220 O O . TYR I 4 45 ? 166.778 126.543 165.271 1.00 33.84 45 TYR J O 1
ATOM 5229 N N . LEU I 4 46 ? 165.273 127.630 164.011 1.00 23.31 46 LEU J N 1
ATOM 5230 C CA . LEU I 4 46 ? 164.635 128.188 165.204 1.00 19.25 46 LEU J CA 1
ATOM 5231 C C . LEU I 4 46 ? 163.907 127.131 166.022 1.00 12.72 46 LEU J C 1
ATOM 5232 O O . LEU I 4 46 ? 164.057 127.133 167.254 1.00 26.44 46 LEU J O 1
ATOM 5237 N N . PRO I 4 47 ? 163.096 126.241 165.443 1.00 18.77 47 PRO J N 1
ATOM 5238 C CA . PRO I 4 47 ? 162.554 125.136 166.243 1.00 15.16 47 PRO J CA 1
ATOM 5239 C C . PRO I 4 47 ? 163.612 124.330 166.970 1.00 20.44 47 PRO J C 1
ATOM 5240 O O . PRO I 4 47 ? 163.329 123.781 168.038 1.00 32.63 47 PRO J O 1
ATOM 5244 N N . MET I 4 48 ? 164.812 124.199 166.406 1.00 20.93 48 MET J N 1
ATOM 5245 C CA . MET I 4 48 ? 165.879 123.475 167.088 1.00 21.19 48 MET J CA 1
ATOM 5246 C C . MET I 4 48 ? 166.309 124.188 168.362 1.00 23.45 48 MET J C 1
ATOM 5247 O O . MET I 4 48 ? 166.440 123.562 169.417 1.00 31.30 48 MET J O 1
ATOM 5252 N N . ILE I 4 49 ? 166.549 125.499 168.279 1.00 18.75 49 ILE J N 1
ATOM 5253 C CA . ILE I 4 49 ? 166.935 126.279 169.452 1.00 24.44 49 ILE J CA 1
ATOM 5254 C C . ILE I 4 49 ? 165.859 126.201 170.525 1.00 22.66 49 ILE J C 1
ATOM 5255 O O . ILE I 4 49 ? 166.158 126.068 171.716 1.00 18.80 49 ILE J O 1
ATOM 5260 N N . LEU I 4 50 ? 164.592 126.298 170.121 1.00 27.58 50 LEU J N 1
ATOM 5261 C CA . LEU I 4 50 ? 163.493 126.206 171.075 1.00 18.74 50 LEU J CA 1
ATOM 5262 C C . LEU I 4 50 ? 163.449 124.839 171.738 1.00 24.15 50 LEU J C 1
ATOM 5263 O O . LEU I 4 50 ? 163.091 124.727 172.913 1.00 35.94 50 LEU J O 1
ATOM 5268 N N . TYR I 4 51 ? 163.790 123.783 171.001 1.00 15.28 51 TYR J N 1
ATOM 5269 C CA . TYR I 4 51 ? 163.861 122.460 171.609 1.00 15.69 51 TYR J CA 1
ATOM 5270 C C . TYR I 4 51 ? 165.015 122.358 172.594 1.00 27.36 51 TYR J C 1
ATOM 5271 O O . TYR I 4 51 ? 164.860 121.778 173.673 1.00 34.99 51 TYR J O 1
ATOM 5280 N N . LEU I 4 52 ? 166.189 122.877 172.229 1.00 28.79 52 LEU J N 1
ATOM 5281 C CA . LEU I 4 52 ? 167.324 122.864 173.148 1.00 23.60 52 LEU J CA 1
ATOM 5282 C C . LEU I 4 52 ? 166.993 123.601 174.433 1.00 24.96 52 LEU J C 1
ATOM 5283 O O . LEU I 4 52 ? 167.299 123.128 175.530 1.00 33.21 52 LEU J O 1
ATOM 5288 N N . GLY I 4 53 ? 166.398 124.778 174.310 1.00 28.12 53 GLY J N 1
ATOM 5289 C CA . GLY I 4 53 ? 165.974 125.550 175.451 1.00 33.97 53 GLY J CA 1
ATOM 5290 C C . GLY I 4 53 ? 164.933 124.852 176.292 1.00 33.39 53 GLY J C 1
ATOM 5291 O O . GLY I 4 53 ? 165.132 124.647 177.489 1.00 43.09 53 GLY J O 1
ATOM 5292 N N . TYR I 4 54 ? 163.808 124.498 175.671 1.00 31.32 54 TYR J N 1
ATOM 5293 C CA . TYR I 4 54 ? 162.703 123.889 176.402 1.00 37.81 54 TYR J CA 1
ATOM 5294 C C . TYR I 4 54 ? 163.120 122.652 177.186 1.00 40.61 54 TYR J C 1
ATOM 5295 O O . TYR I 4 54 ? 162.649 122.436 178.306 1.00 49.94 54 TYR J O 1
ATOM 5304 N N . THR I 4 55 ? 163.985 121.819 176.624 1.00 28.89 55 THR J N 1
ATOM 5305 C CA . THR I 4 55 ? 164.344 120.584 177.306 1.00 36.32 55 THR J CA 1
ATOM 5306 C C . THR I 4 55 ? 165.505 120.726 178.279 1.00 41.92 55 THR J C 1
ATOM 5307 O O . THR I 4 55 ? 165.715 119.821 179.093 1.00 44.30 55 THR J O 1
ATOM 5311 N N . ARG I 4 56 ? 166.271 121.812 178.223 1.00 45.63 56 ARG J N 1
ATOM 5312 C CA . ARG I 4 56 ? 167.438 121.934 179.080 1.00 43.25 56 ARG J CA 1
ATOM 5313 C C . ARG I 4 56 ? 167.420 123.135 180.011 1.00 43.47 56 ARG J C 1
ATOM 5314 O O . ARG I 4 56 ? 168.248 123.187 180.923 1.00 50.34 56 ARG J O 1
ATOM 5322 N N . SER I 4 57 ? 166.516 124.090 179.820 1.00 49.97 57 SER J N 1
ATOM 5323 C CA . SER I 4 57 ? 166.432 125.224 180.728 1.00 53.47 57 SER J CA 1
ATOM 5324 C C . SER I 4 57 ? 166.018 124.759 182.119 1.00 56.20 57 SER J C 1
ATOM 5325 O O . SER I 4 57 ? 165.342 123.741 182.283 1.00 57.69 57 SER J O 1
ATOM 5328 N N . GLU I 4 58 ? 166.446 125.510 183.131 1.00 64.74 58 GLU J N 1
ATOM 5329 C CA . GLU I 4 58 ? 166.036 125.273 184.511 1.00 68.27 58 GLU J CA 1
ATOM 5330 C C . GLU I 4 58 ? 165.388 126.524 185.087 1.00 68.46 58 GLU J C 1
ATOM 5331 O O . GLU I 4 58 ? 166.050 127.573 185.174 1.00 66.43 58 GLU J O 1
ATOM 5337 N N . PRO I 4 59 ? 164.115 126.478 185.497 1.00 70.64 59 PRO J N 1
ATOM 5338 C CA . PRO I 4 59 ? 163.161 125.363 185.396 1.00 69.01 59 PRO J CA 1
ATOM 5339 C C . PRO I 4 59 ? 162.676 125.153 183.970 1.00 69.66 59 PRO J C 1
ATOM 5340 O O . PRO I 4 59 ? 163.122 125.841 183.061 1.00 67.14 59 PRO J O 1
ATOM 5344 N N . LYS I 4 60 ? 161.751 124.226 183.742 1.00 71.76 60 LYS J N 1
ATOM 5345 C CA . LYS I 4 60 ? 161.255 124.040 182.386 1.00 72.32 60 LYS J CA 1
ATOM 5346 C C . LYS I 4 60 ? 159.906 124.717 182.228 1.00 70.30 60 LYS J C 1
ATOM 5347 O O . LYS I 4 60 ? 158.982 124.438 183.003 1.00 67.22 60 LYS J O 1
ATOM 5353 N N . PRO I 4 61 ? 159.763 125.596 181.248 1.00 70.40 61 PRO J N 1
ATOM 5354 C CA . PRO I 4 61 ? 158.517 126.343 181.062 1.00 71.57 61 PRO J CA 1
ATOM 5355 C C . PRO I 4 61 ? 157.431 125.494 180.408 1.00 72.58 61 PRO J C 1
ATOM 5356 O O . PRO I 4 61 ? 157.605 124.309 180.137 1.00 71.74 61 PRO J O 1
ATOM 5360 N N . SER I 4 62 ? 156.278 126.123 180.194 1.00 82.36 62 SER J N 1
ATOM 5361 C CA . SER I 4 62 ? 155.177 125.515 179.457 1.00 83.20 62 SER J CA 1
ATOM 5362 C C . SER I 4 62 ? 155.353 125.698 177.952 1.00 83.05 62 SER J C 1
ATOM 5363 O O . SER I 4 62 ? 156.022 126.627 177.493 1.00 83.29 62 SER J O 1
ATOM 5366 N N . ILE I 4 63 ? 154.748 124.787 177.183 1.00 80.71 63 ILE J N 1
ATOM 5367 C CA . ILE I 4 63 ? 154.863 124.836 175.726 1.00 85.69 63 ILE J CA 1
ATOM 5368 C C . ILE I 4 63 ? 154.281 126.135 175.177 1.00 86.66 63 ILE J C 1
ATOM 5369 O O . ILE I 4 63 ? 154.825 126.729 174.238 1.00 85.79 63 ILE J O 1
ATOM 5374 N N . ILE I 4 64 ? 153.180 126.606 175.763 1.00 90.79 64 ILE J N 1
ATOM 5375 C CA . ILE I 4 64 ? 152.593 127.870 175.329 1.00 92.90 64 ILE J CA 1
ATOM 5376 C C . ILE I 4 64 ? 153.373 129.041 175.906 1.00 93.06 64 ILE J C 1
ATOM 5377 O O . ILE I 4 64 ? 153.620 130.039 175.220 1.00 89.30 64 ILE J O 1
ATOM 5382 N N . ARG I 4 65 ? 153.763 128.933 177.177 1.00 97.34 65 ARG J N 1
ATOM 5383 C CA . ARG I 4 65 ? 154.539 129.982 177.829 1.00 95.57 65 ARG J CA 1
ATOM 5384 C C . ARG I 4 65 ? 155.918 130.131 177.197 1.00 94.02 65 ARG J C 1
ATOM 5385 O O . ARG I 4 65 ? 156.519 131.207 177.276 1.00 94.30 65 ARG J O 1
ATOM 5393 N N . LEU I 4 66 ? 156.442 129.053 176.604 1.00 84.25 66 LEU J N 1
ATOM 5394 C CA . LEU I 4 66 ? 157.738 129.094 175.933 1.00 83.67 66 LEU J CA 1
ATOM 5395 C C . LEU I 4 66 ? 157.823 130.198 174.883 1.00 85.96 66 LEU J C 1
ATOM 5396 O O . LEU I 4 66 ? 158.904 130.742 174.639 1.00 85.43 66 LEU J O 1
ATOM 5401 N N . LEU I 4 67 ? 156.711 130.525 174.231 1.00 90.98 67 LEU J N 1
ATOM 5402 C CA . LEU I 4 67 ? 156.684 131.569 173.214 1.00 89.80 67 LEU J CA 1
ATOM 5403 C C . LEU I 4 67 ? 155.854 132.768 173.641 1.00 90.02 67 LEU J C 1
ATOM 5404 O O . LEU I 4 67 ? 155.595 133.654 172.822 1.00 87.77 67 LEU J O 1
ATOM 5409 N N . SER I 4 68 ? 155.419 132.808 174.894 1.00 96.92 68 SER J N 1
ATOM 5410 C CA . SER I 4 68 ? 154.698 133.970 175.377 1.00 98.44 68 SER J CA 1
ATOM 5411 C C . SER I 4 68 ? 155.674 135.132 175.550 1.00 98.64 68 SER J C 1
ATOM 5412 O O . SER I 4 68 ? 156.795 134.938 176.029 1.00 97.72 68 SER J O 1
ATOM 5415 N N . PRO I 4 69 ? 155.283 136.347 175.162 1.00 106.69 69 PRO J N 1
ATOM 5416 C CA . PRO I 4 69 ? 156.257 137.447 175.176 1.00 106.56 69 PRO J CA 1
ATOM 5417 C C . PRO I 4 69 ? 156.572 137.984 176.561 1.00 105.64 69 PRO J C 1
ATOM 5418 O O . PRO I 4 69 ? 157.742 138.261 176.853 1.00 104.08 69 PRO J O 1
ATOM 5422 N N . LEU I 4 70 ? 155.572 138.134 177.433 1.00 109.70 70 LEU J N 1
ATOM 5423 C CA . LEU I 4 70 ? 155.822 138.735 178.734 1.00 111.28 70 LEU J CA 1
ATOM 5424 C C . LEU I 4 70 ? 155.005 138.150 179.877 1.00 112.18 70 LEU J C 1
ATOM 5425 O O . LEU I 4 70 ? 155.142 138.629 181.006 1.00 110.59 70 LEU J O 1
ATOM 5430 N N . SER I 4 71 ? 154.179 137.137 179.642 1.00 117.19 71 SER J N 1
ATOM 5431 C CA . SER I 4 71 ? 153.381 136.572 180.727 1.00 117.20 71 SER J CA 1
ATOM 5432 C C . SER I 4 71 ? 154.224 135.643 181.594 1.00 116.39 71 SER J C 1
ATOM 5433 O O . SER I 4 71 ? 155.438 135.531 181.410 1.00 116.76 71 SER J O 1
ATOM 5437 N N . LEU J 5 21 ? 212.383 119.874 169.018 1.00 116.81 21 LEU B N 1
ATOM 5438 C CA . LEU J 5 21 ? 212.239 119.118 170.257 1.00 116.74 21 LEU B CA 1
ATOM 5439 C C . LEU J 5 21 ? 211.616 119.965 171.361 1.00 117.35 21 LEU B C 1
ATOM 5440 O O . LEU J 5 21 ? 211.670 121.194 171.323 1.00 116.62 21 LEU B O 1
ATOM 5445 N N . SER J 5 22 ? 211.019 119.289 172.346 1.00 120.26 22 SER B N 1
ATOM 5446 C CA . SER J 5 22 ? 210.393 119.987 173.462 1.00 119.68 22 SER B CA 1
ATOM 5447 C C . SER J 5 22 ? 211.402 120.771 174.289 1.00 118.64 22 SER B C 1
ATOM 5448 O O . SER J 5 22 ? 211.009 121.695 175.009 1.00 118.19 22 SER B O 1
ATOM 5451 N N . ASP J 5 23 ? 212.686 120.410 174.217 1.00 117.82 23 ASP B N 1
ATOM 5452 C CA . ASP J 5 23 ? 213.711 121.138 174.960 1.00 118.05 23 ASP B CA 1
ATOM 5453 C C . ASP J 5 23 ? 213.687 122.625 174.629 1.00 118.59 23 ASP B C 1
ATOM 5454 O O . ASP J 5 23 ? 213.831 123.470 175.521 1.00 118.13 23 ASP B O 1
ATOM 5459 N N . LEU J 5 24 ? 213.503 122.964 173.353 1.00 117.49 24 LEU B N 1
ATOM 5460 C CA . LEU J 5 24 ? 213.418 124.364 172.956 1.00 117.38 24 LEU B CA 1
ATOM 5461 C C . LEU J 5 24 ? 212.067 124.970 173.315 1.00 116.49 24 LEU B C 1
ATOM 5462 O O . LEU J 5 24 ? 212.005 126.089 173.835 1.00 114.90 24 LEU B O 1
ATOM 5467 N N . TYR J 5 25 ? 210.980 124.242 173.044 1.00 117.05 25 TYR B N 1
ATOM 5468 C CA . TYR J 5 25 ? 209.638 124.772 173.266 1.00 117.15 25 TYR B CA 1
ATOM 5469 C C . TYR J 5 25 ? 209.423 125.176 174.720 1.00 116.75 25 TYR B C 1
ATOM 5470 O O . TYR J 5 25 ? 208.800 126.208 174.996 1.00 116.00 25 TYR B O 1
ATOM 5479 N N . ASP J 5 26 ? 209.913 124.369 175.663 1.00 113.61 26 ASP B N 1
ATOM 5480 C CA . ASP J 5 26 ? 209.750 124.701 177.075 1.00 113.04 26 ASP B CA 1
ATOM 5481 C C . ASP J 5 26 ? 210.529 125.959 177.442 1.00 113.76 26 ASP B C 1
ATOM 5482 O O . ASP J 5 26 ? 210.005 126.851 178.119 1.00 112.65 26 ASP B O 1
ATOM 5487 N N . ALA J 5 27 ? 211.789 126.044 177.012 1.00 111.96 27 ALA B N 1
ATOM 5488 C CA . ALA J 5 27 ? 212.594 127.230 177.290 1.00 111.42 27 ALA B CA 1
ATOM 5489 C C . ALA J 5 27 ? 212.070 128.451 176.543 1.00 111.06 27 ALA B C 1
ATOM 5490 O O . ALA J 5 27 ? 212.095 129.568 177.074 1.00 110.16 27 ALA B O 1
ATOM 5492 N N . PHE J 5 28 ? 211.608 128.262 175.307 1.00 107.10 28 PHE B N 1
ATOM 5493 C CA . PHE J 5 28 ? 211.075 129.375 174.527 1.00 106.40 28 PHE B CA 1
ATOM 5494 C C . PHE J 5 28 ? 209.834 129.973 175.178 1.00 104.83 28 PHE B C 1
ATOM 5495 O O . PHE J 5 28 ? 209.715 131.197 175.302 1.00 102.94 28 PHE B O 1
ATOM 5503 N N . GLN J 5 29 ? 208.899 129.123 175.607 1.00 100.89 29 GLN B N 1
ATOM 5504 C CA . GLN J 5 29 ? 207.670 129.625 176.215 1.00 101.03 29 GLN B CA 1
ATOM 5505 C C . GLN J 5 29 ? 207.936 130.316 177.548 1.00 100.26 29 GLN B C 1
ATOM 5506 O O . GLN J 5 29 ? 207.264 131.298 177.885 1.00 98.57 29 GLN B O 1
ATOM 5512 N N . GLU J 5 30 ? 208.893 129.812 178.330 1.00 99.32 30 GLU B N 1
ATOM 5513 C CA . GLU J 5 30 ? 209.205 130.451 179.605 1.00 98.97 30 GLU B CA 1
ATOM 5514 C C . GLU J 5 30 ? 209.685 131.884 179.410 1.00 97.98 30 GLU B C 1
ATOM 5515 O O . GLU J 5 30 ? 209.273 132.788 180.147 1.00 96.63 30 GLU B O 1
ATOM 5521 N N . ARG J 5 31 ? 210.568 132.112 178.435 1.00 93.07 31 ARG B N 1
ATOM 5522 C CA . ARG J 5 31 ? 210.986 133.477 178.126 1.00 93.10 31 ARG B CA 1
ATOM 5523 C C . ARG J 5 31 ? 209.814 134.306 177.610 1.00 91.48 31 ARG B C 1
ATOM 5524 O O . ARG J 5 31 ? 209.714 135.502 177.901 1.00 90.76 31 ARG B O 1
ATOM 5532 N N . ARG J 5 32 ? 208.919 133.680 176.843 1.00 79.28 32 ARG B N 1
ATOM 5533 C CA . ARG J 5 32 ? 207.740 134.370 176.328 1.00 76.96 32 ARG B CA 1
ATOM 5534 C C . ARG J 5 32 ? 206.852 134.871 177.457 1.00 76.55 32 ARG B C 1
ATOM 5535 O O . ARG J 5 32 ? 206.366 136.006 177.425 1.00 76.44 32 ARG B O 1
ATOM 5543 N N . GLN J 5 33 ? 206.615 134.025 178.461 1.00 88.72 33 GLN B N 1
ATOM 5544 C CA . GLN J 5 33 ? 205.726 134.390 179.559 1.00 90.02 33 GLN B CA 1
ATOM 5545 C C . GLN J 5 33 ? 206.312 135.489 180.432 1.00 88.77 33 GLN B C 1
ATOM 5546 O O . GLN J 5 33 ? 205.564 136.300 180.989 1.00 87.83 33 GLN B O 1
ATOM 5552 N N . LYS J 5 34 ? 207.636 135.528 180.573 1.00 82.67 34 LYS B N 1
ATOM 5553 C CA . LYS J 5 34 ? 208.295 136.558 181.365 1.00 82.35 34 LYS B CA 1
ATOM 5554 C C . LYS J 5 34 ? 208.099 137.963 180.801 1.00 80.45 34 LYS B C 1
ATOM 5555 O O . LYS J 5 34 ? 208.421 138.937 181.490 1.00 80.42 34 LYS B O 1
ATOM 5561 N N . LEU J 5 35 ? 207.576 138.101 179.582 1.00 70.74 35 LEU B N 1
ATOM 5562 C CA . LEU J 5 35 ? 207.415 139.419 178.981 1.00 72.91 35 LEU B CA 1
ATOM 5563 C C . LEU J 5 35 ? 206.164 140.150 179.451 1.00 70.05 35 LEU B C 1
ATOM 5564 O O . LEU J 5 35 ? 205.997 141.326 179.111 1.00 67.76 35 LEU B O 1
ATOM 5569 N N . GLY J 5 36 ? 205.299 139.504 180.228 1.00 61.04 36 GLY B N 1
ATOM 5570 C CA . GLY J 5 36 ? 204.149 140.184 180.789 1.00 60.45 36 GLY B CA 1
ATOM 5571 C C . GLY J 5 36 ? 203.040 140.483 179.808 1.00 59.66 36 GLY B C 1
ATOM 5572 O O . GLY J 5 36 ? 202.230 141.376 180.061 1.00 60.99 36 GLY B O 1
ATOM 5573 N N . LEU J 5 37 ? 202.979 139.761 178.695 1.00 50.78 37 LEU B N 1
ATOM 5574 C CA . LEU J 5 37 ? 201.962 139.989 177.682 1.00 52.76 37 LEU B CA 1
ATOM 5575 C C . LEU J 5 37 ? 200.623 139.368 178.075 1.00 52.08 37 LEU B C 1
ATOM 5576 O O . LEU J 5 37 ? 200.530 138.523 178.968 1.00 49.93 37 LEU B O 1
ATOM 5581 N N . SER J 5 38 ? 199.577 139.799 177.375 1.00 51.17 38 SER B N 1
ATOM 5582 C CA . SER J 5 38 ? 198.221 139.318 177.577 1.00 45.94 38 SER B CA 1
ATOM 5583 C C . SER J 5 38 ? 197.513 139.256 176.230 1.00 45.54 38 SER B C 1
ATOM 5584 O O . SER J 5 38 ? 197.980 139.817 175.238 1.00 43.03 38 SER B O 1
ATOM 5587 N N . ASN J 5 39 ? 196.395 138.548 176.197 1.00 42.10 39 ASN B N 1
ATOM 5588 C CA . ASN J 5 39 ? 195.636 138.386 174.965 1.00 42.09 39 ASN B CA 1
ATOM 5589 C C . ASN J 5 39 ? 195.121 139.748 174.506 1.00 43.85 39 ASN B C 1
ATOM 5590 O O . ASN J 5 39 ? 194.440 140.433 175.282 1.00 40.57 39 ASN B O 1
ATOM 5595 N N . PRO J 5 40 ? 195.411 140.178 173.275 1.00 39.01 40 PRO B N 1
ATOM 5596 C CA . PRO J 5 40 ? 194.979 141.503 172.819 1.00 29.01 40 PRO B CA 1
ATOM 5597 C C . PRO J 5 40 ? 193.530 141.606 172.372 1.00 33.17 40 PRO B C 1
ATOM 5598 O O . PRO J 5 40 ? 193.096 142.709 172.031 1.00 32.31 40 PRO B O 1
ATOM 5602 N N . GLY J 5 41 ? 192.772 140.516 172.356 1.00 35.38 41 GLY B N 1
ATOM 5603 C CA . GLY J 5 41 ? 191.414 140.538 171.852 1.00 26.48 41 GLY B CA 1
ATOM 5604 C C . GLY J 5 41 ? 191.362 140.575 170.341 1.00 34.50 41 GLY B C 1
ATOM 5605 O O . GLY J 5 41 ? 192.370 140.534 169.652 1.00 39.89 41 GLY B O 1
ATOM 5606 N N . LEU J 5 42 ? 190.145 140.678 169.820 1.00 36.52 42 LEU B N 1
ATOM 5607 C CA . LEU J 5 42 ? 189.902 140.603 168.385 1.00 29.50 42 LEU B CA 1
ATOM 5608 C C . LEU J 5 42 ? 190.300 141.884 167.658 1.00 32.54 42 LEU B C 1
ATOM 5609 O O . LEU J 5 42 ? 190.251 142.980 168.215 1.00 34.36 42 LEU B O 1
ATOM 5614 N N . VAL J 5 43 ? 190.690 141.729 166.388 1.00 36.10 43 VAL B N 1
ATOM 5615 C CA . VAL J 5 43 ? 191.009 142.880 165.542 1.00 33.83 43 VAL B CA 1
ATOM 5616 C C . VAL J 5 43 ? 189.792 143.781 165.376 1.00 34.86 43 VAL B C 1
ATOM 5617 O O . VAL J 5 43 ? 189.913 145.009 165.336 1.00 37.16 43 VAL B O 1
ATOM 5621 N N . GLU J 5 44 ? 188.602 143.193 165.278 1.00 34.39 44 GLU B N 1
ATOM 5622 C CA . GLU J 5 44 ? 187.397 143.997 165.111 1.00 38.63 44 GLU B CA 1
ATOM 5623 C C . GLU J 5 44 ? 187.034 144.801 166.351 1.00 42.29 44 GLU B C 1
ATOM 5624 O O . GLU J 5 44 ? 186.208 145.713 166.253 1.00 45.03 44 GLU B O 1
ATOM 5630 N N . ASN J 5 45 ? 187.623 144.494 167.502 1.00 40.37 45 ASN B N 1
ATOM 5631 C CA . ASN J 5 45 ? 187.379 145.216 168.740 1.00 32.59 45 ASN B CA 1
ATOM 5632 C C . ASN J 5 45 ? 188.464 146.231 169.050 1.00 32.38 45 ASN B C 1
ATOM 5633 O O . ASN J 5 45 ? 188.449 146.823 170.129 1.00 39.12 45 ASN B O 1
ATOM 5638 N N . ILE J 5 46 ? 189.411 146.438 168.133 1.00 29.34 46 ILE B N 1
ATOM 5639 C CA . ILE J 5 46 ? 190.568 147.275 168.411 1.00 25.71 46 ILE B CA 1
ATOM 5640 C C . ILE J 5 46 ? 190.192 148.727 168.686 1.00 34.76 46 ILE B C 1
ATOM 5641 O O . ILE J 5 46 ? 190.980 149.463 169.286 1.00 37.86 46 ILE B O 1
ATOM 5646 N N . ALA J 5 47 ? 188.995 149.156 168.288 1.00 36.95 47 ALA B N 1
ATOM 5647 C CA . ALA J 5 47 ? 188.527 150.512 168.550 1.00 23.18 47 ALA B CA 1
ATOM 5648 C C . ALA J 5 47 ? 187.158 150.514 169.215 1.00 29.16 47 ALA B C 1
ATOM 5649 O O . ALA J 5 47 ? 186.425 151.497 169.101 1.00 33.00 47 ALA B O 1
ATOM 5651 N N . LYS J 5 48 ? 186.797 149.409 169.874 1.00 35.86 48 LYS B N 1
ATOM 5652 C CA . LYS J 5 48 ? 185.469 149.236 170.458 1.00 30.10 48 LYS B CA 1
ATOM 5653 C C . LYS J 5 48 ? 185.074 150.354 171.416 1.00 33.26 48 LYS B C 1
ATOM 5654 O O . LYS J 5 48 ? 183.919 150.792 171.415 1.00 34.55 48 LYS B O 1
ATOM 5660 N N . GLU J 5 49 ? 186.006 150.817 172.255 1.00 31.58 49 GLU B N 1
ATOM 5661 C CA . GLU J 5 49 ? 185.653 151.795 173.283 1.00 24.19 49 GLU B CA 1
ATOM 5662 C C . GLU J 5 49 ? 185.119 153.090 172.686 1.00 24.31 49 GLU B C 1
ATOM 5663 O O . GLU J 5 49 ? 184.180 153.680 173.223 1.00 36.52 49 GLU B O 1
ATOM 5669 N N . VAL J 5 50 ? 185.688 153.546 171.577 1.00 22.02 50 VAL B N 1
ATOM 5670 C CA . VAL J 5 50 ? 185.162 154.738 170.920 1.00 27.41 50 VAL B CA 1
ATOM 5671 C C . VAL J 5 50 ? 183.912 154.412 170.118 1.00 28.23 50 VAL B C 1
ATOM 5672 O O . VAL J 5 50 ? 182.830 154.949 170.373 1.00 29.81 50 VAL B O 1
ATOM 5676 N N . GLN J 5 51 ? 184.043 153.514 169.145 1.00 22.52 51 GLN B N 1
ATOM 5677 C CA . GLN J 5 51 ? 183.010 153.354 168.129 1.00 28.34 51 GLN B CA 1
ATOM 5678 C C . GLN J 5 51 ? 181.756 152.673 168.654 1.00 31.48 51 GLN B C 1
ATOM 5679 O O . GLN J 5 51 ? 180.668 152.906 168.120 1.00 31.47 51 GLN B O 1
ATOM 5685 N N . ARG J 5 52 ? 181.869 151.849 169.690 1.00 38.33 52 ARG B N 1
ATOM 5686 C CA . ARG J 5 52 ? 180.702 151.184 170.258 1.00 34.71 52 ARG B CA 1
ATOM 5687 C C . ARG J 5 52 ? 180.296 151.702 171.624 1.00 35.40 52 ARG B C 1
ATOM 5688 O O . ARG J 5 52 ? 179.103 151.826 171.889 1.00 39.61 52 ARG B O 1
ATOM 5696 N N . ASP J 5 53 ? 181.241 152.002 172.510 1.00 33.09 53 ASP B N 1
ATOM 5697 C CA . ASP J 5 53 ? 180.851 152.441 173.843 1.00 33.59 53 ASP B CA 1
ATOM 5698 C C . ASP J 5 53 ? 180.476 153.914 173.875 1.00 34.17 53 ASP B C 1
ATOM 5699 O O . ASP J 5 53 ? 179.449 154.278 174.446 1.00 41.32 53 ASP B O 1
ATOM 5704 N N . VAL J 5 54 ? 181.269 154.776 173.253 1.00 26.25 54 VAL B N 1
ATOM 5705 C CA . VAL J 5 54 ? 181.011 156.210 173.328 1.00 27.85 54 VAL B CA 1
ATOM 5706 C C . VAL J 5 54 ? 180.113 156.690 172.195 1.00 29.54 54 VAL B C 1
ATOM 5707 O O . VAL J 5 54 ? 179.133 157.397 172.435 1.00 32.70 54 VAL B O 1
ATOM 5711 N N . LEU J 5 55 ? 180.428 156.348 170.948 1.00 30.26 55 LEU B N 1
ATOM 5712 C CA . LEU J 5 55 ? 179.686 156.906 169.826 1.00 25.11 55 LEU B CA 1
ATOM 5713 C C . LEU J 5 55 ? 178.296 156.285 169.713 1.00 26.64 55 LEU B C 1
ATOM 5714 O O . LEU J 5 55 ? 178.035 155.178 170.185 1.00 31.32 55 LEU B O 1
ATOM 5719 N N . THR J 5 56 ? 177.399 157.029 169.070 1.00 27.94 56 THR B N 1
ATOM 5720 C CA . THR J 5 56 ? 175.991 156.676 168.938 1.00 34.88 56 THR B CA 1
ATOM 5721 C C . THR J 5 56 ? 175.689 155.775 167.749 1.00 31.95 56 THR B C 1
ATOM 5722 O O . THR J 5 56 ? 174.580 155.242 167.672 1.00 34.11 56 THR B O 1
ATOM 5726 N N . THR J 5 57 ? 176.628 155.616 166.821 1.00 35.22 57 THR B N 1
ATOM 5727 C CA . THR J 5 57 ? 176.418 154.947 165.540 1.00 36.50 57 THR B CA 1
ATOM 5728 C C . THR J 5 57 ? 175.633 153.640 165.600 1.00 38.94 57 THR B C 1
ATOM 5729 O O . THR J 5 57 ? 174.737 153.417 164.780 1.00 38.60 57 THR B O 1
ATOM 5733 N N . ASN J 5 58 ? 175.941 152.778 166.565 1.00 38.69 58 ASN B N 1
ATOM 5734 C CA . ASN J 5 58 ? 175.282 151.482 166.655 1.00 38.82 58 ASN B CA 1
ATOM 5735 C C . ASN J 5 58 ? 173.933 151.526 167.358 1.00 40.52 58 ASN B C 1
ATOM 5736 O O . ASN J 5 58 ? 173.175 150.558 167.257 1.00 37.64 58 ASN B O 1
ATOM 5741 N N . LEU J 5 59 ? 173.616 152.607 168.066 1.00 39.25 59 LEU B N 1
ATOM 5742 C CA . LEU J 5 59 ? 172.347 152.740 168.766 1.00 32.09 59 LEU B CA 1
ATOM 5743 C C . LEU J 5 59 ? 171.330 153.585 168.017 1.00 30.31 59 LEU B C 1
ATOM 5744 O O . LEU J 5 59 ? 170.150 153.562 168.376 1.00 30.35 59 LEU B O 1
ATOM 5749 N N . MET J 5 60 ? 171.757 154.340 167.011 1.00 34.05 60 MET B N 1
ATOM 5750 C CA . MET J 5 60 ? 170.850 155.198 166.261 1.00 31.24 60 MET B CA 1
ATOM 5751 C C . MET J 5 60 ? 169.805 154.403 165.490 1.00 30.37 60 MET B C 1
ATOM 5752 O O . MET J 5 60 ? 170.097 153.365 164.896 1.00 37.74 60 MET B O 1
ATOM 5757 N N . PHE J 5 61 ? 168.576 154.904 165.517 1.00 28.62 61 PHE B N 1
ATOM 5758 C CA . PHE J 5 61 ? 167.472 154.368 164.735 1.00 26.90 61 PHE B CA 1
ATOM 5759 C C . PHE J 5 61 ? 166.419 155.461 164.647 1.00 28.17 61 PHE B C 1
ATOM 5760 O O . PHE J 5 61 ? 166.484 156.464 165.357 1.00 33.80 61 PHE B O 1
ATOM 5768 N N . SER J 5 62 ? 165.448 155.263 163.763 1.00 30.29 62 SER B N 1
ATOM 5769 C CA . SER J 5 62 ? 164.350 156.203 163.622 1.00 34.47 62 SER B CA 1
ATOM 5770 C C . SER J 5 62 ? 163.033 155.439 163.626 1.00 32.83 62 SER B C 1
ATOM 5771 O O . SER J 5 62 ? 162.981 154.248 163.325 1.00 34.52 62 SER B O 1
ATOM 5774 N N . GLY J 5 63 ? 161.964 156.150 163.962 1.00 32.99 63 GLY B N 1
ATOM 5775 C CA . GLY J 5 63 ? 160.648 155.560 164.092 1.00 25.44 63 GLY B CA 1
ATOM 5776 C C . GLY J 5 63 ? 160.377 154.952 165.452 1.00 27.24 63 GLY B C 1
ATOM 5777 O O . GLY J 5 63 ? 160.937 155.394 166.455 1.00 34.02 63 GLY B O 1
ATOM 5778 N N . LEU J 5 64 ? 159.507 153.950 165.498 1.00 26.82 64 LEU B N 1
ATOM 5779 C CA . LEU J 5 64 ? 159.111 153.274 166.725 1.00 27.80 64 LEU B CA 1
ATOM 5780 C C . LEU J 5 64 ? 159.710 151.876 166.769 1.00 24.51 64 LEU B C 1
ATOM 5781 O O . LEU J 5 64 ? 159.772 151.192 165.748 1.00 33.68 64 LEU B O 1
ATOM 5786 N N . ARG J 5 65 ? 160.160 151.456 167.947 1.00 23.53 65 ARG B N 1
ATOM 5787 C CA . ARG J 5 65 ? 160.713 150.122 168.120 1.00 23.28 65 ARG B CA 1
ATOM 5788 C C . ARG J 5 65 ? 160.346 149.575 169.492 1.00 23.88 65 ARG B C 1
ATOM 5789 O O . ARG J 5 65 ? 160.375 150.306 170.480 1.00 31.03 65 ARG B O 1
ATOM 5797 N N . ALA J 5 66 ? 159.980 148.296 169.549 1.00 26.16 66 ALA B N 1
ATOM 5798 C CA . ALA J 5 66 ? 159.689 147.631 170.813 1.00 24.16 66 ALA B CA 1
ATOM 5799 C C . ALA J 5 66 ? 160.274 146.227 170.823 1.00 19.54 66 ALA B C 1
ATOM 5800 O O . ALA J 5 66 ? 160.010 145.443 169.913 1.00 33.07 66 ALA B O 1
ATOM 5802 N N . ASP J 5 67 ? 161.071 145.917 171.842 1.00 24.87 67 ASP B N 1
ATOM 5803 C CA . ASP J 5 67 ? 161.618 144.585 172.065 1.00 22.12 67 ASP B CA 1
ATOM 5804 C C . ASP J 5 67 ? 161.027 143.992 173.335 1.00 27.47 67 ASP B C 1
ATOM 5805 O O . ASP J 5 67 ? 161.087 144.614 174.397 1.00 29.74 67 ASP B O 1
ATOM 5810 N N . LEU J 5 68 ? 160.458 142.796 173.226 1.00 28.33 68 LEU B N 1
ATOM 5811 C CA . LEU J 5 68 ? 159.950 142.049 174.372 1.00 26.44 68 LEU B CA 1
ATOM 5812 C C . LEU J 5 68 ? 160.778 140.782 174.512 1.00 24.91 68 LEU B C 1
ATOM 5813 O O . LEU J 5 68 ? 160.711 139.899 173.656 1.00 33.63 68 LEU B O 1
ATOM 5818 N N . THR J 5 69 ? 161.536 140.679 175.598 1.00 30.71 69 THR B N 1
ATOM 5819 C CA . THR J 5 69 ? 162.435 139.558 175.821 1.00 28.77 69 THR B CA 1
ATOM 5820 C C . THR J 5 69 ? 162.006 138.778 177.052 1.00 27.23 69 THR B C 1
ATOM 5821 O O . THR J 5 69 ? 161.835 139.350 178.128 1.00 33.15 69 THR B O 1
ATOM 5825 N N . LYS J 5 70 ? 161.819 137.479 176.883 1.00 26.93 70 LYS B N 1
ATOM 5826 C CA . LYS J 5 70 ? 161.534 136.559 177.972 1.00 31.37 70 LYS B CA 1
ATOM 5827 C C . LYS J 5 70 ? 162.743 135.662 178.167 1.00 30.16 70 LYS B C 1
ATOM 5828 O O . LYS J 5 70 ? 163.158 134.973 177.235 1.00 27.43 70 LYS B O 1
ATOM 5834 N N . ALA J 5 71 ? 163.312 135.679 179.363 1.00 29.87 71 ALA B N 1
ATOM 5835 C CA . ALA J 5 71 ? 164.411 134.793 179.713 1.00 29.44 71 ALA B CA 1
ATOM 5836 C C . ALA J 5 71 ? 163.861 133.612 180.498 1.00 32.43 71 ALA B C 1
ATOM 5837 O O . ALA J 5 71 ? 163.193 133.795 181.517 1.00 35.36 71 ALA B O 1
ATOM 5839 N N . PHE J 5 72 ? 164.131 132.404 180.016 1.00 34.00 72 PHE B N 1
ATOM 5840 C CA . PHE J 5 72 ? 163.644 131.190 180.650 1.00 26.86 72 PHE B CA 1
ATOM 5841 C C . PHE J 5 72 ? 164.658 130.533 181.567 1.00 27.13 72 PHE B C 1
ATOM 5842 O O . PHE J 5 72 ? 164.261 129.750 182.434 1.00 31.34 72 PHE B O 1
ATOM 5850 N N . SER J 5 73 ? 165.941 130.813 181.385 1.00 29.47 73 SER B N 1
ATOM 5851 C CA . SER J 5 73 ? 166.969 130.347 182.298 1.00 36.74 73 SER B CA 1
ATOM 5852 C C . SER J 5 73 ? 168.235 131.135 182.017 1.00 37.17 73 SER B C 1
ATOM 5853 O O . SER J 5 73 ? 168.372 131.759 180.964 1.00 37.93 73 SER B O 1
ATOM 5856 N N . LEU J 5 74 ? 169.129 131.154 183.005 1.00 50.98 74 LEU B N 1
ATOM 5857 C CA . LEU J 5 74 ? 170.453 131.736 182.853 1.00 51.70 74 LEU B CA 1
ATOM 5858 C C . LEU J 5 74 ? 171.557 130.710 182.690 1.00 51.98 74 LEU B C 1
ATOM 5859 O O . LEU J 5 74 ? 172.627 131.056 182.183 1.00 54.50 74 LEU B O 1
ATOM 5864 N N . ASN J 5 75 ? 171.342 129.484 183.125 1.00 49.60 75 ASN B N 1
ATOM 5865 C CA . ASN J 5 75 ? 172.312 128.410 182.926 1.00 51.45 75 ASN B CA 1
ATOM 5866 C C . ASN J 5 75 ? 171.535 127.118 182.719 1.00 53.06 75 ASN B C 1
ATOM 5867 O O . ASN J 5 75 ? 171.048 126.514 183.685 1.00 55.33 75 ASN B O 1
ATOM 5872 N N . PRO J 5 76 ? 171.404 126.649 181.470 1.00 41.04 76 PRO B N 1
ATOM 5873 C CA . PRO J 5 76 ? 171.854 127.257 180.207 1.00 37.06 76 PRO B CA 1
ATOM 5874 C C . PRO J 5 76 ? 171.073 128.504 179.839 1.00 35.82 76 PRO B C 1
ATOM 5875 O O . PRO J 5 76 ? 169.873 128.552 180.040 1.00 43.84 76 PRO B O 1
ATOM 5879 N N . LEU J 5 77 ? 171.723 129.522 179.291 1.00 30.80 77 LEU B N 1
ATOM 5880 C CA . LEU J 5 77 ? 171.017 130.731 178.899 1.00 24.55 77 LEU B CA 1
ATOM 5881 C C . LEU J 5 77 ? 170.034 130.416 177.786 1.00 25.03 77 LEU B C 1
ATOM 5882 O O . LEU J 5 77 ? 170.412 129.871 176.750 1.00 35.20 77 LEU B O 1
ATOM 5887 N N . PHE J 5 78 ? 168.769 130.751 178.002 1.00 26.17 78 PHE B N 1
ATOM 5888 C CA . PHE J 5 78 ? 167.737 130.520 177.002 1.00 20.43 78 PHE B CA 1
ATOM 5889 C C . PHE J 5 78 ? 166.733 131.652 177.080 1.00 19.72 78 PHE B C 1
ATOM 5890 O O . PHE J 5 78 ? 166.120 131.857 178.126 1.00 33.60 78 PHE B O 1
ATOM 5898 N N . GLN J 5 79 ? 166.573 132.393 175.992 1.00 17.20 79 GLN B N 1
ATOM 5899 C CA . GLN J 5 79 ? 165.611 133.477 175.989 1.00 20.24 79 GLN B CA 1
ATOM 5900 C C . GLN J 5 79 ? 165.040 133.665 174.596 1.00 25.84 79 GLN B C 1
ATOM 5901 O O . GLN J 5 79 ? 165.673 133.331 173.596 1.00 28.99 79 GLN B O 1
ATOM 5907 N N . VAL J 5 80 ? 163.825 134.201 174.553 1.00 30.57 80 VAL B N 1
ATOM 5908 C CA . VAL J 5 80 ? 163.059 134.396 173.330 1.00 16.72 80 VAL B CA 1
ATOM 5909 C C . VAL J 5 80 ? 162.659 135.860 173.251 1.00 15.40 80 VAL B C 1
ATOM 5910 O O . VAL J 5 80 ? 162.279 136.458 174.259 1.00 30.88 80 VAL B O 1
ATOM 5914 N N . SER J 5 81 ? 162.725 136.434 172.058 1.00 14.60 81 SER B N 1
ATOM 5915 C CA . SER J 5 81 ? 162.513 137.860 171.879 1.00 14.36 81 SER B CA 1
ATOM 5916 C C . SER J 5 81 ? 161.593 138.136 170.700 1.00 15.27 81 SER B C 1
ATOM 5917 O O . SER J 5 81 ? 161.638 137.437 169.687 1.00 26.59 81 SER B O 1
ATOM 5920 N N . HIS J 5 82 ? 160.724 139.131 170.867 1.00 21.83 82 HIS B N 1
ATOM 5921 C CA . HIS J 5 82 ? 159.833 139.636 169.827 1.00 21.57 82 HIS B CA 1
ATOM 5922 C C . HIS J 5 82 ? 160.133 141.111 169.616 1.00 23.22 82 HIS B C 1
ATOM 5923 O O . HIS J 5 82 ? 160.049 141.896 170.561 1.00 26.34 82 HIS B O 1
ATOM 5930 N N . GLN J 5 83 ? 160.493 141.492 168.398 1.00 21.47 83 GLN B N 1
ATOM 5931 C CA . GLN J 5 83 ? 160.719 142.893 168.074 1.00 17.23 83 GLN B CA 1
ATOM 5932 C C . GLN J 5 83 ? 159.645 143.403 167.126 1.00 18.21 83 GLN B C 1
ATOM 5933 O O . GLN J 5 83 ? 159.369 142.780 166.100 1.00 29.42 83 GLN B O 1
ATOM 5939 N N . PHE J 5 84 ? 159.037 144.526 167.485 1.00 21.48 84 PHE B N 1
ATOM 5940 C CA . PHE J 5 84 ? 158.091 145.244 166.645 1.00 22.75 84 PHE B CA 1
ATOM 5941 C C . PHE J 5 84 ? 158.723 146.575 166.268 1.00 27.67 84 PHE B C 1
ATOM 5942 O O . PHE J 5 84 ? 159.252 147.274 167.133 1.00 29.15 84 PHE B O 1
ATOM 5950 N N . ALA J 5 85 ? 158.688 146.925 164.989 1.00 25.06 85 ALA B N 1
ATOM 5951 C CA . ALA J 5 85 ? 159.332 148.158 164.574 1.00 22.79 85 ALA B CA 1
ATOM 5952 C C . ALA J 5 85 ? 158.603 148.779 163.396 1.00 29.02 85 ALA B C 1
ATOM 5953 O O . ALA J 5 85 ? 158.051 148.082 162.545 1.00 30.93 85 ALA B O 1
ATOM 5955 N N . MET J 5 86 ? 158.597 150.109 163.376 1.00 36.25 86 MET B N 1
ATOM 5956 C CA . MET J 5 86 ? 158.038 150.898 162.281 1.00 31.10 86 MET B CA 1
ATOM 5957 C C . MET J 5 86 ? 158.999 152.055 162.065 1.00 28.78 86 MET B C 1
ATOM 5958 O O . MET J 5 86 ? 158.928 153.063 162.769 1.00 31.60 86 MET B O 1
ATOM 5963 N N . GLY J 5 87 ? 159.881 151.920 161.089 1.00 36.99 87 GLY B N 1
ATOM 5964 C CA . GLY J 5 87 ? 160.854 152.964 160.861 1.00 40.78 87 GLY B CA 1
ATOM 5965 C C . GLY J 5 87 ? 161.675 152.671 159.632 1.00 44.81 87 GLY B C 1
ATOM 5966 O O . GLY J 5 87 ? 161.460 151.681 158.929 1.00 43.84 87 GLY B O 1
ATOM 5967 N N . GLU J 5 88 ? 162.609 153.574 159.373 1.00 55.75 88 GLU B N 1
ATOM 5968 C CA . GLU J 5 88 ? 163.488 153.462 158.221 1.00 57.88 88 GLU B CA 1
ATOM 5969 C C . GLU J 5 88 ? 164.315 152.187 158.307 1.00 60.06 88 GLU B C 1
ATOM 5970 O O . GLU J 5 88 ? 164.982 151.945 159.315 1.00 55.95 88 GLU B O 1
ATOM 5976 N N . ARG J 5 89 ? 164.229 151.360 157.260 1.00 61.17 89 ARG B N 1
ATOM 5977 C CA . 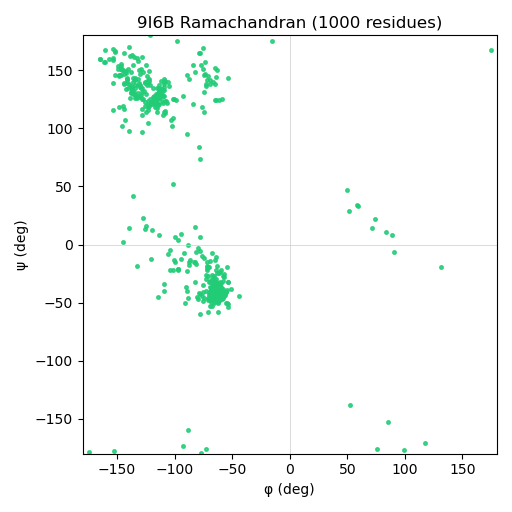ARG J 5 89 ? 164.972 150.099 157.123 1.00 60.42 89 ARG B CA 1
ATOM 5978 C C . ARG J 5 89 ? 164.830 149.186 158.344 1.00 59.63 89 ARG B C 1
ATOM 5979 O O . ARG J 5 89 ? 165.726 148.399 158.655 1.00 59.77 89 ARG B O 1
ATOM 5987 N N . LEU J 5 90 ? 163.704 149.286 159.045 1.00 48.40 90 LEU B N 1
ATOM 5988 C CA . LEU J 5 90 ? 163.371 148.408 160.162 1.00 46.94 90 LEU B CA 1
ATOM 5989 C C . LEU J 5 90 ? 162.270 147.456 159.717 1.00 47.62 90 LEU B C 1
ATOM 5990 O O . LEU J 5 90 ? 161.218 147.903 159.251 1.00 49.84 90 LEU B O 1
ATOM 5995 N N . SER J 5 91 ? 162.515 146.153 159.836 1.00 39.98 91 SER B N 1
ATOM 5996 C CA . SER J 5 91 ? 161.488 145.177 159.497 1.00 40.46 91 SER B CA 1
ATOM 5997 C C . SER J 5 91 ? 160.353 145.228 160.517 1.00 39.32 91 SER B C 1
ATOM 5998 O O . SER J 5 91 ? 160.605 145.342 161.718 1.00 44.87 91 SER B O 1
ATOM 6001 N N . PRO J 5 92 ? 159.098 145.160 160.068 1.00 35.68 92 PRO B N 1
ATOM 6002 C CA . PRO J 5 92 ? 157.963 145.226 161.005 1.00 32.88 92 PRO B CA 1
ATOM 6003 C C . PRO J 5 92 ? 158.025 144.271 162.185 1.00 31.62 92 PRO B C 1
ATOM 6004 O O . PRO J 5 92 ? 157.626 144.653 163.289 1.00 33.13 92 PRO B O 1
ATOM 6008 N N . TYR J 5 93 ? 158.499 143.045 161.996 1.00 33.06 93 TYR B N 1
ATOM 6009 C CA . TYR J 5 93 ? 158.536 142.089 163.088 1.00 26.68 93 TYR B CA 1
ATOM 6010 C C . TYR J 5 93 ? 159.744 141.182 162.938 1.00 31.91 93 TYR B C 1
ATOM 6011 O O . TYR J 5 93 ? 160.158 140.856 161.826 1.00 38.65 93 TYR B O 1
ATOM 6020 N N . THR J 5 94 ? 160.314 140.790 164.076 1.00 27.89 94 THR B N 1
ATOM 6021 C CA . THR J 5 94 ? 161.437 139.863 164.115 1.00 22.38 94 THR B CA 1
ATOM 6022 C C . THR J 5 94 ? 161.304 138.962 165.330 1.00 20.15 94 THR B C 1
ATOM 6023 O O . THR J 5 94 ? 161.294 139.444 166.461 1.00 24.56 94 THR B O 1
ATOM 6027 N N . PHE J 5 95 ? 161.154 137.667 165.094 1.00 20.99 95 PHE B N 1
ATOM 6028 C CA . PHE J 5 95 ? 161.215 136.676 166.154 1.00 18.81 95 PHE B CA 1
ATOM 6029 C C . PHE J 5 95 ? 162.665 136.264 166.356 1.00 23.54 95 PHE B C 1
ATOM 6030 O O . PHE J 5 95 ? 163.415 136.128 165.393 1.00 34.92 95 PHE B O 1
ATOM 6038 N N . ALA J 5 96 ? 163.058 136.045 167.605 1.00 19.02 96 ALA B N 1
ATOM 6039 C CA . ALA J 5 96 ? 164.421 135.622 167.875 1.00 5.65 96 ALA B CA 1
ATOM 6040 C C . ALA J 5 96 ? 164.447 134.692 169.073 1.00 9.53 96 ALA B C 1
ATOM 6041 O O . ALA J 5 96 ? 163.599 134.769 169.959 1.00 23.68 96 ALA B O 1
ATOM 6043 N N . ALA J 5 97 ? 165.425 133.797 169.075 1.00 14.75 97 ALA B N 1
ATOM 6044 C CA . ALA J 5 97 ? 165.652 132.879 170.175 1.00 14.93 97 ALA B CA 1
ATOM 6045 C C . ALA J 5 97 ? 167.145 132.628 170.264 1.00 17.55 97 ALA B C 1
ATOM 6046 O O . ALA J 5 97 ? 167.844 132.620 169.252 1.00 18.81 97 ALA B O 1
ATOM 6048 N N . LEU J 5 98 ? 167.633 132.443 171.480 1.00 19.86 98 LEU B N 1
ATOM 6049 C CA . LEU J 5 98 ? 169.039 132.148 171.687 1.00 17.30 98 LEU B CA 1
ATOM 6050 C C . LEU J 5 98 ? 169.185 131.140 172.808 1.00 15.83 98 LEU B C 1
ATOM 6051 O O . LEU J 5 98 ? 168.397 131.111 173.750 1.00 29.87 98 LEU B O 1
ATOM 6056 N N . TYR J 5 99 ? 170.201 130.306 172.685 1.00 20.86 99 TYR B N 1
ATOM 6057 C CA . TYR J 5 99 ? 170.514 129.297 173.675 1.00 24.31 99 TYR B CA 1
ATOM 6058 C C . TYR J 5 99 ? 172.012 129.345 173.907 1.00 29.04 99 TYR B C 1
ATOM 6059 O O . TYR J 5 99 ? 172.788 129.280 172.953 1.00 36.42 99 TYR B O 1
ATOM 6068 N N . GLY J 5 100 ? 172.419 129.445 175.162 1.00 23.57 100 GLY B N 1
ATOM 6069 C CA . GLY J 5 100 ? 173.816 129.608 175.487 1.00 24.18 100 GLY B CA 1
ATOM 6070 C C . GLY J 5 100 ? 174.288 128.623 176.532 1.00 28.06 100 GLY B C 1
ATOM 6071 O O . GLY J 5 100 ? 173.530 128.161 177.377 1.00 34.47 100 GLY B O 1
ATOM 6072 N N . THR J 5 101 ? 175.572 128.309 176.449 1.00 32.73 101 THR B N 1
ATOM 6073 C CA . THR J 5 101 ? 176.233 127.369 177.331 1.00 30.94 101 THR B CA 1
ATOM 6074 C C . THR J 5 101 ? 177.693 127.788 177.365 1.00 35.86 101 THR B C 1
ATOM 6075 O O . THR J 5 101 ? 178.145 128.552 176.512 1.00 44.01 101 THR B O 1
ATOM 6079 N N . SER J 5 102 ? 178.419 127.347 178.389 1.00 44.83 102 SER B N 1
ATOM 6080 C CA . SER J 5 102 ? 179.835 127.685 178.461 1.00 42.78 102 SER B CA 1
ATOM 6081 C C . SER J 5 102 ? 180.591 127.224 177.221 1.00 40.79 102 SER B C 1
ATOM 6082 O O . SER J 5 102 ? 181.610 127.822 176.865 1.00 46.03 102 SER B O 1
ATOM 6085 N N . LYS J 5 103 ? 180.124 126.164 176.562 1.00 27.96 103 LYS B N 1
ATOM 6086 C CA . LYS J 5 103 ? 180.763 125.664 175.356 1.00 33.68 103 LYS B CA 1
ATOM 6087 C C . LYS J 5 103 ? 180.085 126.063 174.049 1.00 33.83 103 LYS B C 1
ATOM 6088 O O . LYS J 5 103 ? 180.688 125.878 172.992 1.00 34.31 103 LYS B O 1
ATOM 6094 N N . MET J 5 104 ? 178.864 126.587 174.065 1.00 34.95 104 MET B N 1
ATOM 6095 C CA . MET J 5 104 ? 178.202 126.848 172.797 1.00 26.95 104 MET B CA 1
ATOM 6096 C C . MET J 5 104 ? 177.183 127.966 172.921 1.00 29.72 104 MET B C 1
ATOM 6097 O O . MET J 5 104 ? 176.696 128.282 174.005 1.00 34.30 104 MET B O 1
ATOM 6102 N N . PHE J 5 105 ? 176.870 128.559 171.776 1.00 28.86 105 PHE B N 1
ATOM 6103 C CA . PHE J 5 105 ? 175.881 129.622 171.679 1.00 22.64 105 PHE B CA 1
ATOM 6104 C C . PHE J 5 105 ? 175.206 129.525 170.323 1.00 26.67 105 PHE B C 1
ATOM 6105 O O . PHE J 5 105 ? 175.869 129.640 169.292 1.00 30.20 105 PHE B O 1
ATOM 6113 N N . ALA J 5 106 ? 173.899 129.300 170.331 1.00 26.70 106 ALA B N 1
ATOM 6114 C CA . ALA J 5 106 ? 173.083 129.246 169.129 1.00 16.45 106 ALA B CA 1
ATOM 6115 C C . ALA J 5 106 ? 172.099 130.401 169.166 1.00 12.52 106 ALA B C 1
ATOM 6116 O O . ALA J 5 106 ? 171.410 130.594 170.166 1.00 28.41 106 ALA B O 1
ATOM 6118 N N . GLN J 5 107 ? 172.054 131.185 168.103 1.00 13.21 107 GLN B N 1
ATOM 6119 C CA . GLN J 5 107 ? 171.096 132.271 168.000 1.00 21.75 107 GLN B CA 1
ATOM 6120 C C . GLN J 5 107 ? 170.445 132.263 166.626 1.00 30.96 107 GLN B C 1
ATOM 6121 O O . GLN J 5 107 ? 171.108 132.023 165.617 1.00 29.58 107 GLN B O 1
ATOM 6127 N N . GLY J 5 108 ? 169.137 132.475 166.599 1.00 24.92 108 GLY B N 1
ATOM 6128 C CA . GLY J 5 108 ? 168.433 132.663 165.350 1.00 17.47 108 GLY B CA 1
ATOM 6129 C C . GLY J 5 108 ? 167.440 133.800 165.425 1.00 17.94 108 GLY B C 1
ATOM 6130 O O . GLY J 5 108 ? 166.809 133.996 166.459 1.00 30.37 108 GLY B O 1
ATOM 6131 N N . ASN J 5 109 ? 167.288 134.557 164.350 1.00 18.72 109 ASN B N 1
ATOM 6132 C CA . ASN J 5 109 ? 166.269 135.590 164.279 1.00 25.49 109 ASN B CA 1
ATOM 6133 C C . ASN J 5 109 ? 165.689 135.605 162.875 1.00 24.89 109 ASN B C 1
ATOM 6134 O O . ASN J 5 109 ? 166.421 135.444 161.899 1.00 26.35 109 ASN B O 1
ATOM 6139 N N . ILE J 5 110 ? 164.370 135.764 162.775 1.00 26.62 110 ILE B N 1
ATOM 6140 C CA . ILE J 5 110 ? 163.682 135.703 161.491 1.00 30.75 110 ILE B CA 1
ATOM 6141 C C . ILE J 5 110 ? 162.694 136.859 161.365 1.00 27.48 110 ILE B C 1
ATOM 6142 O O . ILE J 5 110 ? 161.960 137.166 162.306 1.00 31.25 110 ILE B O 1
ATOM 6147 N N . ASP J 5 111 ? 162.702 137.506 160.202 1.00 38.89 111 ASP B N 1
ATOM 6148 C CA . ASP J 5 111 ? 161.834 138.614 159.828 1.00 34.28 111 ASP B CA 1
ATOM 6149 C C . ASP J 5 111 ? 160.438 138.143 159.446 1.00 38.30 111 ASP B C 1
ATOM 6150 O O . ASP J 5 111 ? 160.186 136.963 159.208 1.00 45.39 111 ASP B O 1
ATOM 6155 N N . ASP J 5 112 ? 159.516 139.104 159.411 1.00 45.93 112 ASP B N 1
ATOM 6156 C CA . ASP J 5 112 ? 158.188 138.861 158.866 1.00 43.66 112 ASP B CA 1
ATOM 6157 C C . ASP J 5 112 ? 158.239 138.441 157.402 1.00 49.05 112 ASP B C 1
ATOM 6158 O O . ASP J 5 112 ? 157.286 137.828 156.914 1.00 55.70 112 ASP B O 1
ATOM 6163 N N . GLN J 5 113 ? 159.303 138.793 156.681 1.00 46.87 113 GLN B N 1
ATOM 6164 C CA . GLN J 5 113 ? 159.478 138.413 155.286 1.00 47.14 113 GLN B CA 1
ATOM 6165 C C . GLN J 5 113 ? 160.293 137.140 155.111 1.00 46.94 113 GLN B C 1
ATOM 6166 O O . GLN J 5 113 ? 160.648 136.803 153.981 1.00 50.96 113 GLN B O 1
ATOM 6172 N N . GLY J 5 114 ? 160.593 136.431 156.195 1.00 43.37 114 GLY B N 1
ATOM 6173 C CA . GLY J 5 114 ? 161.293 135.168 156.141 1.00 42.41 114 GLY B CA 1
ATOM 6174 C C . GLY J 5 114 ? 162.799 135.226 156.055 1.00 44.04 114 GLY B C 1
ATOM 6175 O O . GLY J 5 114 ? 163.418 134.186 155.821 1.00 44.33 114 GLY B O 1
ATOM 6176 N N . ASN J 5 115 ? 163.415 136.391 156.247 1.00 38.19 115 ASN B N 1
ATOM 6177 C CA . ASN J 5 115 ? 164.874 136.489 156.285 1.00 37.18 115 ASN B CA 1
ATOM 6178 C C . ASN J 5 115 ? 165.401 135.929 157.600 1.00 36.65 115 ASN B C 1
ATOM 6179 O O . ASN J 5 115 ? 165.155 136.495 158.666 1.00 40.50 115 ASN B O 1
ATOM 6184 N N . LEU J 5 116 ? 166.141 134.828 157.530 1.00 30.82 116 LEU B N 1
ATOM 6185 C CA . LEU J 5 116 ? 166.673 134.148 158.703 1.00 24.51 116 LEU B CA 1
ATOM 6186 C C . LEU J 5 116 ? 168.173 134.382 158.838 1.00 24.70 116 LEU B C 1
ATOM 6187 O O . LEU J 5 116 ? 168.941 134.036 157.940 1.00 26.93 116 LEU B O 1
ATOM 6192 N N . SER J 5 117 ? 168.584 134.954 159.967 1.00 25.77 117 SER B N 1
ATOM 6193 C CA . SER J 5 117 ? 169.987 135.099 160.332 1.00 19.42 117 SER B CA 1
ATOM 6194 C C . SER J 5 117 ? 170.286 134.147 161.481 1.00 24.07 117 SER B C 1
ATOM 6195 O O . SER J 5 117 ? 169.598 134.172 162.502 1.00 34.86 117 SER B O 1
ATOM 6198 N N . THR J 5 118 ? 171.317 133.327 161.330 1.00 27.11 118 THR B N 1
ATOM 6199 C CA . THR J 5 118 ? 171.646 132.327 162.329 1.00 26.74 118 THR B CA 1
ATOM 6200 C C . THR J 5 118 ? 173.084 132.491 162.790 1.00 27.62 118 THR B C 1
ATOM 6201 O O . THR J 5 118 ? 173.925 133.033 162.074 1.00 33.11 118 THR B O 1
ATOM 6205 N N . THR J 5 119 ? 173.338 132.038 164.013 1.00 33.23 119 THR B N 1
ATOM 6206 C CA . THR J 5 119 ? 174.655 132.029 164.623 1.00 22.19 119 THR B CA 1
ATOM 6207 C C . THR J 5 119 ? 174.838 130.714 165.357 1.00 18.53 119 THR B C 1
ATOM 6208 O O . THR J 5 119 ? 173.928 130.258 166.047 1.00 35.77 119 THR B O 1
ATOM 6212 N N . PHE J 5 120 ? 175.997 130.091 165.196 1.00 22.96 120 PHE B N 1
ATOM 6213 C CA . PHE J 5 120 ? 176.329 128.904 165.975 1.00 21.44 120 PHE B CA 1
ATOM 6214 C C . PHE J 5 120 ? 177.809 128.940 166.314 1.00 27.34 120 PHE B C 1
ATOM 6215 O O . PHE J 5 120 ? 178.652 128.706 165.447 1.00 32.12 120 PHE B O 1
ATOM 6223 N N . ASN J 5 121 ? 178.116 129.205 167.578 1.00 20.94 121 ASN B N 1
ATOM 6224 C CA . ASN J 5 121 ? 179.480 129.314 168.067 1.00 19.38 121 ASN B CA 1
ATOM 6225 C C . ASN J 5 121 ? 179.746 128.143 168.997 1.00 19.71 121 ASN B C 1
ATOM 6226 O O . ASN J 5 121 ? 178.911 127.827 169.844 1.00 26.17 121 ASN B O 1
ATOM 6231 N N . TYR J 5 122 ? 180.888 127.491 168.830 1.00 21.35 122 TYR B N 1
ATOM 6232 C CA . TYR J 5 122 ? 181.226 126.344 169.657 1.00 25.22 122 TYR B CA 1
ATOM 6233 C C . TYR J 5 122 ? 182.680 126.428 170.085 1.00 30.37 122 TYR B C 1
ATOM 6234 O O . TYR J 5 122 ? 183.558 126.675 169.258 1.00 34.45 122 TYR B O 1
ATOM 6243 N N . ARG J 5 123 ? 182.930 126.213 171.373 1.00 31.76 123 ARG B N 1
ATOM 6244 C CA . ARG J 5 123 ? 184.285 126.189 171.914 1.00 25.37 123 ARG B CA 1
ATOM 6245 C C . ARG J 5 123 ? 184.817 124.770 171.831 1.00 26.21 123 ARG B C 1
ATOM 6246 O O . ARG J 5 123 ? 184.611 123.957 172.725 1.00 40.22 123 ARG B O 1
ATOM 6254 N N . TRP J 5 124 ? 185.544 124.477 170.759 1.00 29.18 124 TRP B N 1
ATOM 6255 C CA . TRP J 5 124 ? 186.148 123.160 170.621 1.00 33.16 124 TRP B CA 1
ATOM 6256 C C . TRP J 5 124 ? 187.172 122.931 171.713 1.00 39.14 124 TRP B C 1
ATOM 6257 O O . TRP J 5 124 ? 187.358 121.804 172.182 1.00 43.97 124 TRP B O 1
ATOM 6268 N N . THR J 5 125 ? 187.827 124.006 172.126 1.00 38.80 125 THR B N 1
ATOM 6269 C CA . THR J 5 125 ? 188.876 124.079 173.128 1.00 35.55 125 THR B CA 1
ATOM 6270 C C . THR J 5 125 ? 188.698 125.423 173.814 1.00 36.83 125 THR B C 1
ATOM 6271 O O . THR J 5 125 ? 188.097 126.333 173.232 1.00 38.26 125 THR B O 1
ATOM 6275 N N . PRO J 5 126 ? 189.154 125.577 175.060 1.00 44.74 126 PRO B N 1
ATOM 6276 C CA . PRO J 5 126 ? 189.020 126.899 175.689 1.00 42.70 126 PRO B CA 1
ATOM 6277 C C . PRO J 5 126 ? 189.677 128.019 174.898 1.00 42.01 126 PRO B C 1
ATOM 6278 O O . PRO J 5 126 ? 189.269 129.178 175.038 1.00 41.51 126 PRO B O 1
ATOM 6282 N N . SER J 5 127 ? 190.682 127.712 174.076 1.00 37.73 127 SER B N 1
ATOM 6283 C CA . SER J 5 127 ? 191.340 128.708 173.241 1.00 34.08 127 SER B CA 1
ATOM 6284 C C . SER J 5 127 ? 190.830 128.763 171.804 1.00 36.31 127 SER B C 1
ATOM 6285 O O . SER J 5 127 ? 191.004 129.793 171.151 1.00 36.79 127 SER B O 1
ATOM 6288 N N . PHE J 5 128 ? 190.189 127.707 171.302 1.00 37.44 128 PHE B N 1
ATOM 6289 C CA . PHE J 5 128 ? 189.751 127.622 169.911 1.00 32.39 128 PHE B CA 1
ATOM 6290 C C . PHE J 5 128 ? 188.232 127.561 169.821 1.00 32.51 128 PHE B C 1
ATOM 6291 O O . PHE J 5 128 ? 187.605 126.730 170.478 1.00 39.96 128 PHE B O 1
ATOM 6299 N N . THR J 5 129 ? 187.648 128.444 169.011 1.00 31.30 129 THR B N 1
ATOM 6300 C CA . THR J 5 129 ? 186.207 128.520 168.810 1.00 26.07 129 THR B CA 1
ATOM 6301 C C . THR J 5 129 ? 185.887 128.691 167.331 1.00 32.27 129 THR B C 1
ATOM 6302 O O . THR J 5 129 ? 186.601 129.393 166.613 1.00 36.86 129 THR B O 1
ATOM 6306 N N . THR J 5 130 ? 184.838 128.011 166.872 1.00 37.69 130 THR B N 1
ATOM 6307 C CA . THR J 5 130 ? 184.335 128.122 165.506 1.00 35.27 130 THR B CA 1
ATOM 6308 C C . THR J 5 130 ? 182.985 128.830 165.507 1.00 30.36 130 THR B C 1
ATOM 6309 O O . THR J 5 130 ? 182.078 128.430 166.236 1.00 38.00 130 THR B O 1
ATOM 6313 N N . LYS J 5 131 ? 182.851 129.872 164.693 1.00 29.78 131 LYS B N 1
ATOM 6314 C CA . LYS J 5 131 ? 181.613 130.633 164.564 1.00 23.78 131 LYS B CA 1
ATOM 6315 C C . LYS J 5 131 ? 181.036 130.464 163.162 1.00 32.24 131 LYS B C 1
ATOM 6316 O O . LYS J 5 131 ? 181.689 130.813 162.177 1.00 39.32 131 LYS B O 1
ATOM 6322 N N . THR J 5 132 ? 179.815 129.943 163.072 1.00 35.10 132 THR B N 1
ATOM 6323 C CA . THR J 5 132 ? 179.140 129.706 161.800 1.00 28.22 132 THR B CA 1
ATOM 6324 C C . THR J 5 132 ? 177.910 130.596 161.692 1.00 30.44 132 THR B C 1
ATOM 6325 O O . THR J 5 132 ? 177.093 130.633 162.610 1.00 40.67 132 THR B O 1
ATOM 6329 N N . ARG J 5 133 ? 177.773 131.304 160.573 1.00 32.66 133 ARG B N 1
ATOM 6330 C CA . ARG J 5 133 ? 176.650 132.205 160.354 1.00 31.79 133 ARG B CA 1
ATOM 6331 C C . ARG J 5 133 ? 175.998 131.944 159.005 1.00 32.01 133 ARG B C 1
ATOM 6332 O O . ARG J 5 133 ? 176.686 131.730 158.007 1.00 33.60 133 ARG B O 1
ATOM 6340 N N . PHE J 5 134 ? 174.666 131.939 158.985 1.00 34.61 134 PHE B N 1
ATOM 6341 C CA . PHE J 5 134 ? 173.883 131.816 157.763 1.00 31.90 134 PHE B CA 1
ATOM 6342 C C . PHE J 5 134 ? 172.896 132.967 157.640 1.00 30.79 134 PHE B C 1
ATOM 6343 O O . PHE J 5 134 ? 172.298 133.388 158.629 1.00 37.12 134 PHE B O 1
ATOM 6351 N N . GLN J 5 135 ? 172.748 133.487 156.426 1.00 38.51 135 GLN B N 1
ATOM 6352 C CA . GLN J 5 135 ? 171.706 134.446 156.072 1.00 36.73 135 GLN B CA 1
ATOM 6353 C C . GLN J 5 135 ? 170.914 133.851 154.921 1.00 38.62 135 GLN B C 1
ATOM 6354 O O . GLN J 5 135 ? 171.489 133.539 153.878 1.00 42.09 135 GLN B O 1
ATOM 6360 N N . ILE J 5 136 ? 169.616 133.650 155.120 1.00 39.78 136 ILE B N 1
ATOM 6361 C CA . ILE J 5 136 ? 168.738 133.064 154.113 1.00 36.91 136 ILE B CA 1
ATOM 6362 C C . ILE J 5 136 ? 167.583 134.013 153.824 1.00 42.49 136 ILE B C 1
ATOM 6363 O O . ILE J 5 136 ? 166.778 134.299 154.715 1.00 43.66 136 ILE B O 1
ATOM 6368 N N . THR J 5 137 ? 167.507 134.518 152.587 1.00 56.44 137 THR B N 1
ATOM 6369 C CA . THR J 5 137 ? 166.389 135.365 152.181 1.00 56.47 137 THR B CA 1
ATOM 6370 C C . THR J 5 137 ? 165.526 134.584 151.201 1.00 56.86 137 THR B C 1
ATOM 6371 O O . THR J 5 137 ? 165.994 134.258 150.101 1.00 60.76 137 THR B O 1
ATOM 6375 N N . PRO J 5 138 ? 164.282 134.251 151.559 1.00 60.14 138 PRO B N 1
ATOM 6376 C CA . PRO J 5 138 ? 163.388 133.571 150.606 1.00 62.25 138 PRO B CA 1
ATOM 6377 C C . PRO J 5 138 ? 162.868 134.389 149.434 1.00 64.40 138 PRO B C 1
ATOM 6378 O O . PRO J 5 138 ? 162.903 133.911 148.294 1.00 62.66 138 PRO B O 1
ATOM 6382 N N . GLY J 5 139 ? 162.392 135.615 149.680 1.00 74.55 139 GLY B N 1
ATOM 6383 C CA . GLY J 5 139 ? 161.745 136.374 148.621 1.00 74.63 139 GLY B CA 1
ATOM 6384 C C . GLY J 5 139 ? 162.676 136.740 147.490 1.00 75.93 139 GLY B C 1
ATOM 6385 O O . GLY J 5 139 ? 162.307 136.665 146.316 1.00 73.82 139 GLY B O 1
ATOM 6386 N N . ALA J 5 140 ? 163.887 137.147 147.826 1.00 77.30 140 ALA B N 1
ATOM 6387 C CA . ALA J 5 140 ? 164.873 137.559 146.847 1.00 75.64 140 ALA B CA 1
ATOM 6388 C C . ALA J 5 140 ? 166.019 136.572 146.915 1.00 74.73 140 ALA B C 1
ATOM 6389 O O . ALA J 5 140 ? 166.456 136.214 148.013 1.00 74.91 140 ALA B O 1
ATOM 6391 N N . THR J 5 141 ? 166.489 136.114 145.756 1.00 75.73 141 THR B N 1
ATOM 6392 C CA . THR J 5 141 ? 167.635 135.217 145.773 1.00 77.62 141 THR B CA 1
ATOM 6393 C C . THR J 5 141 ? 168.760 135.889 146.541 1.00 78.38 141 THR B C 1
ATOM 6394 O O . THR J 5 141 ? 169.333 135.312 147.472 1.00 75.52 141 THR B O 1
ATOM 6398 N N . GLY J 5 142 ? 169.059 137.130 146.171 1.00 77.65 142 GLY B N 1
ATOM 6399 C CA . GLY J 5 142 ? 169.896 138.006 146.963 1.00 74.16 142 GLY B CA 1
ATOM 6400 C C . GLY J 5 142 ? 171.217 137.396 147.335 1.00 76.29 142 GLY B C 1
ATOM 6401 O O . GLY J 5 142 ? 171.882 136.743 146.524 1.00 74.88 142 GLY B O 1
ATOM 6402 N N . GLN J 5 143 ? 171.618 137.613 148.580 1.00 69.55 143 GLN B N 1
ATOM 6403 C CA . GLN J 5 143 ? 172.712 136.862 149.173 1.00 69.86 143 GLN B CA 1
ATOM 6404 C C . GLN J 5 143 ? 172.262 135.863 150.236 1.00 65.90 143 GLN B C 1
ATOM 6405 O O . GLN J 5 143 ? 171.769 136.257 151.298 1.00 65.74 143 GLN B O 1
ATOM 6411 N N . ASP J 5 144 ? 172.422 134.578 149.942 1.00 55.43 144 ASP B N 1
ATOM 6412 C CA . ASP J 5 144 ? 172.201 133.502 150.903 1.00 52.25 144 ASP B CA 1
ATOM 6413 C C . ASP J 5 144 ? 173.635 133.168 151.273 1.00 57.20 144 ASP B C 1
ATOM 6414 O O . ASP J 5 144 ? 174.344 132.510 150.512 1.00 59.43 144 ASP B O 1
ATOM 6419 N N . MET J 5 145 ? 174.072 133.646 152.429 1.00 50.23 145 MET B N 1
ATOM 6420 C CA . MET J 5 145 ? 175.475 133.617 152.797 1.00 45.17 145 MET B CA 1
ATOM 6421 C C . MET J 5 145 ? 175.755 132.617 153.900 1.00 43.71 145 MET B C 1
ATOM 6422 O O . MET J 5 145 ? 174.946 132.428 154.806 1.00 49.22 145 MET B O 1
ATOM 6427 N N . ALA J 5 146 ? 176.902 131.961 153.790 1.00 36.13 146 ALA B N 1
ATOM 6428 C CA . ALA J 5 146 ? 177.408 131.063 154.812 1.00 35.26 146 ALA B CA 1
ATOM 6429 C C . ALA J 5 146 ? 178.806 131.540 155.161 1.00 41.35 146 ALA B C 1
ATOM 6430 O O . ALA J 5 146 ? 179.686 131.551 154.299 1.00 40.42 146 ALA B O 1
ATOM 6432 N N . GLN J 5 147 ? 179.012 131.922 156.417 1.00 41.21 147 GLN B N 1
ATOM 6433 C CA . GLN J 5 147 ? 180.301 132.402 156.892 1.00 30.52 147 GLN B CA 1
ATOM 6434 C C . GLN J 5 147 ? 180.828 131.455 157.956 1.00 30.59 147 GLN B C 1
ATOM 6435 O O . GLN J 5 147 ? 180.172 131.238 158.975 1.00 41.69 147 GLN B O 1
ATOM 6441 N N . PHE J 5 148 ? 182.000 130.888 157.712 1.00 30.74 148 PHE B N 1
ATOM 6442 C CA . PHE J 5 148 ? 182.661 129.970 158.631 1.00 34.53 148 PHE B CA 1
ATOM 6443 C C . PHE J 5 148 ? 183.874 130.662 159.245 1.00 36.26 148 PHE B C 1
ATOM 6444 O O . PHE J 5 148 ? 184.839 130.964 158.541 1.00 38.61 148 PHE B O 1
ATOM 6452 N N . GLU J 5 149 ? 183.835 130.890 160.556 1.00 36.85 149 GLU B N 1
ATOM 6453 C CA . GLU J 5 149 ? 184.885 131.600 161.273 1.00 28.72 149 GLU B CA 1
ATOM 6454 C C . GLU J 5 149 ? 185.608 130.663 162.232 1.00 31.20 149 GLU B C 1
ATOM 6455 O O . GLU J 5 149 ? 184.977 129.845 162.901 1.00 41.47 149 GLU B O 1
ATOM 6461 N N . HIS J 5 150 ? 186.933 130.771 162.280 1.00 31.94 150 HIS B N 1
ATOM 6462 C CA . HIS J 5 150 ? 187.781 129.990 163.180 1.00 31.21 150 HIS B CA 1
ATOM 6463 C C . HIS J 5 150 ? 188.689 130.941 163.947 1.00 36.67 150 HIS B C 1
ATOM 6464 O O . HIS J 5 150 ? 189.592 131.535 163.356 1.00 36.87 150 HIS B O 1
ATOM 6471 N N . GLU J 5 151 ? 188.470 131.085 165.255 1.00 35.91 151 GLU B N 1
ATOM 6472 C CA . GLU J 5 151 ? 189.284 131.953 166.100 1.00 27.92 151 GLU B CA 1
ATOM 6473 C C . GLU J 5 151 ? 190.150 131.136 167.041 1.00 28.32 151 GLU B C 1
ATOM 6474 O O . GLU J 5 151 ? 189.669 130.200 167.679 1.00 38.21 151 GLU B O 1
ATOM 6480 N N . TYR J 5 152 ? 191.424 131.491 167.121 1.00 31.18 152 TYR B N 1
ATOM 6481 C CA . TYR J 5 152 ? 192.323 130.972 168.137 1.00 28.82 152 TYR B CA 1
ATOM 6482 C C . TYR J 5 152 ? 192.802 132.127 168.998 1.00 30.99 152 TYR B C 1
ATOM 6483 O O . TYR J 5 152 ? 193.291 133.127 168.474 1.00 36.48 152 TYR B O 1
ATOM 6492 N N . SER J 5 153 ? 192.657 131.991 170.311 1.00 35.75 153 SER B N 1
ATOM 6493 C CA . SER J 5 153 ? 193.137 132.976 171.272 1.00 26.39 153 SER B CA 1
ATOM 6494 C C . SER J 5 153 ? 194.312 132.368 172.022 1.00 33.86 153 SER B C 1
ATOM 6495 O O . SER J 5 153 ? 194.139 131.436 172.811 1.00 37.96 153 SER B O 1
ATOM 6498 N N . GLY J 5 154 ? 195.505 132.902 171.781 1.00 36.74 154 GLY B N 1
ATOM 6499 C CA . GLY J 5 154 ? 196.706 132.426 172.425 1.00 35.57 154 GLY B CA 1
ATOM 6500 C C . GLY J 5 154 ? 197.019 133.193 173.691 1.00 38.75 154 GLY B C 1
ATOM 6501 O O . GLY J 5 154 ? 196.249 134.033 174.158 1.00 40.27 154 GLY B O 1
ATOM 6502 N N . ALA J 5 155 ? 198.187 132.888 174.255 1.00 48.41 155 ALA B N 1
ATOM 6503 C CA . ALA J 5 155 ? 198.598 133.556 175.483 1.00 47.90 155 ALA B CA 1
ATOM 6504 C C . ALA J 5 155 ? 198.784 135.047 175.270 1.00 49.74 155 ALA B C 1
ATOM 6505 O O . ALA J 5 155 ? 198.506 135.841 176.173 1.00 51.32 155 ALA B O 1
ATOM 6507 N N . ASP J 5 156 ? 199.240 135.446 174.081 1.00 43.70 156 ASP B N 1
ATOM 6508 C CA . ASP J 5 156 ? 199.517 136.846 173.799 1.00 37.82 156 ASP B CA 1
ATOM 6509 C C . ASP J 5 156 ? 199.077 137.271 172.405 1.00 38.59 156 ASP B C 1
ATOM 6510 O O . ASP J 5 156 ? 199.499 138.332 171.944 1.00 41.08 156 ASP B O 1
ATOM 6515 N N . PHE J 5 157 ? 198.260 136.480 171.717 1.00 39.20 157 PHE B N 1
ATOM 6516 C CA . PHE J 5 157 ? 197.834 136.789 170.361 1.00 34.88 157 PHE B CA 1
ATOM 6517 C C . PHE J 5 157 ? 196.468 136.177 170.110 1.00 33.78 157 PHE B C 1
ATOM 6518 O O . PHE J 5 157 ? 195.989 135.342 170.874 1.00 43.72 157 PHE B O 1
ATOM 6526 N N . THR J 5 158 ? 195.831 136.622 169.034 1.00 29.04 158 THR B N 1
ATOM 6527 C CA . THR J 5 158 ? 194.637 135.970 168.525 1.00 30.17 158 THR B CA 1
ATOM 6528 C C . THR J 5 158 ? 194.728 135.913 167.006 1.00 31.18 158 THR B C 1
ATOM 6529 O O . THR J 5 158 ? 195.144 136.880 166.366 1.00 31.50 158 THR B O 1
ATOM 6533 N N . ALA J 5 159 ? 194.379 134.761 166.440 1.00 33.98 159 ALA B N 1
ATOM 6534 C CA . ALA J 5 159 ? 194.389 134.530 165.003 1.00 27.78 159 ALA B CA 1
ATOM 6535 C C . ALA J 5 159 ? 193.008 134.074 164.558 1.00 24.56 159 ALA B C 1
ATOM 6536 O O . ALA J 5 159 ? 192.355 133.299 165.253 1.00 35.82 159 ALA B O 1
ATOM 6538 N N . THR J 5 160 ? 192.563 134.550 163.398 1.00 28.84 160 THR B N 1
ATOM 6539 C CA . THR J 5 160 ? 191.236 134.232 162.887 1.00 25.33 160 THR B CA 1
ATOM 6540 C C . THR J 5 160 ? 191.286 134.027 161.380 1.00 27.14 160 THR B C 1
ATOM 6541 O O . THR J 5 160 ? 192.056 134.694 160.689 1.00 33.92 160 THR B O 1
ATOM 6545 N N . ILE J 5 161 ? 190.489 133.082 160.875 1.00 27.52 161 ILE B N 1
ATOM 6546 C CA . ILE J 5 161 ? 190.275 132.900 159.441 1.00 24.18 161 ILE B CA 1
ATOM 6547 C C . ILE J 5 161 ? 188.782 132.763 159.166 1.00 23.29 161 ILE B C 1
ATOM 6548 O O . ILE J 5 161 ? 188.109 131.921 159.765 1.00 32.85 161 ILE B O 1
ATOM 6553 N N . LYS J 5 162 ? 188.264 133.597 158.269 1.00 31.82 162 LYS B N 1
ATOM 6554 C CA . LYS J 5 162 ? 186.863 133.577 157.867 1.00 26.47 162 LYS B CA 1
ATOM 6555 C C . LYS J 5 162 ? 186.744 133.103 156.426 1.00 32.10 162 LYS B C 1
ATOM 6556 O O . LYS J 5 162 ? 187.504 133.543 155.563 1.00 34.90 162 LYS B O 1
ATOM 6562 N N . ALA J 5 163 ? 185.813 132.190 156.176 1.00 38.62 163 ALA B N 1
ATOM 6563 C CA . ALA J 5 163 ? 185.463 131.757 154.831 1.00 26.68 163 ALA B CA 1
ATOM 6564 C C . ALA J 5 163 ? 184.014 132.136 154.583 1.00 30.65 163 ALA B C 1
ATOM 6565 O O . ALA J 5 163 ? 183.125 131.671 155.297 1.00 40.32 163 ALA B O 1
ATOM 6567 N N . LEU J 5 164 ? 183.775 132.987 153.592 1.00 33.51 164 LEU B N 1
ATOM 6568 C CA . LEU J 5 164 ? 182.433 133.446 153.261 1.00 33.51 164 LEU B CA 1
ATOM 6569 C C . LEU J 5 164 ? 182.066 132.952 151.871 1.00 41.03 164 LEU B C 1
ATOM 6570 O O . LEU J 5 164 ? 182.756 133.264 150.896 1.00 40.88 164 LEU B O 1
ATOM 6575 N N . ASN J 5 165 ? 180.974 132.192 151.789 1.00 48.04 165 ASN B N 1
ATOM 6576 C CA . ASN J 5 165 ? 180.544 131.524 150.566 1.00 42.86 165 ASN B CA 1
ATOM 6577 C C . ASN J 5 165 ? 181.658 130.723 149.884 1.00 42.91 165 ASN B C 1
ATOM 6578 O O . ASN J 5 165 ? 181.834 130.814 148.667 1.00 46.40 165 ASN B O 1
ATOM 6583 N N . PRO J 5 166 ? 182.407 129.915 150.632 1.00 43.15 166 PRO B N 1
ATOM 6584 C CA . PRO J 5 166 ? 183.502 129.162 150.016 1.00 45.23 166 PRO B CA 1
ATOM 6585 C C . PRO J 5 166 ? 182.968 128.135 149.037 1.00 49.40 166 PRO B C 1
ATOM 6586 O O . PRO J 5 166 ? 181.949 127.489 149.283 1.00 55.83 166 PRO B O 1
ATOM 6590 N N . SER J 5 167 ? 183.650 127.993 147.908 1.00 51.26 167 SER B N 1
ATOM 6591 C CA . SER J 5 167 ? 183.206 127.032 146.915 1.00 51.69 167 SER B CA 1
ATOM 6592 C C . SER J 5 167 ? 184.388 126.457 146.160 1.00 56.12 167 SER B C 1
ATOM 6593 O O . SER J 5 167 ? 185.372 127.152 145.904 1.00 60.31 167 SER B O 1
ATOM 6596 N N . PHE J 5 168 ? 184.280 125.180 145.811 1.00 62.39 168 PHE B N 1
ATOM 6597 C CA . PHE J 5 168 ? 185.231 124.520 144.933 1.00 63.11 168 PHE B CA 1
ATOM 6598 C C . PHE J 5 168 ? 184.492 123.884 143.769 1.00 67.53 168 PHE B C 1
ATOM 6599 O O . PHE J 5 168 ? 185.071 123.070 143.042 1.00 69.10 168 PHE B O 1
ATOM 6607 N N . LEU J 5 169 ? 183.222 124.247 143.586 1.00 71.31 169 LEU B N 1
ATOM 6608 C CA . LEU J 5 169 ? 182.357 123.590 142.614 1.00 72.50 169 LEU B CA 1
ATOM 6609 C C . LEU J 5 169 ? 182.822 123.825 141.181 1.00 72.45 169 LEU B C 1
ATOM 6610 O O . LEU J 5 169 ? 182.757 122.913 140.348 1.00 73.79 169 LEU B O 1
ATOM 6615 N N . GLU J 5 170 ? 183.320 125.022 140.876 1.00 75.02 170 GLU B N 1
ATOM 6616 C CA . GLU J 5 170 ? 183.789 125.342 139.530 1.00 76.64 170 GLU B CA 1
ATOM 6617 C C . GLU J 5 170 ? 185.163 124.768 139.216 1.00 77.37 170 GLU B C 1
ATOM 6618 O O . GLU J 5 170 ? 185.715 125.078 138.156 1.00 74.89 170 GLU B O 1
ATOM 6624 N N . GLY J 5 171 ? 185.729 123.957 140.100 1.00 76.18 171 GLY B N 1
ATOM 6625 C CA . GLY J 5 171 ? 187.059 123.431 139.902 1.00 74.76 171 GLY B CA 1
ATOM 6626 C C . GLY J 5 171 ? 188.157 124.303 140.458 1.00 76.79 171 GLY B C 1
ATOM 6627 O O . GLY J 5 171 ? 189.336 124.020 140.220 1.00 77.53 171 GLY B O 1
ATOM 6628 N N . GLY J 5 172 ? 187.805 125.349 141.195 1.00 67.04 172 GLY B N 1
ATOM 6629 C CA . GLY J 5 172 ? 188.778 126.218 141.821 1.00 62.09 172 GLY B CA 1
ATOM 6630 C C . GLY J 5 172 ? 188.101 127.002 142.918 1.00 63.74 172 GLY B C 1
ATOM 6631 O O . GLY J 5 172 ? 186.882 127.194 142.907 1.00 65.85 172 GLY B O 1
ATOM 6632 N N . LEU J 5 173 ? 188.911 127.468 143.860 1.00 53.93 173 LEU B N 1
ATOM 6633 C CA . LEU J 5 173 ? 188.381 128.160 145.023 1.00 50.37 173 LEU B CA 1
ATOM 6634 C C . LEU J 5 173 ? 187.693 129.460 144.627 1.00 46.58 173 LEU B C 1
ATOM 6635 O O . LEU J 5 173 ? 188.102 130.141 143.687 1.00 50.40 173 LEU B O 1
ATOM 6640 N N . THR J 5 174 ? 186.622 129.785 145.342 1.00 43.57 174 THR B N 1
ATOM 6641 C CA . THR J 5 174 ? 185.840 130.981 145.083 1.00 45.39 174 THR B CA 1
ATOM 6642 C C . THR J 5 174 ? 185.261 131.452 146.410 1.00 46.21 174 THR B C 1
ATOM 6643 O O . THR J 5 174 ? 185.021 130.647 147.308 1.00 50.87 174 THR B O 1
ATOM 6647 N N . GLY J 5 175 ? 185.041 132.749 146.532 1.00 40.16 175 GLY B N 1
ATOM 6648 C CA . GLY J 5 175 ? 184.524 133.338 147.749 1.00 35.53 175 GLY B CA 1
ATOM 6649 C C . GLY J 5 175 ? 185.505 134.306 148.372 1.00 36.41 175 GLY B C 1
ATOM 6650 O O . GLY J 5 175 ? 186.535 134.657 147.793 1.00 43.94 175 GLY B O 1
ATOM 6651 N N . ILE J 5 176 ? 185.177 134.732 149.588 1.00 34.79 176 ILE B N 1
ATOM 6652 C CA . ILE J 5 176 ? 185.953 135.712 150.339 1.00 35.24 176 ILE B CA 1
ATOM 6653 C C . ILE J 5 176 ? 186.601 135.012 151.526 1.00 33.81 176 ILE B C 1
ATOM 6654 O O . ILE J 5 176 ? 185.908 134.396 152.342 1.00 43.01 176 ILE B O 1
ATOM 6659 N N . PHE J 5 177 ? 187.924 135.100 151.628 1.00 29.14 177 PHE B N 1
ATOM 6660 C CA . PHE J 5 177 ? 188.680 134.497 152.720 1.00 26.92 177 PHE B CA 1
ATOM 6661 C C . PHE J 5 177 ? 189.469 135.580 153.440 1.00 25.12 177 PHE B C 1
ATOM 6662 O O . PHE J 5 177 ? 190.345 1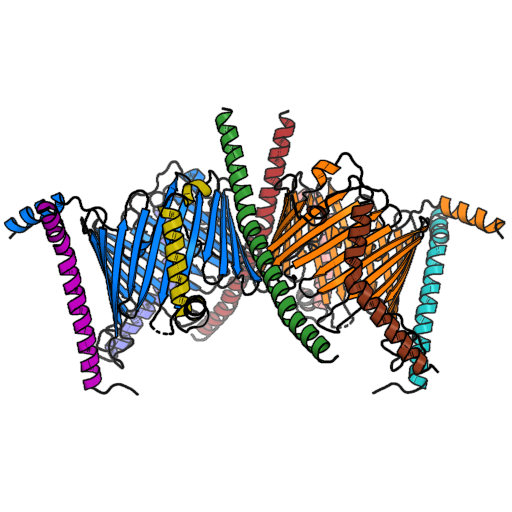36.208 152.843 1.00 33.35 177 PHE B O 1
ATOM 6670 N N . VAL J 5 178 ? 189.189 135.768 154.727 1.00 28.26 178 VAL B N 1
ATOM 6671 C CA . VAL J 5 178 ? 189.796 136.823 155.534 1.00 27.45 178 VAL B CA 1
ATOM 6672 C C . VAL J 5 178 ? 190.639 136.199 156.637 1.00 23.93 178 VAL B C 1
ATOM 6673 O O . VAL J 5 178 ? 190.130 135.418 157.444 1.00 34.68 178 VAL B O 1
ATOM 6677 N N . GLY J 5 179 ? 191.924 136.528 156.661 1.00 24.79 179 GLY B N 1
ATOM 6678 C CA . GLY J 5 179 ? 192.806 136.163 157.759 1.00 19.32 179 GLY B CA 1
ATOM 6679 C C . GLY J 5 179 ? 193.082 137.374 158.635 1.00 18.56 179 GLY B C 1
ATOM 6680 O O . GLY J 5 179 ? 193.322 138.466 158.132 1.00 25.13 179 GLY B O 1
ATOM 6681 N N . GLN J 5 180 ? 193.041 137.175 159.949 1.00 26.03 180 GLN B N 1
ATOM 6682 C CA . GLN J 5 180 ? 193.316 138.242 160.904 1.00 20.13 180 GLN B CA 1
ATOM 6683 C C . GLN J 5 180 ? 194.300 137.775 161.961 1.00 19.77 180 GLN B C 1
ATOM 6684 O O . GLN J 5 180 ? 194.275 136.620 162.383 1.00 32.27 180 GLN B O 1
ATOM 6690 N N . TYR J 5 181 ? 195.181 138.679 162.367 1.00 18.33 181 TYR B N 1
ATOM 6691 C CA . TYR J 5 181 ? 196.164 138.416 163.404 1.00 20.40 181 TYR B CA 1
ATOM 6692 C C . TYR J 5 181 ? 196.330 139.664 164.248 1.00 22.01 181 TYR B C 1
ATOM 6693 O O . TYR J 5 181 ? 196.449 140.760 163.704 1.00 34.24 181 TYR B O 1
ATOM 6702 N N . LEU J 5 182 ? 196.322 139.505 165.567 1.00 24.94 182 LEU B N 1
ATOM 6703 C CA . LEU J 5 182 ? 196.600 140.600 166.484 1.00 20.79 182 LEU B CA 1
ATOM 6704 C C . LEU J 5 182 ? 197.578 140.091 167.527 1.00 17.28 182 LEU B C 1
ATOM 6705 O O . LEU J 5 182 ? 197.352 139.044 168.133 1.00 27.92 182 LEU B O 1
ATOM 6710 N N . GLN J 5 183 ? 198.667 140.821 167.718 1.00 23.47 183 GLN B N 1
ATOM 6711 C CA . GLN J 5 183 ? 199.762 140.415 168.584 1.00 19.10 183 GLN B CA 1
ATOM 6712 C C . GLN J 5 183 ? 200.034 141.489 169.619 1.00 31.23 183 GLN B C 1
ATOM 6713 O O . GLN J 5 183 ? 200.180 142.660 169.268 1.00 35.49 183 GLN B O 1
ATOM 6719 N N . SER J 5 184 ? 200.098 141.092 170.886 1.00 27.86 184 SER B N 1
ATOM 6720 C CA . SER J 5 184 ? 200.554 141.981 171.943 1.00 12.45 184 SER B CA 1
ATOM 6721 C C . SER J 5 184 ? 202.067 142.107 171.876 1.00 24.19 184 SER B C 1
ATOM 6722 O O . SER J 5 184 ? 202.781 141.115 172.033 1.00 26.07 184 SER B O 1
ATOM 6725 N N . ILE J 5 185 ? 202.557 143.324 171.654 1.00 27.67 185 ILE B N 1
ATOM 6726 C CA . ILE J 5 185 ? 203.993 143.571 171.580 1.00 15.04 185 ILE B CA 1
ATOM 6727 C C . ILE J 5 185 ? 204.565 143.894 172.950 1.00 25.38 185 ILE B C 1
ATOM 6728 O O . ILE J 5 185 ? 205.655 143.442 173.300 1.00 29.99 185 ILE B O 1
ATOM 6733 N N . THR J 5 186 ? 203.829 144.672 173.733 1.00 31.09 186 THR B N 1
ATOM 6734 C CA . THR J 5 186 ? 204.137 145.066 175.101 1.00 25.57 186 THR B CA 1
ATOM 6735 C C . THR J 5 186 ? 202.823 145.014 175.872 1.00 28.79 186 THR B C 1
ATOM 6736 O O . THR J 5 186 ? 201.768 144.833 175.256 1.00 29.24 186 THR B O 1
ATOM 6740 N N . PRO J 5 187 ? 202.832 145.124 177.209 1.00 35.27 187 PRO B N 1
ATOM 6741 C CA . PRO J 5 187 ? 201.564 145.132 177.954 1.00 33.87 187 PRO B CA 1
ATOM 6742 C C . PRO J 5 187 ? 200.562 146.186 177.502 1.00 38.08 187 PRO B C 1
ATOM 6743 O O . PRO J 5 187 ? 199.369 146.076 177.793 1.00 36.96 187 PRO B O 1
ATOM 6747 N N . LYS J 5 188 ? 201.033 147.216 176.806 1.00 35.28 188 LYS B N 1
ATOM 6748 C CA . LYS J 5 188 ? 200.186 148.298 176.326 1.00 27.23 188 LYS B CA 1
ATOM 6749 C C . LYS J 5 188 ? 199.986 148.311 174.821 1.00 22.74 188 LYS B C 1
ATOM 6750 O O . LYS J 5 188 ? 198.908 148.683 174.364 1.00 24.65 188 LYS B O 1
ATOM 6756 N N . LEU J 5 189 ? 200.991 147.916 174.048 1.00 17.99 189 LEU B N 1
ATOM 6757 C CA . LEU J 5 189 ? 200.966 148.003 172.594 1.00 24.71 189 LEU B CA 1
ATOM 6758 C C . LEU J 5 189 ? 200.634 146.661 171.955 1.00 30.11 189 LEU B C 1
ATOM 6759 O O . LEU J 5 189 ? 201.300 145.660 172.222 1.00 32.50 189 LEU B O 1
ATOM 6764 N N . SER J 5 190 ? 199.603 146.644 171.117 1.00 24.03 190 SER B N 1
ATOM 6765 C CA . SER J 5 190 ? 199.305 145.509 170.260 1.00 20.13 190 SER B CA 1
ATOM 6766 C C . SER J 5 190 ? 199.325 145.956 168.806 1.00 21.01 190 SER B C 1
ATOM 6767 O O . SER J 5 190 ? 198.776 147.004 168.467 1.00 33.01 190 SER B O 1
ATOM 6770 N N . LEU J 5 191 ? 199.923 145.142 167.944 1.00 22.47 191 LEU B N 1
ATOM 6771 C CA . LEU J 5 191 ? 199.956 145.397 166.513 1.00 26.49 191 LEU B CA 1
ATOM 6772 C C . LEU J 5 191 ? 199.337 144.213 165.788 1.00 20.88 191 LEU B C 1
ATOM 6773 O O . LEU J 5 191 ? 199.438 143.075 166.241 1.00 32.58 191 LEU B O 1
ATOM 6778 N N . GLY J 5 192 ? 198.719 144.469 164.641 1.00 22.67 192 GLY B N 1
ATOM 6779 C CA . GLY J 5 192 ? 198.005 143.398 163.982 1.00 22.47 192 GLY B CA 1
ATOM 6780 C C . GLY J 5 192 ? 197.908 143.552 162.483 1.00 24.75 192 GLY B C 1
ATOM 6781 O O . GLY J 5 192 ? 198.446 144.485 161.889 1.00 34.17 192 GLY B O 1
ATOM 6782 N N . LEU J 5 193 ? 197.218 142.595 161.873 1.00 23.83 193 LEU B N 1
ATOM 6783 C CA . LEU J 5 193 ? 197.160 142.465 160.429 1.00 19.55 193 LEU B CA 1
ATOM 6784 C C . LEU J 5 193 ? 195.851 141.814 160.019 1.00 24.17 193 LEU B C 1
ATOM 6785 O O . LEU J 5 193 ? 195.316 140.966 160.729 1.00 29.54 193 LEU B O 1
ATOM 6790 N N . GLU J 5 194 ? 195.337 142.225 158.867 1.00 29.26 194 GLU B N 1
ATOM 6791 C CA . GLU J 5 194 ? 194.180 141.584 158.259 1.00 26.14 194 GLU B CA 1
ATOM 6792 C C . GLU J 5 194 ? 194.429 141.449 156.765 1.00 27.10 194 GLU B C 1
ATOM 6793 O O . GLU J 5 194 ? 194.812 142.420 156.114 1.00 36.38 194 GLU B O 1
ATOM 6799 N N . ALA J 5 195 ? 194.207 140.258 156.222 1.00 29.42 195 ALA B N 1
ATOM 6800 C CA . ALA J 5 195 ? 194.433 139.983 154.811 1.00 21.42 195 ALA B CA 1
ATOM 6801 C C . ALA J 5 195 ? 193.208 139.309 154.217 1.00 24.51 195 ALA B C 1
ATOM 6802 O O . ALA J 5 195 ? 192.649 138.389 154.812 1.00 35.19 195 ALA B O 1
ATOM 6804 N N . VAL J 5 196 ? 192.805 139.761 153.035 1.00 32.83 196 VAL B N 1
ATOM 6805 C CA . VAL J 5 196 ? 191.623 139.264 152.346 1.00 27.24 196 VAL B CA 1
ATOM 6806 C C . VAL J 5 196 ? 192.036 138.730 150.985 1.00 27.47 196 VAL B C 1
ATOM 6807 O O . VAL J 5 196 ? 192.949 139.264 150.353 1.00 38.83 196 VAL B O 1
ATOM 6811 N N . TRP J 5 197 ? 191.404 137.638 150.568 1.00 35.21 197 TRP B N 1
ATOM 6812 C CA . TRP J 5 197 ? 191.540 137.066 149.235 1.00 36.70 197 TRP B CA 1
ATOM 6813 C C . TRP J 5 197 ? 190.135 136.853 148.697 1.00 38.33 197 TRP B C 1
ATOM 6814 O O . TRP J 5 197 ? 189.302 136.254 149.377 1.00 43.51 197 TRP B O 1
ATOM 6825 N N . GLN J 5 198 ? 189.865 137.349 147.492 1.00 45.30 198 GLN B N 1
ATOM 6826 C CA . GLN J 5 198 ? 188.528 137.306 146.916 1.00 41.38 198 GLN B CA 1
ATOM 6827 C C . GLN J 5 198 ? 188.559 136.838 145.472 1.00 46.72 198 GLN B C 1
ATOM 6828 O O . GLN J 5 198 ? 189.468 137.181 144.716 1.00 47.80 198 GLN B O 1
ATOM 6834 N N . ARG J 5 199 ? 187.544 136.071 145.093 1.00 53.68 199 ARG B N 1
ATOM 6835 C CA . ARG J 5 199 ? 187.345 135.691 143.701 1.00 53.15 199 ARG B CA 1
ATOM 6836 C C . ARG J 5 199 ? 185.864 135.426 143.500 1.00 50.13 199 ARG B C 1
ATOM 6837 O O . ARG J 5 199 ? 185.318 134.501 144.100 1.00 51.26 199 ARG B O 1
ATOM 6845 N N . ALA J 5 200 ? 185.219 136.237 142.661 1.00 59.19 200 ALA B N 1
ATOM 6846 C CA . ALA J 5 200 ? 183.798 136.052 142.394 1.00 60.97 200 ALA B CA 1
ATOM 6847 C C . ALA J 5 200 ? 183.540 134.814 141.553 1.00 60.92 200 ALA B C 1
ATOM 6848 O O . ALA J 5 200 ? 182.427 134.282 141.577 1.00 59.83 200 ALA B O 1
ATOM 6850 N N . GLY J 5 201 ? 184.543 134.357 140.818 1.00 62.52 201 GLY B N 1
ATOM 6851 C CA . GLY J 5 201 ? 184.444 133.161 140.010 1.00 62.98 201 GLY B CA 1
ATOM 6852 C C . GLY J 5 201 ? 185.716 133.009 139.214 1.00 64.54 201 GLY B C 1
ATOM 6853 O O . GLY J 5 201 ? 186.529 133.929 139.118 1.00 64.93 201 GLY B O 1
ATOM 6854 N N . LEU J 5 202 ? 185.879 131.821 138.630 1.00 62.87 202 LEU B N 1
ATOM 6855 C CA . LEU J 5 202 ? 187.082 131.553 137.853 1.00 62.82 202 LEU B CA 1
ATOM 6856 C C . LEU J 5 202 ? 187.170 132.372 136.574 1.00 63.75 202 LEU B C 1
ATOM 6857 O O . LEU J 5 202 ? 188.199 132.310 135.894 1.00 60.81 202 LEU B O 1
ATOM 6862 N N . THR J 5 203 ? 186.127 133.118 136.218 1.00 68.77 203 THR B N 1
ATOM 6863 C CA . THR J 5 203 ? 186.213 133.982 135.048 1.00 72.32 203 THR B CA 1
ATOM 6864 C C . THR J 5 203 ? 187.120 135.183 135.280 1.00 69.81 203 THR B C 1
ATOM 6865 O O . THR J 5 203 ? 187.582 135.789 134.310 1.00 68.13 203 THR B O 1
ATOM 6869 N N . GLN J 5 204 ? 187.393 135.530 136.534 1.00 63.52 204 GLN B N 1
ATOM 6870 C CA . GLN J 5 204 ? 188.191 136.697 136.869 1.00 62.43 204 GLN B CA 1
ATOM 6871 C C . GLN J 5 204 ? 189.309 136.294 137.820 1.00 63.56 204 GLN B C 1
ATOM 6872 O O . GLN J 5 204 ? 189.266 135.234 138.449 1.00 61.19 204 GLN B O 1
ATOM 6878 N N . GLY J 5 205 ? 190.328 137.147 137.896 1.00 52.09 205 GLY B N 1
ATOM 6879 C CA . GLY J 5 205 ? 191.457 136.930 138.769 1.00 46.88 205 GLY B CA 1
ATOM 6880 C C . GLY J 5 205 ? 191.175 137.253 140.221 1.00 50.78 205 GLY B C 1
ATOM 6881 O O . GLY J 5 205 ? 190.293 138.051 140.547 1.00 51.80 205 GLY B O 1
ATOM 6882 N N . PRO J 5 206 ? 191.916 136.617 141.125 1.00 49.80 206 PRO B N 1
ATOM 6883 C CA . PRO J 5 206 ? 191.717 136.875 142.554 1.00 44.80 206 PRO B CA 1
ATOM 6884 C C . PRO J 5 206 ? 192.215 138.249 142.986 1.00 42.54 206 PRO B C 1
ATOM 6885 O O . PRO J 5 206 ? 193.254 138.732 142.533 1.00 44.07 206 PRO B O 1
ATOM 6889 N N . ASP J 5 207 ? 191.451 138.867 143.881 1.00 44.71 207 ASP B N 1
ATOM 6890 C CA . ASP J 5 207 ? 191.728 140.181 144.442 1.00 46.52 207 ASP B CA 1
ATOM 6891 C C . ASP J 5 207 ? 192.142 140.032 145.904 1.00 49.02 207 ASP B C 1
ATOM 6892 O O . ASP J 5 207 ? 191.520 139.277 146.652 1.00 48.20 207 ASP B O 1
ATOM 6897 N N . THR J 5 208 ? 193.195 140.742 146.312 1.00 45.28 208 THR B N 1
ATOM 6898 C CA . THR J 5 208 ? 193.717 140.646 147.672 1.00 41.20 208 THR B CA 1
ATOM 6899 C C . THR J 5 208 ? 193.945 142.015 148.293 1.00 39.72 208 THR B C 1
ATOM 6900 O O . THR J 5 208 ? 194.472 142.921 147.644 1.00 48.19 208 THR B O 1
ATOM 6904 N N . ALA J 5 209 ? 193.561 142.150 149.561 1.00 33.61 209 ALA B N 1
ATOM 6905 C CA . ALA J 5 209 ? 193.730 143.381 150.319 1.00 37.04 209 ALA B CA 1
ATOM 6906 C C . ALA J 5 209 ? 194.443 143.081 151.631 1.00 32.93 209 ALA B C 1
ATOM 6907 O O . ALA J 5 209 ? 194.304 141.995 152.190 1.00 43.85 209 ALA B O 1
ATOM 6909 N N . ILE J 5 210 ? 195.221 144.044 152.116 1.00 26.72 210 ILE B N 1
ATOM 6910 C CA . ILE J 5 210 ? 195.877 143.935 153.412 1.00 33.26 210 ILE B CA 1
ATOM 6911 C C . ILE J 5 210 ? 195.595 145.193 154.220 1.00 33.89 210 ILE B C 1
ATOM 6912 O O . ILE J 5 210 ? 195.676 146.309 153.702 1.00 38.57 210 ILE B O 1
ATOM 6917 N N . SER J 5 211 ? 195.253 145.008 155.489 1.00 25.33 211 SER B N 1
ATOM 6918 C CA . SER J 5 211 ? 195.007 146.095 156.419 1.00 25.93 211 SER B CA 1
ATOM 6919 C C . SER J 5 211 ? 195.909 145.938 157.631 1.00 29.63 211 SER B C 1
ATOM 6920 O O . SER J 5 211 ? 196.107 144.829 158.128 1.00 38.23 211 SER B O 1
ATOM 6923 N N . TYR J 5 212 ? 196.482 147.043 158.083 1.00 24.74 212 TYR B N 1
ATOM 6924 C CA . TYR J 5 212 ? 197.324 147.063 159.266 1.00 24.85 212 TYR B CA 1
ATOM 6925 C C . TYR J 5 212 ? 196.612 147.784 160.399 1.00 25.14 212 TYR B C 1
ATOM 6926 O O . TYR J 5 212 ? 195.972 148.814 160.185 1.00 35.64 212 TYR B O 1
ATOM 6935 N N . VAL J 5 213 ? 196.720 147.236 161.606 1.00 24.74 213 VAL B N 1
ATOM 6936 C CA . VAL J 5 213 ? 196.069 147.798 162.779 1.00 19.22 213 VAL B CA 1
ATOM 6937 C C . VAL J 5 213 ? 197.075 147.854 163.913 1.00 17.02 213 VAL B C 1
ATOM 6938 O O . VAL J 5 213 ? 198.103 147.179 163.904 1.00 30.41 213 VAL B O 1
ATOM 6942 N N . GLY J 5 214 ? 196.765 148.684 164.891 1.00 21.54 214 GLY B N 1
ATOM 6943 C CA . GLY J 5 214 ? 197.575 148.776 166.082 1.00 23.82 214 GLY B CA 1
ATOM 6944 C C . GLY J 5 214 ? 196.802 149.502 167.150 1.00 18.86 214 GLY B C 1
ATOM 6945 O O . GLY J 5 214 ? 195.832 150.207 166.867 1.00 23.01 214 GLY B O 1
ATOM 6946 N N . ARG J 5 215 ? 197.226 149.299 168.389 1.00 25.88 215 ARG B N 1
ATOM 6947 C CA . ARG J 5 215 ? 196.540 149.938 169.495 1.00 23.16 215 ARG B CA 1
ATOM 6948 C C . ARG J 5 215 ? 197.492 150.118 170.662 1.00 27.17 215 ARG B C 1
ATOM 6949 O O . ARG J 5 215 ? 198.286 149.232 170.971 1.00 31.55 215 ARG B O 1
ATOM 6957 N N . TYR J 5 216 ? 197.395 151.271 171.310 1.00 26.53 216 TYR B N 1
ATOM 6958 C CA . TYR J 5 216 ? 198.074 151.527 172.568 1.00 24.32 216 TYR B CA 1
ATOM 6959 C C . TYR J 5 216 ? 196.999 151.731 173.615 1.00 19.49 216 TYR B C 1
ATOM 6960 O O . TYR J 5 216 ? 196.200 152.664 173.512 1.00 27.44 216 TYR B O 1
ATOM 6969 N N . LYS J 5 217 ? 196.976 150.863 174.613 1.00 24.10 217 LYS B N 1
ATOM 6970 C CA . LYS J 5 217 ? 195.930 150.871 175.616 1.00 16.03 217 LYS B CA 1
ATOM 6971 C C . LYS J 5 217 ? 196.532 151.070 176.994 1.00 26.24 217 LYS B C 1
ATOM 6972 O O . LYS J 5 217 ? 197.425 150.326 177.403 1.00 33.40 217 LYS B O 1
ATOM 6978 N N . THR J 5 218 ? 196.048 152.085 177.689 1.00 26.85 218 THR B N 1
ATOM 6979 C CA . THR J 5 218 ? 196.369 152.374 179.075 1.00 27.29 218 THR B CA 1
ATOM 6980 C C . THR J 5 218 ? 195.070 152.366 179.871 1.00 31.26 218 THR B C 1
ATOM 6981 O O . THR J 5 218 ? 193.990 152.118 179.334 1.00 31.32 218 THR B O 1
ATOM 6985 N N . GLU J 5 219 ? 195.182 152.615 181.172 1.00 36.78 219 GLU B N 1
ATOM 6986 C CA . GLU J 5 219 ? 193.994 152.609 182.018 1.00 38.57 219 GLU B CA 1
ATOM 6987 C C . GLU J 5 219 ? 193.039 153.743 181.666 1.00 43.55 219 GLU B C 1
ATOM 6988 O O . GLU J 5 219 ? 191.824 153.534 181.586 1.00 40.25 219 GLU B O 1
ATOM 6994 N N . ASN J 5 220 ? 193.561 154.948 181.451 1.00 33.32 220 ASN B N 1
ATOM 6995 C CA . ASN J 5 220 ? 192.711 156.108 181.234 1.00 27.22 220 ASN B CA 1
ATOM 6996 C C . ASN J 5 220 ? 192.484 156.459 179.775 1.00 24.73 220 ASN B C 1
ATOM 6997 O O . ASN J 5 220 ? 191.513 157.158 179.479 1.00 32.36 220 ASN B O 1
ATOM 7002 N N . TRP J 5 221 ? 193.342 156.019 178.861 1.00 24.16 221 TRP B N 1
ATOM 7003 C CA . TRP J 5 221 ? 193.159 156.357 177.458 1.00 20.19 221 TRP B CA 1
ATOM 7004 C C . TRP J 5 221 ? 193.642 155.222 176.568 1.00 18.92 221 TRP B C 1
ATOM 7005 O O . TRP J 5 221 ? 194.501 154.429 176.956 1.00 24.89 221 TRP B O 1
ATOM 7016 N N . ILE J 5 222 ? 193.056 155.144 175.373 1.00 20.19 222 ILE B N 1
ATOM 7017 C CA . ILE J 5 222 ? 193.348 154.109 174.386 1.00 18.76 222 ILE B CA 1
ATOM 7018 C C . ILE J 5 222 ? 193.446 154.767 173.018 1.00 16.99 222 ILE B C 1
ATOM 7019 O O . ILE J 5 222 ? 192.558 155.530 172.631 1.00 21.32 222 ILE B O 1
ATOM 7024 N N . ALA J 5 223 ? 194.507 154.461 172.279 1.00 20.16 223 ALA B N 1
ATOM 7025 C CA . ALA J 5 223 ? 194.716 154.976 170.932 1.00 13.71 223 ALA B CA 1
ATOM 7026 C C . ALA J 5 223 ? 194.777 153.816 169.951 1.00 26.20 223 ALA B C 1
ATOM 7027 O O . ALA J 5 223 ? 195.461 152.825 170.206 1.00 36.37 223 ALA B O 1
ATOM 7029 N N . SER J 5 224 ? 194.076 153.946 168.830 1.00 22.33 224 SER B N 1
ATOM 7030 C CA . SER J 5 224 ? 194.000 152.892 167.832 1.00 18.03 224 SER B CA 1
ATOM 7031 C C . SER J 5 224 ? 194.108 153.493 166.442 1.00 23.15 224 SER B C 1
ATOM 7032 O O . SER J 5 224 ? 193.686 154.624 166.208 1.00 35.07 224 SER B O 1
ATOM 7035 N N . ALA J 5 225 ? 194.681 152.726 165.521 1.00 27.62 225 ALA B N 1
ATOM 7036 C CA . ALA J 5 225 ? 194.726 153.109 164.120 1.00 22.10 225 ALA B CA 1
ATOM 7037 C C . ALA J 5 225 ? 194.505 151.885 163.252 1.00 24.61 225 ALA B C 1
ATOM 7038 O O . ALA J 5 225 ? 194.997 150.799 163.559 1.00 36.33 225 ALA B O 1
ATOM 7040 N N . GLN J 5 226 ? 193.762 152.071 162.168 1.00 31.44 226 GLN B N 1
ATOM 7041 C CA . GLN J 5 226 ? 193.497 151.034 161.181 1.00 23.10 226 GLN B CA 1
ATOM 7042 C C . GLN J 5 226 ? 193.900 151.602 159.835 1.00 23.00 226 GLN B C 1
ATOM 7043 O O . GLN J 5 226 ? 193.373 152.634 159.416 1.00 36.72 226 GLN B O 1
ATOM 7049 N N . LEU J 5 227 ? 194.809 150.932 159.151 1.00 30.25 227 LEU B N 1
ATOM 7050 C CA . LEU J 5 227 ? 195.393 151.462 157.926 1.00 28.65 227 LEU B CA 1
ATOM 7051 C C . LEU J 5 227 ? 195.174 150.485 156.780 1.00 23.59 227 LEU B C 1
ATOM 7052 O O . LEU J 5 227 ? 195.866 149.472 156.680 1.00 31.28 227 LEU B O 1
ATOM 7057 N N . GLN J 5 228 ? 194.231 150.804 155.902 1.00 33.42 228 GLN B N 1
ATOM 7058 C CA . GLN J 5 228 ? 194.030 150.010 154.700 1.00 40.31 228 GLN B CA 1
ATOM 7059 C C . GLN J 5 228 ? 195.157 150.297 153.717 1.00 39.79 228 GLN B C 1
ATOM 7060 O O . GLN J 5 228 ? 195.467 151.458 153.441 1.00 40.08 228 GLN B O 1
ATOM 7066 N N . ALA J 5 229 ? 195.768 149.243 153.177 1.00 46.97 229 ALA B N 1
ATOM 7067 C CA . ALA J 5 229 ? 196.871 149.439 152.242 1.00 52.00 229 ALA B CA 1
ATOM 7068 C C . ALA J 5 229 ? 196.455 150.210 150.994 1.00 56.27 229 ALA B C 1
ATOM 7069 O O . ALA J 5 229 ? 197.309 150.839 150.360 1.00 52.05 229 ALA B O 1
ATOM 7071 N N . GLN J 5 230 ? 195.171 150.182 150.630 1.00 64.64 230 GLN B N 1
ATOM 7072 C CA . GLN J 5 230 ? 194.681 150.934 149.481 1.00 63.46 230 GLN B CA 1
ATOM 7073 C C . GLN J 5 230 ? 194.540 152.429 149.748 1.00 64.45 230 GLN B C 1
ATOM 7074 O O . GLN J 5 230 ? 194.320 153.187 148.798 1.00 63.00 230 GLN B O 1
ATOM 7080 N N . GLY J 5 231 ? 194.665 152.875 150.998 1.00 59.42 231 GLY B N 1
ATOM 7081 C CA . GLY J 5 231 ? 194.631 154.297 151.286 1.00 52.10 231 GLY B CA 1
ATOM 7082 C C . GLY J 5 231 ? 193.734 154.786 152.407 1.00 55.02 231 GLY B C 1
ATOM 7083 O O . GLY J 5 231 ? 193.948 155.892 152.910 1.00 59.26 231 GLY B O 1
ATOM 7084 N N . ALA J 5 232 ? 192.745 154.002 152.823 1.00 40.10 232 ALA B N 1
ATOM 7085 C CA . ALA J 5 232 ? 191.879 154.444 153.906 1.00 37.15 232 ALA B CA 1
ATOM 7086 C C . ALA J 5 232 ? 192.609 154.363 155.242 1.00 34.47 232 ALA B C 1
ATOM 7087 O O . ALA J 5 232 ? 193.461 153.502 155.456 1.00 41.10 232 ALA B O 1
ATOM 7089 N N . LEU J 5 233 ? 192.285 155.292 156.136 1.00 31.66 233 LEU B N 1
ATOM 7090 C CA . LEU J 5 233 ? 192.889 155.354 157.460 1.00 30.15 233 LEU B CA 1
ATOM 7091 C C . LEU J 5 233 ? 191.809 155.662 158.476 1.00 25.75 233 LEU B C 1
ATOM 7092 O O . LEU J 5 233 ? 191.014 156.579 158.269 1.00 31.94 233 LEU B O 1
ATOM 7097 N N . ASN J 5 234 ? 191.754 154.880 159.549 1.00 24.27 234 ASN B N 1
ATOM 7098 C CA . ASN J 5 234 ? 190.840 155.142 160.654 1.00 22.96 234 ASN B CA 1
ATOM 7099 C C . ASN J 5 234 ? 191.637 155.239 161.947 1.00 22.71 234 ASN B C 1
ATOM 7100 O O . ASN J 5 234 ? 192.225 154.253 162.394 1.00 36.36 234 ASN B O 1
ATOM 7105 N N . ALA J 5 235 ? 191.662 156.424 162.544 1.00 26.30 235 ALA B N 1
ATOM 7106 C CA . ALA J 5 235 ? 192.308 156.657 163.827 1.00 25.52 235 ALA B CA 1
ATOM 7107 C C . ALA J 5 235 ? 191.244 156.966 164.865 1.00 21.54 235 ALA B C 1
ATOM 7108 O O . ALA J 5 235 ? 190.266 157.657 164.572 1.00 34.23 235 ALA B O 1
ATOM 7110 N N . SER J 5 236 ? 191.419 156.445 166.074 1.00 11.68 236 SER B N 1
ATOM 7111 C CA . SER J 5 236 ? 190.474 156.722 167.141 1.00 22.34 236 SER B CA 1
ATOM 7112 C C . SER J 5 236 ? 191.220 156.882 168.454 1.00 22.02 236 SER B C 1
ATOM 7113 O O . SER J 5 236 ? 192.281 156.297 168.661 1.00 23.77 236 SER B O 1
ATOM 7116 N N . TYR J 5 237 ? 190.663 157.715 169.326 1.00 24.76 237 TYR B N 1
ATOM 7117 C CA . TYR J 5 237 ? 191.220 157.984 170.643 1.00 20.20 237 TYR B CA 1
ATOM 7118 C C . TYR J 5 237 ? 190.096 157.954 171.659 1.00 9.95 237 TYR B C 1
ATOM 7119 O O . TYR J 5 237 ? 189.055 158.570 171.444 1.00 19.91 237 TYR B O 1
ATOM 7128 N N . TRP J 5 238 ? 190.303 157.233 172.753 1.00 13.69 238 TRP B N 1
ATOM 7129 C CA . TRP J 5 238 ? 189.338 157.138 173.835 1.00 12.87 238 TRP B CA 1
ATOM 7130 C C . TRP J 5 238 ? 189.993 157.610 175.117 1.00 9.92 238 TRP B C 1
ATOM 7131 O O . TRP J 5 238 ? 191.169 157.342 175.350 1.00 19.21 238 TRP B O 1
ATOM 7142 N N . GLN J 5 239 ? 189.245 158.340 175.933 1.00 13.72 239 GLN B N 1
ATOM 7143 C CA . GLN J 5 239 ? 189.750 158.726 177.238 1.00 13.68 239 GLN B CA 1
ATOM 7144 C C . GLN J 5 239 ? 188.630 158.719 178.259 1.00 17.80 239 GLN B C 1
ATOM 7145 O O . GLN J 5 239 ? 187.504 159.126 177.969 1.00 22.30 239 GLN B O 1
ATOM 7151 N N . ARG J 5 240 ? 188.949 158.219 179.446 1.00 21.77 240 ARG B N 1
ATOM 7152 C CA . ARG J 5 240 ? 188.039 158.253 180.578 1.00 21.58 240 ARG B CA 1
ATOM 7153 C C . ARG J 5 240 ? 188.156 159.595 181.288 1.00 26.54 240 ARG B C 1
ATOM 7154 O O . ARG J 5 240 ? 189.233 159.954 181.772 1.00 30.84 240 ARG B O 1
ATOM 7162 N N . LEU J 5 241 ? 187.050 160.321 181.377 1.00 25.63 241 LEU B N 1
ATOM 7163 C CA . LEU J 5 241 ? 187.008 161.634 182.024 1.00 28.57 241 LEU B CA 1
ATOM 7164 C C . LEU J 5 241 ? 186.410 161.542 183.418 1.00 28.51 241 LEU B C 1
ATOM 7165 O O . LEU J 5 241 ? 185.501 162.281 183.775 1.00 31.26 241 LEU B O 1
ATOM 7170 N N . GLY J 5 242 ? 186.935 160.640 184.228 1.00 29.85 242 GLY B N 1
ATOM 7171 C CA . GLY J 5 242 ? 186.400 160.365 185.544 1.00 26.26 242 GLY B CA 1
ATOM 7172 C C . GLY J 5 242 ? 185.523 159.130 185.555 1.00 34.91 242 GLY B C 1
ATOM 7173 O O . GLY J 5 242 ? 185.333 158.442 184.550 1.00 39.58 242 GLY B O 1
ATOM 7174 N N . GLU J 5 243 ? 184.956 158.873 186.732 1.00 48.51 243 GLU B N 1
ATOM 7175 C CA . GLU J 5 243 ? 184.214 157.637 186.964 1.00 45.68 243 GLU B CA 1
ATOM 7176 C C . GLU J 5 243 ? 182.949 157.542 186.119 1.00 46.57 243 GLU B C 1
ATOM 7177 O O . GLU J 5 243 ? 182.583 156.450 185.674 1.00 50.21 243 GLU B O 1
ATOM 7183 N N . LYS J 5 244 ? 182.262 158.657 185.892 1.00 39.93 244 LYS B N 1
ATOM 7184 C CA . LYS J 5 244 ? 180.974 158.635 185.213 1.00 34.69 244 LYS B CA 1
ATOM 7185 C C . LYS J 5 244 ? 181.019 159.103 183.765 1.00 37.89 244 LYS B C 1
ATOM 7186 O O . LYS J 5 244 ? 179.991 159.040 183.089 1.00 35.91 244 LYS B O 1
ATOM 7192 N N . VAL J 5 245 ? 182.159 159.577 183.266 1.00 32.85 245 VAL B N 1
ATOM 7193 C CA . VAL J 5 245 ? 182.232 160.178 181.940 1.00 27.72 245 VAL B CA 1
ATOM 7194 C C . VAL J 5 245 ? 183.398 159.578 181.173 1.00 26.40 245 VAL B C 1
ATOM 7195 O O . VAL J 5 245 ? 184.472 159.346 181.733 1.00 33.31 245 VAL B O 1
ATOM 7199 N N . GLN J 5 246 ? 183.174 159.312 179.892 1.00 24.37 246 GLN B N 1
ATOM 7200 C CA . GLN J 5 246 ? 184.202 158.839 178.982 1.00 20.11 246 GLN B CA 1
ATOM 7201 C C . GLN J 5 246 ? 183.935 159.469 177.625 1.00 20.39 246 GLN B C 1
ATOM 7202 O O . GLN J 5 246 ? 182.786 159.705 177.257 1.00 26.33 246 GLN B O 1
ATOM 7208 N N . ALA J 5 247 ? 185.000 159.754 176.887 1.00 19.63 247 ALA B N 1
ATOM 7209 C CA . ALA J 5 247 ? 184.874 160.454 175.620 1.00 18.06 247 ALA B CA 1
ATOM 7210 C C . ALA J 5 247 ? 185.804 159.821 174.601 1.00 21.27 247 ALA B C 1
ATOM 7211 O O . ALA J 5 247 ? 186.753 159.121 174.949 1.00 30.32 247 ALA B O 1
ATOM 7213 N N . GLY J 5 248 ? 185.538 160.095 173.332 1.00 13.06 248 GLY B N 1
ATOM 7214 C CA . GLY J 5 248 ? 186.360 159.526 172.286 1.00 19.76 248 GLY B CA 1
ATOM 7215 C C . GLY J 5 248 ? 186.227 160.281 170.988 1.00 18.28 248 GLY B C 1
ATOM 7216 O O . GLY J 5 248 ? 185.220 160.939 170.728 1.00 22.48 248 GLY B O 1
ATOM 7217 N N . VAL J 5 249 ? 187.258 160.149 170.156 1.00 26.02 249 VAL B N 1
ATOM 7218 C CA . VAL J 5 249 ? 187.340 160.848 168.883 1.00 25.44 249 VAL B CA 1
ATOM 7219 C C . VAL J 5 249 ? 187.635 159.812 167.807 1.00 18.11 249 VAL B C 1
ATOM 7220 O O . VAL J 5 249 ? 188.501 158.957 167.995 1.00 17.37 249 VAL B O 1
ATOM 7224 N N . ASP J 5 250 ? 186.918 159.879 166.687 1.00 21.92 250 ASP B N 1
ATOM 7225 C CA . ASP J 5 250 ? 187.070 158.921 165.596 1.00 15.80 250 ASP B CA 1
ATOM 7226 C C . ASP J 5 250 ? 187.279 159.662 164.279 1.00 24.44 250 ASP B C 1
ATOM 7227 O O . ASP J 5 250 ? 186.395 160.402 163.842 1.00 32.41 250 ASP B O 1
ATOM 7232 N N . MET J 5 251 ? 188.443 159.484 163.656 1.00 28.20 251 MET B N 1
ATOM 7233 C CA . MET J 5 251 ? 188.756 160.075 162.355 1.00 28.54 251 MET B CA 1
ATOM 7234 C C . MET J 5 251 ? 188.842 159.008 161.272 1.00 28.25 251 MET B C 1
ATOM 7235 O O . MET J 5 251 ? 189.533 158.004 161.445 1.00 36.47 251 MET B O 1
ATOM 7240 N N . THR J 5 252 ? 188.141 159.220 160.161 1.00 30.38 252 THR B N 1
ATOM 7241 C CA . THR J 5 252 ? 188.206 158.338 158.998 1.00 29.17 252 THR B CA 1
ATOM 7242 C C . THR J 5 252 ? 188.654 159.133 157.779 1.00 29.17 252 THR B C 1
ATOM 7243 O O . THR J 5 252 ? 187.988 160.094 157.390 1.00 42.76 252 THR B O 1
ATOM 7247 N N . LEU J 5 253 ? 189.770 158.735 157.173 1.00 32.07 253 LEU B N 1
ATOM 7248 C CA . LEU J 5 253 ? 190.277 159.361 155.955 1.00 33.69 253 LEU B CA 1
ATOM 7249 C C . LEU J 5 253 ? 190.274 158.356 154.815 1.00 34.53 253 LEU B C 1
ATOM 7250 O O . LEU J 5 253 ? 190.839 157.269 154.944 1.00 42.59 253 LEU B O 1
ATOM 7255 N N . SER J 5 254 ? 189.652 158.726 153.699 1.00 47.55 254 SER B N 1
ATOM 7256 C CA . SER J 5 254 ? 189.632 157.915 152.486 1.00 51.49 254 SER B CA 1
ATOM 7257 C C . SER J 5 254 ? 190.325 158.698 151.382 1.00 51.90 254 SER B C 1
ATOM 7258 O O . SER J 5 254 ? 189.929 159.828 151.082 1.00 55.47 254 SER B O 1
ATOM 7261 N N . VAL J 5 255 ? 191.349 158.104 150.771 1.00 60.58 255 VAL B N 1
ATOM 7262 C CA . VAL J 5 255 ? 192.113 158.810 149.748 1.00 66.18 255 VAL B CA 1
ATOM 7263 C C . VAL J 5 255 ? 192.146 158.007 148.455 1.00 61.50 255 VAL B C 1
ATOM 7264 O O . VAL J 5 255 ? 192.964 158.272 147.568 1.00 61.14 255 VAL B O 1
ATOM 7268 N N . ASN J 5 256 ? 191.254 157.031 148.333 1.00 70.87 256 ASN B N 1
ATOM 7269 C CA . ASN J 5 256 ? 191.205 156.175 147.150 1.00 74.77 256 ASN B CA 1
ATOM 7270 C C . ASN J 5 256 ? 190.791 156.947 145.895 1.00 77.00 256 ASN B C 1
ATOM 7271 O O . ASN J 5 256 ? 189.681 157.472 145.799 1.00 75.73 256 ASN B O 1
ATOM 7276 N N . THR J 5 266 ? 188.372 160.067 144.824 1.00 68.46 265 THR B N 1
ATOM 7277 C CA . THR J 5 266 ? 188.295 161.319 145.568 1.00 69.94 265 THR B CA 1
ATOM 7278 C C . THR J 5 266 ? 188.913 161.165 146.953 1.00 69.60 265 THR B C 1
ATOM 7279 O O . THR J 5 266 ? 189.306 160.069 147.348 1.00 67.04 265 THR B O 1
ATOM 7283 N N . LYS J 5 267 ? 188.995 162.277 147.680 1.00 64.53 267 LYS B N 1
ATOM 7284 C CA . LYS J 5 267 ? 189.559 162.326 149.023 1.00 60.14 267 LYS B CA 1
ATOM 7285 C C . LYS J 5 267 ? 188.474 162.775 149.990 1.00 60.74 267 LYS B C 1
ATOM 7286 O O . LYS J 5 267 ? 187.870 163.833 149.799 1.00 61.78 267 LYS B O 1
ATOM 7292 N N . GLU J 5 268 ? 188.228 161.973 151.022 1.00 51.34 268 GLU B N 1
ATOM 7293 C CA . GLU J 5 268 ? 187.160 162.241 151.973 1.00 47.42 268 GLU B CA 1
ATOM 7294 C C . GLU J 5 268 ? 187.646 161.993 153.393 1.00 48.40 268 GLU B C 1
ATOM 7295 O O . GLU J 5 268 ? 188.306 160.989 153.662 1.00 50.97 268 GLU B O 1
ATOM 7301 N N . GLY J 5 269 ? 187.314 162.912 154.295 1.00 40.69 269 GLY B N 1
ATOM 7302 C CA . GLY J 5 269 ? 187.672 162.788 155.694 1.00 34.64 269 GLY B CA 1
ATOM 7303 C C . GLY J 5 269 ? 186.565 163.217 156.634 1.00 33.96 269 GLY B C 1
ATOM 7304 O O . GLY J 5 269 ? 185.895 164.218 156.378 1.00 45.78 269 GLY B O 1
ATOM 7305 N N . ILE J 5 270 ? 186.345 162.477 157.716 1.00 28.51 270 ILE B N 1
ATOM 7306 C CA . ILE J 5 270 ? 185.333 162.835 158.704 1.00 29.28 270 ILE B CA 1
ATOM 7307 C C . ILE J 5 270 ? 185.869 162.540 160.097 1.00 29.86 270 ILE B C 1
ATOM 7308 O O . ILE J 5 270 ? 186.476 161.492 160.325 1.00 31.05 270 ILE B O 1
ATOM 7313 N N . THR J 5 271 ? 185.674 163.481 161.018 1.00 35.14 271 THR B N 1
ATOM 7314 C CA . THR J 5 271 ? 186.060 163.334 162.414 1.00 29.38 271 THR B CA 1
ATOM 7315 C C . THR J 5 271 ? 184.817 163.437 163.283 1.00 20.58 271 THR B C 1
ATOM 7316 O O . THR J 5 271 ? 184.057 164.395 163.157 1.00 28.76 271 THR B O 1
ATOM 7320 N N . THR J 5 272 ? 184.601 162.447 164.145 1.00 18.65 272 THR B N 1
ATOM 7321 C CA . THR J 5 272 ? 183.466 162.423 165.061 1.00 20.10 272 THR B CA 1
ATOM 7322 C C . THR J 5 272 ? 183.963 162.508 166.497 1.00 21.03 272 THR B C 1
ATOM 7323 O O . THR J 5 272 ? 184.792 161.698 166.915 1.00 25.61 272 THR B O 1
ATOM 7327 N N . PHE J 5 273 ? 183.461 163.484 167.246 1.00 22.90 273 PHE B N 1
ATOM 7328 C CA . PHE J 5 273 ? 183.783 163.643 168.657 1.00 22.79 273 PHE B CA 1
ATOM 7329 C C . PHE J 5 273 ? 182.527 163.383 169.476 1.00 26.34 273 PHE B C 1
ATOM 7330 O O . PHE J 5 273 ? 181.453 163.879 169.134 1.00 30.19 273 PHE B O 1
ATOM 7338 N N . GLY J 5 274 ? 182.653 162.606 170.551 1.00 19.87 274 GLY B N 1
ATOM 7339 C CA . GLY J 5 274 ? 181.494 162.317 171.372 1.00 18.45 274 GLY B CA 1
ATOM 7340 C C . GLY J 5 274 ? 181.846 162.043 172.815 1.00 16.02 274 GLY B C 1
ATOM 7341 O O . GLY J 5 274 ? 183.003 161.827 173.166 1.00 26.25 274 GLY B O 1
ATOM 7342 N N . ALA J 5 275 ? 180.815 162.060 173.657 1.00 24.69 275 ALA B N 1
ATOM 7343 C CA . ALA J 5 275 ? 180.951 161.784 175.079 1.00 25.09 275 ALA B CA 1
ATOM 7344 C C . ALA J 5 275 ? 179.771 160.953 175.557 1.00 24.85 275 ALA B C 1
ATOM 7345 O O . ALA J 5 275 ? 178.670 161.038 175.013 1.00 27.27 275 ALA B O 1
ATOM 7347 N N . LYS J 5 276 ? 180.016 160.145 176.584 1.00 24.41 276 LYS B N 1
ATOM 7348 C CA . LYS J 5 276 ? 179.001 159.287 177.177 1.00 19.97 276 LYS B CA 1
ATOM 7349 C C . LYS J 5 276 ? 178.961 159.515 178.680 1.00 21.99 276 LYS B C 1
ATOM 7350 O O . LYS J 5 276 ? 180.005 159.507 179.335 1.00 20.20 276 LYS B O 1
ATOM 7356 N N . TYR J 5 277 ? 177.763 159.716 179.221 1.00 32.40 277 TYR B N 1
ATOM 7357 C CA . TYR J 5 277 ? 177.545 159.920 180.649 1.00 28.53 277 TYR B CA 1
ATOM 7358 C C . TYR J 5 277 ? 176.754 158.764 181.239 1.00 21.51 277 TYR B C 1
ATOM 7359 O O . TYR J 5 277 ? 175.664 158.448 180.762 1.00 28.43 277 TYR B O 1
ATOM 7368 N N . ASP J 5 278 ? 177.293 158.154 182.286 1.00 27.74 278 ASP B N 1
ATOM 7369 C CA . ASP J 5 278 ? 176.646 157.047 182.978 1.00 29.21 278 ASP B CA 1
ATOM 7370 C C . ASP J 5 278 ? 176.049 157.551 184.281 1.00 30.72 278 ASP B C 1
ATOM 7371 O O . ASP J 5 278 ? 176.773 157.824 185.240 1.00 38.28 278 ASP B O 1
ATOM 7376 N N . PHE J 5 279 ? 174.731 157.664 184.318 1.00 24.90 279 PHE B N 1
ATOM 7377 C CA . PHE J 5 279 ? 174.016 158.028 185.524 1.00 30.05 279 PHE B CA 1
ATOM 7378 C C . PHE J 5 279 ? 173.486 156.762 186.197 1.00 37.60 279 PHE B C 1
ATOM 7379 O O . PHE J 5 279 ? 173.627 155.652 185.683 1.00 37.04 279 PHE B O 1
ATOM 7387 N N . ARG J 5 280 ? 172.885 156.928 187.375 1.00 41.56 280 ARG B N 1
ATOM 7388 C CA . ARG J 5 280 ? 172.349 155.781 188.104 1.00 40.17 280 ARG B CA 1
ATOM 7389 C C . ARG J 5 280 ? 171.291 155.042 187.292 1.00 40.93 280 ARG B C 1
ATOM 7390 O O . ARG J 5 280 ? 171.306 153.810 187.211 1.00 38.91 280 ARG B O 1
ATOM 7398 N N . MET J 5 281 ? 170.362 155.778 186.684 1.00 37.00 281 MET B N 1
ATOM 7399 C CA . MET J 5 281 ? 169.257 155.175 185.950 1.00 33.08 281 MET B CA 1
ATOM 7400 C C . MET J 5 281 ? 169.222 155.552 184.478 1.00 34.85 281 MET B C 1
ATOM 7401 O O . MET J 5 281 ? 168.207 155.310 183.823 1.00 40.26 281 MET B O 1
ATOM 7406 N N . SER J 5 282 ? 170.283 156.143 183.939 1.00 31.97 282 SER B N 1
ATOM 7407 C CA . SER J 5 282 ? 170.279 156.507 182.531 1.00 25.04 282 SER B CA 1
ATOM 7408 C C . SER J 5 282 ? 171.702 156.615 182.012 1.00 29.91 282 SER B C 1
ATOM 7409 O O . SER J 5 282 ? 172.657 156.744 182.777 1.00 32.98 282 SER B O 1
ATOM 7412 N N . THR J 5 283 ? 171.824 156.513 180.693 1.00 30.07 283 THR B N 1
ATOM 7413 C CA . THR J 5 283 ? 173.068 156.733 179.972 1.00 24.16 283 THR B CA 1
ATOM 7414 C C . THR J 5 283 ? 172.786 157.721 178.852 1.00 23.92 283 THR B C 1
ATOM 7415 O O . THR J 5 283 ? 171.876 157.500 178.052 1.00 30.99 283 THR B O 1
ATOM 7419 N N . PHE J 5 284 ? 173.540 158.811 178.803 1.00 18.84 284 PHE B N 1
ATOM 7420 C CA . PHE J 5 284 ? 173.384 159.814 177.761 1.00 18.34 284 PHE B CA 1
ATOM 7421 C C . PHE J 5 284 ? 174.623 159.855 176.875 1.00 23.11 284 PHE B C 1
ATOM 7422 O O . PHE J 5 284 ? 175.746 159.900 177.376 1.00 30.72 284 PHE B O 1
ATOM 7430 N N . ARG J 5 285 ? 174.412 159.815 175.562 1.00 18.82 285 ARG B N 1
ATOM 7431 C CA . ARG J 5 285 ? 175.468 159.945 174.569 1.00 15.87 285 ARG B CA 1
ATOM 7432 C C . ARG J 5 285 ? 175.155 161.099 173.634 1.00 16.32 285 ARG B C 1
ATOM 7433 O O . ARG J 5 285 ? 174.010 161.275 173.222 1.00 26.32 285 ARG B O 1
ATOM 7441 N N . ALA J 5 286 ? 176.172 161.880 173.295 1.00 21.44 286 ALA B N 1
ATOM 7442 C CA . ALA J 5 286 ? 176.040 162.942 172.309 1.00 27.79 286 ALA B CA 1
ATOM 7443 C C . ALA J 5 286 ? 177.301 162.982 171.464 1.00 30.22 286 ALA B C 1
ATOM 7444 O O . ALA J 5 286 ? 178.398 162.775 171.981 1.00 32.37 286 ALA B O 1
ATOM 7446 N N . GLN J 5 287 ? 177.151 163.240 170.168 1.00 31.84 287 GLN B N 1
ATOM 7447 C CA . GLN J 5 287 ? 178.316 163.335 169.300 1.00 26.40 287 GLN B CA 1
ATOM 7448 C C . GLN J 5 287 ? 178.074 164.363 168.207 1.00 25.26 287 GLN B C 1
ATOM 7449 O O . GLN J 5 287 ? 176.938 164.603 167.797 1.00 30.08 287 GLN B O 1
ATOM 7455 N N . ILE J 5 288 ? 179.162 164.971 167.747 1.00 24.59 288 ILE B N 1
ATOM 7456 C CA . ILE J 5 288 ? 179.168 165.876 166.609 1.00 26.50 288 ILE B CA 1
ATOM 7457 C C . ILE J 5 288 ? 180.296 165.450 165.677 1.00 27.28 288 ILE B C 1
ATOM 7458 O O . ILE J 5 288 ? 181.302 164.889 166.116 1.00 30.23 288 ILE B O 1
ATOM 7463 N N . ASP J 5 289 ? 180.125 165.695 164.381 1.00 25.45 289 ASP B N 1
ATOM 7464 C CA . ASP J 5 289 ? 181.150 165.324 163.416 1.00 26.10 289 ASP B CA 1
ATOM 7465 C C . ASP J 5 289 ? 181.349 166.442 162.404 1.00 26.86 289 ASP B C 1
ATOM 7466 O O . ASP J 5 289 ? 180.529 167.351 162.281 1.00 33.14 289 ASP B O 1
ATOM 7471 N N . THR J 5 290 ? 182.483 166.372 161.702 1.00 31.02 290 THR B N 1
ATOM 7472 C CA . THR J 5 290 ? 182.867 167.386 160.725 1.00 35.81 290 THR B CA 1
ATOM 7473 C C . THR J 5 290 ? 181.860 167.549 159.591 1.00 35.63 290 THR B C 1
ATOM 7474 O O . THR J 5 290 ? 181.829 168.607 158.957 1.00 36.40 290 THR B O 1
ATOM 7478 N N . LYS J 5 291 ? 181.031 166.551 159.320 1.00 34.10 291 LYS B N 1
ATOM 7479 C CA . LYS J 5 291 ? 179.996 166.713 158.307 1.00 37.25 291 LYS B CA 1
ATOM 7480 C C . LYS J 5 291 ? 178.762 167.426 158.834 1.00 41.43 291 LYS B C 1
ATOM 7481 O O . LYS J 5 291 ? 177.712 167.369 158.190 1.00 45.58 291 LYS B O 1
ATOM 7487 N N . GLY J 5 292 ? 178.859 168.073 159.990 1.00 35.79 292 GLY B N 1
ATOM 7488 C CA . GLY J 5 292 ? 177.756 168.818 160.548 1.00 33.55 292 GLY B CA 1
ATOM 7489 C C . GLY J 5 292 ? 176.611 168.005 161.093 1.00 35.85 292 GLY B C 1
ATOM 7490 O O . GLY J 5 292 ? 175.541 168.565 161.326 1.00 42.48 292 GLY B O 1
ATOM 7491 N N . LYS J 5 293 ? 176.778 166.704 161.295 1.00 36.60 293 LYS B N 1
ATOM 7492 C CA . LYS J 5 293 ? 175.717 165.898 161.876 1.00 36.77 293 LYS B CA 1
ATOM 7493 C C . LYS J 5 293 ? 175.857 165.799 163.388 1.00 40.16 293 LYS B C 1
ATOM 7494 O O . LYS J 5 293 ? 176.918 165.444 163.904 1.00 41.80 293 LYS B O 1
ATOM 7500 N N . LEU J 5 294 ? 174.773 166.112 164.084 1.00 30.76 294 LEU B N 1
ATOM 7501 C CA . LEU J 5 294 ? 174.670 166.002 165.528 1.00 22.82 294 LEU B CA 1
ATOM 7502 C C . LEU J 5 294 ? 173.725 164.855 165.840 1.00 26.10 294 LEU B C 1
ATOM 7503 O O . LEU J 5 294 ? 172.657 164.752 165.234 1.00 36.12 294 LEU B O 1
ATOM 7508 N N . SER J 5 295 ? 174.115 163.985 166.762 1.00 26.75 295 SER B N 1
ATOM 7509 C CA . SER J 5 295 ? 173.217 162.919 167.171 1.00 27.81 295 SER B CA 1
ATOM 7510 C C . SER J 5 295 ? 173.405 162.627 168.648 1.00 29.47 295 SER B C 1
ATOM 7511 O O . SER J 5 295 ? 174.491 162.804 169.199 1.00 36.87 295 SER B O 1
ATOM 7514 N N . CYS J 5 296 ? 172.327 162.178 169.280 1.00 28.51 296 CYS B N 1
ATOM 7515 C CA . CYS J 5 296 ? 172.345 161.863 170.696 1.00 32.39 296 CYS B CA 1
ATOM 7516 C C . CYS J 5 296 ? 171.419 160.688 170.959 1.00 28.71 296 CYS B C 1
ATOM 7517 O O . CYS J 5 296 ? 170.419 160.503 170.266 1.00 32.18 296 CYS B O 1
ATOM 7520 N N . VAL J 5 297 ? 171.754 159.904 171.979 1.00 26.01 297 VAL B N 1
ATOM 7521 C CA . VAL J 5 297 ? 170.945 158.771 172.409 1.00 25.09 297 VAL B CA 1
ATOM 7522 C C . VAL J 5 297 ? 170.826 158.826 173.921 1.00 24.10 297 VAL B C 1
ATOM 7523 O O . VAL J 5 297 ? 171.836 158.888 174.625 1.00 32.98 297 VAL B O 1
ATOM 7527 N N . LEU J 5 298 ? 169.596 158.801 174.417 1.00 20.95 298 LEU B N 1
ATOM 7528 C CA . LEU J 5 298 ? 169.313 158.715 175.841 1.00 23.14 298 LEU B CA 1
ATOM 7529 C C . LEU J 5 298 ? 168.649 157.377 176.117 1.00 25.17 298 LEU B C 1
ATOM 7530 O O . LEU J 5 298 ? 167.596 157.076 175.552 1.00 30.92 298 LEU B O 1
ATOM 7535 N N . GLU J 5 299 ? 169.273 156.577 176.969 1.00 29.81 299 GLU B N 1
ATOM 7536 C CA . GLU J 5 299 ? 168.719 155.316 177.435 1.00 32.60 299 GLU B CA 1
ATOM 7537 C C . GLU J 5 299 ? 168.328 155.510 178.889 1.00 31.67 299 GLU B C 1
ATOM 7538 O O . GLU J 5 299 ? 169.176 155.859 179.711 1.00 32.78 299 GLU B O 1
ATOM 7544 N N . LYS J 5 300 ? 167.065 155.265 179.216 1.00 36.91 300 LYS B N 1
ATOM 7545 C CA . LYS J 5 300 ? 166.570 155.569 180.548 1.00 35.09 300 LYS B CA 1
ATOM 7546 C C . LYS J 5 300 ? 165.801 154.382 181.103 1.00 34.52 300 LYS B C 1
ATOM 7547 O O . LYS J 5 300 ? 164.883 153.874 180.457 1.00 39.82 300 LYS B O 1
ATOM 7553 N N . ARG J 5 301 ? 166.180 153.956 182.306 1.00 39.76 301 ARG B N 1
ATOM 7554 C CA . ARG J 5 301 ? 165.508 152.881 183.034 1.00 39.52 301 ARG B CA 1
ATOM 7555 C C . ARG J 5 301 ? 164.239 153.461 183.658 1.00 43.75 301 ARG B C 1
ATOM 7556 O O . ARG J 5 301 ? 164.201 153.858 184.824 1.00 41.56 301 ARG B O 1
ATOM 7564 N N . VAL J 5 302 ? 163.175 153.512 182.850 1.00 44.40 302 VAL B N 1
ATOM 7565 C CA . VAL J 5 302 ? 161.886 154.029 183.307 1.00 45.74 302 VAL B CA 1
ATOM 7566 C C . VAL J 5 302 ? 161.173 153.095 184.271 1.00 42.35 302 VAL B C 1
ATOM 7567 O O . VAL J 5 302 ? 160.270 153.532 184.989 1.00 46.45 302 VAL B O 1
ATOM 7571 N N . ALA J 5 303 ? 161.525 151.818 184.290 1.00 40.29 303 ALA B N 1
ATOM 7572 C CA . ALA J 5 303 ? 160.951 150.874 185.233 1.00 42.23 303 ALA B CA 1
ATOM 7573 C C . ALA J 5 303 ? 161.962 149.764 185.444 1.00 40.93 303 ALA B C 1
ATOM 7574 O O . ALA J 5 303 ? 162.945 149.660 184.714 1.00 43.45 303 ALA B O 1
ATOM 7576 N N . ALA J 5 304 ? 161.721 148.933 186.451 1.00 42.86 304 ALA B N 1
ATOM 7577 C CA . ALA J 5 304 ? 162.655 147.843 186.719 1.00 47.80 304 ALA B CA 1
ATOM 7578 C C . ALA J 5 304 ? 162.880 146.953 185.500 1.00 51.91 304 ALA B C 1
ATOM 7579 O O . ALA J 5 304 ? 164.049 146.694 185.166 1.00 48.07 304 ALA B O 1
ATOM 7581 N N . PRO J 5 305 ? 161.852 146.440 184.811 1.00 52.73 305 PRO B N 1
ATOM 7582 C CA . PRO J 5 305 ? 162.097 145.661 183.593 1.00 47.15 305 PRO B CA 1
ATOM 7583 C C . PRO J 5 305 ? 162.096 146.460 182.296 1.00 44.80 305 PRO B C 1
ATOM 7584 O O . PRO J 5 305 ? 162.451 145.896 181.255 1.00 45.22 305 PRO B O 1
ATOM 7588 N N . VAL J 5 306 ? 161.741 147.742 182.326 1.00 37.18 306 VAL B N 1
ATOM 7589 C CA . VAL J 5 306 ? 161.498 148.547 181.132 1.00 35.46 306 VAL B CA 1
ATOM 7590 C C . VAL J 5 306 ? 162.583 149.604 180.967 1.00 37.45 306 VAL B C 1
ATOM 7591 O O . VAL J 5 306 ? 162.873 150.356 181.902 1.00 40.06 306 VAL B O 1
ATOM 7595 N N . MET J 5 307 ? 163.189 149.652 179.780 1.00 38.58 307 MET B N 1
ATOM 7596 C CA . MET J 5 307 ? 164.146 150.690 179.411 1.00 37.66 307 MET B CA 1
ATOM 7597 C C . MET J 5 307 ? 163.654 151.438 178.179 1.00 35.77 307 MET B C 1
ATOM 7598 O O . MET J 5 307 ? 163.389 150.824 177.146 1.00 45.33 307 MET B O 1
ATOM 7603 N N . MET J 5 308 ? 163.509 152.753 178.298 1.00 36.07 308 MET B N 1
ATOM 7604 C CA . MET J 5 308 ? 163.192 153.626 177.175 1.00 32.86 308 MET B CA 1
ATOM 7605 C C . MET J 5 308 ? 164.459 154.127 176.487 1.00 32.83 308 MET B C 1
ATOM 7606 O O . MET J 5 308 ? 165.486 154.352 177.126 1.00 37.51 308 MET B O 1
ATOM 7611 N N . THR J 5 309 ? 164.376 154.305 175.172 1.00 29.24 309 THR B N 1
ATOM 7612 C CA . THR J 5 309 ? 165.473 154.852 174.381 1.00 28.85 309 THR B CA 1
ATOM 7613 C C . THR J 5 309 ? 164.970 155.984 173.501 1.00 27.03 309 THR B C 1
ATOM 7614 O O . THR J 5 309 ? 163.989 155.819 172.775 1.00 34.28 309 THR B O 1
ATOM 7618 N N . PHE J 5 310 ? 165.629 157.133 173.586 1.00 26.89 310 PHE B N 1
ATOM 7619 C CA . PHE J 5 310 ? 165.380 158.262 172.701 1.00 21.58 310 PHE B CA 1
ATOM 7620 C C . PHE J 5 310 ? 166.627 158.502 171.864 1.00 27.44 310 PHE B C 1
ATOM 7621 O O . PHE J 5 310 ? 167.714 158.693 172.410 1.00 35.12 310 PHE B O 1
ATOM 7629 N N . ALA J 5 311 ? 166.470 158.493 170.546 1.00 27.42 311 ALA B N 1
ATOM 7630 C CA . ALA J 5 311 ? 167.568 158.748 169.627 1.00 29.80 311 ALA B CA 1
ATOM 7631 C C . ALA J 5 311 ? 167.160 159.861 168.677 1.00 28.87 311 ALA B C 1
ATOM 7632 O O . ALA J 5 311 ? 166.063 159.828 168.118 1.00 31.37 311 ALA B O 1
ATOM 7634 N N . ALA J 5 312 ? 168.036 160.845 168.499 1.00 24.38 312 ALA B N 1
ATOM 7635 C CA . ALA J 5 312 ? 167.768 161.950 167.591 1.00 24.31 312 ALA B CA 1
ATOM 7636 C C . ALA J 5 312 ? 169.009 162.245 166.767 1.00 30.79 312 ALA B C 1
ATOM 7637 O O . ALA J 5 312 ? 170.101 162.389 167.316 1.00 32.06 312 ALA B O 1
ATOM 7639 N N . ASP J 5 313 ? 168.830 162.330 165.455 1.00 34.23 313 ASP B N 1
ATOM 7640 C CA . ASP J 5 313 ? 169.889 162.653 164.509 1.00 33.07 313 ASP B CA 1
ATOM 7641 C C . ASP J 5 313 ? 169.542 163.977 163.847 1.00 37.18 313 ASP B C 1
ATOM 7642 O O . ASP J 5 313 ? 168.422 164.146 163.365 1.00 44.15 313 ASP B O 1
ATOM 7647 N N . VAL J 5 314 ? 170.487 164.914 163.824 1.00 36.23 314 VAL B N 1
ATOM 7648 C CA . VAL J 5 314 ? 170.264 166.231 163.232 1.00 37.33 314 VAL B CA 1
ATOM 7649 C C . VAL J 5 314 ? 171.367 166.523 162.226 1.00 38.55 314 VAL B C 1
ATOM 7650 O O . VAL J 5 314 ? 172.551 166.459 162.566 1.00 43.08 314 VAL B O 1
ATOM 7654 N N . ASP J 5 315 ? 170.981 166.834 160.993 1.00 42.15 315 ASP B N 1
ATOM 7655 C CA . ASP J 5 315 ? 171.918 167.254 159.958 1.00 43.89 315 ASP B CA 1
ATOM 7656 C C . ASP J 5 315 ? 171.818 168.771 159.847 1.00 41.07 315 ASP B C 1
ATOM 7657 O O . ASP J 5 315 ? 170.816 169.296 159.360 1.00 44.81 315 ASP B O 1
ATOM 7662 N N . HIS J 5 316 ? 172.851 169.474 160.309 1.00 37.90 316 HIS B N 1
ATOM 7663 C CA . HIS J 5 316 ? 172.818 170.931 160.327 1.00 38.89 316 HIS B CA 1
ATOM 7664 C C . HIS J 5 316 ? 172.886 171.560 158.941 1.00 44.33 316 HIS B C 1
ATOM 7665 O O . HIS J 5 316 ? 172.510 172.726 158.795 1.00 46.42 316 HIS B O 1
ATOM 7672 N N . PHE J 5 317 ? 173.347 170.833 157.922 1.00 49.58 317 PHE B N 1
ATOM 7673 C CA . PHE J 5 317 ? 173.357 171.393 156.575 1.00 49.51 317 PHE B CA 1
ATOM 7674 C C . PHE J 5 317 ? 171.972 171.427 155.948 1.00 49.87 317 PHE B C 1
ATOM 7675 O O . PHE J 5 317 ? 171.665 172.357 155.200 1.00 53.99 317 PHE B O 1
ATOM 7683 N N . THR J 5 318 ? 171.126 170.442 156.231 1.00 40.44 318 THR B N 1
ATOM 7684 C CA . THR J 5 318 ? 169.787 170.401 155.669 1.00 40.33 318 THR B CA 1
ATOM 7685 C C . THR J 5 318 ? 168.706 170.750 156.678 1.00 43.66 318 THR B C 1
ATOM 7686 O O . THR J 5 318 ? 167.546 170.899 156.284 1.00 45.24 318 THR B O 1
ATOM 7690 N N . GLN J 5 319 ? 169.055 170.877 157.959 1.00 40.76 319 GLN B N 1
ATOM 7691 C CA . GLN J 5 319 ? 168.105 171.145 159.036 1.00 34.19 319 GLN B CA 1
ATOM 7692 C C . GLN J 5 319 ? 167.026 170.072 159.120 1.00 39.36 319 GLN B C 1
ATOM 7693 O O . GLN J 5 319 ? 165.872 170.358 159.442 1.00 42.10 319 GLN B O 1
ATOM 7699 N N . GLN J 5 320 ? 167.398 168.835 158.811 1.00 40.78 320 GLN B N 1
ATOM 7700 C CA . GLN J 5 320 ? 166.520 167.678 158.887 1.00 40.40 320 GLN B CA 1
ATOM 7701 C C . GLN J 5 320 ? 166.887 166.825 160.092 1.00 41.38 320 GLN B C 1
ATOM 7702 O O . GLN J 5 320 ? 168.068 166.644 160.394 1.00 43.86 320 GLN B O 1
ATOM 7708 N N . ALA J 5 321 ? 165.875 166.311 160.785 1.00 35.08 321 ALA B N 1
ATOM 7709 C CA . ALA J 5 321 ? 166.073 165.468 161.953 1.00 35.36 321 ALA B CA 1
ATOM 7710 C C . ALA J 5 321 ? 165.379 164.123 161.785 1.00 38.87 321 ALA B C 1
ATOM 7711 O O . ALA J 5 321 ? 164.309 164.037 161.179 1.00 44.48 321 ALA B O 1
ATOM 7713 N N . LYS J 5 322 ? 166.002 163.075 162.323 1.00 35.91 322 LYS B N 1
ATOM 7714 C CA . LYS J 5 322 ? 165.436 161.731 162.371 1.00 29.67 322 LYS B CA 1
ATOM 7715 C C . LYS J 5 322 ? 165.306 161.319 163.828 1.00 32.60 322 LYS B C 1
ATOM 7716 O O . LYS J 5 322 ? 166.309 161.256 164.544 1.00 37.73 322 LYS B O 1
ATOM 7722 N N . VAL J 5 323 ? 164.084 161.019 164.259 1.00 30.60 323 VAL B N 1
ATOM 7723 C CA . VAL J 5 323 ? 163.776 160.736 165.657 1.00 30.57 323 VAL B CA 1
ATOM 7724 C C . VAL J 5 323 ? 163.383 159.274 165.816 1.00 26.50 323 VAL B C 1
ATOM 7725 O O . VAL J 5 323 ? 162.530 158.769 165.080 1.00 28.83 323 VAL B O 1
ATOM 7729 N N . GLY J 5 324 ? 164.012 158.599 166.775 1.00 28.01 324 GLY B N 1
ATOM 7730 C CA . GLY J 5 324 ? 163.696 157.230 167.127 1.00 20.22 324 GLY B CA 1
ATOM 7731 C C . GLY J 5 324 ? 163.328 157.053 168.587 1.00 25.71 324 GLY B C 1
ATOM 7732 O O . GLY J 5 324 ? 164.106 157.425 169.462 1.00 30.59 324 GLY B O 1
ATOM 7733 N N . VAL J 5 325 ? 162.152 156.502 168.871 1.00 28.88 325 VAL B N 1
ATOM 7734 C CA . VAL J 5 325 ? 161.718 156.203 170.235 1.00 24.92 325 VAL B CA 1
ATOM 7735 C C . VAL J 5 325 ? 161.526 154.696 170.358 1.00 24.48 325 VAL B C 1
ATOM 7736 O O . VAL J 5 325 ? 160.770 154.100 169.586 1.00 31.30 325 VAL B O 1
ATOM 7740 N N . GLY J 5 326 ? 162.196 154.087 171.328 1.00 20.62 326 GLY B N 1
ATOM 7741 C CA . GLY J 5 326 ? 162.143 152.647 171.495 1.00 19.87 326 GLY B CA 1
ATOM 7742 C C . GLY J 5 326 ? 161.978 152.248 172.945 1.00 22.10 326 GLY B C 1
ATOM 7743 O O . GLY J 5 326 ? 162.325 152.993 173.858 1.00 21.28 326 GLY B O 1
ATOM 7744 N N . ILE J 5 327 ? 161.401 151.064 173.146 1.00 31.94 327 ILE B N 1
ATOM 7745 C CA . ILE J 5 327 ? 161.214 150.478 174.469 1.00 27.87 327 ILE B CA 1
ATOM 7746 C C . ILE J 5 327 ? 161.733 149.044 174.477 1.00 23.55 327 ILE B C 1
ATOM 7747 O O . ILE J 5 327 ? 161.670 148.338 173.468 1.00 32.17 327 ILE B O 1
ATOM 7752 N N . SER J 5 328 ? 162.263 148.618 175.624 1.00 21.01 328 SER B N 1
ATOM 7753 C CA . SER J 5 328 ? 162.707 147.245 175.848 1.00 26.73 328 SER B CA 1
ATOM 7754 C C . SER J 5 328 ? 162.157 146.748 177.175 1.00 25.02 328 SER B C 1
ATOM 7755 O O . SER J 5 328 ? 162.289 147.430 178.191 1.00 26.30 328 SER B O 1
ATOM 7758 N N . ILE J 5 329 ? 161.554 145.561 177.168 1.00 31.21 329 ILE B N 1
ATOM 7759 C CA . ILE J 5 329 ? 160.936 144.973 178.352 1.00 32.20 329 ILE B CA 1
ATOM 7760 C C . ILE J 5 329 ? 161.441 143.547 178.503 1.00 30.37 329 ILE B C 1
ATOM 7761 O O . ILE J 5 329 ? 161.523 142.808 177.519 1.00 31.69 329 ILE B O 1
ATOM 7766 N N . GLU J 5 330 ? 161.785 143.156 179.731 1.00 38.16 330 GLU B N 1
ATOM 7767 C CA . GLU J 5 330 ? 162.323 141.823 180.011 1.00 40.24 330 GLU B CA 1
ATOM 7768 C C . GLU J 5 330 ? 161.523 141.183 181.148 1.00 44.66 330 GLU B C 1
ATOM 7769 O O . GLU J 5 330 ? 161.743 141.478 182.325 1.00 47.94 330 GLU B O 1
ATOM 7775 N N . ALA J 5 331 ? 160.547 140.353 180.770 1.00 44.32 331 ALA B N 1
ATOM 7776 C CA . ALA J 5 331 ? 159.707 139.613 181.713 1.00 48.47 331 ALA B CA 1
ATOM 7777 C C . ALA J 5 331 ? 160.451 138.550 182.520 1.00 51.91 331 ALA B C 1
ATOM 7778 O O . ALA J 5 331 ? 160.215 138.397 183.724 1.00 54.83 331 ALA B O 1
ATOM 7780 N N . GLY J 5 332 ? 161.347 137.814 181.873 1.00 50.31 332 GLY B N 1
ATOM 7781 C CA . GLY J 5 332 ? 161.902 136.599 182.459 1.00 55.39 332 GLY B CA 1
ATOM 7782 C C . GLY J 5 332 ? 162.715 136.725 183.736 1.00 59.93 332 GLY B C 1
ATOM 7783 O O . GLY J 5 332 ? 162.630 135.860 184.609 1.00 57.67 332 GLY B O 1
ATOM 7784 N N . GLY J 5 333 ? 163.494 137.794 183.881 1.00 70.70 333 GLY B N 1
ATOM 7785 C CA . GLY J 5 333 ? 164.542 137.790 184.896 1.00 71.42 333 GLY B CA 1
ATOM 7786 C C . GLY J 5 333 ? 164.116 137.627 186.347 1.00 70.31 333 GLY B C 1
ATOM 7787 O O . GLY J 5 333 ? 164.861 137.048 187.142 1.00 69.42 333 GLY B O 1
ATOM 7788 N N . GLU J 5 334 ? 162.947 138.142 186.722 1.00 78.42 334 GLU B N 1
ATOM 7789 C CA . GLU J 5 334 ? 162.544 138.135 188.130 1.00 81.42 334 GLU B CA 1
ATOM 7790 C C . GLU J 5 334 ? 162.585 136.750 188.793 1.00 82.15 334 GLU B C 1
ATOM 7791 O O . GLU J 5 334 ? 163.230 136.568 189.832 1.00 80.60 334 GLU B O 1
ATOM 7797 N N . GLU J 5 335 ? 161.906 135.759 188.200 1.00 80.27 335 GLU B N 1
ATOM 7798 C CA . GLU J 5 335 ? 161.961 134.378 188.695 1.00 80.17 335 GLU B CA 1
ATOM 7799 C C . GLU J 5 335 ? 163.355 133.750 188.650 1.00 82.04 335 GLU B C 1
ATOM 7800 O O . GLU J 5 335 ? 163.729 132.993 189.554 1.00 80.45 335 GLU B O 1
ATOM 7806 N N . LEU J 5 336 ? 164.132 134.044 187.623 1.00 77.40 336 LEU B N 1
ATOM 7807 C CA . LEU J 5 336 ? 165.426 133.411 187.389 1.00 75.88 336 LEU B CA 1
ATOM 7808 C C . LEU J 5 336 ? 166.615 134.083 188.068 1.00 77.64 336 LEU B C 1
ATOM 7809 O O . LEU J 5 336 ? 167.742 133.606 187.900 1.00 75.87 336 LEU B O 1
ATOM 7814 N N . GLN J 5 337 ? 166.411 135.173 188.809 1.00 83.61 337 GLN B N 1
ATOM 7815 C CA . GLN J 5 337 ? 167.546 135.889 189.390 1.00 83.42 337 GLN B CA 1
ATOM 7816 C C . GLN J 5 337 ? 168.357 134.984 190.316 1.00 84.19 337 GLN B C 1
ATOM 7817 O O . GLN J 5 337 ? 169.586 135.106 190.389 1.00 82.80 337 GLN B O 1
ATOM 7823 N N . ASP J 5 338 ? 167.687 134.088 191.049 1.00 80.36 338 ASP B N 1
ATOM 7824 C CA . ASP J 5 338 ? 168.385 133.119 191.893 1.00 80.55 338 ASP B CA 1
ATOM 7825 C C . ASP J 5 338 ? 169.425 132.330 191.101 1.00 81.96 338 ASP B C 1
ATOM 7826 O O . ASP J 5 338 ? 170.592 132.239 191.501 1.00 80.47 338 ASP B O 1
ATOM 7831 N N . GLN J 5 339 ? 169.018 131.759 189.970 1.00 73.12 339 GLN B N 1
ATOM 7832 C CA . GLN J 5 339 ? 169.948 131.099 189.062 1.00 70.59 339 GLN B CA 1
ATOM 7833 C C . GLN J 5 339 ? 170.953 132.100 188.495 1.00 72.25 339 GLN B C 1
ATOM 7834 O O . GLN J 5 339 ? 170.667 133.292 188.367 1.00 72.15 339 GLN B O 1
ATOM 7840 N N . GLN J 5 340 ? 172.178 131.602 188.178 1.00 72.09 340 GLN B N 1
ATOM 7841 C CA . GLN J 5 340 ? 173.270 132.464 187.727 1.00 69.40 340 GLN B CA 1
ATOM 7842 C C . GLN J 5 340 ? 173.593 132.277 186.244 1.00 67.72 340 GLN B C 1
ATOM 7843 O O . GLN J 5 340 ? 173.565 131.151 185.737 1.00 69.32 340 GLN B O 1
ATOM 7849 N N . PRO J 5 341 ? 173.870 133.369 185.528 1.00 64.80 341 PRO B N 1
ATOM 7850 C CA . PRO J 5 341 ? 174.287 133.274 184.120 1.00 64.14 341 PRO B CA 1
ATOM 7851 C C . PRO J 5 341 ? 175.475 132.347 183.894 1.00 65.30 341 PRO B C 1
ATOM 7852 O O . PRO J 5 341 ? 176.398 132.278 184.707 1.00 65.25 341 PRO B O 1
ATOM 7856 N N . ALA J 5 342 ? 175.447 131.633 182.773 1.00 60.83 342 ALA B N 1
ATOM 7857 C CA . ALA J 5 342 ? 176.482 130.648 182.503 1.00 59.63 342 ALA B CA 1
ATOM 7858 C C . ALA J 5 342 ? 177.790 131.354 182.150 1.00 61.47 342 ALA B C 1
ATOM 7859 O O . ALA J 5 342 ? 177.787 132.333 181.399 1.00 61.44 342 ALA B O 1
ATOM 7861 N N . PRO J 5 343 ? 178.916 130.898 182.683 1.00 54.21 343 PRO B N 1
ATOM 7862 C CA . PRO J 5 343 ? 180.187 131.559 182.382 1.00 52.65 343 PRO B CA 1
ATOM 7863 C C . PRO J 5 343 ? 180.687 131.256 180.978 1.00 53.01 343 PRO B C 1
ATOM 7864 O O . PRO J 5 343 ? 180.482 130.166 180.443 1.00 53.45 343 PRO B O 1
ATOM 7868 N N . ASN J 5 344 ? 181.349 132.252 180.383 1.00 49.15 344 ASN B N 1
ATOM 7869 C CA . ASN J 5 344 ? 182.051 132.113 179.103 1.00 48.53 344 ASN B CA 1
ATOM 7870 C C . ASN J 5 344 ? 181.161 131.683 177.941 1.00 49.96 344 ASN B C 1
ATOM 7871 O O . ASN J 5 344 ? 181.602 130.923 177.080 1.00 50.86 344 ASN B O 1
ATOM 7876 N N . ILE J 5 345 ? 179.898 132.095 177.911 1.00 46.35 345 ILE B N 1
ATOM 7877 C CA . ILE J 5 345 ? 179.108 131.780 176.713 1.00 40.40 345 ILE B CA 1
ATOM 7878 C C . ILE J 5 345 ? 179.791 132.386 175.492 1.00 41.58 345 ILE B C 1
ATOM 7879 O O . ILE J 5 345 ? 180.069 133.600 175.479 1.00 42.38 345 ILE B O 1
ATOM 7884 N N . PRO J 5 346 ? 180.094 131.610 174.453 1.00 36.72 346 PRO B N 1
ATOM 7885 C CA . PRO J 5 346 ? 180.780 132.175 173.276 1.00 34.09 346 PRO B CA 1
ATOM 7886 C C . PRO J 5 346 ? 179.841 132.961 172.370 1.00 35.63 346 PRO B C 1
ATOM 7887 O O . PRO J 5 346 ? 179.456 132.528 171.289 1.00 37.55 346 PRO B O 1
ATOM 7891 N N . PHE J 5 347 ? 179.443 134.146 172.820 1.00 34.82 347 PHE B N 1
ATOM 7892 C CA . PHE J 5 347 ? 178.575 135.005 172.023 1.00 32.34 347 PHE B CA 1
ATOM 7893 C C . PHE J 5 347 ? 179.258 135.379 170.720 1.00 44.72 347 PHE B C 1
ATOM 7894 O O . PHE J 5 347 ? 178.607 135.657 169.713 1.00 43.30 347 PHE B O 1
#

Sequence (1020 aa):
RGWIYHKYEQTTSAVRKALSFAGRAAWTVSVTALLVGVPFSLAYGEDQQYAAMEQEQPQPSPEELRAAEAEAASTIQRAIATAAVLYLAPFIVDAVYKMFPITGAYNALFVSENASIVRSVVAFGLAVTFLASGWAEAILSLGADSKQERISKLIEISRVVIHYGYLPMILYLGYTRSEPKPSIIRLLSPLSLSDLYDAFQERRQKLGLSNPGLVENIAKEVQRDVLTTNLMFSGLRADLTKAFSLNPLFQVSHQFAMGERLSPYTFAALYGTSKMFAQGNIDDQGNLSTTFNYRWTPSFTTKTRFQITPGATGQDMAQFEHEYSGADFTATIKALNPSFLEGGLTGIFVGQYLQSITPKLSLGLEAVWQRAGLTQGPDTAISYVGRYKTENWIASAQLQAQGALNASYWQRLGEKVQAGVDMTLSVNTKEGITTFGAKYDFRMSTFRAQIDTKGKLSCVLEKRVAAPVMMTFAADVDHFTQQAKVGVGISIEAGGEELQDQQPAPNIPFRGWIYHKYEQTTSAVRKALSFAGRAAWTVSVTALLVGVPFSLAYGEDQQYAAMEQEQPQPSPEELRAAEAEAASTIQRAIATAAVLYLAPFIVDAVYKMFPITGAYNALFVSENASIVRSVVAFGLAVTFLASGWAEAILSLGADSKQERISKLIEISRVVIHYGYLPMILYLGYTRSEPKPSIIRLLSPLSLSDLYDAFQERRQKLGLSNPGLVENIAKEVQRDVLTTNLMFSGLRADLTKAFSLNPLFQVSHQFAMGERLSPYTFAALYGTSKMFAQGNIDDQGNLSTTFNYRWTPSFTTKTRFQITPGATGQDMAQFEHEYSGADFTATIKALNPSFLEGGLTGIFVGQYLQSITPKLSLGLEAVWQRAGLTQGPDTAISYVGRYKTENWIASAQLQAQGALNASYWQRLGEKVQAGVDMTLSVNTKEGITTFGAKYDFRMSTFRAQIDTKGKLSCVLEKRVAAPVMMTFAADVDHFTQQAKVGVGISIEAGGEELQDQQPAPNIPF

InterPro domains:
  IPR023614 Porin domain superfamily [G3DSA:2.40.160.10] (38-335)
  IPR027246 Eukaryotic porin/Tom40 [PF01459] (39-324)
  IPR037930 Tom40 [PTHR10802] (23-330)
  IPR037930 Tom40 [cd07305] (37-330)

Solvent-accessible surface area: 56887 Å² total; per-residue (Å²): 259,52,181,120,153,100,85,146,105,86,76,54,77,54,72,167,146,58,125,70,150,54,43,97,36,59,12,30,102,38,5,43,64,27,15,41,29,26,12,52,65,41,1,103,27,76,6,84,102,76,27,49,105,105,150,142,185,191,152,46,52,114,141,102,36,161,65,32,66,52,114,1,46,60,18,44,129,119,4,120,55,41,21,56,92,21,63,88,15,2,25,103,40,35,39,69,125,148,158,198,159,151,109,44,62,124,75,44,48,115,93,45,143,57,1,28,25,51,80,0,67,73,33,35,38,116,12,31,76,63,0,62,58,34,164,0,79,90,118,52,86,189,51,39,110,83,103,56,119,128,59,48,130,104,100,82,94,58,51,70,94,38,30,166,30,22,14,76,74,0,25,138,34,0,62,42,132,2,114,77,134,24,60,114,147,126,12,78,20,58,59,86,200,80,120,130,142,88,64,61,42,120,143,5,119,182,31,48,30,66,72,12,27,35,10,100,40,0,5,84,35,3,54,94,40,1,5,0,93,101,51,49,19,19,9,17,59,9,28,12,24,29,6,9,0,25,59,19,22,0,43,2,26,20,48,19,1,8,32,76,210,42,34,31,55,19,26,16,2,30,10,0,42,39,101,29,13,0,39,0,37,41,33,60,124,18,42,0,30,4,14,73,1,61,59,154,62,127,31,64,12,22,33,22,108,45,52,6,24,64,79,64,122,53,126,53,65,24,40,66,18,68,16,93,39,13,72,6,40,3,34,13,94,26,16,23,63,52,38,142,57,96,20,13,73,20,9,60,38,18,29,22,24,0,0,7,8,24,96,102,53,4,68,4,7,41,11,23,47,69,19,88,7,48,84,77,20,12,86,30,32,7,13,74,12,11,25,79,98,26,158,84,90,5,34,9,44,43,88,59,65,142,21,30,49,16,14,4,18,17,21,78,0,26,168,103,5,13,0,0,0,18,14,46,16,27,71,119,136,85,71,2,41,4,12,46,2,14,27,26,50,23,94,87,12,26,2,22,16,19,68,21,41,98,14,77,3,6,0,1,20,33,55,110,53,34,97,61,18,44,42,9,33,0,0,22,0,27,18,139,73,34,123,21,93,10,0,16,2,15,36,24,59,30,2,20,149,115,10,141,135,35,106,88,10,80,109,14,5,139,258,54,178,119,152,100,86,147,105,85,78,55,79,53,72,166,145,57,125,70,152,54,42,96,36,59,13,29,102,37,4,44,64,25,15,41,29,27,12,52,65,40,1,104,27,76,6,83,102,76,28,49,102,105,151,142,186,187,152,49,53,114,142,102,35,162,64,32,67,51,116,2,47,58,20,41,129,119,3,124,55,42,20,55,93,22,63,90,15,1,25,102,41,38,38,70,125,146,159,196,160,150,111,44,63,126,76,44,48,114,91,45,139,58,1,29,25,50,77,0,67,72,32,34,37,116,12,32,75,64,0,62,60,32,166,0,80,90,117,52,86,189,51,39,110,82,100,56,120,130,60,47,130,103,100,80,96,57,51,71,95,36,30,167,30,20,13,77,75,0,25,139,34,0,60,43,130,1,116,79,136,26,60,111,145,126,12,78,18,58,61,87,199,82,121,131,146,89,64,63,40,121,144,4,117,184,28,49,30,66,72,12,28,33,11,100,41,0,5,86,37,3,53,93,40,0,6,1,94,103,52,50,20,20,9,17,59,8,29,13,24,30,7,12,0,24,56,19,22,0,42,1,25,21,47,19,1,8,30,77,209,40,34,31,56,18,28,16,2,30,10,0,41,38,101,28,13,0,39,0,37,41,33,60,124,17,40,0,31,2,14,73,1,60,59,154,63,128,31,66,12,21,34,21,110,44,50,6,25,62,79,65,122,53,125,52,66,24,39,67,19,67,16,91,38,14,72,7,40,4,34,14,93,24,16,23,63,52,40,143,58,97,20,13,72,20,9,60,40,18,29,20,25,0,0,7,8,25,96,104,53,6,68,4,7,40,11,23,46,68,20,88,7,49,84,76,19,12,88,30,32,6,13,74,12,12,25,79,98,25,158,82,88,5,34,9,44,43,89,60,64,141,21,29,51,16,15,4,16,18,22,76,0,26,169,102,5,13,0,0,0,18,14,46,17,29,69,118,136,87,71,3,42,5,12,46,3,14,26,24,51,24,95,87,11,28,3,21,16,20,71,20,40,99,13,77,4,6,0,1,20,33,55,109,53,35,94,59,18,44,42,8,33,0,0,23,0,30,18,139,73,33,120,21,91,11,0,17,3,15,38,25,60,30,2,21,151,116,11,142,133,36,104,88,9,81,109,14,5,141

Radius of gyration: 36.8 Å; Cα contacts (8 Å, |Δi|>4): 2135; chains: 10; bounding box: 119×98×76 Å

Organism: Chaetomium thermophilum (strain DSM 1495 / CBS 144.50 / IMI 039719) (NCBI:txid759272)

Foldseek 3Di:
DVVVVVVVVVCCVVVVVVVVVVVVVVVVVVVVCCVPVVVCCVVVVVVVVVVVVVVVD/DDDDPVVVVVVVVVVVVVVVVVVVVVVCVVCVVVVVVVVVVVD/DVVVVPCCQPPDPCNVVVVVVVVVVVVCCCVVVCVCVVPVD/DDDPVVVVVVVVVVVVVVVCCVPPVVVVVLVVCQVPPPPHDDPVVSPDDPD/DVVCVVVVVVVVVVQVAAFPDDPVCQFCCAPPVFDCVVVDFFFEKEKEKEWPAQAQTKIKIWMATDGDPDARIKTKIWTWALFWIWIWIAGPQGWIWIWIWGCPDVFKIKIWIFTDGPPDNPDGKIKIKIWGTDGFKIKMKIFIPWDCPQVHTAGKIKIKMWGTPHRFKIKIKMKMWHDHDPVDDIDMWMKIKMKGDDDFKIWIWIGTPLAKIKIKMKGAPDDFKIWMKIWIWHVNVTDIKIKIKMWGHDPFKIKIWIAMPQQKIKIKIWGCPDPFKIKIWIKIARVVVRDMGIYIYMYGYDHCPVHVVHHHHPNTPD/DVVVVVVVVVCCVVVVVVVVVVVVVVVVVVVVCCVPVVVCCVVVVVVVVVVVVVVVD/DDDDPVVVVVVVVVVVVVVVVVVVVVVCVVCVVVVVVVVVVVD/DVVVVPCCQPPDPCNVVVVVVVVVVVVCCCVVVCVCVVPVD/DDDPVVVVVVVVVVVVVVVCCVPPVVVVVLVVCQVPPPPHDDPVVSPDDPD/DVVCVVVVVVVVVVQVAAFPDDPVCQFCCAPPVFDCVVVDFFFEKEKEKEWPAQAQTKIKIWMATDGDPDARIKTKIWTWALFWIWIWIAGPQGWIWIWIWGCPDVFKIKIWIFTDGPPDNPDGKIKIKIWGTDGFKIKMKIFIPWDCPQVHTAGKIKIKMWGTPHRFKIKIKMKMWHDHDPVDDIDMWMKIKMKGDDDFKIWIWIGTPLAKIKIKMKGAPDDFKIWMKIWIWHVNVTDIKIKIKMWGHDPFKIKIWIAMPQQKIKIKIWGCPDPFKIKIWIKIARVVVRDMGIYIYMYGYDHCPVHVVHHHHPNTPD